Protein AF-0000000084684163 (afdb_homodimer)

Nearest PDB structures (foldseek):
  4j9u-assembly2_E  TM=9.652E-01  e=7.779E-51  Vibrio parahaemolyticus RIMD 2210633
  4g65-assembly1_A  TM=8.233E-01  e=1.149E-52  Vibrio vulnificus CMCP6
  6v4l-assembly1_D-2  TM=8.538E-01  e=5.746E-45  Vibrio parahaemolyticus RIMD 2210633
  6v4l-assembly1_C-2  TM=8.526E-01  e=8.126E-45  Vibrio parahaemolyticus RIMD 2210633
  6v4k-assembly1_E  TM=7.054E-01  e=3.202E-46  Vibrio parahaemolyticus

Radius of gyration: 35.39 Å; Cα contacts (8 Å, |Δi|>4): 2058; chains: 2; bounding box: 50×108×82 Å

Sequence (926 aa):
MRIIILGAGRVGSTVASNLSSENIDITLIDKDQKVIDAVCERLDVSAICGNVSHPDVLESAGTKYADIIIAATDSDETNMTACQVAHYLFKVPKKIARVRARTFIDVQEQLFNPNAIPIDVIINPENEIVQFIKNLILHPGSQQVLSFANGVLSLVETKCNRDCALVGKSLDDLTRLLRGVYARIALIYRDSEIIIPNYHTIIEEHDRVFFIAPSKDIQQVLSVLFNQDKAYKRLIIAGGGRIGLGLAKELENTLQVKIITKSSEKAYELSEQLDHSIVLSGDTTDEAFLLDENIDRTDVFCTLTSDDETNILCSMLAKSLGAKVVMSLVDRNAYMSMVDNGAIDNVIYPQHTTIGKILSHIRQGAIASVHSLLRGKAEAFEAIVSSRGQKNNLDGQAIRDVKLPNGSMIIGLVRENISIPARQDVIIKSGDHLIIFVADKSLIHQVEALFQPPKSFLRRFINMRIIILGAGRVGSTVASNLSSENIDITLIDKDQKVIDAVCERLDVSAICGNVSHPDVLESAGTKYADIIIAATDSDETNMTACQVAHYLFKVPKKIARVRARTFIDVQEQLFNPNAIPIDVIINPENEIVQFIKNLILHPGSQQVLSFANGVLSLVETKCNRDCALVGKSLDDLTRLLRGVYARIALIYRDSEIIIPNYHTIIEEHDRVFFIAPSKDIQQVLSVLFNQDKAYKRLIIAGGGRIGLGLAKELENTLQVKIITKSSEKAYELSEQLDHSIVLSGDTTDEAFLLDENIDRTDVFCTLTSDDETNILCSMLAKSLGAKVVMSLVDRNAYMSMVDNGAIDNVIYPQHTTIGKILSHIRQGAIASVHSLLRGKAEAFEAIVSSRGQKNNLDGQAIRDVKLPNGSMIIGLVRENISIPARQDVIIKSGDHLIIFVADKSLIHQVEALFQPPKSFLRRFIN

Foldseek 3Di:
DEEEEEDLPQQSLLLCVLCQVVPYAYEYEEQDVVSQVVSVVPGVHHYDHDQLLDLVRCVVRVLLPHQEYEAEHPDQVSQLSNQQSSCPVRNHPAYEYEDADVVCVVCVVPADPPVHRPHDHYAHLLVLLLVFVLVCQQAPQFQTWAAPPVQFKIKTKGWAAPQFPQAFHFVLVLVVQLVPFDKAFQWKQDPNDIGGHDRGDGHHHGIIIIMMGGNVCSNVSSCSGRVPPDRFAAEEEEALDSNRLSNCQVCLVPHAYEYEDQDPVSQVVSVVVHDRYHGYHDQLLDLVVCVVVPLQPGAEYEYDHPDQVSQLNSQLSSVVVHHNAYEGEHADPVCVVVSVPPSHRHYDYSSQSRNFAVVQVVADFQWDTKHAPPSNFKIKTKGFAACPAQPQRLAFDFLLPDDAPPQKHFNWKDDPSHTDGNDRGDRDHGGIITIMMHRGPVRRVVVSSRRHGPPVPVVPVVD/DEEEEEDLPQQSLLLCVLCQVVPYAYEYEEQDVVSQVVSVVPGVHHYDHDQLLDLVRCVVRVLLPHQEYEYEHPDQVSQLSNQQSSCPVRNHPAYEYEDADVVCVVCVVPADPPVHRPHDHYAHLLVLLLVFVLVCQQAPQFQTWAAPPVQFKIKTKGWAAPQFPQAFHFQLVLVVQLPPFDKAFQWKQDPNDIGGHDRGDGHHHGIIIIMMGGNVCNNVSSCSGRVPPDRFAAEEEEADDSNRLSNCQVCLVPHAYEYEDQDPVSQVVSVVVHDRYHYYHDQLLDLVVCVVVPLQPGAEYEYDHPDQVSQLNSQLSSVVVHHNAYEGEHADPVCVVVSPPPSHRHYDYSSQSRNFAVVQVVADFQWDTKHAPPSNFKIKTKGFAACPAQPQRLAFDFLLPDDAPPQKHFNWKDDPSHTDGNDRGDRDHGGIITIMMHRGPVRRVVVSSRRHGDPVVVVPVVD

Solvent-accessible surface area (backbone atoms only — not comparable to full-atom values): 48014 Å² total; per-residue (Å²): 107,31,37,36,31,27,20,57,48,73,65,28,41,46,50,47,60,69,40,53,77,68,78,41,48,47,36,36,24,25,67,46,58,70,52,48,52,55,45,51,74,76,42,94,52,47,70,45,75,33,56,61,49,37,54,60,48,38,53,75,70,45,40,63,71,24,50,33,38,37,22,38,46,98,38,48,36,46,17,54,42,22,34,40,46,39,39,75,77,35,58,35,79,37,30,34,27,34,50,72,60,59,53,54,60,76,44,31,84,74,43,42,32,84,82,49,40,42,45,75,39,80,40,38,56,54,58,41,44,26,54,47,52,50,46,35,55,75,30,65,74,44,75,40,65,42,71,36,81,91,52,44,32,25,42,35,30,29,68,30,43,88,72,22,64,50,45,77,31,36,48,60,53,46,64,68,68,43,76,82,56,72,68,43,73,55,36,33,42,50,96,92,36,82,39,75,64,52,65,76,40,63,40,46,73,70,25,33,40,29,34,32,27,42,38,91,46,44,59,60,54,41,26,64,36,49,67,52,79,68,79,65,50,32,36,39,32,38,20,68,43,72,44,28,47,49,38,44,68,73,35,26,88,77,30,50,31,36,38,33,22,70,46,60,69,55,26,52,56,50,48,73,73,44,89,60,49,48,62,38,62,43,57,77,80,35,65,70,54,41,54,76,67,42,35,53,72,23,37,34,39,36,21,42,51,98,42,46,65,59,11,52,51,30,32,41,50,41,38,75,58,39,24,68,36,26,35,26,43,41,77,61,69,83,47,54,76,66,50,71,71,63,62,46,72,39,78,42,46,58,68,56,55,35,42,16,68,56,48,22,72,67,51,62,46,44,41,75,38,36,39,59,31,82,91,60,47,22,35,38,32,32,33,42,39,49,69,75,54,22,69,50,63,51,44,71,32,32,53,68,71,55,87,63,60,95,58,42,46,69,63,34,33,32,48,93,83,35,77,43,82,59,44,53,78,42,66,37,45,60,63,25,34,37,30,34,40,31,59,39,66,86,49,46,63,64,56,34,55,48,43,23,60,39,74,76,60,64,63,59,75,75,105,106,31,37,37,33,27,19,56,48,72,66,28,42,44,50,48,61,68,41,52,78,69,78,41,48,47,34,37,25,25,67,47,58,70,52,50,52,56,45,52,72,76,41,94,53,49,71,45,75,33,57,60,49,37,54,61,50,37,52,74,68,44,39,64,70,24,50,34,37,37,22,39,46,98,38,47,37,46,17,53,42,22,35,38,46,38,39,74,76,34,57,36,78,37,29,34,28,34,50,72,59,59,55,54,60,76,42,31,83,76,44,42,32,84,81,50,42,43,46,76,40,80,41,39,55,54,56,41,46,28,53,49,52,50,45,33,56,75,30,64,75,44,75,40,66,43,70,37,82,93,50,44,33,25,43,33,31,28,69,29,43,88,74,22,64,50,46,76,32,37,48,60,52,47,62,67,68,43,76,82,55,71,67,43,74,54,36,34,41,50,96,92,35,83,38,76,64,52,65,76,40,61,42,47,74,70,24,32,38,29,32,31,26,44,39,90,46,44,58,58,54,40,26,64,35,48,68,52,80,68,79,65,51,33,37,39,32,38,21,69,44,71,43,29,46,49,37,45,68,74,35,25,87,76,30,50,31,35,38,32,22,70,45,60,68,55,25,53,58,50,48,74,75,43,88,60,47,47,63,38,63,44,56,78,79,35,64,68,55,40,54,74,67,42,36,53,72,22,38,34,37,34,22,42,50,96,43,46,66,58,13,52,51,29,31,40,50,41,39,75,58,41,23,70,35,27,35,26,42,40,76,60,68,82,47,54,74,66,50,70,72,64,63,47,74,37,78,42,45,59,67,54,54,38,41,15,68,57,48,22,71,68,51,62,48,43,40,74,38,35,40,56,32,83,91,59,45,22,37,38,33,32,33,43,40,50,69,76,54,22,68,50,62,51,44,70,32,33,53,67,72,56,86,63,60,93,59,42,47,71,63,34,32,34,50,92,85,36,79,42,82,60,44,54,78,42,65,37,45,59,65,25,35,38,31,36,38,31,59,42,67,85,49,46,63,65,58,33,55,49,43,22,60,37,74,77,60,64,62,60,73,75,104

Structure (mmCIF, N/CA/C/O backbone):
data_AF-0000000084684163-model_v1
#
loop_
_entity.id
_entity.type
_entity.pdbx_description
1 polymer 'Trk system potassium uptake protein TrkA'
#
loop_
_atom_site.group_PDB
_atom_site.id
_atom_site.type_symbol
_atom_site.label_atom_id
_atom_site.label_alt_id
_atom_site.label_comp_id
_atom_site.label_asym_id
_atom_site.label_entity_id
_atom_site.label_seq_id
_atom_site.pdbx_PDB_ins_code
_atom_site.Cartn_x
_atom_site.Cartn_y
_atom_site.Cartn_z
_atom_site.occupancy
_atom_site.B_iso_or_equiv
_atom_site.auth_seq_id
_atom_site.auth_comp_id
_atom_site.auth_asym_id
_atom_site.auth_atom_id
_atom_site.pdbx_PDB_model_num
ATOM 1 N N . MET A 1 1 ? 21.766 11.578 16.641 1 87.81 1 MET A N 1
ATOM 2 C CA . MET A 1 1 ? 20.438 11.062 16.312 1 87.81 1 MET A CA 1
ATOM 3 C C . MET A 1 1 ? 20.328 10.711 14.836 1 87.81 1 MET A C 1
ATOM 5 O O . MET A 1 1 ? 20.859 11.43 13.984 1 87.81 1 MET A O 1
ATOM 9 N N . ARG A 1 2 ? 19.844 9.57 14.492 1 93.44 2 ARG A N 1
ATOM 10 C CA . ARG A 1 2 ? 19.688 9.133 13.109 1 93.44 2 ARG A CA 1
ATOM 11 C C . ARG A 1 2 ? 18.203 8.992 12.742 1 93.44 2 ARG A C 1
ATOM 13 O O . ARG A 1 2 ? 17.453 8.305 13.438 1 93.44 2 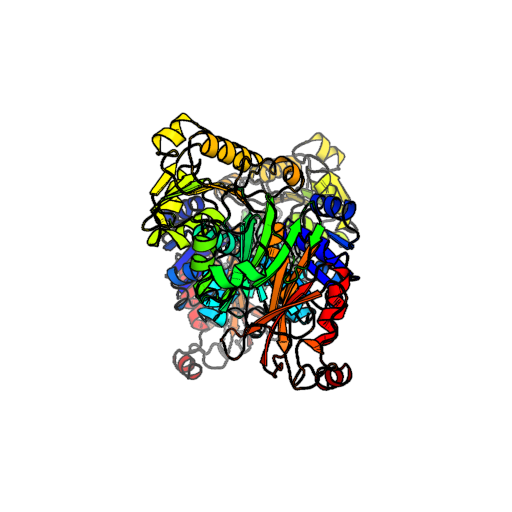ARG A O 1
ATOM 20 N N . ILE A 1 3 ? 17.844 9.695 11.664 1 95.69 3 ILE A N 1
ATOM 21 C CA . ILE A 1 3 ? 16.453 9.703 11.25 1 95.69 3 ILE A CA 1
ATOM 22 C C . ILE A 1 3 ? 16.328 9.234 9.805 1 95.69 3 ILE A C 1
ATOM 24 O O . ILE A 1 3 ? 17.094 9.68 8.938 1 95.69 3 ILE A O 1
ATOM 28 N N . ILE A 1 4 ? 15.438 8.312 9.562 1 97.81 4 ILE A N 1
ATOM 29 C CA . ILE A 1 4 ? 15.125 7.867 8.203 1 97.81 4 ILE A CA 1
ATOM 30 C C . ILE A 1 4 ? 13.766 8.422 7.785 1 97.81 4 ILE A C 1
ATOM 32 O O . ILE A 1 4 ? 12.773 8.25 8.492 1 97.81 4 ILE A O 1
ATOM 36 N N . ILE A 1 5 ? 13.742 9.109 6.684 1 97.31 5 ILE A N 1
ATOM 37 C CA . ILE A 1 5 ? 12.508 9.688 6.16 1 97.31 5 ILE A CA 1
ATOM 38 C C . ILE A 1 5 ? 12.086 8.945 4.895 1 97.31 5 ILE A C 1
ATOM 40 O O . ILE A 1 5 ? 12.836 8.906 3.914 1 97.31 5 ILE A O 1
ATOM 44 N N . LEU A 1 6 ? 10.93 8.352 4.961 1 98.31 6 LEU A N 1
ATOM 45 C CA . LEU A 1 6 ? 10.391 7.586 3.84 1 98.31 6 LEU A CA 1
ATOM 46 C C . LEU A 1 6 ? 9.438 8.445 3.01 1 98.31 6 LEU A C 1
ATOM 48 O O . LEU A 1 6 ? 8.328 8.75 3.449 1 98.31 6 LEU A O 1
ATOM 52 N N . GLY A 1 7 ? 9.797 8.711 1.762 1 96.56 7 GLY A N 1
ATOM 53 C CA . GLY A 1 7 ? 9.109 9.672 0.919 1 96.56 7 GLY A CA 1
ATOM 54 C C . GLY A 1 7 ? 9.773 11.031 0.897 1 96.56 7 GLY A C 1
ATOM 55 O O . GLY A 1 7 ? 9.82 11.727 1.918 1 96.56 7 GLY A O 1
ATOM 56 N N . ALA A 1 8 ? 10.211 11.414 -0.243 1 94.62 8 ALA A N 1
ATOM 57 C CA . ALA A 1 8 ? 10.898 12.695 -0.381 1 94.62 8 ALA A CA 1
ATOM 58 C C . ALA A 1 8 ? 10.023 13.711 -1.116 1 94.62 8 ALA A C 1
ATOM 60 O O . ALA A 1 8 ? 10.539 14.57 -1.839 1 94.62 8 ALA A O 1
ATOM 61 N N . GLY A 1 9 ? 8.773 13.516 -0.955 1 89.75 9 GLY A N 1
ATOM 62 C CA . GLY A 1 9 ? 7.848 14.5 -1.486 1 89.75 9 GLY A CA 1
ATOM 63 C C . GLY A 1 9 ? 7.809 15.781 -0.676 1 89.75 9 GLY A C 1
ATOM 64 O O . GLY A 1 9 ? 8.773 16.125 0.006 1 89.75 9 GLY A O 1
ATOM 65 N N . ARG A 1 10 ? 6.723 16.469 -0.628 1 83.5 10 ARG A N 1
ATOM 66 C CA . ARG A 1 10 ? 6.57 17.781 0.007 1 83.5 10 ARG A CA 1
ATOM 67 C C . ARG A 1 10 ? 6.797 17.688 1.513 1 83.5 10 ARG A C 1
ATOM 69 O O . ARG A 1 10 ? 7.582 18.453 2.076 1 83.5 10 ARG A O 1
ATOM 76 N N . VAL A 1 11 ? 6.121 16.734 2.102 1 87.44 11 VAL A N 1
ATOM 77 C CA . VAL A 1 11 ? 6.207 16.609 3.553 1 87.44 11 VAL A CA 1
ATOM 78 C C . VAL A 1 11 ? 7.598 16.125 3.947 1 87.44 11 VAL A C 1
ATOM 80 O O . VAL A 1 11 ? 8.258 16.719 4.797 1 87.44 11 VAL A O 1
ATOM 83 N N . GLY A 1 12 ? 8.07 15.062 3.322 1 91.44 12 GLY A N 1
ATOM 84 C CA . GLY A 1 12 ? 9.367 14.5 3.648 1 91.44 12 GLY A CA 1
ATOM 85 C C . GLY A 1 12 ? 10.508 15.477 3.43 1 91.44 12 GLY A C 1
ATOM 86 O O . GLY A 1 12 ? 11.406 15.586 4.266 1 91.44 12 GLY A O 1
ATOM 87 N N . SER A 1 13 ? 10.492 16.203 2.352 1 89.38 13 SER A N 1
ATOM 88 C CA . SER A 1 13 ? 11.547 17.156 2.045 1 89.38 13 SER A CA 1
ATOM 89 C C . SER A 1 13 ? 11.547 18.312 3.035 1 89.38 13 SER A C 1
ATOM 91 O O . SER A 1 13 ? 12.602 18.844 3.383 1 89.38 13 SER A O 1
ATOM 93 N N . THR A 1 14 ? 10.359 18.719 3.42 1 84.94 14 THR A N 1
ATOM 94 C CA . THR A 1 14 ? 10.25 19.797 4.395 1 84.94 14 THR A CA 1
ATOM 95 C C . THR A 1 14 ? 10.828 19.375 5.742 1 84.94 14 THR A C 1
ATOM 97 O O . THR A 1 14 ? 11.555 20.141 6.379 1 84.94 14 THR A O 1
ATOM 100 N N . VAL A 1 15 ? 10.508 18.234 6.137 1 88.31 15 VAL A N 1
ATOM 101 C CA . VAL A 1 15 ? 11.039 17.719 7.391 1 88.31 15 VAL A CA 1
ATOM 102 C C . VAL A 1 15 ? 12.562 17.641 7.305 1 88.31 15 VAL A C 1
ATOM 104 O O . VAL A 1 15 ? 13.266 18.078 8.227 1 88.31 15 VAL A O 1
ATOM 107 N N . ALA A 1 16 ? 13.023 17.109 6.195 1 90.38 16 ALA A N 1
ATOM 108 C CA . ALA A 1 16 ? 14.461 16.969 5.996 1 90.38 16 ALA A CA 1
ATOM 109 C C . ALA A 1 16 ? 15.156 18.328 6.02 1 90.38 16 ALA A C 1
ATOM 111 O O . ALA A 1 16 ? 16.219 18.469 6.633 1 90.38 16 ALA A O 1
ATOM 112 N N . SER A 1 17 ? 14.578 19.297 5.387 1 85.69 17 SER A N 1
ATOM 113 C CA . SER A 1 17 ? 15.156 20.625 5.309 1 85.69 17 SER A CA 1
ATOM 114 C C . SER A 1 17 ? 15.234 21.281 6.688 1 85.69 17 SER A C 1
ATOM 116 O O . SER A 1 17 ? 16.203 21.953 7.004 1 85.69 17 SER A O 1
ATOM 118 N N . ASN A 1 18 ? 14.219 21.078 7.445 1 80.19 18 ASN A N 1
ATOM 119 C CA . ASN A 1 18 ? 14.156 21.703 8.766 1 80.19 18 ASN A CA 1
ATOM 120 C C . ASN A 1 18 ? 15.125 21.031 9.742 1 80.19 18 ASN A C 1
ATOM 122 O O . ASN A 1 18 ? 15.641 21.688 10.656 1 80.19 18 ASN A O 1
ATOM 126 N N . LEU A 1 19 ? 15.414 19.766 9.516 1 83.25 19 LEU A N 1
ATOM 127 C CA . LEU A 1 19 ? 16.234 19.016 10.453 1 83.25 19 LEU A CA 1
ATOM 128 C C . LEU A 1 19 ? 17.703 19.016 10.023 1 83.25 19 LEU A C 1
ATOM 130 O O . LEU A 1 19 ? 18.594 18.734 10.828 1 83.25 19 LEU A O 1
ATOM 134 N N . SER A 1 20 ? 17.938 19.219 8.797 1 80.69 20 SER A N 1
ATOM 135 C CA . SER A 1 20 ? 19.281 19.125 8.25 1 80.69 20 SER A CA 1
ATOM 136 C C . SER A 1 20 ? 20.219 20.141 8.914 1 80.69 20 SER A C 1
ATOM 138 O O . SER A 1 20 ? 21.422 19.922 8.984 1 80.69 20 SER A O 1
ATOM 140 N N . SER A 1 21 ? 19.672 21.156 9.445 1 72.12 21 SER A N 1
ATOM 141 C CA . SER A 1 21 ? 20.484 22.219 10.039 1 72.12 21 SER A CA 1
ATOM 142 C C . SER A 1 21 ? 20.828 21.891 11.492 1 72.12 21 SER A C 1
ATOM 144 O O . SER A 1 21 ? 21.688 22.547 12.094 1 72.12 21 SER A O 1
ATOM 146 N N . GLU A 1 22 ? 20.312 20.875 12.117 1 73.06 22 GLU A N 1
ATOM 147 C CA . GLU A 1 22 ? 20.438 20.578 13.539 1 73.06 22 GLU A CA 1
ATOM 148 C C . GLU A 1 22 ? 21.422 19.422 13.773 1 73.06 22 GLU A C 1
ATOM 150 O O . GLU A 1 22 ? 21.422 18.812 14.844 1 73.06 22 GLU A O 1
ATOM 155 N N . ASN A 1 23 ? 22.422 19.094 12.992 1 77.19 23 ASN A N 1
ATOM 156 C CA . ASN A 1 23 ? 23.406 18.031 13.156 1 77.19 23 ASN A CA 1
ATOM 157 C C . ASN A 1 23 ? 22.719 16.672 13.289 1 77.19 23 ASN A C 1
ATOM 159 O O . ASN A 1 23 ? 23.062 15.883 14.18 1 77.19 23 ASN A O 1
ATOM 163 N N . ILE A 1 24 ? 21.719 16.484 12.742 1 84.5 24 ILE A N 1
ATOM 164 C CA . ILE A 1 24 ? 20.984 15.227 12.703 1 84.5 24 ILE A CA 1
ATOM 165 C C . ILE A 1 24 ? 21.328 14.477 11.414 1 84.5 24 ILE A C 1
ATOM 167 O O . ILE A 1 24 ? 21.422 15.078 10.344 1 84.5 24 ILE A O 1
ATOM 171 N N . ASP A 1 25 ? 21.656 13.195 11.562 1 91.81 25 ASP A N 1
ATOM 172 C CA . ASP A 1 25 ? 21.891 12.352 10.391 1 91.81 25 ASP A CA 1
ATOM 173 C C . ASP A 1 25 ? 20.578 11.938 9.734 1 91.81 25 ASP A C 1
ATOM 175 O O . ASP A 1 25 ? 19.797 11.188 10.32 1 91.81 25 ASP A O 1
ATOM 179 N N . ILE A 1 26 ? 20.438 12.43 8.5 1 94.75 26 ILE A N 1
ATOM 180 C CA . ILE A 1 26 ? 19.156 12.195 7.828 1 94.75 26 ILE A CA 1
ATOM 181 C C . ILE A 1 26 ? 19.391 11.375 6.559 1 94.75 26 ILE A C 1
ATOM 183 O O . ILE A 1 26 ? 20.297 11.664 5.781 1 94.75 26 ILE A O 1
ATOM 187 N N . THR A 1 27 ? 18.625 10.32 6.395 1 96.94 27 THR A N 1
ATOM 188 C CA . THR A 1 27 ? 18.578 9.562 5.148 1 96.94 27 THR A CA 1
ATOM 189 C C . THR A 1 27 ? 17.172 9.555 4.559 1 96.94 27 THR A C 1
ATOM 191 O O . THR A 1 27 ? 16.219 9.18 5.234 1 96.94 27 THR A O 1
ATOM 194 N N . LEU A 1 28 ? 17.062 9.984 3.283 1 97.12 28 LEU A N 1
ATOM 195 C CA . LEU A 1 28 ? 15.789 9.992 2.582 1 97.12 28 LEU A CA 1
ATOM 196 C C . LEU A 1 28 ? 15.688 8.812 1.627 1 97.12 28 LEU A C 1
ATOM 198 O O . LEU A 1 28 ? 16.656 8.445 0.969 1 97.12 28 LEU A O 1
ATOM 202 N N . ILE A 1 29 ? 14.508 8.219 1.59 1 98.12 29 ILE A N 1
ATOM 203 C CA . ILE A 1 29 ? 14.25 7.145 0.636 1 98.12 29 ILE A CA 1
ATOM 204 C C . ILE A 1 29 ? 13.023 7.496 -0.21 1 98.12 29 ILE A C 1
ATOM 206 O O . ILE A 1 29 ? 12 7.926 0.32 1 98.12 29 ILE A O 1
ATOM 210 N N . ASP A 1 30 ? 13.125 7.359 -1.491 1 97.75 30 ASP A N 1
ATOM 211 C CA . ASP A 1 30 ? 12.008 7.543 -2.416 1 97.75 30 ASP A CA 1
ATOM 212 C C . ASP A 1 30 ? 12.156 6.629 -3.633 1 97.75 30 ASP A C 1
ATOM 214 O O . ASP A 1 30 ? 13.266 6.277 -4.023 1 97.75 30 ASP A O 1
ATOM 218 N N . LYS A 1 31 ? 11.055 6.297 -4.184 1 95.06 31 LYS A N 1
ATOM 219 C CA . LYS A 1 31 ? 11.102 5.379 -5.316 1 95.06 31 LYS A CA 1
ATOM 220 C C . LYS A 1 31 ? 11.398 6.121 -6.617 1 95.06 31 LYS A C 1
ATOM 222 O O . LYS A 1 31 ? 11.797 5.512 -7.609 1 95.06 31 LYS A O 1
ATOM 227 N N . ASP A 1 32 ? 11.203 7.395 -6.648 1 94.38 32 ASP A N 1
ATOM 228 C CA . ASP A 1 32 ? 11.391 8.211 -7.844 1 94.38 32 ASP A CA 1
ATOM 229 C C . ASP A 1 32 ? 12.789 8.828 -7.875 1 94.38 32 ASP A C 1
ATOM 231 O O . ASP A 1 32 ? 13.094 9.727 -7.086 1 94.38 32 ASP A O 1
ATOM 235 N N . GLN A 1 33 ? 13.562 8.477 -8.852 1 91.31 33 GLN A N 1
ATOM 236 C CA . GLN A 1 33 ? 14.938 8.953 -8.977 1 91.31 33 GLN A CA 1
ATOM 237 C C . GLN A 1 33 ? 14.977 10.461 -9.172 1 91.31 33 GLN A C 1
ATOM 239 O O . GLN A 1 33 ? 15.891 11.133 -8.68 1 91.31 33 GLN A O 1
ATOM 244 N N . LYS A 1 34 ? 14.047 10.977 -9.898 1 92.5 34 LYS A N 1
ATOM 245 C CA . LYS A 1 34 ? 14.008 12.414 -10.148 1 92.5 34 LYS A CA 1
ATOM 246 C C . LYS A 1 34 ? 13.852 13.195 -8.844 1 92.5 34 LYS A C 1
ATOM 248 O O . LYS A 1 34 ? 14.461 14.25 -8.664 1 92.5 34 LYS A O 1
ATOM 253 N N . VAL A 1 35 ? 13.039 12.656 -8.016 1 93.06 35 VAL A N 1
ATOM 254 C CA . VAL A 1 35 ? 12.805 13.289 -6.723 1 93.06 35 VAL A CA 1
ATOM 255 C C . VAL A 1 35 ? 14.078 13.234 -5.875 1 93.06 35 VAL A C 1
ATOM 257 O O . VAL A 1 35 ? 14.438 14.211 -5.227 1 93.06 35 VAL A O 1
ATOM 260 N N . ILE A 1 36 ? 14.727 12.133 -5.895 1 93.5 36 ILE A N 1
ATOM 261 C CA . ILE A 1 36 ? 15.961 11.945 -5.145 1 93.5 36 ILE A CA 1
ATOM 262 C C . ILE A 1 36 ? 17.031 12.914 -5.645 1 93.5 36 ILE A C 1
ATOM 264 O O . ILE A 1 36 ? 17.719 13.555 -4.848 1 93.5 36 ILE A O 1
ATOM 268 N N . ASP A 1 37 ? 17.141 13.055 -6.922 1 93.62 37 ASP A N 1
ATOM 269 C CA . ASP A 1 37 ? 18.125 13.961 -7.512 1 93.62 37 ASP A CA 1
ATOM 270 C C . ASP A 1 37 ? 17.859 15.406 -7.09 1 93.62 37 ASP A C 1
ATOM 272 O O . ASP A 1 37 ? 18.797 16.141 -6.742 1 93.62 37 ASP A O 1
ATOM 276 N N . ALA A 1 38 ? 16.656 15.805 -7.133 1 91.81 38 ALA A N 1
ATOM 277 C CA . ALA A 1 38 ? 16.266 17.172 -6.773 1 91.81 38 ALA A CA 1
ATOM 278 C C . ALA A 1 38 ? 16.609 17.469 -5.316 1 91.81 38 ALA A C 1
ATOM 280 O O . ALA A 1 38 ? 17.078 18.562 -4.996 1 91.81 38 ALA A O 1
ATOM 281 N N . VAL A 1 39 ? 16.359 16.547 -4.484 1 90.56 39 VAL A N 1
ATOM 282 C CA . VAL A 1 39 ? 16.609 16.734 -3.059 1 90.56 39 VAL A CA 1
ATOM 283 C C . VAL A 1 39 ? 18.109 16.812 -2.795 1 90.56 39 VAL A C 1
ATOM 285 O O . VAL A 1 39 ? 18.562 17.641 -1.996 1 90.56 39 VAL A O 1
ATOM 288 N N . CYS A 1 40 ? 18.859 15.961 -3.377 1 90.12 40 CYS A N 1
ATOM 289 C CA . CYS A 1 40 ? 20.297 15.914 -3.172 1 90.12 40 CYS A CA 1
ATOM 290 C C . CYS A 1 40 ? 20.969 17.188 -3.658 1 90.12 40 CYS A C 1
ATOM 292 O O . CYS A 1 40 ? 22.031 17.578 -3.154 1 90.12 40 CYS A O 1
ATOM 294 N N . GLU A 1 41 ? 20.391 17.812 -4.59 1 91.5 41 GLU A N 1
ATOM 295 C CA . GLU A 1 41 ? 20.906 19.078 -5.094 1 91.5 41 GLU A CA 1
ATOM 296 C C . GLU A 1 41 ? 20.688 20.203 -4.094 1 91.5 41 GLU A C 1
ATOM 298 O O . GLU A 1 41 ? 21.484 21.141 -4.02 1 91.5 41 GLU A O 1
ATOM 303 N N . ARG A 1 42 ? 19.688 20.109 -3.311 1 87.44 42 ARG A N 1
ATOM 304 C CA . ARG A 1 42 ? 19.25 21.234 -2.467 1 87.44 42 ARG A CA 1
ATOM 305 C C . ARG A 1 42 ? 19.688 21.016 -1.021 1 87.44 42 ARG A C 1
ATOM 307 O O . ARG A 1 42 ? 19.922 21.984 -0.292 1 87.44 42 ARG A O 1
ATOM 314 N N . LEU A 1 43 ? 19.766 19.75 -0.66 1 88.5 43 LEU A N 1
ATOM 315 C CA . LEU A 1 43 ? 20 19.453 0.749 1 88.5 43 LEU A CA 1
ATOM 316 C C . LEU A 1 43 ? 21.234 18.562 0.92 1 88.5 43 LEU A C 1
ATOM 318 O O . LEU A 1 43 ? 21.562 17.766 0.044 1 88.5 43 LEU A O 1
ATOM 322 N N . ASP A 1 44 ? 21.891 18.734 2.023 1 87.62 44 ASP A N 1
ATOM 323 C CA . ASP A 1 44 ? 23 17.875 2.387 1 87.62 44 ASP A CA 1
ATOM 324 C C . ASP A 1 44 ? 22.531 16.672 3.197 1 87.62 44 ASP A C 1
ATOM 326 O O . ASP A 1 44 ? 22.734 16.625 4.414 1 87.62 44 ASP A O 1
ATOM 330 N N . VAL A 1 45 ? 21.938 15.75 2.562 1 91.31 45 VAL A N 1
ATOM 331 C CA . VAL A 1 45 ? 21.391 14.555 3.205 1 91.31 45 VAL A CA 1
ATOM 332 C C . VAL A 1 45 ? 21.703 13.328 2.354 1 91.31 45 VAL A C 1
ATOM 334 O O . VAL A 1 45 ? 22.016 13.445 1.168 1 91.31 45 VAL A O 1
ATOM 337 N N . SER A 1 46 ? 21.75 12.219 2.957 1 93.81 46 SER A N 1
ATOM 338 C CA . SER A 1 46 ? 21.828 10.961 2.219 1 93.81 46 SER A CA 1
ATOM 339 C C . SER A 1 46 ? 20.469 10.586 1.616 1 93.81 46 SER A C 1
ATOM 341 O O . SER A 1 46 ? 19.422 10.852 2.215 1 93.81 46 SER A O 1
ATOM 343 N N . ALA A 1 47 ? 20.547 10.109 0.399 1 95.44 47 ALA A N 1
ATOM 344 C CA . ALA A 1 47 ? 19.297 9.719 -0.25 1 95.44 47 ALA A CA 1
ATOM 345 C C . ALA A 1 47 ? 19.453 8.406 -1.003 1 95.44 47 ALA A C 1
ATOM 347 O O . ALA A 1 47 ? 20.5 8.141 -1.6 1 95.44 47 ALA A O 1
ATOM 348 N N . ILE A 1 48 ? 18.516 7.562 -0.939 1 96 48 ILE A N 1
ATOM 349 C CA . ILE A 1 48 ? 18.484 6.262 -1.601 1 96 48 ILE A CA 1
ATOM 350 C C . ILE A 1 48 ? 17.234 6.145 -2.457 1 96 48 ILE A C 1
ATOM 352 O O . ILE A 1 48 ? 16.141 6.527 -2.027 1 96 48 ILE A O 1
ATOM 356 N N . CYS A 1 49 ? 17.406 5.691 -3.686 1 95.75 49 CYS A N 1
ATOM 357 C CA . CYS A 1 49 ? 16.281 5.41 -4.551 1 95.75 49 CYS A CA 1
ATOM 358 C C . CYS A 1 49 ? 15.797 3.973 -4.375 1 95.75 49 CYS A C 1
ATOM 360 O O . CYS A 1 49 ? 16.562 3.031 -4.59 1 95.75 49 CYS A O 1
ATOM 362 N N . GLY A 1 50 ? 14.539 3.764 -3.93 1 95.06 50 GLY A N 1
ATOM 363 C CA . GLY A 1 50 ? 13.977 2.439 -3.73 1 95.06 50 GLY A CA 1
ATOM 364 C C . GLY A 1 50 ? 12.586 2.471 -3.115 1 95.06 50 GLY A C 1
ATOM 365 O O . GLY A 1 50 ? 12.078 3.541 -2.775 1 95.06 50 GLY A O 1
ATOM 366 N N . ASN A 1 51 ? 11.945 1.328 -3.092 1 95.38 51 ASN A N 1
ATOM 367 C CA . ASN A 1 51 ? 10.648 1.224 -2.43 1 95.38 51 ASN A CA 1
ATOM 368 C C . ASN A 1 51 ? 10.789 1.291 -0.911 1 95.38 51 ASN A C 1
ATOM 370 O O . ASN A 1 51 ? 11.469 0.458 -0.308 1 95.38 51 ASN A O 1
ATOM 374 N N . VAL A 1 52 ? 10.109 2.127 -0.299 1 97.06 52 VAL A N 1
ATOM 375 C CA . VAL A 1 52 ? 10.336 2.518 1.089 1 97.06 52 VAL A CA 1
ATOM 376 C C . VAL A 1 52 ? 9.891 1.39 2.02 1 97.06 52 VAL A C 1
ATOM 378 O O . VAL A 1 52 ? 10.305 1.338 3.182 1 97.06 52 VAL A O 1
ATOM 381 N N . SER A 1 53 ? 9.055 0.517 1.565 1 97.25 53 SER A N 1
ATOM 382 C CA . SER A 1 53 ? 8.547 -0.533 2.443 1 97.25 53 SER A CA 1
ATOM 383 C C . SER A 1 53 ? 9.391 -1.802 2.328 1 97.25 53 SER A C 1
ATOM 385 O O . SER A 1 53 ? 9.195 -2.75 3.092 1 97.25 53 SER A O 1
ATOM 387 N N . HIS A 1 54 ? 10.273 -1.896 1.354 1 97.19 54 HIS A N 1
ATOM 388 C CA . HIS A 1 54 ? 11.039 -3.111 1.089 1 97.19 54 HIS A CA 1
ATOM 389 C C . HIS A 1 54 ? 12.125 -3.314 2.135 1 97.19 54 HIS A C 1
ATOM 391 O O . HIS A 1 54 ? 12.93 -2.41 2.391 1 97.19 54 HIS A O 1
ATOM 397 N N . PRO A 1 55 ? 12.25 -4.5 2.672 1 96.75 55 PRO A N 1
ATOM 398 C CA . PRO A 1 55 ? 13.242 -4.793 3.709 1 96.75 55 PRO A CA 1
ATOM 399 C C . PRO A 1 55 ? 14.672 -4.516 3.25 1 96.75 55 PRO A C 1
ATOM 401 O O . PRO A 1 55 ? 15.477 -3.967 4.012 1 96.75 55 PRO A O 1
ATOM 404 N N . ASP A 1 56 ? 14.992 -4.855 2.066 1 95.38 56 ASP A N 1
ATOM 405 C CA . ASP A 1 56 ? 16.359 -4.691 1.584 1 95.38 56 ASP A CA 1
ATOM 406 C C . ASP A 1 56 ? 16.719 -3.213 1.458 1 95.38 56 ASP A C 1
ATOM 408 O O . ASP A 1 56 ? 17.844 -2.814 1.779 1 95.38 56 ASP A O 1
ATOM 412 N N . VAL A 1 57 ? 15.82 -2.398 1.001 1 97.06 57 VAL A N 1
ATOM 413 C CA . VAL A 1 57 ? 16.047 -0.961 0.867 1 97.06 57 VAL A CA 1
ATOM 414 C C . VAL A 1 57 ? 16.219 -0.334 2.248 1 97.06 57 VAL A C 1
ATOM 416 O O . VAL A 1 57 ? 17.141 0.467 2.459 1 97.06 57 VAL A O 1
ATOM 419 N N . LEU A 1 58 ? 15.344 -0.705 3.152 1 97.75 58 LEU A N 1
ATOM 420 C CA . LEU A 1 58 ? 15.43 -0.194 4.516 1 97.75 58 LEU A CA 1
ATOM 421 C C . LEU A 1 58 ? 16.75 -0.6 5.164 1 97.75 58 LEU A C 1
ATOM 423 O O . LEU A 1 58 ? 17.344 0.184 5.902 1 97.75 58 LEU A O 1
ATOM 427 N N . GLU A 1 59 ? 17.141 -1.812 4.863 1 96.94 59 GLU A N 1
ATOM 428 C CA . GLU A 1 59 ? 18.422 -2.279 5.391 1 96.94 59 GLU A CA 1
ATOM 429 C C . GLU A 1 59 ? 19.578 -1.454 4.84 1 96.94 59 GLU A C 1
ATOM 431 O O . GLU A 1 59 ? 20.469 -1.039 5.594 1 96.94 59 GLU A O 1
ATOM 436 N N . SER A 1 60 ? 19.594 -1.233 3.582 1 96.06 60 SER A N 1
ATOM 437 C CA . SER A 1 60 ? 20.656 -0.481 2.922 1 96.06 60 SER A CA 1
ATOM 438 C C . SER A 1 60 ? 20.703 0.955 3.432 1 96.06 60 SER A C 1
ATOM 440 O O . SER A 1 60 ? 21.766 1.59 3.395 1 96.06 60 SER A O 1
ATOM 442 N N . ALA A 1 61 ? 19.625 1.46 3.945 1 96.38 61 ALA A N 1
ATOM 443 C CA . ALA A 1 61 ? 19.531 2.83 4.441 1 96.38 61 ALA A CA 1
ATOM 444 C C . ALA A 1 61 ? 20.031 2.924 5.879 1 96.38 61 ALA A C 1
ATOM 446 O O . ALA A 1 61 ? 20.109 4.016 6.449 1 96.38 61 ALA A O 1
ATOM 447 N N . GLY A 1 62 ? 20.359 1.805 6.488 1 96.19 62 GLY A N 1
ATOM 448 C CA . GLY A 1 62 ? 20.859 1.804 7.855 1 96.19 62 GLY A CA 1
ATOM 449 C C . GLY A 1 62 ? 19.75 1.897 8.891 1 96.19 62 GLY A C 1
ATOM 450 O O . GLY A 1 62 ? 19.953 2.457 9.969 1 96.19 62 GLY A O 1
ATOM 451 N N . THR A 1 63 ? 18.625 1.335 8.594 1 96.62 63 THR A N 1
ATOM 452 C CA . THR A 1 63 ? 17.453 1.447 9.445 1 96.62 63 THR A CA 1
ATOM 453 C C . THR A 1 63 ? 17.688 0.788 10.797 1 96.62 63 THR A C 1
ATOM 455 O O . THR A 1 63 ? 17.109 1.196 11.805 1 96.62 63 THR A O 1
ATOM 458 N N . LYS A 1 64 ? 18.531 -0.168 10.859 1 96.06 64 LYS A N 1
ATOM 459 C CA . LYS A 1 64 ? 18.859 -0.87 12.094 1 96.06 64 LYS A CA 1
ATOM 460 C C . LYS A 1 64 ? 19.391 0.095 13.148 1 96.06 64 LYS A C 1
ATOM 462 O O . LYS A 1 64 ? 19.234 -0.136 14.352 1 96.06 64 LYS A O 1
ATOM 467 N N . TYR A 1 65 ? 20 1.165 12.711 1 96.06 65 TYR A N 1
ATOM 468 C CA . TYR A 1 65 ? 20.641 2.107 13.625 1 96.06 65 TYR A CA 1
ATOM 469 C C . TYR A 1 65 ? 19.828 3.385 13.75 1 96.06 65 TYR A C 1
ATOM 471 O O . TYR A 1 65 ? 20.266 4.352 14.383 1 96.06 65 TYR A O 1
ATOM 479 N N . ALA A 1 66 ? 18.688 3.408 13.18 1 96.44 66 ALA A N 1
ATOM 480 C CA . ALA A 1 66 ? 17.875 4.617 13.188 1 96.44 66 ALA A CA 1
ATOM 481 C C . ALA A 1 66 ? 17.156 4.785 14.523 1 96.44 66 ALA A C 1
ATOM 483 O O . ALA A 1 66 ? 16.688 3.807 15.117 1 96.44 66 ALA A O 1
ATOM 484 N N . ASP A 1 67 ? 17.062 6.012 14.992 1 95.25 67 ASP A N 1
ATOM 485 C CA . ASP A 1 67 ? 16.328 6.344 16.203 1 95.25 67 ASP A CA 1
ATOM 486 C C . ASP A 1 67 ? 14.852 6.59 15.891 1 95.25 67 ASP A C 1
ATOM 488 O O . ASP A 1 67 ? 13.977 6.301 16.719 1 95.25 67 ASP A O 1
ATOM 492 N N . ILE A 1 68 ? 14.648 7.172 14.766 1 96.12 68 ILE A N 1
ATOM 493 C CA . ILE A 1 68 ? 13.297 7.543 14.344 1 96.12 68 ILE A CA 1
ATOM 494 C C . ILE A 1 68 ? 13.117 7.223 12.859 1 96.12 68 ILE A C 1
ATOM 496 O O . ILE A 1 68 ? 14.039 7.41 12.062 1 96.12 68 ILE A O 1
ATOM 500 N N . ILE A 1 69 ? 11.984 6.703 12.516 1 97.69 69 ILE A N 1
ATOM 501 C CA . ILE A 1 69 ? 11.586 6.57 11.125 1 97.69 69 ILE A CA 1
ATOM 502 C C . ILE A 1 69 ? 10.297 7.355 10.875 1 97.69 69 ILE A C 1
ATOM 504 O O . ILE A 1 69 ? 9.391 7.348 11.711 1 97.69 69 ILE A O 1
ATOM 508 N N . ILE A 1 70 ? 10.305 8.164 9.844 1 96.94 70 ILE A N 1
ATOM 509 C CA . ILE A 1 70 ? 9.148 8.969 9.461 1 96.94 70 ILE A CA 1
ATOM 510 C C . ILE A 1 70 ? 8.641 8.516 8.094 1 96.94 70 ILE A C 1
ATOM 512 O O . ILE A 1 70 ? 9.266 8.781 7.066 1 96.94 70 ILE A O 1
ATOM 516 N N . ALA A 1 71 ? 7.516 7.84 8.078 1 98.12 71 ALA A N 1
ATOM 517 C CA . ALA A 1 71 ? 6.906 7.395 6.824 1 98.12 71 ALA A CA 1
ATOM 518 C C . ALA A 1 71 ? 5.91 8.422 6.301 1 98.12 71 ALA A C 1
ATOM 520 O O . ALA A 1 71 ? 4.797 8.539 6.82 1 98.12 71 ALA A O 1
ATOM 521 N N . ALA A 1 72 ? 6.32 9.086 5.203 1 95.88 72 ALA A N 1
ATOM 522 C CA . ALA A 1 72 ? 5.52 10.219 4.75 1 95.88 72 ALA A CA 1
ATOM 523 C C . ALA A 1 72 ? 5.246 10.133 3.25 1 95.88 72 ALA A C 1
ATOM 525 O O . ALA A 1 72 ? 5.316 11.141 2.543 1 95.88 72 ALA A O 1
ATOM 526 N N . THR A 1 73 ? 5.031 8.922 2.734 1 96.25 73 THR A N 1
ATOM 527 C CA . THR A 1 73 ? 4.621 8.781 1.342 1 96.25 73 THR A CA 1
ATOM 528 C C . THR A 1 73 ? 3.146 9.141 1.176 1 96.25 73 THR A C 1
ATOM 530 O O . THR A 1 73 ? 2.48 9.516 2.145 1 96.25 73 THR A O 1
ATOM 533 N N . ASP A 1 74 ? 2.668 9.086 -0.087 1 93.38 74 ASP A N 1
ATOM 534 C CA . ASP A 1 74 ? 1.281 9.445 -0.363 1 93.38 74 ASP A CA 1
ATOM 535 C C . ASP A 1 74 ? 0.361 8.234 -0.224 1 93.38 74 ASP A C 1
ATOM 537 O O . ASP A 1 74 ? -0.818 8.305 -0.578 1 93.38 74 ASP A O 1
ATOM 541 N N . SER A 1 75 ? 0.867 7.129 0.322 1 96.19 75 SER A N 1
ATOM 542 C CA . SER A 1 75 ? 0.087 5.91 0.515 1 96.19 75 SER A CA 1
ATOM 543 C C . SER A 1 75 ? 0.055 5.5 1.982 1 96.19 75 SER A C 1
ATOM 545 O O . SER A 1 75 ? 1.097 5.203 2.572 1 96.19 75 SER A O 1
ATOM 547 N N . ASP A 1 76 ? -1.153 5.445 2.547 1 96.75 76 ASP A N 1
ATOM 548 C CA . ASP A 1 76 ? -1.315 5.016 3.932 1 96.75 76 ASP A CA 1
ATOM 549 C C . ASP A 1 76 ? -0.777 3.6 4.133 1 96.75 76 ASP A C 1
ATOM 551 O O . ASP A 1 76 ? -0.06 3.332 5.098 1 96.75 76 ASP A O 1
ATOM 555 N N . GLU A 1 77 ? -1.099 2.756 3.162 1 97.31 77 GLU A N 1
ATOM 556 C CA . GLU A 1 77 ? -0.709 1.351 3.25 1 97.31 77 GLU A CA 1
ATOM 557 C C . GLU A 1 77 ? 0.809 1.197 3.229 1 97.31 77 GLU A C 1
ATOM 559 O O . GLU A 1 77 ? 1.37 0.422 4.004 1 97.31 77 GLU A O 1
ATOM 564 N N . THR A 1 78 ? 1.441 1.945 2.324 1 97.69 78 THR A N 1
ATOM 565 C CA . THR A 1 78 ? 2.896 1.901 2.232 1 97.69 78 THR A CA 1
ATOM 566 C C . THR A 1 78 ? 3.535 2.383 3.531 1 97.69 78 THR A C 1
ATOM 568 O O . THR A 1 78 ? 4.488 1.772 4.023 1 97.69 78 THR A O 1
ATOM 571 N N . ASN A 1 79 ? 3.008 3.455 4.047 1 97.81 79 ASN A N 1
ATOM 572 C CA . ASN A 1 79 ? 3.533 4 5.297 1 97.81 79 ASN A CA 1
ATOM 573 C C . ASN A 1 79 ? 3.383 3.01 6.449 1 97.81 79 ASN A C 1
ATOM 575 O O . ASN A 1 79 ? 4.312 2.818 7.23 1 97.81 79 ASN A O 1
ATOM 579 N N . MET A 1 80 ? 2.221 2.416 6.551 1 97.38 80 MET A N 1
ATOM 580 C CA . MET A 1 80 ? 1.968 1.455 7.621 1 97.38 80 MET A CA 1
ATOM 581 C C . MET A 1 80 ? 2.877 0.238 7.484 1 97.38 80 MET A C 1
ATOM 583 O O . MET A 1 80 ? 3.467 -0.215 8.469 1 97.38 80 MET A O 1
ATOM 587 N N . THR A 1 81 ? 2.99 -0.272 6.254 1 97 81 THR A N 1
ATOM 588 C CA . THR A 1 81 ? 3.82 -1.444 6.004 1 97 81 THR A CA 1
ATOM 589 C C . THR A 1 81 ? 5.285 -1.146 6.309 1 97 81 THR A C 1
ATOM 591 O O . THR A 1 81 ? 5.977 -1.965 6.914 1 97 81 THR A O 1
ATOM 594 N N . ALA A 1 82 ? 5.742 0.001 5.863 1 97.88 82 ALA A N 1
ATOM 595 C CA . ALA A 1 82 ? 7.125 0.384 6.117 1 97.88 82 ALA A CA 1
ATOM 596 C C . ALA A 1 82 ? 7.418 0.429 7.613 1 97.88 82 ALA A C 1
ATOM 598 O O . ALA A 1 82 ? 8.477 -0.014 8.062 1 97.88 82 ALA A O 1
ATOM 599 N N . CYS A 1 83 ? 6.516 0.989 8.398 1 97.38 83 CYS A N 1
ATOM 600 C CA . CYS A 1 83 ? 6.688 1.062 9.844 1 97.38 83 CYS A CA 1
ATOM 601 C C . CYS A 1 83 ? 6.727 -0.333 10.461 1 97.38 83 CYS A C 1
ATOM 603 O O . CYS A 1 83 ? 7.477 -0.58 11.406 1 97.38 83 CYS A O 1
ATOM 605 N N . GLN A 1 84 ? 5.934 -1.226 9.922 1 96.06 84 GLN A N 1
ATOM 606 C CA . GLN A 1 84 ? 5.922 -2.6 10.414 1 96.06 84 GLN A CA 1
ATOM 607 C C . GLN A 1 84 ? 7.258 -3.289 10.156 1 96.06 84 GLN A C 1
ATOM 609 O O . GLN A 1 84 ? 7.805 -3.947 11.039 1 96.06 84 GLN A O 1
ATOM 614 N N . VAL A 1 85 ? 7.688 -3.18 8.922 1 96.69 85 VAL A N 1
ATOM 615 C CA . VAL A 1 85 ? 8.977 -3.771 8.578 1 96.69 85 VAL A CA 1
ATOM 616 C C . VAL A 1 85 ? 10.07 -3.193 9.469 1 96.69 85 VAL A C 1
ATOM 618 O O . VAL A 1 85 ? 10.898 -3.934 10.008 1 96.69 85 VAL A O 1
ATOM 621 N N . ALA A 1 86 ? 10.078 -1.864 9.664 1 97.38 86 ALA A N 1
ATOM 622 C CA . ALA A 1 86 ? 11.055 -1.184 10.5 1 97.38 86 ALA A CA 1
ATOM 623 C C . ALA A 1 86 ? 11.008 -1.704 11.938 1 97.38 86 ALA A C 1
ATOM 625 O O . ALA A 1 86 ? 12.047 -1.85 12.586 1 97.38 86 ALA A O 1
ATOM 626 N N . HIS A 1 87 ? 9.836 -1.922 12.445 1 96.19 87 HIS A N 1
ATOM 627 C CA . HIS A 1 87 ? 9.633 -2.365 13.82 1 96.19 87 HIS A CA 1
ATOM 628 C C . HIS A 1 87 ? 10.102 -3.805 14.008 1 96.19 87 HIS A C 1
ATOM 630 O O . HIS A 1 87 ? 10.898 -4.094 14.906 1 96.19 87 HIS A O 1
ATOM 636 N N . TYR A 1 88 ? 9.625 -4.723 13.172 1 94.19 88 TYR A N 1
ATOM 637 C CA . TYR A 1 88 ? 9.797 -6.148 13.414 1 94.19 88 TYR A CA 1
ATOM 638 C C . TYR A 1 88 ? 11.172 -6.621 12.961 1 94.19 88 TYR A C 1
ATOM 640 O O . TYR A 1 88 ? 11.766 -7.516 13.57 1 94.19 88 TYR A O 1
ATOM 648 N N . LEU A 1 89 ? 11.664 -6.035 11.883 1 95.5 89 LEU A N 1
ATOM 649 C CA . LEU A 1 89 ? 12.938 -6.52 11.359 1 95.5 89 LEU A CA 1
ATOM 650 C C . LEU A 1 89 ? 14.102 -5.715 11.93 1 95.5 89 LEU A C 1
ATOM 652 O O . LEU A 1 89 ? 15.203 -6.242 12.094 1 95.5 89 LEU A O 1
ATOM 656 N N . PHE A 1 90 ? 13.891 -4.391 12.266 1 96.81 90 PHE A N 1
ATOM 657 C CA . PHE A 1 90 ? 15.023 -3.539 12.602 1 96.81 90 PHE A CA 1
ATOM 658 C C . PHE A 1 90 ? 14.859 -2.932 13.984 1 96.81 90 PHE A C 1
ATOM 660 O O . PHE A 1 90 ? 15.781 -2.303 14.516 1 96.81 90 PHE A O 1
ATOM 667 N N . LYS A 1 91 ? 13.727 -3.045 14.617 1 95.81 91 LYS A N 1
ATOM 668 C CA . LYS A 1 91 ? 13.445 -2.635 15.984 1 95.81 91 LYS A CA 1
ATOM 669 C C . LYS A 1 91 ? 13.672 -1.138 16.172 1 95.81 91 LYS A C 1
ATOM 671 O O . LYS A 1 91 ? 14.305 -0.715 17.141 1 95.81 91 LYS A O 1
ATOM 676 N N . VAL A 1 92 ? 13.266 -0.396 15.211 1 96.75 92 VAL A N 1
ATOM 677 C CA . VAL A 1 92 ? 13.359 1.057 15.312 1 96.75 92 VAL A CA 1
ATOM 678 C C . VAL A 1 92 ? 12.531 1.545 16.5 1 96.75 92 VAL A C 1
ATOM 680 O O . VAL A 1 92 ? 11.352 1.212 16.609 1 96.75 92 VAL A O 1
ATOM 683 N N . PRO A 1 93 ? 13.047 2.354 17.344 1 95 93 PRO A N 1
ATOM 684 C CA . PRO A 1 93 ? 12.391 2.738 18.594 1 95 93 PRO A CA 1
ATOM 685 C C . PRO A 1 93 ? 11.141 3.588 18.375 1 95 93 PRO A C 1
ATOM 687 O O . PRO A 1 93 ? 10.133 3.402 19.062 1 95 93 PRO A O 1
ATOM 690 N N . LYS A 1 94 ? 11.211 4.566 17.469 1 95.56 94 LYS A N 1
ATOM 691 C CA . LYS A 1 94 ? 10.094 5.492 17.266 1 95.56 94 LYS A CA 1
ATOM 692 C C . LYS A 1 94 ? 9.672 5.543 15.805 1 95.56 94 LYS A C 1
ATOM 694 O O . LYS A 1 94 ? 10.492 5.797 14.922 1 95.56 94 LYS A O 1
ATOM 699 N N . LYS A 1 95 ? 8.438 5.316 15.562 1 97 95 LYS A N 1
ATOM 700 C CA . LYS A 1 95 ? 7.867 5.305 14.219 1 97 95 LYS A CA 1
ATOM 701 C C . LYS A 1 95 ? 6.762 6.348 14.078 1 97 95 LYS A C 1
ATOM 703 O O . LYS A 1 95 ? 5.766 6.301 14.797 1 97 95 LYS A O 1
ATOM 708 N N . ILE A 1 96 ? 6.938 7.281 13.188 1 95.81 96 ILE A N 1
ATOM 709 C CA . ILE A 1 96 ? 5.957 8.305 12.836 1 95.81 96 ILE A CA 1
ATOM 710 C C . ILE A 1 96 ? 5.422 8.047 11.43 1 95.81 96 ILE A C 1
ATOM 712 O O . ILE A 1 96 ? 6.195 7.883 10.484 1 95.81 96 ILE A O 1
ATOM 716 N N . ALA A 1 97 ? 4.109 8.008 11.281 1 96.88 97 ALA A N 1
ATOM 717 C CA . ALA A 1 97 ? 3.57 7.68 9.961 1 96.88 97 ALA A CA 1
ATOM 718 C C . ALA A 1 97 ? 2.461 8.648 9.57 1 96.88 97 ALA A C 1
ATOM 720 O O . ALA A 1 97 ? 1.641 9.039 10.406 1 96.88 97 ALA A O 1
ATOM 721 N N . ARG A 1 98 ? 2.518 9.016 8.344 1 95 98 ARG A N 1
ATOM 722 C CA . ARG A 1 98 ? 1.407 9.742 7.738 1 95 98 ARG A CA 1
ATOM 723 C C . ARG A 1 98 ? 0.243 8.805 7.43 1 95 98 ARG A C 1
ATOM 725 O O . ARG A 1 98 ? 0.417 7.797 6.746 1 95 98 ARG A O 1
ATOM 732 N N . VAL A 1 99 ? -0.887 9.047 8.023 1 94.81 99 VAL A N 1
ATOM 733 C CA . VAL A 1 99 ? -2.123 8.328 7.754 1 94.81 99 VAL A CA 1
ATOM 734 C C . VAL A 1 99 ? -3.256 9.312 7.492 1 94.81 99 VAL A C 1
ATOM 736 O O . VAL A 1 99 ? -3.588 10.133 8.359 1 94.81 99 VAL A O 1
ATOM 739 N N . ARG A 1 100 ? -3.922 9.227 6.344 1 91.88 100 ARG A N 1
ATOM 740 C CA . ARG A 1 100 ? -4.832 10.289 5.922 1 91.88 100 ARG A CA 1
ATOM 741 C C . ARG A 1 100 ? -6.281 9.812 5.961 1 91.88 100 ARG A C 1
ATOM 743 O O . ARG A 1 100 ? -7.191 10.586 6.246 1 91.88 100 ARG A O 1
ATOM 750 N N . ALA A 1 101 ? -6.477 8.547 5.645 1 91.12 101 ALA A N 1
ATOM 751 C CA . ALA A 1 101 ? -7.848 8.055 5.547 1 91.12 101 ALA A CA 1
ATOM 752 C C . ALA A 1 101 ? -8.531 8.062 6.914 1 91.12 101 ALA A C 1
ATOM 754 O O . ALA A 1 101 ? -8.031 7.453 7.867 1 91.12 101 ALA A O 1
ATOM 755 N N . ARG A 1 102 ? -9.648 8.695 6.973 1 85.19 102 ARG A N 1
ATOM 756 C CA . ARG A 1 102 ? -10.398 8.844 8.219 1 85.19 102 ARG A CA 1
ATOM 757 C C . ARG A 1 102 ? -10.789 7.488 8.789 1 85.19 102 ARG A C 1
ATOM 759 O O . ARG A 1 102 ? -10.859 7.32 10.008 1 85.19 102 ARG A O 1
ATOM 766 N N . THR A 1 103 ? -11.008 6.609 7.934 1 90.94 103 THR A N 1
ATOM 767 C CA . THR A 1 103 ? -11.469 5.289 8.344 1 90.94 103 THR A CA 1
ATOM 768 C C . THR A 1 103 ? -10.422 4.594 9.211 1 90.94 103 THR A C 1
ATOM 770 O O . THR A 1 103 ? -10.766 3.816 10.109 1 90.94 103 THR A O 1
ATOM 773 N N . PHE A 1 104 ? -9.164 4.844 9 1 93.25 104 PHE A N 1
ATOM 774 C CA . PHE A 1 104 ? -8.109 4.312 9.852 1 93.25 104 PHE A CA 1
ATOM 775 C C . PHE A 1 104 ? -8.07 5.043 11.188 1 93.25 104 PHE A C 1
ATOM 777 O O . PHE A 1 104 ? -7.875 4.422 12.242 1 93.25 104 PHE A O 1
ATOM 784 N N . ILE A 1 105 ? -8.242 6.348 11.094 1 86.94 105 ILE A N 1
ATOM 785 C CA . ILE A 1 105 ? -8.148 7.207 12.266 1 86.94 105 ILE A CA 1
ATOM 786 C C . ILE A 1 105 ? -9.281 6.883 13.234 1 86.94 105 ILE A C 1
ATOM 788 O O . ILE A 1 105 ? -9.094 6.91 14.453 1 86.94 105 ILE A O 1
ATOM 792 N N . ASP A 1 106 ? -10.391 6.562 12.719 1 87.5 106 ASP A N 1
ATOM 793 C CA . ASP A 1 106 ? -11.57 6.266 13.523 1 87.5 106 ASP A CA 1
ATOM 794 C C . ASP A 1 106 ? -11.344 5.035 14.398 1 87.5 106 ASP A C 1
ATOM 796 O O . ASP A 1 106 ? -11.945 4.902 15.469 1 87.5 106 ASP A O 1
ATOM 800 N N . VAL A 1 107 ? -10.461 4.184 13.992 1 91.56 107 VAL A N 1
ATOM 801 C CA . VAL A 1 107 ? -10.211 2.955 14.742 1 91.56 107 VAL A CA 1
ATOM 802 C C . VAL A 1 107 ? -8.758 2.918 15.203 1 91.56 107 VAL A C 1
ATOM 804 O O . VAL A 1 107 ? -8.18 1.841 15.375 1 91.56 107 VAL A O 1
ATOM 807 N N . GLN A 1 108 ? -8.156 4.02 15.359 1 89.56 108 GLN A N 1
ATOM 808 C CA . GLN A 1 108 ? -6.719 4.125 15.586 1 89.56 108 GLN A CA 1
ATOM 809 C C . GLN A 1 108 ? -6.312 3.414 16.875 1 89.56 108 GLN A C 1
ATOM 811 O O . GLN A 1 108 ? -5.246 2.805 16.953 1 89.56 108 GLN A O 1
ATOM 816 N N . GLU A 1 109 ? -7.121 3.436 17.953 1 89.31 109 GLU A N 1
ATOM 817 C CA . GLU A 1 109 ? -6.785 2.828 19.234 1 89.31 109 GLU A CA 1
ATOM 818 C C . GLU A 1 109 ? -6.648 1.314 19.109 1 89.31 109 GLU A C 1
ATOM 820 O O . GLU A 1 109 ? -5.793 0.708 19.766 1 89.31 109 GLU A O 1
ATOM 825 N N . GLN A 1 110 ? -7.457 0.799 18.203 1 90.75 110 GLN A N 1
ATOM 826 C CA . GLN A 1 110 ? -7.457 -0.649 18.031 1 90.75 110 GLN A CA 1
ATOM 827 C C . GLN A 1 110 ? -6.371 -1.087 17.062 1 90.75 110 GLN A C 1
ATOM 829 O O . GLN A 1 110 ? -5.832 -2.188 17.172 1 90.75 110 GLN A O 1
ATOM 834 N N . LEU A 1 111 ? -6.043 -0.234 16.188 1 92.5 111 LEU A N 1
ATOM 835 C CA . LEU A 1 111 ? -5.238 -0.654 15.047 1 92.5 111 LEU A CA 1
ATOM 836 C C . LEU A 1 111 ? -3.775 -0.264 15.234 1 92.5 111 LEU A C 1
ATOM 838 O O . LEU A 1 111 ? -2.873 -0.988 14.812 1 92.5 111 LEU A O 1
ATOM 842 N N . PHE A 1 112 ? -3.561 0.879 15.852 1 92.94 112 PHE A N 1
ATOM 843 C CA . PHE A 1 112 ? -2.197 1.388 15.938 1 92.94 112 PHE A CA 1
ATOM 844 C C . PHE A 1 112 ? -1.643 1.228 17.344 1 92.94 112 PHE A C 1
ATOM 846 O O . PHE A 1 112 ? -1.743 2.141 18.172 1 92.94 112 PHE A O 1
ATOM 853 N N . ASN A 1 113 ? -1.065 0.169 17.594 1 90.12 113 ASN A N 1
ATOM 854 C CA . ASN A 1 113 ? -0.418 -0.163 18.859 1 90.12 113 ASN A CA 1
ATOM 855 C C . ASN A 1 113 ? 0.668 -1.219 18.672 1 90.12 113 ASN A C 1
ATOM 857 O O . ASN A 1 113 ? 0.779 -1.818 17.609 1 90.12 113 ASN A O 1
ATOM 861 N N . PRO A 1 114 ? 1.505 -1.456 19.609 1 84.75 114 PRO A N 1
ATOM 862 C CA . PRO A 1 114 ? 2.656 -2.348 19.469 1 84.75 114 PRO A CA 1
ATOM 863 C C . PRO A 1 114 ? 2.25 -3.785 19.141 1 84.75 114 PRO A C 1
ATOM 865 O O . PRO A 1 114 ? 3.047 -4.547 18.594 1 84.75 114 PRO A O 1
ATOM 868 N N . ASN A 1 115 ? 1 -4.184 19.406 1 86.69 115 ASN A N 1
ATOM 869 C CA . ASN A 1 115 ? 0.567 -5.562 19.203 1 86.69 115 ASN A CA 1
ATOM 870 C C . ASN A 1 115 ? -0.191 -5.715 17.891 1 86.69 115 ASN A C 1
ATOM 872 O O . ASN A 1 115 ? -0.644 -6.812 17.547 1 86.69 115 ASN A O 1
ATOM 876 N N . ALA A 1 116 ? -0.384 -4.648 17.188 1 92.19 116 ALA A N 1
ATOM 877 C CA . ALA A 1 116 ? -1.036 -4.664 15.875 1 92.19 116 ALA A CA 1
ATOM 878 C C . ALA A 1 116 ? -0.175 -3.975 14.82 1 92.19 116 ALA A C 1
ATOM 880 O O . ALA A 1 116 ? 0.853 -4.512 14.398 1 92.19 116 ALA A O 1
ATOM 881 N N . ILE A 1 117 ? -0.542 -2.775 14.484 1 94.19 117 ILE A N 1
ATOM 882 C CA . ILE A 1 117 ? 0.317 -2.004 13.594 1 94.19 117 ILE A CA 1
ATOM 883 C C . ILE A 1 117 ? 1.153 -1.02 14.406 1 94.19 117 ILE A C 1
ATOM 885 O O . ILE A 1 117 ? 0.628 -0.033 14.93 1 94.19 117 ILE A O 1
ATOM 889 N N . PRO A 1 118 ? 2.4 -1.27 14.477 1 94.88 118 PRO A N 1
ATOM 890 C CA . PRO A 1 118 ? 3.248 -0.528 15.414 1 94.88 118 PRO A CA 1
ATOM 891 C C . PRO A 1 118 ? 3.625 0.858 14.891 1 94.88 118 PRO A C 1
ATOM 893 O O . PRO A 1 118 ? 4.762 1.073 14.469 1 94.88 118 PRO A O 1
ATOM 896 N N . ILE A 1 119 ? 2.768 1.812 15.039 1 95.75 119 ILE A N 1
ATOM 897 C CA . ILE A 1 119 ? 2.986 3.227 14.75 1 95.75 119 ILE A CA 1
ATOM 898 C C . ILE A 1 119 ? 2.83 4.043 16.031 1 95.75 119 ILE A C 1
ATOM 900 O O . ILE A 1 119 ? 1.787 3.988 16.688 1 95.75 119 ILE A O 1
ATOM 904 N N . ASP A 1 120 ? 3.834 4.812 16.328 1 93.19 120 ASP A N 1
ATOM 905 C CA . ASP A 1 120 ? 3.848 5.539 17.594 1 93.19 120 ASP A CA 1
ATOM 906 C C . ASP A 1 120 ? 3.113 6.875 17.469 1 93.19 120 ASP A C 1
ATOM 908 O O . ASP A 1 120 ? 2.469 7.324 18.406 1 93.19 120 ASP A O 1
ATOM 912 N N . VAL A 1 121 ? 3.309 7.512 16.312 1 92.06 121 VAL A N 1
ATOM 913 C CA . VAL A 1 121 ? 2.711 8.82 16.094 1 92.06 121 VAL A CA 1
ATOM 914 C C . VAL A 1 121 ? 2.066 8.867 14.703 1 92.06 121 VAL A C 1
ATOM 916 O O . VAL A 1 121 ? 2.701 8.508 13.703 1 92.06 121 VAL A O 1
ATOM 919 N N . ILE A 1 122 ? 0.847 9.242 14.727 1 93.5 122 ILE A N 1
ATOM 920 C CA . ILE A 1 122 ? 0.14 9.406 13.461 1 93.5 122 ILE A CA 1
ATOM 921 C C . ILE A 1 122 ? 0.056 10.891 13.102 1 93.5 122 ILE A C 1
ATOM 923 O O . ILE A 1 122 ? -0.341 11.711 13.938 1 93.5 122 ILE A O 1
ATOM 927 N N . ILE A 1 123 ? 0.44 11.203 11.922 1 90.81 123 ILE A N 1
ATOM 928 C CA . ILE A 1 123 ? 0.333 12.586 11.469 1 90.81 123 ILE A CA 1
ATOM 929 C C . ILE A 1 123 ? -0.556 12.656 10.227 1 90.81 123 ILE A C 1
ATOM 931 O O . ILE A 1 123 ? -0.521 11.766 9.383 1 90.81 123 ILE A O 1
ATOM 935 N N . ASN A 1 124 ? -1.383 13.602 10.18 1 90.81 124 ASN A N 1
ATOM 936 C CA . ASN A 1 124 ? -2.213 13.93 9.023 1 90.81 124 ASN A CA 1
ATOM 937 C C . ASN A 1 124 ? -2.025 15.383 8.594 1 90.81 124 ASN A C 1
ATOM 939 O O . ASN A 1 124 ? -2.76 16.266 9.031 1 90.81 124 ASN A O 1
ATOM 943 N N . PRO A 1 125 ? -1.134 15.562 7.656 1 88.44 125 PRO A N 1
ATOM 944 C CA . PRO A 1 125 ? -0.796 16.938 7.262 1 88.44 125 PRO A CA 1
ATOM 945 C C . PRO A 1 125 ? -2.004 17.719 6.75 1 88.44 125 PRO A C 1
ATOM 947 O O . PRO A 1 125 ? -2.154 18.906 7.062 1 88.44 125 PRO A O 1
ATOM 950 N N . GLU A 1 126 ? -2.855 17.078 6.027 1 90.75 126 GLU A N 1
ATOM 951 C CA . GLU A 1 126 ? -4.035 17.75 5.496 1 90.75 126 GLU A CA 1
ATOM 952 C C . GLU A 1 126 ? -4.961 18.219 6.621 1 90.75 126 GLU A C 1
ATOM 954 O O . GLU A 1 126 ? -5.492 19.328 6.578 1 90.75 126 GLU A O 1
ATOM 959 N N . ASN A 1 127 ? -5.086 17.375 7.555 1 90.38 127 ASN A N 1
ATOM 960 C CA . ASN A 1 127 ? -5.93 17.75 8.688 1 90.38 127 ASN A CA 1
ATOM 961 C C . ASN A 1 127 ? -5.316 18.906 9.477 1 90.38 127 ASN A C 1
ATOM 963 O O . ASN A 1 127 ? -6.035 19.75 10.023 1 90.38 127 ASN A O 1
ATOM 967 N N . GLU A 1 128 ? -4.023 18.906 9.586 1 88.31 128 GLU A N 1
ATOM 968 C CA . GLU A 1 128 ? -3.352 20.016 10.25 1 88.31 128 GLU A CA 1
ATOM 969 C C . GLU A 1 128 ? -3.648 21.344 9.555 1 88.31 128 GLU A C 1
ATOM 971 O O . GLU A 1 128 ? -3.854 22.359 10.211 1 88.31 128 GLU A O 1
ATOM 976 N N . ILE A 1 129 ? -3.643 21.312 8.289 1 91.38 129 ILE A N 1
ATOM 977 C CA . ILE A 1 129 ? -3.932 22.5 7.5 1 91.38 129 ILE A CA 1
ATOM 978 C C . ILE A 1 129 ? -5.391 22.906 7.699 1 91.38 129 ILE A C 1
ATOM 980 O O . ILE A 1 129 ? -5.695 24.094 7.863 1 91.38 129 ILE A O 1
ATOM 984 N N . VAL A 1 130 ? -6.289 21.938 7.688 1 94.12 130 VAL A N 1
ATOM 985 C CA . VAL A 1 130 ? -7.711 22.188 7.898 1 94.12 130 VAL A CA 1
ATOM 986 C C . VAL A 1 130 ? -7.926 22.875 9.234 1 94.12 130 VAL A C 1
ATOM 988 O O . VAL A 1 130 ? -8.633 23.891 9.312 1 94.12 130 VAL A O 1
ATOM 991 N N . GLN A 1 131 ? -7.242 22.375 10.281 1 90.69 131 GLN A N 1
ATOM 992 C CA . GLN A 1 131 ? -7.391 22.953 11.609 1 90.69 131 GLN A CA 1
ATOM 993 C C . GLN A 1 131 ? -6.812 24.359 11.656 1 90.69 131 GLN A C 1
ATOM 995 O O . GLN A 1 131 ? -7.375 25.25 12.305 1 90.69 131 GLN A O 1
ATOM 1000 N N . PHE A 1 132 ? -5.785 24.531 10.961 1 91.38 132 PHE A N 1
ATOM 1001 C CA . PHE A 1 132 ? -5.168 25.844 10.875 1 91.38 132 PHE A CA 1
ATOM 1002 C C . PHE A 1 132 ? -6.129 26.859 10.266 1 91.38 132 PHE A C 1
ATOM 1004 O O . PHE A 1 132 ? -6.352 27.938 10.836 1 91.38 132 PHE A O 1
ATOM 1011 N N . ILE A 1 133 ? -6.719 26.516 9.148 1 95.38 133 ILE A N 1
ATOM 1012 C CA . ILE A 1 133 ? -7.629 27.406 8.438 1 95.38 133 ILE A CA 1
ATOM 1013 C C . ILE A 1 133 ? -8.898 27.609 9.273 1 95.38 133 ILE A C 1
ATOM 1015 O O . ILE A 1 133 ? -9.414 28.734 9.359 1 95.38 133 ILE A O 1
ATOM 1019 N N . LYS A 1 134 ? -9.391 26.578 9.828 1 95.5 134 LYS A N 1
ATOM 1020 C CA . LYS A 1 134 ? -10.562 26.656 10.688 1 95.5 134 LYS A CA 1
ATOM 1021 C C . LYS A 1 134 ? -10.367 27.672 11.805 1 95.5 134 LYS A C 1
ATOM 1023 O O . LYS A 1 134 ? -11.242 28.5 12.055 1 95.5 134 LYS A O 1
ATOM 1028 N N . ASN A 1 135 ? -9.211 27.641 12.438 1 92.25 135 ASN A N 1
ATOM 1029 C CA . ASN A 1 135 ? -8.914 28.562 13.531 1 92.25 135 ASN A CA 1
ATOM 1030 C C . ASN A 1 135 ? -8.875 30.016 13.047 1 92.25 135 ASN A C 1
ATOM 1032 O O . ASN A 1 135 ? -9.32 30.922 13.75 1 92.25 135 ASN A O 1
ATOM 1036 N N . LEU A 1 136 ? -8.367 30.172 11.867 1 92.75 136 LEU A N 1
ATOM 1037 C CA . LEU A 1 136 ? -8.352 31.516 11.289 1 92.75 136 LEU A CA 1
ATOM 1038 C C . LEU A 1 136 ? -9.766 32.031 11.055 1 92.75 136 LEU A C 1
ATOM 1040 O O . LEU A 1 136 ? -10.07 33.188 11.328 1 92.75 136 LEU A O 1
ATOM 1044 N N . ILE A 1 137 ? -10.602 31.141 10.57 1 94.69 137 ILE A N 1
ATOM 1045 C CA . ILE A 1 137 ? -11.969 31.516 10.227 1 94.69 137 ILE A CA 1
ATOM 1046 C C . ILE A 1 137 ? -12.766 31.797 11.492 1 94.69 137 ILE A C 1
ATOM 1048 O O . ILE A 1 137 ? -13.57 32.719 11.531 1 94.69 137 ILE A O 1
ATOM 1052 N N . LEU A 1 138 ? -12.484 31.094 12.5 1 91.75 138 LEU A N 1
ATOM 1053 C CA . LEU A 1 138 ? -13.234 31.25 13.742 1 91.75 138 LEU A CA 1
ATOM 1054 C C . LEU A 1 138 ? -12.727 32.469 14.531 1 91.75 138 LEU A C 1
ATOM 1056 O O . LEU A 1 138 ? -13.398 32.906 15.453 1 91.75 138 LEU A O 1
ATOM 1060 N N . HIS A 1 139 ? -11.57 32.969 14.18 1 90.81 139 HIS A N 1
ATOM 1061 C CA . HIS A 1 139 ? -10.984 34.094 14.875 1 90.81 139 HIS A CA 1
ATOM 1062 C C . HIS A 1 139 ? -10.617 35.219 13.898 1 90.81 139 HIS A C 1
ATOM 1064 O O . HIS A 1 139 ? -9.43 35.469 13.68 1 90.81 139 HIS A O 1
ATOM 1070 N N . PRO A 1 140 ? -11.633 35.906 13.43 1 89.88 140 PRO A N 1
ATOM 1071 C CA . PRO A 1 140 ? -11.383 36.969 12.461 1 89.88 140 PRO A CA 1
ATOM 1072 C C . PRO A 1 140 ? -10.352 37.969 12.961 1 89.88 140 PRO A C 1
ATOM 1074 O O . PRO A 1 140 ? -10.383 38.375 14.133 1 89.88 140 PRO A O 1
ATOM 1077 N N . GLY A 1 141 ? -9.398 38.312 12.078 1 85.44 141 GLY A N 1
ATOM 1078 C CA . GLY A 1 141 ? -8.367 39.281 12.438 1 85.44 141 GLY A CA 1
ATOM 1079 C C . GLY A 1 141 ? -7.031 38.625 12.75 1 85.44 141 GLY A C 1
ATOM 1080 O O . GLY A 1 141 ? -6 39.281 12.812 1 85.44 141 GLY A O 1
ATOM 1081 N N . SER A 1 142 ? -7.074 37.375 12.914 1 89.81 142 SER A N 1
ATOM 1082 C CA . SER A 1 142 ? -5.844 36.625 13.211 1 89.81 142 SER A CA 1
ATOM 1083 C C . SER A 1 142 ? -5.129 36.219 11.93 1 89.81 142 SER A C 1
ATOM 1085 O O . SER A 1 142 ? -5.766 36 10.898 1 89.81 142 SER A O 1
ATOM 1087 N N . GLN A 1 143 ? -3.824 36.188 12.031 1 88.75 143 GLN A N 1
ATOM 1088 C CA . GLN A 1 143 ? -3.004 35.625 10.953 1 88.75 143 GLN A CA 1
ATOM 1089 C C . GLN A 1 143 ? -2.586 34.188 11.258 1 88.75 143 GLN A C 1
ATOM 1091 O O . GLN A 1 143 ? -2.268 33.438 10.352 1 88.75 143 GLN A O 1
ATOM 1096 N N . GLN A 1 144 ? -2.566 33.906 12.477 1 90.81 144 GLN A N 1
ATOM 1097 C CA . GLN A 1 144 ? -2.227 32.562 12.969 1 90.81 144 GLN A CA 1
ATOM 1098 C C . GLN A 1 144 ? -2.754 32.344 14.383 1 90.81 144 GLN A C 1
ATOM 1100 O O . GLN A 1 144 ? -2.744 33.281 15.203 1 90.81 144 GLN A O 1
ATOM 1105 N N . VAL A 1 145 ? -3.303 31.219 14.594 1 91.88 145 VAL A N 1
ATOM 1106 C CA . VAL A 1 145 ? -3.744 30.844 15.93 1 91.88 145 VAL A CA 1
ATOM 1107 C C . VAL A 1 145 ? -3.135 29.484 16.312 1 91.88 145 VAL A C 1
ATOM 1109 O O . VAL A 1 145 ? -3.398 28.484 15.656 1 91.88 145 VAL A O 1
ATOM 1112 N N . LEU A 1 146 ? -2.312 29.484 17.266 1 92.06 146 LEU A N 1
ATOM 1113 C CA . LEU A 1 146 ? -1.636 28.266 17.719 1 92.06 146 LEU A CA 1
ATOM 1114 C C . LEU A 1 146 ? -2.086 27.891 19.125 1 92.06 146 LEU A C 1
ATOM 1116 O O . LEU A 1 146 ? -2.027 28.703 20.031 1 92.06 146 LEU A O 1
ATOM 1120 N N . SER A 1 147 ? -2.488 26.672 19.234 1 91.31 147 SER A N 1
ATOM 1121 C CA . SER A 1 147 ? -3.016 26.219 20.516 1 91.31 147 SER A CA 1
ATOM 1122 C C . SER A 1 147 ? -1.96 25.453 21.297 1 91.31 147 SER A C 1
ATOM 1124 O O . SER A 1 147 ? -1.17 24.688 20.719 1 91.31 147 SER A O 1
ATOM 1126 N N . PHE A 1 148 ? -1.95 25.672 22.562 1 92.81 148 PHE A N 1
ATOM 1127 C CA . PHE A 1 148 ? -1.047 24.984 23.484 1 92.81 148 PHE A CA 1
ATOM 1128 C C . PHE A 1 148 ? -1.817 24.391 24.656 1 92.81 148 PHE A C 1
ATOM 1130 O O . PHE A 1 148 ? -2.943 24.797 24.938 1 92.81 148 PHE A O 1
ATOM 1137 N N . ALA A 1 149 ? -1.176 23.406 25.312 1 93.38 149 ALA A N 1
ATOM 1138 C CA . ALA A 1 149 ? -1.699 22.781 26.531 1 93.38 149 ALA A CA 1
ATOM 1139 C C . ALA A 1 149 ? -3.137 22.312 26.328 1 93.38 149 ALA A C 1
ATOM 1141 O O . ALA A 1 149 ? -4.031 22.672 27.094 1 93.38 149 ALA A O 1
ATOM 1142 N N . ASN A 1 150 ? -3.316 21.594 25.25 1 88.75 150 ASN A N 1
ATOM 1143 C CA . ASN A 1 150 ? -4.602 21 24.938 1 88.75 150 ASN A CA 1
ATOM 1144 C C . ASN A 1 150 ? -5.68 22.047 24.703 1 88.75 150 ASN A C 1
ATOM 1146 O O . ASN A 1 150 ? -6.824 21.875 25.125 1 88.75 150 ASN A O 1
ATOM 1150 N N . GLY A 1 151 ? -5.281 23.188 24.312 1 91.06 151 GLY A N 1
ATOM 1151 C CA . GLY A 1 151 ? -6.23 24.219 23.906 1 91.06 151 GLY A CA 1
ATOM 1152 C C . GLY A 1 151 ? -6.523 25.234 25 1 91.06 151 GLY A C 1
ATOM 1153 O O . GLY A 1 151 ? -7.355 26.125 24.812 1 91.06 151 GLY A O 1
ATOM 1154 N N . VAL A 1 152 ? -5.836 25.172 26.047 1 94.69 152 VAL A N 1
ATOM 1155 C CA . VAL A 1 152 ? -6.086 26.094 27.156 1 94.69 152 VAL A CA 1
ATOM 1156 C C . VAL A 1 152 ? -5.547 27.469 26.812 1 94.69 152 VAL A C 1
ATOM 1158 O O . VAL A 1 152 ? -6.176 28.484 27.125 1 94.69 152 VAL A O 1
ATOM 1161 N N . LEU A 1 153 ? -4.383 27.5 26.219 1 95.25 153 LEU A N 1
ATOM 1162 C CA . LEU A 1 153 ? -3.729 28.734 25.828 1 95.25 153 LEU A CA 1
ATOM 1163 C C . LEU A 1 153 ? -3.531 28.812 24.328 1 95.25 153 LEU A C 1
ATOM 1165 O O . LEU A 1 153 ? -3.33 27.781 23.672 1 95.25 153 LEU A O 1
ATOM 1169 N N . SER A 1 154 ? -3.598 29.984 23.797 1 95.5 154 SER A N 1
ATOM 1170 C CA . SER A 1 154 ? -3.352 30.172 22.375 1 95.5 154 SER A CA 1
ATOM 1171 C C . SER A 1 154 ? -2.424 31.344 22.125 1 95.5 154 SER A C 1
ATOM 1173 O O . SER A 1 154 ? -2.494 32.375 22.828 1 95.5 154 SER A O 1
ATOM 1175 N N . LEU A 1 155 ? -1.514 31.172 21.281 1 95 155 LEU A N 1
ATOM 1176 C CA . LEU A 1 155 ? -0.686 32.25 20.719 1 95 155 LEU A CA 1
ATOM 1177 C C . LEU A 1 155 ? -1.256 32.75 19.406 1 95 155 LEU A C 1
ATOM 1179 O O . LEU A 1 155 ? -1.463 31.953 18.469 1 95 155 LEU A O 1
ATOM 1183 N N . VAL A 1 156 ? -1.522 34 19.344 1 94.38 156 VAL A N 1
ATOM 1184 C CA . VAL A 1 156 ? -2.209 34.562 18.172 1 94.38 156 VAL A CA 1
ATOM 1185 C C . VAL A 1 156 ? -1.34 35.625 17.531 1 94.38 156 VAL A C 1
ATOM 1187 O O . VAL A 1 156 ? -0.764 36.469 18.219 1 94.38 156 VAL A O 1
ATOM 1190 N N . GLU A 1 157 ? -1.167 35.5 16.266 1 92.88 157 GLU A N 1
ATOM 1191 C CA . GLU A 1 157 ? -0.52 36.531 15.469 1 92.88 157 GLU A CA 1
ATOM 1192 C C . GLU A 1 157 ? -1.55 37.438 14.812 1 92.88 157 GLU A C 1
ATOM 1194 O O . GLU A 1 157 ? -2.541 36.969 14.25 1 92.88 157 GLU A O 1
ATOM 1199 N N . THR A 1 158 ? -1.36 38.688 14.906 1 89.56 158 THR A N 1
ATOM 1200 C CA . THR A 1 158 ? -2.221 39.656 14.227 1 89.56 158 THR A CA 1
ATOM 1201 C C . THR A 1 158 ? -1.396 40.781 13.625 1 89.56 158 THR A C 1
ATOM 1203 O O . THR A 1 158 ? -0.339 41.125 14.156 1 89.56 158 THR A O 1
ATOM 1206 N N . LYS A 1 159 ? -1.871 41.25 12.523 1 87.56 159 LYS A N 1
ATOM 1207 C CA . LYS A 1 159 ? -1.241 42.406 11.898 1 87.56 159 LYS A CA 1
ATOM 1208 C C . LYS A 1 159 ? -1.919 43.688 12.336 1 87.56 159 LYS A C 1
ATOM 1210 O O . LYS A 1 159 ? -3.143 43.844 12.242 1 87.56 159 LYS A O 1
ATOM 1215 N N . CYS A 1 160 ? -1.092 44.625 12.836 1 87.06 160 CYS A N 1
ATOM 1216 C CA . CYS A 1 160 ? -1.639 45.906 13.312 1 87.06 160 CYS A CA 1
ATOM 1217 C C . CYS A 1 160 ? -1.748 46.906 12.172 1 87.06 160 CYS A C 1
ATOM 1219 O O . CYS A 1 160 ? -0.739 47.438 11.711 1 87.06 160 CYS A O 1
ATOM 1221 N N . ASN A 1 161 ? -2.963 47.062 11.758 1 81.56 161 ASN A N 1
ATOM 1222 C CA . ASN A 1 161 ? -3.209 48.125 10.789 1 81.56 161 ASN A CA 1
ATOM 1223 C C . ASN A 1 161 ? -3.557 49.438 11.477 1 81.56 161 ASN A C 1
ATOM 1225 O O . ASN A 1 161 ? -3.49 49.531 12.703 1 81.56 161 ASN A O 1
ATOM 1229 N N . ARG A 1 162 ? -3.867 50.406 10.641 1 77.88 162 ARG A N 1
ATOM 1230 C CA . ARG A 1 162 ? -4.125 51.75 11.156 1 77.88 162 ARG A CA 1
ATOM 1231 C C . ARG A 1 162 ? -5.316 51.75 12.109 1 77.88 162 ARG A C 1
ATOM 1233 O O . ARG A 1 162 ? -5.367 52.531 13.039 1 77.88 162 ARG A O 1
ATOM 1240 N N . ASP A 1 163 ? -6.141 50.781 11.961 1 76.44 163 ASP A N 1
ATOM 1241 C CA . ASP A 1 163 ? -7.371 50.75 12.75 1 76.44 163 ASP A CA 1
ATOM 1242 C C . ASP A 1 163 ? -7.176 49.969 14.039 1 76.44 163 ASP A C 1
ATOM 1244 O O . ASP A 1 163 ? -8.078 49.906 14.883 1 76.44 163 ASP A O 1
ATOM 1248 N N . CYS A 1 164 ? -6.055 49.5 14.211 1 81.94 164 CYS A N 1
ATOM 1249 C CA . CYS A 1 164 ? -5.77 48.719 15.422 1 81.94 164 CYS A CA 1
ATOM 1250 C C . CYS A 1 164 ? -5.645 49.656 16.625 1 81.94 164 CYS A C 1
ATOM 1252 O O . CYS A 1 164 ? -4.918 50.625 16.578 1 81.94 164 CYS A O 1
ATOM 1254 N N . ALA A 1 165 ? -6.324 49.281 17.688 1 81.5 165 ALA A N 1
ATOM 1255 C CA . ALA A 1 165 ? -6.391 50.125 18.891 1 81.5 165 ALA A CA 1
ATOM 1256 C C . ALA A 1 165 ? -5.027 50.219 19.562 1 81.5 165 ALA A C 1
ATOM 1258 O O . ALA A 1 165 ? -4.781 51.125 20.359 1 81.5 165 ALA A O 1
ATOM 1259 N N . LEU A 1 166 ? -4.125 49.344 19.188 1 80.06 166 LEU A N 1
ATOM 1260 C CA . LEU A 1 166 ? -2.836 49.281 19.875 1 80.06 166 LEU A CA 1
ATOM 1261 C C . LEU A 1 166 ? -1.834 50.219 19.219 1 80.06 166 LEU A C 1
ATOM 1263 O O . LEU A 1 166 ? -0.814 50.562 19.828 1 80.06 166 LEU A O 1
ATOM 1267 N N . VAL A 1 167 ? -2.16 50.594 18.047 1 87 167 VAL A N 1
ATOM 1268 C CA . VAL A 1 167 ? -1.172 51.375 17.328 1 87 167 VAL A CA 1
ATOM 1269 C C . VAL A 1 167 ? -0.932 52.688 18.062 1 87 167 VAL A C 1
ATOM 1271 O O . VAL A 1 167 ? -1.881 53.406 18.406 1 87 167 VAL A O 1
ATOM 1274 N N . GLY A 1 168 ? 0.293 53 18.359 1 86.06 168 GLY A N 1
ATOM 1275 C CA . GLY A 1 168 ? 0.673 54.219 19.031 1 86.06 168 GLY A CA 1
ATOM 1276 C C . GLY A 1 168 ? 0.611 54.094 20.547 1 86.06 168 GLY A C 1
ATOM 1277 O O . GLY A 1 168 ? 0.939 55.062 21.25 1 86.06 168 GLY A O 1
ATOM 1278 N N . LYS A 1 169 ? 0.225 53 21.031 1 84.69 169 LYS A N 1
ATOM 1279 C CA . LYS A 1 169 ? 0.088 52.812 22.484 1 84.69 169 LYS A CA 1
ATOM 1280 C C . LYS A 1 169 ? 1.194 51.906 23.031 1 84.69 169 LYS A C 1
ATOM 1282 O O . LYS A 1 169 ? 1.756 51.094 22.297 1 84.69 169 LYS A O 1
ATOM 1287 N N . SER A 1 170 ? 1.48 52.188 24.266 1 83.81 170 SER A N 1
ATOM 1288 C CA . SER A 1 170 ? 2.426 51.312 24.953 1 83.81 170 SER A CA 1
ATOM 1289 C C . SER A 1 170 ? 1.743 50.062 25.453 1 83.81 170 SER A C 1
ATOM 1291 O O . SER A 1 170 ? 0.513 49.969 25.5 1 83.81 170 SER A O 1
ATOM 1293 N N . LEU A 1 171 ? 2.568 49.031 25.844 1 80.81 171 LEU A N 1
ATOM 1294 C CA . LEU A 1 171 ? 2.025 47.781 26.328 1 80.81 171 LEU A CA 1
ATOM 1295 C C . LEU A 1 171 ? 1.283 47.969 27.641 1 80.81 171 LEU A C 1
ATOM 1297 O O . LEU A 1 171 ? 0.386 47.188 27.969 1 80.81 171 LEU A O 1
ATOM 1301 N N . ASP A 1 172 ? 1.714 48.906 28.391 1 75.56 172 ASP A N 1
ATOM 1302 C CA . ASP A 1 172 ? 1.019 49.219 29.641 1 75.56 172 ASP A CA 1
ATOM 1303 C C . ASP A 1 172 ? -0.427 49.625 29.359 1 75.56 172 ASP A C 1
ATOM 1305 O O . ASP A 1 172 ? -1.321 49.344 30.156 1 75.56 172 ASP A O 1
ATOM 1309 N N . ASP A 1 173 ? -0.597 50.25 28.281 1 76.5 173 ASP A N 1
ATOM 1310 C CA . ASP A 1 173 ? -1.925 50.719 27.891 1 76.5 173 ASP A CA 1
ATOM 1311 C C . ASP A 1 173 ? -2.822 49.531 27.531 1 76.5 173 ASP A C 1
ATOM 1313 O O . ASP A 1 173 ? -4.047 49.625 27.625 1 76.5 173 ASP A O 1
ATOM 1317 N N . LEU A 1 174 ? -2.172 48.469 27.156 1 75.94 174 LEU A N 1
ATOM 1318 C CA . LEU A 1 174 ? -2.91 47.281 26.719 1 75.94 174 LEU A CA 1
ATOM 1319 C C . LEU A 1 174 ? -3.711 46.688 27.875 1 75.94 174 LEU A C 1
ATOM 1321 O O . LEU A 1 174 ? -4.855 46.281 27.703 1 75.94 174 LEU A O 1
ATOM 1325 N N . THR A 1 175 ? -3.109 46.594 29.031 1 72.19 175 THR A N 1
ATOM 1326 C CA . THR A 1 175 ? -3.77 46.031 30.188 1 72.19 175 THR A CA 1
ATOM 1327 C C . THR A 1 175 ? -5.043 46.781 30.531 1 72.19 175 THR A C 1
ATOM 1329 O O . THR A 1 175 ? -6.051 46.188 30.922 1 72.19 175 THR A O 1
ATOM 1332 N N . ARG A 1 176 ? -4.973 48.031 30.328 1 76.31 176 ARG A N 1
ATOM 1333 C CA . ARG A 1 176 ? -6.121 48.906 30.625 1 76.31 176 ARG A CA 1
ATOM 1334 C C . ARG A 1 176 ? -7.23 48.688 29.594 1 76.31 176 ARG A C 1
ATOM 1336 O O . ARG A 1 176 ? -8.414 48.781 29.922 1 76.31 176 ARG A O 1
ATOM 1343 N N . LEU A 1 177 ? -6.797 48.469 28.453 1 78.94 177 LEU A N 1
ATOM 1344 C CA . LEU A 1 177 ? -7.746 48.312 27.344 1 78.94 177 LEU A CA 1
ATOM 1345 C C . LEU A 1 177 ? -8.477 47 27.422 1 78.94 177 LEU A C 1
ATOM 1347 O O . LEU A 1 177 ? -9.641 46.906 27.016 1 78.94 177 LEU A O 1
ATOM 1351 N N . LEU A 1 178 ? -7.922 45.906 27.891 1 79.69 178 LEU A N 1
ATOM 1352 C CA . LEU A 1 178 ? -8.461 44.562 27.844 1 79.69 178 LEU A CA 1
ATOM 1353 C C . LEU A 1 178 ? -9.406 44.312 29.016 1 79.69 178 LEU A C 1
ATOM 1355 O O . LEU A 1 178 ? -10 43.25 29.109 1 79.69 178 LEU A O 1
ATOM 1359 N N . ARG A 1 179 ? -9.914 45.25 29.641 1 70.75 179 ARG A N 1
ATOM 1360 C CA . ARG A 1 179 ? -11.008 45.281 30.609 1 70.75 179 ARG A CA 1
ATOM 1361 C C . ARG A 1 179 ? -11.117 43.938 31.344 1 70.75 179 ARG A C 1
ATOM 1363 O O . ARG A 1 179 ? -12.195 43.344 31.391 1 70.75 179 ARG A O 1
ATOM 1370 N N . GLY A 1 180 ? -10.047 43.344 31.812 1 75.56 180 GLY A N 1
ATOM 1371 C CA . GLY A 1 180 ? -10.219 42.156 32.656 1 75.56 180 GLY A CA 1
ATOM 1372 C C . GLY A 1 180 ? -9.781 40.875 31.984 1 75.56 180 GLY A C 1
ATOM 1373 O O . GLY A 1 180 ? -9.711 39.844 32.625 1 75.56 180 GLY A O 1
ATOM 1374 N N . VAL A 1 181 ? -9.57 40.969 30.734 1 83.75 181 VAL A N 1
ATOM 1375 C CA . VAL A 1 181 ? -9.094 39.75 30.078 1 83.75 181 VAL A CA 1
ATOM 1376 C C . VAL A 1 181 ? -7.562 39.75 30.062 1 83.75 181 VAL A C 1
ATOM 1378 O O . VAL A 1 181 ? -6.934 40.781 29.859 1 83.75 181 VAL A O 1
ATOM 1381 N N . TYR A 1 182 ? -7.117 38.625 30.422 1 86.19 182 TYR A N 1
ATOM 1382 C CA . TYR A 1 182 ? -5.664 38.5 30.438 1 86.19 182 TYR A CA 1
ATOM 1383 C C . TYR A 1 182 ? -5.137 38.25 29.031 1 86.19 182 TYR A C 1
ATOM 1385 O O . TYR A 1 182 ? -5.652 37.375 28.328 1 86.19 182 TYR A O 1
ATOM 1393 N N . ALA A 1 183 ? -4.211 39.062 28.578 1 90.19 183 ALA A N 1
ATOM 1394 C CA . ALA A 1 183 ? -3.434 38.844 27.359 1 90.19 183 ALA A CA 1
ATOM 1395 C C . ALA A 1 183 ? -2.047 39.469 27.469 1 90.19 183 ALA A C 1
ATOM 1397 O O . ALA A 1 183 ? -1.888 40.531 28.078 1 90.19 183 ALA A O 1
ATOM 1398 N N . ARG A 1 184 ? -1.129 38.781 27.031 1 88.25 184 ARG A N 1
ATOM 1399 C CA . ARG A 1 184 ? 0.24 39.281 27.047 1 88.25 184 ARG A CA 1
ATOM 1400 C C . ARG A 1 184 ? 0.823 39.344 25.625 1 88.25 184 ARG A C 1
ATOM 1402 O O . ARG A 1 184 ? 0.683 38.375 24.859 1 88.25 184 ARG A O 1
ATOM 1409 N N . ILE A 1 185 ? 1.415 40.438 25.297 1 89.38 185 ILE A N 1
ATOM 1410 C CA . ILE A 1 185 ? 2.135 40.531 24.031 1 89.38 185 ILE A CA 1
ATOM 1411 C C . ILE A 1 185 ? 3.463 39.781 24.156 1 89.38 185 ILE A C 1
ATOM 1413 O O . ILE A 1 185 ? 4.332 40.156 24.938 1 89.38 185 ILE A O 1
ATOM 1417 N N . ALA A 1 186 ? 3.58 38.75 23.438 1 89.06 186 ALA A N 1
ATOM 1418 C CA . ALA A 1 186 ? 4.758 37.875 23.516 1 89.06 186 ALA A CA 1
ATOM 1419 C C . ALA A 1 186 ? 5.902 38.438 22.672 1 89.06 186 ALA A C 1
ATOM 1421 O O . ALA A 1 186 ? 7.043 38.5 23.141 1 89.06 186 ALA A O 1
ATOM 1422 N N . LEU A 1 187 ? 5.629 38.75 21.484 1 90.38 187 LEU A N 1
ATOM 1423 C CA . LEU A 1 187 ? 6.664 39.281 20.594 1 90.38 187 LEU A CA 1
ATOM 1424 C C . LEU A 1 187 ? 6.059 40.188 19.516 1 90.38 187 LEU A C 1
ATOM 1426 O O . LEU A 1 187 ? 4.859 40.125 19.25 1 90.38 187 LEU A O 1
ATOM 1430 N N . ILE A 1 188 ? 6.895 41.031 19.016 1 91.75 188 ILE A N 1
ATOM 1431 C CA . ILE A 1 188 ? 6.555 41.938 17.906 1 91.75 188 ILE A CA 1
ATOM 1432 C C . ILE A 1 188 ? 7.539 41.719 16.766 1 91.75 188 ILE A C 1
ATOM 1434 O O . ILE A 1 188 ? 8.742 41.562 16.984 1 91.75 188 ILE A O 1
ATOM 1438 N N . TYR A 1 189 ? 7.004 41.469 15.633 1 92.62 189 TYR A N 1
ATOM 1439 C CA . TYR A 1 189 ? 7.824 41.344 14.438 1 92.62 189 TYR A CA 1
ATOM 1440 C C . TYR A 1 189 ? 7.711 42.594 13.578 1 92.62 189 TYR A C 1
ATOM 1442 O O . TYR A 1 189 ? 6.625 42.938 13.102 1 92.62 189 TYR A O 1
ATOM 1450 N N . ARG A 1 190 ? 8.805 43.375 13.492 1 92.19 190 ARG A N 1
ATOM 1451 C CA . ARG A 1 190 ? 8.852 44.656 12.812 1 92.19 190 ARG A CA 1
ATOM 1452 C C . ARG A 1 190 ? 10.055 44.719 11.875 1 92.19 190 ARG A C 1
ATOM 1454 O O . ARG A 1 190 ? 11.195 44.531 12.305 1 92.19 190 ARG A O 1
ATOM 1461 N N . ASP A 1 191 ? 9.836 45 10.578 1 89.25 191 ASP A N 1
ATOM 1462 C CA . ASP A 1 191 ? 10.906 45.188 9.609 1 89.25 191 ASP A CA 1
ATOM 1463 C C . ASP A 1 191 ? 11.852 44 9.602 1 89.25 191 ASP A C 1
ATOM 1465 O O . ASP A 1 191 ? 13.07 44.156 9.719 1 89.25 191 ASP A O 1
ATOM 1469 N N . SER A 1 192 ? 11.336 42.812 9.711 1 85.62 192 SER A N 1
ATOM 1470 C CA . SER A 1 192 ? 12.039 41.531 9.578 1 85.62 192 SER A CA 1
ATOM 1471 C C . SER A 1 192 ? 12.883 41.25 10.812 1 85.62 192 SER A C 1
ATOM 1473 O O . SER A 1 192 ? 13.867 40.5 10.734 1 85.62 192 SER A O 1
ATOM 1475 N N . GLU A 1 193 ? 12.508 41.875 11.828 1 89.81 193 GLU A N 1
ATOM 1476 C CA . GLU A 1 193 ? 13.219 41.625 13.078 1 89.81 193 GLU A CA 1
ATOM 1477 C C . GLU A 1 193 ? 12.25 41.25 14.203 1 89.81 193 GLU A C 1
ATOM 1479 O O . GLU A 1 193 ? 11.133 41.781 14.25 1 89.81 193 GLU A O 1
ATOM 1484 N N . ILE A 1 194 ? 12.766 40.469 15.07 1 91.19 194 ILE A N 1
ATOM 1485 C CA . ILE A 1 194 ? 11.992 40.062 16.234 1 91.19 194 ILE A CA 1
ATOM 1486 C C . ILE A 1 194 ? 12.273 41.031 17.406 1 91.19 194 ILE A C 1
ATOM 1488 O O . ILE A 1 194 ? 13.43 41.25 17.75 1 91.19 194 ILE A O 1
ATOM 1492 N N . ILE A 1 195 ? 11.234 41.594 17.953 1 90.38 195 ILE A N 1
ATOM 1493 C CA . ILE A 1 195 ? 11.336 42.5 19.094 1 90.38 195 ILE A CA 1
ATOM 1494 C C . ILE A 1 195 ? 10.648 41.875 20.312 1 90.38 195 ILE A C 1
ATOM 1496 O O . ILE A 1 195 ? 9.453 41.562 20.25 1 90.38 195 ILE A O 1
ATOM 1500 N N . ILE A 1 196 ? 11.414 41.688 21.344 1 86.81 196 ILE A N 1
ATOM 1501 C CA . ILE A 1 196 ? 10.82 41.281 22.609 1 86.81 196 ILE A CA 1
ATOM 1502 C C . ILE A 1 196 ? 10.328 42.5 23.359 1 86.81 196 ILE A C 1
ATOM 1504 O O . ILE A 1 196 ? 11.125 43.344 23.812 1 86.81 196 ILE A O 1
ATOM 1508 N N . PRO A 1 197 ? 9.109 42.562 23.516 1 86.44 197 PRO A N 1
ATOM 1509 C CA . PRO A 1 197 ? 8.57 43.844 24.031 1 86.44 197 PRO A CA 1
ATOM 1510 C C . PRO A 1 197 ? 8.742 43.969 25.547 1 86.44 197 PRO A C 1
ATOM 1512 O O . PRO A 1 197 ? 8.852 42.969 26.25 1 86.44 197 PRO A O 1
ATOM 1515 N N . ASN A 1 198 ? 8.875 45.219 25.953 1 83.25 198 ASN A N 1
ATOM 1516 C CA . ASN A 1 198 ? 8.781 45.594 27.359 1 83.25 198 ASN A CA 1
ATOM 1517 C C . ASN A 1 198 ? 7.641 46.562 27.609 1 83.25 198 ASN A C 1
ATOM 1519 O O . ASN A 1 198 ? 6.852 46.844 26.703 1 83.25 198 ASN A O 1
ATOM 1523 N N . TYR A 1 199 ? 7.477 47.031 28.797 1 79.69 199 TYR A N 1
ATOM 1524 C CA . TYR A 1 199 ? 6.344 47.875 29.188 1 79.69 199 TYR A CA 1
ATOM 1525 C C . TYR A 1 199 ? 6.316 49.156 28.391 1 79.69 199 TYR A C 1
ATOM 1527 O O . TYR A 1 199 ? 5.25 49.719 28.141 1 79.69 199 TYR A O 1
ATOM 1535 N N . HIS A 1 200 ? 7.426 49.562 27.859 1 84 200 HIS A N 1
ATOM 1536 C CA . HIS A 1 200 ? 7.523 50.844 27.203 1 84 200 HIS A CA 1
ATOM 1537 C C . HIS A 1 200 ? 7.492 50.719 25.688 1 84 200 HIS A C 1
ATOM 1539 O O . HIS A 1 200 ? 7.473 51.719 24.969 1 84 200 HIS A O 1
ATOM 1545 N N . THR A 1 201 ? 7.488 49.469 25.266 1 88.88 201 THR A N 1
ATOM 1546 C CA . THR A 1 201 ? 7.484 49.25 23.828 1 88.88 201 THR A CA 1
ATOM 1547 C C . THR A 1 201 ? 6.199 49.781 23.203 1 88.88 201 THR A C 1
ATOM 1549 O O . THR A 1 201 ? 5.105 49.562 23.703 1 88.88 201 THR A O 1
ATOM 1552 N N . ILE A 1 202 ? 6.309 50.594 22.172 1 90.56 202 ILE A N 1
ATOM 1553 C CA . ILE A 1 202 ? 5.168 51.188 21.469 1 90.56 202 ILE A CA 1
ATOM 1554 C C . ILE A 1 202 ? 4.871 50.375 20.203 1 90.56 202 ILE A C 1
ATOM 1556 O O . ILE A 1 202 ? 5.781 50.062 19.422 1 90.56 202 ILE A O 1
ATOM 1560 N N . ILE A 1 203 ? 3.648 49.969 20.031 1 91.25 203 ILE A N 1
ATOM 1561 C CA . ILE A 1 203 ? 3.229 49.25 18.844 1 91.25 203 ILE A CA 1
ATOM 1562 C C . ILE A 1 203 ? 3.092 50.219 17.672 1 91.25 203 ILE A C 1
ATOM 1564 O O . ILE A 1 203 ? 2.559 51.312 17.828 1 91.25 203 ILE A O 1
ATOM 1568 N N . GLU A 1 204 ? 3.6 49.844 16.562 1 92.25 204 GLU A N 1
ATOM 1569 C CA . GLU A 1 204 ? 3.582 50.688 15.359 1 92.25 204 GLU A CA 1
ATOM 1570 C C . GLU A 1 204 ? 2.68 50.094 14.281 1 92.25 204 GLU A C 1
ATOM 1572 O O . GLU A 1 204 ? 2.305 48.906 14.359 1 92.25 204 GLU A O 1
ATOM 1577 N N . GLU A 1 205 ? 2.35 51 13.352 1 89.94 205 GLU A N 1
ATOM 1578 C CA . GLU A 1 205 ? 1.591 50.531 12.203 1 89.94 205 GLU A CA 1
ATOM 1579 C C . GLU A 1 205 ? 2.387 49.5 11.406 1 89.94 205 GLU A C 1
ATOM 1581 O O . GLU A 1 205 ? 3.592 49.656 11.203 1 89.94 205 GLU A O 1
ATOM 1586 N N . HIS A 1 206 ? 1.793 48.344 11.062 1 88.44 206 HIS A N 1
ATOM 1587 C CA . HIS A 1 206 ? 2.334 47.281 10.234 1 88.44 206 HIS A CA 1
ATOM 1588 C C . HIS A 1 206 ? 3.107 46.25 11.078 1 88.44 206 HIS A C 1
ATOM 1590 O O . HIS A 1 206 ? 3.689 45.312 10.547 1 88.44 206 HIS A O 1
ATOM 1596 N N . ASP A 1 207 ? 3.059 46.562 12.414 1 91.12 207 ASP A N 1
ATOM 1597 C CA . ASP A 1 207 ? 3.631 45.531 13.289 1 91.12 207 ASP A CA 1
ATOM 1598 C C . ASP A 1 207 ? 2.834 44.25 13.211 1 91.12 207 ASP A C 1
ATOM 1600 O O . ASP A 1 207 ? 1.605 44.25 13.109 1 91.12 207 ASP A O 1
ATOM 1604 N N . ARG A 1 208 ? 3.529 43.156 13.172 1 91.56 208 ARG A N 1
ATOM 1605 C CA . ARG A 1 208 ? 2.896 41.875 13.492 1 91.56 208 ARG A CA 1
ATOM 1606 C C . ARG A 1 208 ? 3.041 41.562 14.969 1 91.56 208 ARG A C 1
ATOM 1608 O O . ARG A 1 208 ? 4.156 41.438 15.484 1 91.56 208 ARG A O 1
ATOM 1615 N N . VAL A 1 209 ? 1.952 41.5 15.586 1 90.88 209 VAL A N 1
ATOM 1616 C CA . VAL A 1 209 ? 1.962 41.344 17.031 1 90.88 209 VAL A CA 1
ATOM 1617 C C . VAL A 1 209 ? 1.518 39.906 17.391 1 90.88 209 VAL A C 1
ATOM 1619 O O . VAL A 1 209 ? 0.508 39.438 16.891 1 90.88 209 VAL A O 1
ATOM 1622 N N . PHE A 1 210 ? 2.322 39.25 18.203 1 93.31 210 PHE A N 1
ATOM 1623 C CA . PHE A 1 210 ? 1.971 37.938 18.75 1 93.31 210 PHE A CA 1
ATOM 1624 C C . PHE A 1 210 ? 1.535 38.062 20.203 1 93.31 210 PHE A C 1
ATOM 1626 O O . PHE A 1 210 ? 2.303 38.531 21.047 1 93.31 210 PHE A O 1
ATOM 1633 N N . PHE A 1 211 ? 0.368 37.719 20.484 1 92 211 PHE A N 1
ATOM 1634 C CA . PHE A 1 211 ? -0.062 37.781 21.891 1 92 211 PHE A CA 1
ATOM 1635 C C . PHE A 1 211 ? -0.533 36.406 22.344 1 92 211 PHE A C 1
ATOM 1637 O O . PHE A 1 211 ? -0.971 35.594 21.531 1 92 211 PHE A O 1
ATOM 1644 N N . ILE A 1 212 ? -0.395 36.094 23.578 1 94 212 ILE A N 1
ATOM 1645 C CA . ILE A 1 212 ? -0.836 34.844 24.188 1 94 212 ILE A CA 1
ATOM 1646 C C . ILE A 1 212 ? -1.979 35.125 25.172 1 94 212 ILE A C 1
ATOM 1648 O O . ILE A 1 212 ? -1.975 36.156 25.859 1 94 212 ILE A O 1
ATOM 1652 N N . ALA A 1 213 ? -3 34.344 25.172 1 94.06 213 ALA A N 1
ATOM 1653 C CA . ALA A 1 213 ? -4.168 34.469 26.031 1 94.06 213 ALA A CA 1
ATOM 1654 C C . ALA A 1 213 ? -4.902 33.125 26.172 1 94.06 213 ALA A C 1
ATOM 1656 O O . ALA A 1 213 ? -4.68 32.219 25.391 1 94.06 213 ALA A O 1
ATOM 1657 N N . PRO A 1 214 ? -5.602 33 27.312 1 94.75 214 PRO A N 1
ATOM 1658 C CA . PRO A 1 214 ? -6.496 31.828 27.312 1 94.75 214 PRO A CA 1
ATOM 1659 C C . PRO A 1 214 ? -7.34 31.734 26.047 1 94.75 214 PRO A C 1
ATOM 1661 O O . PRO A 1 214 ? -7.867 32.75 25.562 1 94.75 214 PRO A O 1
ATOM 1664 N N . SER A 1 215 ? -7.418 30.547 25.5 1 94 215 SER A N 1
ATOM 1665 C CA . SER A 1 215 ? -8.047 30.312 24.203 1 94 215 SER A CA 1
ATOM 1666 C C . SER A 1 215 ? -9.477 30.844 24.188 1 94 215 SER A C 1
ATOM 1668 O O . SER A 1 215 ? -9.938 31.391 23.188 1 94 215 SER A O 1
ATOM 1670 N N . LYS A 1 216 ? -10.203 30.75 25.266 1 91.44 216 LYS A N 1
ATOM 1671 C CA . LYS A 1 216 ? -11.594 31.172 25.359 1 91.44 216 LYS A CA 1
ATOM 1672 C C . LYS A 1 216 ? -11.727 32.688 25.219 1 91.44 216 LYS A C 1
ATOM 1674 O O . LYS A 1 216 ? -12.797 33.188 24.875 1 91.44 216 LYS A O 1
ATOM 1679 N N . ASP A 1 217 ? -10.625 33.406 25.453 1 91.31 217 ASP A N 1
ATOM 1680 C CA . ASP A 1 217 ? -10.672 34.875 25.484 1 91.31 217 ASP A CA 1
ATOM 1681 C C . ASP A 1 217 ? -10.117 35.5 24.203 1 91.31 217 ASP A C 1
ATOM 1683 O O . ASP A 1 217 ? -10.148 36.719 24.031 1 91.31 217 ASP A O 1
ATOM 1687 N N . ILE A 1 218 ? -9.641 34.656 23.281 1 91.31 218 ILE A N 1
ATOM 1688 C CA . ILE A 1 218 ? -8.922 35.125 22.109 1 91.31 218 ILE A CA 1
ATOM 1689 C C . ILE A 1 218 ? -9.828 36.031 21.297 1 91.31 218 ILE A C 1
ATOM 1691 O O . ILE A 1 218 ? -9.398 37.125 20.844 1 91.31 218 ILE A O 1
ATOM 1695 N N . GLN A 1 219 ? -11.031 35.656 21.141 1 87.5 219 GLN A N 1
ATOM 1696 C CA . GLN A 1 219 ? -11.938 36.438 20.328 1 87.5 219 GLN A CA 1
ATOM 1697 C C . GLN A 1 219 ? -12.211 37.812 20.969 1 87.5 219 GLN A C 1
ATOM 1699 O O . GLN A 1 219 ? -12.32 38.812 20.266 1 87.5 219 GLN A O 1
ATOM 1704 N N . GLN A 1 220 ? -12.367 37.812 22.203 1 86.88 220 GLN A N 1
ATOM 1705 C CA . GLN A 1 220 ? -12.586 39.062 22.906 1 86.88 220 GLN A CA 1
ATOM 1706 C C . GLN A 1 220 ? -11.383 39.969 22.766 1 86.88 220 GLN A C 1
ATOM 1708 O O . GLN A 1 220 ? -11.539 41.188 22.578 1 86.88 220 GLN A O 1
ATOM 1713 N N . VAL A 1 221 ? -10.195 39.438 22.891 1 88.19 221 VAL A N 1
ATOM 1714 C CA . VAL A 1 221 ? -8.977 40.219 22.75 1 88.19 221 VAL A CA 1
ATOM 1715 C C . VAL A 1 221 ? -8.906 40.844 21.344 1 88.19 221 VAL A C 1
ATOM 1717 O O . VAL A 1 221 ? -8.633 42.031 21.188 1 88.19 221 VAL A O 1
ATOM 1720 N N . LEU A 1 222 ? -9.234 40.031 20.375 1 87.5 222 LEU A N 1
ATOM 1721 C CA . LEU A 1 222 ? -9.18 40.469 18.984 1 87.5 222 LEU A CA 1
ATOM 1722 C C . LEU A 1 222 ? -10.227 41.562 18.719 1 87.5 222 LEU A C 1
ATOM 1724 O O . LEU A 1 222 ? -9.977 42.5 17.969 1 87.5 222 LEU A O 1
ATOM 1728 N N . SER A 1 223 ? -11.383 41.406 19.266 1 84.25 223 SER A N 1
ATOM 1729 C CA . SER A 1 223 ? -12.453 42.375 19.094 1 84.25 223 SER A CA 1
ATOM 1730 C C . SER A 1 223 ? -12.062 43.75 19.656 1 84.25 223 SER A C 1
ATOM 1732 O O . SER A 1 223 ? -12.422 44.781 19.094 1 84.25 223 SER A O 1
ATOM 1734 N N . VAL A 1 224 ? -11.414 43.656 20.75 1 80.5 224 VAL A N 1
ATOM 1735 C CA . VAL A 1 224 ? -10.984 44.875 21.391 1 80.5 224 VAL A CA 1
ATOM 1736 C C . VAL A 1 224 ? -9.883 45.531 20.562 1 80.5 224 VAL A C 1
ATOM 1738 O O . VAL A 1 224 ? -9.859 46.75 20.406 1 80.5 224 VAL A O 1
ATOM 1741 N N . LEU A 1 225 ? -9.086 44.75 20.047 1 78.81 225 LEU A N 1
ATOM 1742 C CA . LEU A 1 225 ? -7.926 45.281 19.328 1 78.81 225 LEU A CA 1
ATOM 1743 C C . LEU A 1 225 ? -8.32 45.781 17.938 1 78.81 225 LEU A C 1
ATOM 1745 O O . LEU A 1 225 ? -7.762 46.75 17.438 1 78.81 225 LEU A O 1
ATOM 1749 N N . PHE A 1 226 ? -9.195 45.094 17.266 1 75.75 226 PHE A N 1
ATOM 1750 C CA . PHE A 1 226 ? -9.445 45.406 15.859 1 75.75 226 PHE A CA 1
ATOM 1751 C C . PHE A 1 226 ? -10.906 45.812 15.656 1 75.75 226 PHE A C 1
ATOM 1753 O O . PHE A 1 226 ? -11.312 46.156 14.539 1 75.75 226 PHE A O 1
ATOM 1760 N N . ASN A 1 227 ? -11.508 46.125 16.688 1 65.38 227 ASN A N 1
ATOM 1761 C CA . ASN A 1 227 ? -12.914 46.5 16.594 1 65.38 227 ASN A CA 1
ATOM 1762 C C . ASN A 1 227 ? -13.656 45.625 15.594 1 65.38 227 ASN A C 1
ATOM 1764 O O . ASN A 1 227 ? -14.391 46.125 14.742 1 65.38 227 ASN A O 1
ATOM 1768 N N . GLN A 1 228 ? -13.172 44.438 15.367 1 61.47 228 GLN A N 1
ATOM 1769 C CA . GLN A 1 228 ? -13.742 43.562 14.352 1 61.47 228 GLN A CA 1
ATOM 1770 C C . GLN A 1 228 ? -14.727 42.594 14.977 1 61.47 228 GLN A C 1
ATOM 1772 O O . GLN A 1 228 ? -14.32 41.625 15.633 1 61.47 228 GLN A O 1
ATOM 1777 N N . ASP A 1 229 ? -16.016 43.062 15.344 1 59 229 ASP A N 1
ATOM 1778 C CA . ASP A 1 229 ? -17 42.281 16.094 1 59 229 ASP A CA 1
ATOM 1779 C C . ASP A 1 229 ? -17.594 41.188 15.234 1 59 229 ASP A C 1
ATOM 1781 O O . ASP A 1 229 ? -18.438 40.406 15.695 1 59 229 ASP A O 1
ATOM 1785 N N . LYS A 1 230 ? -17.188 40.938 13.953 1 74.94 230 LYS A N 1
ATOM 1786 C CA . LYS A 1 230 ? -18.266 40.156 13.375 1 74.94 230 LYS A CA 1
ATOM 1787 C C . LYS A 1 230 ? -17.734 38.781 12.898 1 74.94 230 LYS A C 1
ATOM 1789 O O . LYS A 1 230 ? -16.75 38.719 12.164 1 74.94 230 LYS A O 1
ATOM 1794 N N . ALA A 1 231 ? -18.297 37.781 13.539 1 85.94 231 ALA A N 1
ATOM 1795 C CA . ALA A 1 231 ? -18.109 36.406 13.109 1 85.94 231 ALA A CA 1
ATOM 1796 C C . ALA A 1 231 ? -18.453 36.219 11.625 1 85.94 231 ALA A C 1
ATOM 1798 O O . ALA A 1 231 ? -19.375 36.875 11.125 1 85.94 231 ALA A O 1
ATOM 1799 N N . TYR A 1 232 ? -17.609 35.469 10.977 1 93 232 TYR A N 1
ATOM 1800 C CA . TYR A 1 232 ? -17.906 35.188 9.578 1 93 232 TYR A CA 1
ATOM 1801 C C . TYR A 1 232 ? -19.141 34.281 9.461 1 93 232 TYR A C 1
ATOM 1803 O O . TYR A 1 232 ? -19.391 33.469 10.336 1 93 232 TYR A O 1
ATOM 1811 N N . LYS A 1 233 ? -19.875 34.469 8.414 1 95.75 233 LYS A N 1
ATOM 1812 C CA . LYS A 1 233 ? -21.094 33.688 8.227 1 95.75 233 LYS A CA 1
ATOM 1813 C C . LYS A 1 233 ? -21.047 32.875 6.93 1 95.75 233 LYS A C 1
ATOM 1815 O O . LYS A 1 233 ? -21.609 31.781 6.848 1 95.75 233 LYS A O 1
ATOM 1820 N N . ARG A 1 234 ? -20.438 33.438 5.918 1 97.69 234 ARG A N 1
ATOM 1821 C CA . ARG A 1 234 ? -20.453 32.812 4.59 1 97.69 234 ARG A CA 1
ATOM 1822 C C . ARG A 1 234 ? -19.047 32.469 4.145 1 97.69 234 ARG A C 1
ATOM 1824 O O . ARG A 1 234 ? -18.156 33.312 4.113 1 97.69 234 ARG A O 1
ATOM 1831 N N . LEU A 1 235 ? -18.891 31.219 3.801 1 98.25 235 LEU A N 1
ATOM 1832 C CA . LEU A 1 235 ? -17.594 30.688 3.371 1 98.25 235 LEU A CA 1
ATOM 1833 C C . LEU A 1 235 ? -17.703 30.031 2 1 98.25 235 LEU A C 1
ATOM 1835 O O . LEU A 1 235 ? -18.594 29.188 1.774 1 98.25 235 LEU A O 1
ATOM 1839 N N . ILE A 1 236 ? -16.859 30.469 1.062 1 98.56 236 ILE A N 1
ATOM 1840 C CA . ILE A 1 236 ? -16.719 29.766 -0.214 1 98.56 236 ILE A CA 1
ATOM 1841 C C . ILE A 1 236 ? -15.344 29.109 -0.3 1 98.56 236 ILE A C 1
ATOM 1843 O O . ILE A 1 236 ? -14.328 29.766 -0.046 1 98.56 236 ILE A O 1
ATOM 1847 N N . ILE A 1 237 ? -15.312 27.859 -0.616 1 98.44 237 ILE A N 1
ATOM 1848 C CA . ILE A 1 237 ? -14.078 27.109 -0.754 1 98.44 237 ILE A CA 1
ATOM 1849 C C . ILE A 1 237 ? -13.859 26.734 -2.221 1 98.44 237 ILE A C 1
ATOM 1851 O O . ILE A 1 237 ? -14.68 26.047 -2.826 1 98.44 237 ILE A O 1
ATOM 1855 N N . ALA A 1 238 ? -12.758 27.266 -2.75 1 97.81 238 ALA A N 1
ATOM 1856 C CA . ALA A 1 238 ? -12.336 26.828 -4.078 1 97.81 238 ALA A CA 1
ATOM 1857 C C . ALA A 1 238 ? -11.422 25.609 -3.986 1 97.81 238 ALA A C 1
ATOM 1859 O O . ALA A 1 238 ? -10.305 25.703 -3.473 1 97.81 238 ALA A O 1
ATOM 1860 N N . GLY A 1 239 ? -11.883 24.469 -4.512 1 95.56 239 GLY A N 1
ATOM 1861 C CA . GLY A 1 239 ? -11.125 23.234 -4.441 1 95.56 239 GLY A CA 1
ATOM 1862 C C . GLY A 1 239 ? -11.789 22.172 -3.584 1 95.56 239 GLY A C 1
ATOM 1863 O O . GLY A 1 239 ? -12 22.375 -2.387 1 95.56 239 GLY A O 1
ATOM 1864 N N . GLY A 1 240 ? -12.055 21.109 -4.16 1 93.19 240 GLY A N 1
ATOM 1865 C CA . GLY A 1 240 ? -12.75 20.031 -3.459 1 93.19 240 GLY A CA 1
ATOM 1866 C C . GLY A 1 240 ? -11.844 18.859 -3.113 1 93.19 240 GLY A C 1
ATOM 1867 O O . GLY A 1 240 ? -12.281 17.719 -3.1 1 93.19 240 GLY A O 1
ATOM 1868 N N . GLY A 1 241 ? -10.602 19.188 -2.922 1 91.75 241 GLY A N 1
ATOM 1869 C CA . GLY A 1 241 ? -9.688 18.141 -2.5 1 91.75 241 GLY A CA 1
ATOM 1870 C C . GLY A 1 241 ? -9.836 17.766 -1.037 1 91.75 241 GLY A C 1
ATOM 1871 O O . GLY A 1 241 ? -10.859 18.062 -0.419 1 91.75 241 GLY A O 1
ATOM 1872 N N . ARG A 1 242 ? -8.891 17.125 -0.497 1 89.69 242 ARG A N 1
ATOM 1873 C CA . ARG A 1 242 ? -8.938 16.625 0.876 1 89.69 242 ARG A CA 1
ATOM 1874 C C . ARG A 1 242 ? -9.047 17.781 1.866 1 89.69 242 ARG A C 1
ATOM 1876 O O . ARG A 1 242 ? -9.734 17.672 2.885 1 89.69 242 ARG A O 1
ATOM 1883 N N . ILE A 1 243 ? -8.289 18.828 1.647 1 93.56 243 ILE A N 1
ATOM 1884 C CA . ILE A 1 243 ? -8.289 19.984 2.549 1 93.56 243 ILE A CA 1
ATOM 1885 C C . ILE A 1 243 ? -9.625 20.719 2.438 1 93.56 243 ILE A C 1
ATOM 1887 O O . ILE A 1 243 ? -10.234 21.078 3.451 1 93.56 243 ILE A O 1
ATOM 1891 N N . GLY A 1 244 ? -10.062 20.906 1.215 1 96.38 244 GLY A N 1
ATOM 1892 C CA . GLY A 1 244 ? -11.344 21.578 1.014 1 96.38 244 GLY A CA 1
ATOM 1893 C C . GLY A 1 244 ? -12.508 20.828 1.634 1 96.38 244 GLY A C 1
ATOM 1894 O O . GLY A 1 244 ? -13.336 21.422 2.33 1 96.38 244 GLY A O 1
ATOM 1895 N N . LEU A 1 245 ? -12.562 19.578 1.346 1 95.81 245 LEU A N 1
ATOM 1896 C CA . LEU A 1 245 ? -13.617 18.75 1.916 1 95.81 245 LEU A CA 1
ATOM 1897 C C . LEU A 1 245 ? -13.547 18.75 3.439 1 95.81 245 LEU A C 1
ATOM 1899 O O . LEU A 1 245 ? -14.57 18.844 4.113 1 95.81 245 LEU A O 1
ATOM 1903 N N . GLY A 1 246 ? -12.352 18.578 3.943 1 95.19 246 GLY A N 1
ATOM 1904 C CA . GLY A 1 246 ? -12.172 18.578 5.387 1 95.19 246 GLY A CA 1
ATOM 1905 C C . GLY A 1 246 ? -12.633 19.875 6.039 1 95.19 246 GLY A C 1
ATOM 1906 O O . GLY A 1 246 ? -13.289 19.844 7.082 1 95.19 246 GLY A O 1
ATOM 1907 N N . LEU A 1 247 ? -12.297 20.953 5.43 1 97.19 247 LEU A N 1
ATOM 1908 C CA . LEU A 1 247 ? -12.688 22.25 5.957 1 97.19 247 LEU A CA 1
ATOM 1909 C C . LEU A 1 247 ? -14.203 22.422 5.934 1 97.19 247 LEU A C 1
ATOM 1911 O O . LEU A 1 247 ? -14.797 22.906 6.898 1 97.19 247 LEU A O 1
ATOM 1915 N N . ALA A 1 248 ? -14.781 22.016 4.816 1 97.88 248 ALA A N 1
ATOM 1916 C CA . ALA A 1 248 ? -16.234 22.094 4.691 1 97.88 248 ALA A CA 1
ATOM 1917 C C . ALA A 1 248 ? -16.922 21.266 5.781 1 97.88 248 ALA A C 1
ATOM 1919 O O . ALA A 1 248 ? -17.875 21.734 6.41 1 97.88 248 ALA A O 1
ATOM 1920 N N . LYS A 1 249 ? -16.438 20.109 6.016 1 95.75 249 LYS A N 1
ATOM 1921 C CA . LYS A 1 249 ? -17.016 19.234 7.023 1 95.75 249 LYS A CA 1
ATOM 1922 C C . LYS A 1 249 ? -16.938 19.859 8.414 1 95.75 249 LYS A C 1
ATOM 1924 O O . LYS A 1 249 ? -17.859 19.719 9.219 1 95.75 249 LYS A O 1
ATOM 1929 N N . GLU A 1 250 ? -15.844 20.5 8.695 1 95.38 250 GLU A N 1
ATOM 1930 C CA . GLU A 1 250 ? -15.609 21.094 10.008 1 95.38 250 GLU A CA 1
ATOM 1931 C C . GLU A 1 250 ? -16.516 22.281 10.242 1 95.38 250 GLU A C 1
ATOM 1933 O O . GLU A 1 250 ? -16.859 22.609 11.383 1 95.38 250 GLU A O 1
ATOM 1938 N N . LEU A 1 251 ? -16.922 22.953 9.164 1 97.5 251 LEU A N 1
ATOM 1939 C CA . LEU A 1 251 ? -17.5 24.281 9.375 1 97.5 251 LEU A CA 1
ATOM 1940 C C . LEU A 1 251 ? -18.938 24.312 8.875 1 97.5 251 LEU A C 1
ATOM 1942 O O . LEU A 1 251 ? -19.656 25.297 9.094 1 97.5 251 LEU A O 1
ATOM 1946 N N . GLU A 1 252 ? -19.406 23.25 8.219 1 97.56 252 GLU A N 1
ATOM 1947 C CA . GLU A 1 252 ? -20.703 23.297 7.547 1 97.56 252 GLU A CA 1
ATOM 1948 C C . GLU A 1 252 ? -21.844 23.438 8.547 1 97.56 252 GLU A C 1
ATOM 1950 O O . GLU A 1 252 ? -22.969 23.812 8.18 1 97.56 252 GLU A O 1
ATOM 1955 N N . ASN A 1 253 ? -21.609 23.172 9.828 1 96.5 253 ASN A N 1
ATOM 1956 C CA . ASN A 1 253 ? -22.641 23.344 10.852 1 96.5 253 ASN A CA 1
ATOM 1957 C C . ASN A 1 253 ? -22.562 24.703 11.516 1 96.5 253 ASN A C 1
ATOM 1959 O O . ASN A 1 253 ? -23.469 25.094 12.258 1 96.5 253 ASN A O 1
ATOM 1963 N N . THR A 1 254 ? -21.547 25.453 11.242 1 95.25 254 THR A N 1
ATOM 1964 C CA . THR A 1 254 ? -21.312 26.734 11.891 1 95.25 254 THR A CA 1
ATOM 1965 C C . THR A 1 254 ? -21.5 27.891 10.898 1 95.25 254 THR A C 1
ATOM 1967 O O . THR A 1 254 ? -21.938 28.969 11.266 1 95.25 254 THR A O 1
ATOM 1970 N N . LEU A 1 255 ? -21.156 27.594 9.633 1 97.31 255 LEU A N 1
ATOM 1971 C CA . LEU A 1 255 ? -21.203 28.594 8.578 1 97.31 255 LEU A CA 1
ATOM 1972 C C . LEU A 1 255 ? -22 28.078 7.379 1 97.31 255 LEU A C 1
ATOM 1974 O O . LEU A 1 255 ? -22.25 26.875 7.273 1 97.31 255 LEU A O 1
ATOM 1978 N N . GLN A 1 256 ? -22.438 29.031 6.586 1 98 256 GLN A N 1
ATOM 1979 C CA . GLN A 1 256 ? -22.922 28.656 5.258 1 98 256 GLN A CA 1
ATOM 1980 C C . GLN A 1 256 ? -21.75 28.375 4.309 1 98 256 GLN A C 1
ATOM 1982 O O . GLN A 1 256 ? -21.078 29.312 3.859 1 98 256 GLN A O 1
ATOM 1987 N N . VAL A 1 257 ? -21.609 27.141 3.945 1 98.38 257 VAL A N 1
ATOM 1988 C CA . VAL A 1 257 ? -20.422 26.734 3.207 1 98.38 257 VAL A CA 1
ATOM 1989 C C . VAL A 1 257 ? -20.797 26.375 1.771 1 98.38 257 VAL A C 1
ATOM 1991 O O . VAL A 1 257 ? -21.766 25.641 1.539 1 98.38 257 VAL A O 1
ATOM 1994 N N . LYS A 1 258 ? -20.094 26.969 0.81 1 98.25 258 LYS A N 1
ATOM 1995 C CA . LYS A 1 258 ? -20.125 26.578 -0.594 1 98.25 258 LYS A CA 1
ATOM 1996 C C . LYS A 1 258 ? -18.766 26.031 -1.037 1 98.25 258 LYS A C 1
ATOM 1998 O O . LYS A 1 258 ? -17.734 26.625 -0.744 1 98.25 258 LYS A O 1
ATOM 2003 N N . ILE A 1 259 ? -18.781 24.906 -1.676 1 98.06 259 ILE A N 1
ATOM 2004 C CA . ILE A 1 259 ? -17.547 24.359 -2.225 1 98.06 259 ILE A CA 1
ATOM 2005 C C . ILE A 1 259 ? -17.641 24.297 -3.746 1 98.06 259 ILE A C 1
ATOM 2007 O O . ILE A 1 259 ? -18.672 23.891 -4.289 1 98.06 259 ILE A O 1
ATOM 2011 N N . ILE A 1 260 ? -16.594 24.766 -4.434 1 97.69 260 ILE A N 1
ATOM 2012 C CA . ILE A 1 260 ? -16.562 24.812 -5.891 1 97.69 260 ILE A CA 1
ATOM 2013 C C . ILE A 1 260 ? -15.445 23.906 -6.414 1 97.69 260 ILE A C 1
ATOM 2015 O O . ILE A 1 260 ? -14.305 23.984 -5.934 1 97.69 260 ILE A O 1
ATOM 2019 N N . THR A 1 261 ? -15.75 23 -7.336 1 96.25 261 THR A N 1
ATOM 2020 C CA . THR A 1 261 ? -14.758 22.188 -8.031 1 96.25 261 THR A CA 1
ATOM 2021 C C . THR A 1 261 ? -15.031 22.172 -9.531 1 96.25 261 THR A C 1
ATOM 2023 O O . THR A 1 261 ? -16.172 22.328 -9.961 1 96.25 261 THR A O 1
ATOM 2026 N N . LYS A 1 262 ? -14 21.969 -10.281 1 93 262 LYS A N 1
ATOM 2027 C CA . LYS A 1 262 ? -14.133 22.016 -11.734 1 93 262 LYS A CA 1
ATOM 2028 C C . LYS A 1 262 ? -14.797 20.75 -12.266 1 93 262 LYS A C 1
ATOM 2030 O O . LYS A 1 262 ? -15.531 20.797 -13.25 1 93 262 LYS A O 1
ATOM 2035 N N . SER A 1 263 ? -14.57 19.625 -11.68 1 91.88 263 SER A N 1
ATOM 2036 C CA . SER A 1 263 ? -15.055 18.328 -12.133 1 91.88 263 SER A CA 1
ATOM 2037 C C . SER A 1 263 ? -16.453 18.047 -11.609 1 91.88 263 SER A C 1
ATOM 2039 O O . SER A 1 263 ? -16.703 18.094 -10.398 1 91.88 263 SER A O 1
ATOM 2041 N N . SER A 1 264 ? -17.359 17.688 -12.531 1 93 264 SER A N 1
ATOM 2042 C CA . SER A 1 264 ? -18.719 17.344 -12.133 1 93 264 SER A CA 1
ATOM 2043 C C . SER A 1 264 ? -18.766 16.047 -11.336 1 93 264 SER A C 1
ATOM 2045 O O . SER A 1 264 ? -19.562 15.898 -10.414 1 93 264 SER A O 1
ATOM 2047 N N . GLU A 1 265 ? -17.953 15.211 -11.727 1 89.69 265 GLU A N 1
ATOM 2048 C CA . GLU A 1 265 ? -17.859 13.938 -11.016 1 89.69 265 GLU A CA 1
ATOM 2049 C C . GLU A 1 265 ? -17.422 14.156 -9.57 1 89.69 265 GLU A C 1
ATOM 2051 O O . GLU A 1 265 ? -18 13.57 -8.648 1 89.69 265 GLU A O 1
ATOM 2056 N N . LYS A 1 266 ? -16.484 14.945 -9.461 1 91.19 266 LYS A N 1
ATOM 2057 C CA . LYS A 1 266 ? -15.984 15.258 -8.117 1 91.19 266 LYS A CA 1
ATOM 2058 C C . LYS A 1 266 ? -17.047 15.992 -7.301 1 91.19 266 LYS A C 1
ATOM 2060 O O . LYS A 1 266 ? -17.172 15.766 -6.098 1 91.19 266 LYS A O 1
ATOM 2065 N N . ALA A 1 267 ? -17.719 16.891 -7.953 1 95.12 267 ALA A N 1
ATOM 2066 C CA . ALA A 1 267 ? -18.781 17.625 -7.277 1 95.12 267 ALA A CA 1
ATOM 2067 C C . ALA A 1 267 ? -19.844 16.688 -6.719 1 95.12 267 ALA A C 1
ATOM 2069 O O . ALA A 1 267 ? -20.328 16.875 -5.594 1 95.12 267 ALA A O 1
ATOM 2070 N N . TYR A 1 268 ? -20.109 15.734 -7.492 1 92.56 268 TYR A N 1
ATOM 2071 C CA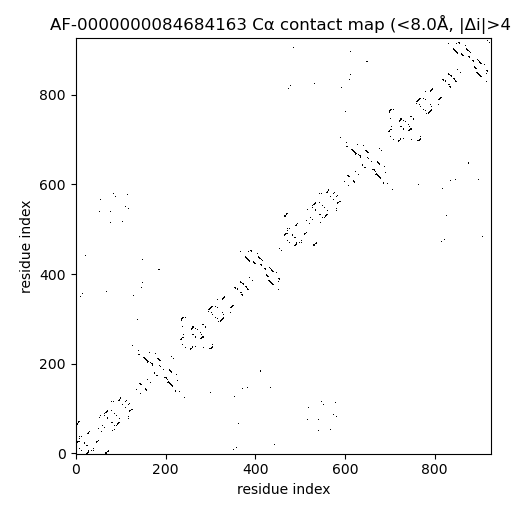 . TYR A 1 268 ? -21.094 14.742 -7.055 1 92.56 268 TYR A CA 1
ATOM 2072 C C . TYR A 1 268 ? -20.578 13.961 -5.852 1 92.56 268 TYR A C 1
ATOM 2074 O O . TYR A 1 268 ? -21.297 13.781 -4.867 1 92.56 268 TYR A O 1
ATOM 2082 N N . GLU A 1 269 ? -19.406 13.555 -5.902 1 89.44 269 GLU A N 1
ATOM 2083 C CA . GLU A 1 269 ? -18.781 12.82 -4.805 1 89.44 269 GLU A CA 1
ATOM 2084 C C . GLU A 1 269 ? -18.797 13.641 -3.518 1 89.44 269 GLU A C 1
ATOM 2086 O O . GLU A 1 269 ? -19.078 13.109 -2.441 1 89.44 269 GLU A O 1
ATOM 2091 N N . LEU A 1 270 ? -18.469 14.914 -3.627 1 94.25 270 LEU A N 1
ATOM 2092 C CA . LEU A 1 270 ? -18.422 15.812 -2.479 1 94.25 270 LEU A CA 1
ATOM 2093 C C . LEU A 1 270 ? -19.812 15.984 -1.872 1 94.25 270 LEU A C 1
ATOM 2095 O O . LEU A 1 270 ? -19.969 15.992 -0.648 1 94.25 270 LEU A O 1
ATOM 2099 N N . SER A 1 271 ? -20.812 16.062 -2.709 1 95 271 SER A N 1
ATOM 2100 C CA . SER A 1 271 ? -22.188 16.297 -2.252 1 95 271 SER A CA 1
ATOM 2101 C C . SER A 1 271 ? -22.703 15.125 -1.421 1 95 271 SER A C 1
ATOM 2103 O O . SER A 1 271 ? -23.516 15.305 -0.513 1 95 271 SER A O 1
ATOM 2105 N N . GLU A 1 272 ? -22.141 13.961 -1.673 1 91.62 272 GLU A N 1
ATOM 2106 C CA . GLU A 1 272 ? -22.531 12.766 -0.932 1 91.62 272 GLU A CA 1
ATOM 2107 C C . GLU A 1 272 ? -21.906 12.75 0.46 1 91.62 272 GLU A C 1
ATOM 2109 O O . GLU A 1 272 ? -22.391 12.062 1.358 1 91.62 272 GLU A O 1
ATOM 2114 N N . GLN A 1 273 ? -20.953 13.523 0.605 1 91.69 273 GLN A N 1
ATOM 2115 C CA . GLN A 1 273 ? -20.188 13.461 1.852 1 91.69 273 GLN A CA 1
ATOM 2116 C C . GLN A 1 273 ? -20.516 14.656 2.75 1 91.69 273 GLN A C 1
ATOM 2118 O O . GLN A 1 273 ? -20.078 14.703 3.902 1 91.69 273 GLN A O 1
ATOM 2123 N N . LEU A 1 274 ? -21.219 15.594 2.246 1 95.56 274 LEU A N 1
ATOM 2124 C CA . LEU A 1 274 ? -21.531 16.812 2.988 1 95.56 274 LEU A CA 1
ATOM 2125 C C . LEU A 1 274 ? -23.031 16.922 3.242 1 95.56 274 LEU A C 1
ATOM 2127 O O . LEU A 1 274 ? -23.844 16.531 2.389 1 95.56 274 LEU A O 1
ATOM 2131 N N . ASP A 1 275 ? -23.406 17.422 4.328 1 95 275 ASP A N 1
ATOM 2132 C CA . ASP A 1 275 ? -24.812 17.438 4.734 1 95 275 ASP A CA 1
ATOM 2133 C C . ASP A 1 275 ? -25.422 18.828 4.562 1 95 275 ASP A C 1
ATOM 2135 O O . ASP A 1 275 ? -26.578 18.953 4.176 1 95 275 ASP A O 1
ATOM 2139 N N . HIS A 1 276 ? -24.656 19.859 4.848 1 96.44 276 HIS A N 1
ATOM 2140 C CA . HIS A 1 276 ? -25.234 21.188 4.918 1 96.44 276 HIS A CA 1
ATOM 2141 C C . HIS A 1 276 ? -24.469 22.172 4.027 1 96.44 276 HIS A C 1
ATOM 2143 O O . HIS A 1 276 ? -24.594 23.391 4.195 1 96.44 276 HIS A O 1
ATOM 2149 N N . SER A 1 277 ? -23.688 21.641 3.174 1 97.5 277 SER A N 1
ATOM 2150 C CA . SER A 1 277 ? -22.922 22.5 2.275 1 97.5 277 SER A CA 1
ATOM 2151 C C . SER A 1 277 ? -23.469 22.438 0.854 1 97.5 277 SER A C 1
ATOM 2153 O O . SER A 1 277 ? -24.062 21.438 0.455 1 97.5 277 SER A O 1
ATOM 2155 N N . ILE A 1 278 ? -23.328 23.5 0.176 1 97.62 278 ILE A N 1
ATOM 2156 C CA . ILE A 1 278 ? -23.672 23.531 -1.242 1 97.62 278 ILE A CA 1
ATOM 2157 C C . ILE A 1 278 ? -22.438 23.219 -2.078 1 97.62 278 ILE A C 1
ATOM 2159 O O . ILE A 1 278 ? -21.391 23.844 -1.896 1 97.62 278 ILE A O 1
ATOM 2163 N N . VAL A 1 279 ? -22.562 22.25 -2.943 1 98.06 279 VAL A N 1
ATOM 2164 C CA . VAL A 1 279 ? -21.453 21.875 -3.807 1 98.06 279 VAL A CA 1
ATOM 2165 C C . VAL A 1 279 ? -21.75 22.297 -5.246 1 98.06 279 VAL A C 1
ATOM 2167 O O . VAL A 1 279 ? -22.797 21.969 -5.789 1 98.06 279 VAL A O 1
ATOM 2170 N N . LEU A 1 280 ? -20.828 23.031 -5.867 1 97.19 280 LEU A N 1
ATOM 2171 C CA . LEU A 1 280 ? -21.016 23.562 -7.211 1 97.19 280 LEU A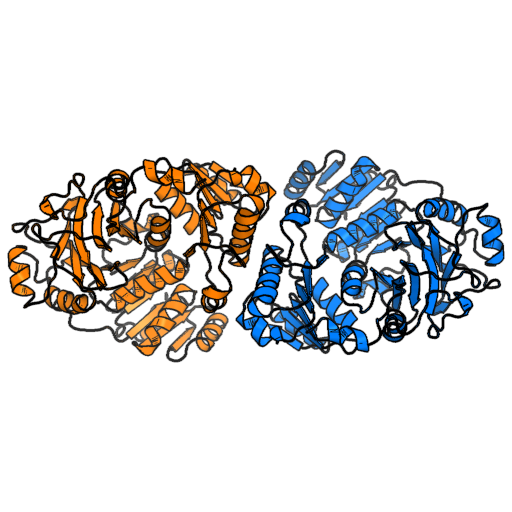 CA 1
ATOM 2172 C C . LEU A 1 280 ? -19.906 23.109 -8.148 1 97.19 280 LEU A C 1
ATOM 2174 O O . LEU A 1 280 ? -18.75 23.016 -7.742 1 97.19 280 LEU A O 1
ATOM 2178 N N . SER A 1 281 ? -20.297 22.75 -9.375 1 96.62 281 SER A N 1
ATOM 2179 C CA . SER A 1 281 ? -19.312 22.547 -10.445 1 96.62 281 SER A CA 1
ATOM 2180 C C . SER A 1 281 ? -19.094 23.828 -11.242 1 96.62 281 SER A C 1
ATOM 2182 O O . SER A 1 281 ? -20.047 24.391 -11.789 1 96.62 281 SER A O 1
ATOM 2184 N N . GLY A 1 282 ? -17.875 24.328 -11.227 1 94.38 282 GLY A N 1
ATOM 2185 C CA . GLY A 1 282 ? -17.594 25.578 -11.922 1 94.38 282 GLY A CA 1
ATOM 2186 C C . GLY A 1 282 ? -16.125 25.938 -11.914 1 94.38 282 GLY A C 1
ATOM 2187 O O . GLY A 1 282 ? -15.305 25.234 -11.312 1 94.38 282 GLY A O 1
ATOM 2188 N N . ASP A 1 283 ? -15.805 26.984 -12.578 1 92.75 283 ASP A N 1
ATOM 2189 C CA . ASP A 1 283 ? -14.445 27.516 -12.672 1 92.75 283 ASP A CA 1
ATOM 2190 C C . ASP A 1 283 ? -14.289 28.766 -11.812 1 92.75 283 ASP A C 1
ATOM 2192 O O . ASP A 1 283 ? -14.883 29.797 -12.094 1 92.75 283 ASP A O 1
ATOM 2196 N N . THR A 1 284 ? -13.453 28.641 -10.891 1 91.75 284 THR A N 1
ATOM 2197 C CA . THR A 1 284 ? -13.305 29.734 -9.922 1 91.75 284 THR A CA 1
ATOM 2198 C C . THR A 1 284 ? -12.484 30.875 -10.508 1 91.75 284 THR A C 1
ATOM 2200 O O . THR A 1 284 ? -12.359 31.938 -9.898 1 91.75 284 THR A O 1
ATOM 2203 N N . THR A 1 285 ? -11.93 30.703 -11.641 1 92.19 285 THR A N 1
ATOM 2204 C CA . THR A 1 285 ? -11.227 31.781 -12.312 1 92.19 285 THR A CA 1
ATOM 2205 C C . THR A 1 285 ? -12.18 32.594 -13.203 1 92.19 285 THR A C 1
ATOM 2207 O O . THR A 1 285 ? -11.797 33.594 -13.773 1 92.19 285 THR A O 1
ATOM 2210 N N . ASP A 1 286 ? -13.383 32.156 -13.258 1 93.75 286 ASP A N 1
ATOM 2211 C CA . ASP A 1 286 ? -14.414 32.812 -14.039 1 93.75 286 ASP A CA 1
ATOM 2212 C C . ASP A 1 286 ? -15.117 33.906 -13.219 1 93.75 286 ASP A C 1
ATOM 2214 O O . ASP A 1 286 ? -15.93 33.594 -12.344 1 93.75 286 ASP A O 1
ATOM 2218 N N . GLU A 1 287 ? -14.906 35.094 -13.672 1 95.38 287 GLU A N 1
ATOM 2219 C CA . GLU A 1 287 ? -15.453 36.25 -12.953 1 95.38 287 GLU A CA 1
ATOM 2220 C C . GLU A 1 287 ? -16.984 36.188 -12.914 1 95.38 287 GLU A C 1
ATOM 2222 O O . GLU A 1 287 ? -17.578 36.438 -11.867 1 95.38 287 GLU A O 1
ATOM 2227 N N . ALA A 1 288 ? -17.547 35.906 -14.055 1 95.94 288 ALA A N 1
ATOM 2228 C CA . ALA A 1 288 ? -19.016 35.844 -14.148 1 95.94 288 ALA A CA 1
ATOM 2229 C C . ALA A 1 288 ? -19.578 34.781 -13.219 1 95.94 288 ALA A C 1
ATOM 2231 O O . ALA A 1 288 ? -20.609 35 -12.57 1 95.94 288 ALA A O 1
ATOM 2232 N N . PHE A 1 289 ? -18.953 33.75 -13.148 1 95.81 289 PHE A N 1
ATOM 2233 C CA . PHE A 1 289 ? -19.391 32.656 -12.289 1 95.81 289 PHE A CA 1
ATOM 2234 C C . PHE A 1 289 ? -19.359 33.062 -10.82 1 95.81 289 PHE A C 1
ATOM 2236 O O . PHE A 1 289 ? -20.312 32.812 -10.078 1 95.81 289 PHE A O 1
ATOM 2243 N N . LEU A 1 290 ? -18.25 33.625 -10.375 1 96.69 290 LEU A N 1
ATOM 2244 C CA . LEU A 1 290 ? -18.078 34.062 -8.984 1 96.69 290 LEU A CA 1
ATOM 2245 C C . LEU A 1 290 ? -19.125 35.094 -8.594 1 96.69 290 LEU A C 1
ATOM 2247 O O . LEU A 1 290 ? -19.641 35.062 -7.477 1 96.69 290 LEU A O 1
ATOM 2251 N N . LEU A 1 291 ? -19.406 35.938 -9.516 1 96.81 291 LEU A N 1
ATOM 2252 C CA . LEU A 1 291 ? -20.422 36.969 -9.25 1 96.81 291 LEU A CA 1
ATOM 2253 C C . LEU A 1 291 ? -21.812 36.344 -9.125 1 96.81 291 LEU A C 1
ATOM 2255 O O . LEU A 1 291 ? -22.594 36.719 -8.25 1 96.81 291 LEU A O 1
ATOM 2259 N N . ASP A 1 292 ? -22.047 35.438 -9.992 1 96.5 292 ASP A N 1
ATOM 2260 C CA . ASP A 1 292 ? -23.312 34.688 -9.945 1 96.5 292 ASP A CA 1
ATOM 2261 C C . ASP A 1 292 ? -23.469 33.969 -8.609 1 96.5 292 ASP A C 1
ATOM 2263 O O . ASP A 1 292 ? -24.594 33.781 -8.125 1 96.5 292 ASP A O 1
ATOM 2267 N N . GLU A 1 293 ? -22.406 33.688 -8.023 1 95.94 293 GLU A N 1
ATOM 2268 C CA . GLU A 1 293 ? -22.438 32.938 -6.77 1 95.94 293 GLU A CA 1
ATOM 2269 C C . GLU A 1 293 ? -22.266 33.875 -5.574 1 95.94 293 GLU A C 1
ATOM 2271 O O . GLU A 1 293 ? -21.984 33.438 -4.461 1 95.94 293 GLU A O 1
ATOM 2276 N N . ASN A 1 294 ? -22.359 35.156 -5.785 1 96.38 294 ASN A N 1
ATOM 2277 C CA . ASN A 1 294 ? -22.406 36.188 -4.758 1 96.38 294 ASN A CA 1
ATOM 2278 C C . ASN A 1 294 ? -21.094 36.281 -4.004 1 96.38 294 ASN A C 1
ATOM 2280 O O . ASN A 1 294 ? -21.062 36.281 -2.771 1 96.38 294 ASN A O 1
ATOM 2284 N N . ILE A 1 295 ? -20.031 36.344 -4.738 1 97.25 295 ILE A N 1
ATOM 2285 C CA . ILE A 1 295 ? -18.703 36.5 -4.168 1 97.25 295 ILE A CA 1
ATOM 2286 C C . ILE A 1 295 ? -18.609 37.812 -3.393 1 97.25 295 ILE A C 1
ATOM 2288 O O . ILE A 1 295 ? -17.875 37.906 -2.41 1 97.25 295 ILE A O 1
ATOM 2292 N N . ASP A 1 296 ? -19.406 38.812 -3.752 1 96 296 ASP A N 1
ATOM 2293 C CA . ASP A 1 296 ? -19.391 40.125 -3.127 1 96 296 ASP A CA 1
ATOM 2294 C C . ASP A 1 296 ? -20.016 40.094 -1.735 1 96 296 ASP A C 1
ATOM 2296 O O . ASP A 1 296 ? -19.812 41 -0.937 1 96 296 ASP A O 1
ATOM 2300 N N . ARG A 1 297 ? -20.672 39.031 -1.48 1 96.06 297 ARG A N 1
ATOM 2301 C CA . ARG A 1 297 ? -21.312 38.906 -0.177 1 96.06 297 ARG A CA 1
ATOM 2302 C C . ARG A 1 297 ? -20.609 37.812 0.654 1 96.06 297 ARG A C 1
ATOM 2304 O O . ARG A 1 297 ? -21.094 37.438 1.722 1 96.06 297 ARG A O 1
ATOM 2311 N N . THR A 1 298 ? -19.516 37.375 0.183 1 96.81 298 THR A N 1
ATOM 2312 C CA . THR A 1 298 ? -18.797 36.312 0.849 1 96.81 298 THR A CA 1
ATOM 2313 C C . THR A 1 298 ? -17.844 36.875 1.906 1 96.81 298 THR A C 1
ATOM 2315 O O . THR A 1 298 ? -17.094 37.812 1.643 1 96.81 298 THR A O 1
ATOM 2318 N N . ASP A 1 299 ? -17.938 36.281 3.094 1 96.25 299 ASP A N 1
ATOM 2319 C CA . ASP A 1 299 ? -17.062 36.75 4.168 1 96.25 299 ASP A CA 1
ATOM 2320 C C . ASP A 1 299 ? -15.648 36.188 3.992 1 96.25 299 ASP A C 1
ATOM 2322 O O . ASP A 1 299 ? -14.672 36.938 4.125 1 96.25 299 ASP A O 1
ATOM 2326 N N . VAL A 1 300 ? -15.57 34.906 3.75 1 97.38 300 VAL A N 1
ATOM 2327 C CA . VAL A 1 300 ? -14.258 34.281 3.588 1 97.38 300 VAL A CA 1
ATOM 2328 C C . VAL A 1 300 ? -14.234 33.469 2.303 1 97.38 300 VAL A C 1
ATOM 2330 O O . VAL A 1 300 ? -15.148 32.656 2.049 1 97.38 300 VAL A O 1
ATOM 2333 N N . PHE A 1 301 ? -13.258 33.719 1.517 1 98.19 301 PHE A N 1
ATOM 2334 C CA . PHE A 1 301 ? -13 32.938 0.313 1 98.19 301 PHE A CA 1
ATOM 2335 C C . PHE A 1 301 ? -11.664 32.219 0.421 1 98.19 301 PHE A C 1
ATOM 2337 O O . PHE A 1 301 ? -10.609 32.844 0.516 1 98.19 301 PHE A O 1
ATOM 2344 N N . CYS A 1 302 ? -11.742 30.844 0.381 1 98.12 302 CYS A N 1
ATOM 2345 C CA . CYS A 1 302 ? -10.539 30.031 0.513 1 98.12 302 CYS A CA 1
ATOM 2346 C C . CYS A 1 302 ? -10.219 29.312 -0.795 1 98.12 302 CYS A C 1
ATOM 2348 O O . CYS A 1 302 ? -11.086 28.688 -1.394 1 98.12 302 CYS A O 1
ATOM 2350 N N . THR A 1 303 ? -8.992 29.484 -1.207 1 97.62 303 THR A N 1
ATOM 2351 C CA . THR A 1 303 ? -8.539 28.75 -2.379 1 97.62 303 THR A CA 1
ATOM 2352 C C . THR A 1 303 ? -7.605 27.609 -1.974 1 97.62 303 THR A C 1
ATOM 2354 O O . THR A 1 303 ? -6.473 27.844 -1.558 1 97.62 303 THR A O 1
ATOM 2357 N N . LEU A 1 304 ? -8.094 26.375 -2.236 1 96.75 304 LEU A N 1
ATOM 2358 C CA . LEU A 1 304 ? -7.426 25.219 -1.667 1 96.75 304 LEU A CA 1
ATOM 2359 C C . LEU A 1 304 ? -7.195 24.156 -2.73 1 96.75 304 LEU A C 1
ATOM 2361 O O . LEU A 1 304 ? -7.273 22.953 -2.441 1 96.75 304 LEU A O 1
ATOM 2365 N N . THR A 1 305 ? -6.965 24.547 -3.957 1 93.88 305 THR A N 1
ATOM 2366 C CA . THR A 1 305 ? -6.676 23.594 -5.027 1 93.88 305 THR A CA 1
ATOM 2367 C C . THR A 1 305 ? -5.219 23.141 -4.969 1 93.88 305 THR A C 1
ATOM 2369 O O . THR A 1 305 ? -4.465 23.562 -4.098 1 93.88 305 THR A O 1
ATOM 2372 N N . SER A 1 306 ? -4.82 22.219 -5.895 1 88.88 306 SER A N 1
ATOM 2373 C CA . SER A 1 306 ? -3.463 21.688 -5.93 1 88.88 306 SER A CA 1
ATOM 2374 C C . SER A 1 306 ? -2.545 22.578 -6.766 1 88.88 306 SER A C 1
ATOM 2376 O O . SER A 1 306 ? -1.354 22.297 -6.902 1 88.88 306 SER A O 1
ATOM 2378 N N . ASP A 1 307 ? -3.062 23.656 -7.266 1 89.31 307 ASP A N 1
ATOM 2379 C CA . ASP A 1 307 ? -2.291 24.531 -8.141 1 89.31 307 ASP A CA 1
ATOM 2380 C C . ASP A 1 307 ? -2.107 25.906 -7.516 1 89.31 307 ASP A C 1
ATOM 2382 O O . ASP A 1 307 ? -3.072 26.656 -7.367 1 89.31 307 ASP A O 1
ATOM 2386 N N . ASP A 1 308 ? -0.883 26.297 -7.27 1 89.38 308 ASP A N 1
ATOM 2387 C CA . ASP A 1 308 ? -0.56 27.547 -6.594 1 89.38 308 ASP A CA 1
ATOM 2388 C C . ASP A 1 308 ? -1.034 28.75 -7.41 1 89.38 308 ASP A C 1
ATOM 2390 O O . ASP A 1 308 ? -1.582 29.703 -6.855 1 89.38 308 ASP A O 1
ATOM 2394 N N . GLU A 1 309 ? -0.811 28.656 -8.711 1 88.19 309 GLU A N 1
ATOM 2395 C CA . GLU A 1 309 ? -1.179 29.781 -9.57 1 88.19 309 GLU A CA 1
ATOM 2396 C C . GLU A 1 309 ? -2.686 30.016 -9.547 1 88.19 309 GLU A C 1
ATOM 2398 O O . GLU A 1 309 ? -3.133 31.156 -9.43 1 88.19 309 GLU A O 1
ATOM 2403 N N . THR A 1 310 ? -3.346 28.984 -9.664 1 91.38 310 THR A N 1
ATOM 2404 C CA . THR A 1 310 ? -4.801 29.078 -9.602 1 91.38 310 THR A CA 1
ATOM 2405 C C . THR A 1 310 ? -5.242 29.656 -8.258 1 91.38 310 THR A C 1
ATOM 2407 O O . THR A 1 310 ? -6.117 30.516 -8.203 1 91.38 310 THR A O 1
ATOM 2410 N N . ASN A 1 311 ? -4.684 29.188 -7.199 1 93.56 311 ASN A N 1
ATOM 2411 C CA . ASN A 1 311 ? -5.047 29.672 -5.867 1 93.56 311 ASN A CA 1
ATOM 2412 C C . ASN A 1 311 ? -4.793 31.156 -5.711 1 93.56 311 ASN A C 1
ATOM 2414 O O . ASN A 1 311 ? -5.641 31.891 -5.191 1 93.56 311 ASN A O 1
ATOM 2418 N N . ILE A 1 312 ? -3.631 31.609 -6.148 1 90.56 312 ILE A N 1
ATOM 2419 C CA . ILE A 1 312 ? -3.238 33 -6.016 1 90.56 312 ILE A CA 1
ATOM 2420 C C . ILE A 1 312 ? -4.141 33.875 -6.879 1 90.56 312 ILE A C 1
ATOM 2422 O O . ILE A 1 312 ? -4.727 34.844 -6.391 1 90.56 312 ILE A O 1
ATOM 2426 N N . LEU A 1 313 ? -4.312 33.5 -8.086 1 90.44 313 LEU A N 1
ATOM 2427 C CA . LEU A 1 313 ? -5.09 34.281 -9.031 1 90.44 313 LEU A CA 1
ATOM 2428 C C . LEU A 1 313 ? -6.555 34.344 -8.617 1 90.44 313 LEU A C 1
ATOM 2430 O O . LEU A 1 313 ? -7.168 35.406 -8.656 1 90.44 313 LEU A O 1
ATOM 2434 N N . CYS A 1 314 ? -7.09 33.281 -8.273 1 94.38 314 CYS A N 1
ATOM 2435 C CA . CYS A 1 314 ? -8.484 33.219 -7.855 1 94.38 314 CYS A CA 1
ATOM 2436 C C . CYS A 1 314 ? -8.719 34.062 -6.605 1 94.38 314 CYS A C 1
ATOM 2438 O O . CYS A 1 314 ? -9.758 34.688 -6.465 1 94.38 314 CYS A O 1
ATOM 2440 N N . SER A 1 315 ? -7.82 34 -5.703 1 94.69 315 SER A N 1
ATOM 2441 C CA . SER A 1 315 ? -7.926 34.781 -4.484 1 94.69 315 SER A CA 1
ATOM 2442 C C . SER A 1 315 ? -7.918 36.281 -4.793 1 94.69 315 SER A C 1
ATOM 2444 O O . SER A 1 315 ? -8.719 37.031 -4.25 1 94.69 315 SER A O 1
ATOM 2446 N N . MET A 1 316 ? -6.996 36.688 -5.645 1 92.75 316 MET A N 1
ATOM 2447 C CA . MET A 1 316 ? -6.902 38.094 -6.027 1 92.75 316 MET A CA 1
ATOM 2448 C C . MET A 1 316 ? -8.18 38.531 -6.73 1 92.75 316 MET A C 1
ATOM 2450 O O . MET A 1 316 ? -8.68 39.625 -6.461 1 92.75 316 MET A O 1
ATOM 2454 N N . LEU A 1 317 ? -8.625 37.656 -7.59 1 94.94 317 LEU A N 1
ATOM 2455 C CA . LEU A 1 317 ? -9.867 37.969 -8.297 1 94.94 317 LEU A CA 1
ATOM 2456 C C . LEU A 1 317 ? -11.031 38.094 -7.324 1 94.94 317 LEU A C 1
ATOM 2458 O O . LEU A 1 317 ? -11.797 39.062 -7.395 1 94.94 317 LEU A O 1
ATOM 2462 N N . ALA A 1 318 ? -11.195 37.156 -6.469 1 96.38 318 ALA A N 1
ATOM 2463 C CA . ALA A 1 318 ? -12.281 37.188 -5.488 1 96.38 318 ALA A CA 1
ATOM 2464 C C . ALA A 1 318 ? -12.211 38.438 -4.625 1 96.38 318 ALA A C 1
ATOM 2466 O O . ALA A 1 318 ? -13.242 39.031 -4.312 1 96.38 318 ALA A O 1
ATOM 2467 N N . LYS A 1 319 ? -10.984 38.812 -4.215 1 94.19 319 LYS A N 1
ATOM 2468 C CA . LYS A 1 319 ? -10.789 40.031 -3.432 1 94.19 319 LYS A CA 1
ATOM 2469 C C . LYS A 1 319 ? -11.258 41.25 -4.207 1 94.19 319 LYS A C 1
ATOM 2471 O O . LYS A 1 319 ? -11.953 42.094 -3.66 1 94.19 319 LYS A O 1
ATOM 2476 N N . SER A 1 320 ? -10.906 41.344 -5.418 1 94.69 320 SER A N 1
ATOM 2477 C CA . SER A 1 320 ? -11.266 42.469 -6.266 1 94.69 320 SER A CA 1
ATOM 2478 C C . SER A 1 320 ? -12.773 42.531 -6.496 1 94.69 320 SER A C 1
ATOM 2480 O O . SER A 1 320 ? -13.328 43.594 -6.742 1 94.69 320 SER A O 1
ATOM 2482 N N . LEU A 1 321 ? -13.406 41.406 -6.398 1 96.06 321 LEU A N 1
ATOM 2483 C CA . LEU A 1 321 ? -14.836 41.312 -6.668 1 96.06 321 LEU A CA 1
ATOM 2484 C C . LEU A 1 321 ? -15.641 41.562 -5.395 1 96.06 321 LEU A C 1
ATOM 2486 O O . LEU A 1 321 ? -16.875 41.625 -5.438 1 96.06 321 LEU A O 1
ATOM 2490 N N . GLY A 1 322 ? -14.898 41.625 -4.25 1 95.19 322 GLY A N 1
ATOM 2491 C CA . GLY A 1 322 ? -15.617 42.094 -3.076 1 95.19 322 GLY A CA 1
ATOM 2492 C C . GLY A 1 322 ? -15.57 41.125 -1.915 1 95.19 322 GLY A C 1
ATOM 2493 O O . GLY A 1 322 ? -16.141 41.406 -0.855 1 95.19 322 GLY A O 1
ATOM 2494 N N . ALA A 1 323 ? -14.969 40 -2.033 1 96 323 ALA A N 1
ATOM 2495 C CA . ALA A 1 323 ? -14.828 39.125 -0.884 1 96 323 ALA A CA 1
ATOM 2496 C C . ALA A 1 323 ? -14.141 39.812 0.279 1 96 323 ALA A C 1
ATOM 2498 O O . ALA A 1 323 ? -13.164 40.562 0.08 1 96 323 ALA A O 1
ATOM 2499 N N . LYS A 1 324 ? -14.633 39.656 1.424 1 93.38 324 LYS A N 1
ATOM 2500 C CA . LYS A 1 324 ? -14.117 40.375 2.574 1 93.38 324 LYS A CA 1
ATOM 2501 C C . LYS A 1 324 ? -12.703 39.938 2.926 1 93.38 324 LYS A C 1
ATOM 2503 O O . LYS A 1 324 ? -11.805 40.75 3.092 1 93.38 324 LYS A O 1
ATOM 2508 N N . VAL A 1 325 ? -12.562 38.625 3.109 1 93.88 325 VAL A N 1
ATOM 2509 C CA . VAL A 1 325 ? -11.266 38.031 3.434 1 93.88 325 VAL A CA 1
ATOM 2510 C C . VAL A 1 325 ? -10.953 36.906 2.473 1 93.88 325 VAL A C 1
ATOM 2512 O O . VAL A 1 325 ? -11.82 36.062 2.178 1 93.88 325 VAL A O 1
ATOM 2515 N N . VAL A 1 326 ? -9.703 36.906 1.988 1 95.69 326 VAL A N 1
ATOM 2516 C CA . VAL A 1 326 ? -9.297 35.812 1.108 1 95.69 326 VAL A CA 1
ATOM 2517 C C . VAL A 1 326 ? -8.094 35.062 1.708 1 95.69 326 VAL A C 1
ATOM 2519 O O . VAL A 1 326 ? -7.176 35.719 2.227 1 95.69 326 VAL A O 1
ATOM 2522 N N . MET A 1 327 ? -8.18 33.75 1.733 1 95.06 327 MET A N 1
ATOM 2523 C CA . MET A 1 327 ? -7.113 32.875 2.207 1 95.06 327 MET A CA 1
ATOM 2524 C C . MET A 1 327 ? -6.648 31.953 1.099 1 95.06 327 MET A C 1
ATOM 2526 O O . MET A 1 327 ? -7.469 31.328 0.42 1 95.06 327 MET A O 1
ATOM 2530 N N . SER A 1 328 ? -5.359 31.859 0.927 1 94.25 328 SER A N 1
ATOM 2531 C CA . SER A 1 328 ? -4.848 31.094 -0.206 1 94.25 328 SER A CA 1
ATOM 2532 C C . SER A 1 328 ? -3.791 30.094 0.236 1 94.25 328 SER A C 1
ATOM 2534 O O . SER A 1 328 ? -2.873 30.438 0.984 1 94.25 328 SER A O 1
ATOM 2536 N N . LEU A 1 329 ? -3.967 28.859 -0.237 1 92.81 329 LEU A N 1
ATOM 2537 C CA . LEU A 1 329 ? -2.947 27.828 -0.05 1 92.81 329 LEU A CA 1
ATOM 2538 C C . LEU A 1 329 ? -1.82 27.984 -1.064 1 92.81 329 LEU A C 1
ATOM 2540 O O . LEU A 1 329 ? -2.066 28.031 -2.271 1 92.81 329 LEU A O 1
ATOM 2544 N N . VAL A 1 330 ? -0.623 28.156 -0.575 1 88.31 330 VAL A N 1
ATOM 2545 C CA . VAL A 1 330 ? 0.523 28.328 -1.464 1 88.31 330 VAL A CA 1
ATOM 2546 C C . VAL A 1 330 ? 1.65 27.391 -1.034 1 88.31 330 VAL A C 1
ATOM 2548 O O . VAL A 1 330 ? 2.209 27.531 0.056 1 88.31 330 VAL A O 1
ATOM 2551 N N . ASP A 1 331 ? 2.006 26.453 -1.863 1 79.69 331 ASP A N 1
ATOM 2552 C CA . ASP A 1 331 ? 2.988 25.422 -1.555 1 79.69 331 ASP A CA 1
ATOM 2553 C C . ASP A 1 331 ? 4.398 25.875 -1.908 1 79.69 331 ASP A C 1
ATOM 2555 O O . ASP A 1 331 ? 5.348 25.609 -1.168 1 79.69 331 ASP A O 1
ATOM 2559 N N . ARG A 1 332 ? 4.613 26.547 -3.117 1 72.75 332 ARG A N 1
ATOM 2560 C CA . ARG A 1 332 ? 5.938 26.875 -3.631 1 72.75 332 ARG A CA 1
ATOM 2561 C C . ARG A 1 332 ? 6.48 28.141 -2.977 1 72.75 332 ARG A C 1
ATOM 2563 O O . ARG A 1 332 ? 5.812 29.172 -2.969 1 72.75 332 ARG A O 1
ATOM 2570 N N . ASN A 1 333 ? 7.621 28 -2.453 1 66.88 333 ASN A N 1
ATOM 2571 C CA . ASN A 1 333 ? 8.297 29.094 -1.764 1 66.88 333 ASN A CA 1
ATOM 2572 C C . ASN A 1 333 ? 8.508 30.297 -2.684 1 66.88 333 ASN A C 1
ATOM 2574 O O . ASN A 1 333 ? 8.5 31.438 -2.229 1 66.88 333 ASN A O 1
ATOM 2578 N N . ALA A 1 334 ? 8.625 29.922 -3.904 1 64.19 334 ALA A N 1
ATOM 2579 C CA . ALA A 1 334 ? 8.945 30.969 -4.875 1 64.19 334 ALA A CA 1
ATOM 2580 C C . ALA A 1 334 ? 7.859 32.031 -4.906 1 64.19 334 ALA A C 1
ATOM 2582 O O . ALA A 1 334 ? 8.125 33.188 -5.258 1 64.19 334 ALA A O 1
ATOM 2583 N N . TYR A 1 335 ? 6.754 31.734 -4.508 1 70.06 335 TYR A N 1
ATOM 2584 C CA . TYR A 1 335 ? 5.637 32.656 -4.602 1 70.06 335 TYR A CA 1
ATOM 2585 C C . TYR A 1 335 ? 5.477 33.469 -3.307 1 70.06 335 TYR A C 1
ATOM 2587 O O . TYR A 1 335 ? 4.676 34.375 -3.236 1 70.06 335 TYR A O 1
ATOM 2595 N N . MET A 1 336 ? 6.207 33.062 -2.379 1 65.69 336 MET A N 1
ATOM 2596 C CA . MET A 1 336 ? 6.055 33.656 -1.06 1 65.69 336 MET A CA 1
ATOM 2597 C C . MET A 1 336 ? 6.281 35.156 -1.128 1 65.69 336 MET A C 1
ATOM 2599 O O . MET A 1 336 ? 5.531 35.938 -0.529 1 65.69 336 MET A O 1
ATOM 2603 N N . SER A 1 337 ? 7.254 35.5 -1.828 1 63.78 337 SER A N 1
ATOM 2604 C CA . SER A 1 337 ? 7.605 36.906 -1.921 1 63.78 337 SER A CA 1
ATOM 2605 C C . SER A 1 337 ? 6.598 37.688 -2.771 1 63.78 337 SER A C 1
ATOM 2607 O O . SER A 1 337 ? 6.406 38.875 -2.586 1 63.78 337 SER A O 1
ATOM 2609 N N . MET A 1 338 ? 6.008 37.031 -3.588 1 63.19 338 MET A N 1
ATOM 2610 C CA . MET A 1 338 ? 5.117 37.656 -4.555 1 63.19 338 MET A CA 1
ATOM 2611 C C . MET A 1 338 ? 3.764 37.969 -3.926 1 63.19 338 MET A C 1
ATOM 2613 O O . MET A 1 338 ? 3.133 38.969 -4.262 1 63.19 338 MET A O 1
ATOM 2617 N N . VAL A 1 339 ? 3.414 37.156 -3.094 1 68.5 339 VAL A N 1
ATOM 2618 C CA . VAL A 1 339 ? 2.045 37.219 -2.596 1 68.5 339 VAL A CA 1
ATOM 2619 C C . VAL A 1 339 ? 1.989 38.156 -1.395 1 68.5 339 VAL A C 1
ATOM 2621 O O . VAL A 1 339 ? 0.911 38.625 -1.004 1 68.5 339 VAL A O 1
ATOM 2624 N N . ASP A 1 340 ? 3.061 38.562 -0.882 1 62.91 340 ASP A N 1
ATOM 2625 C CA . ASP A 1 340 ? 3.09 39.375 0.318 1 62.91 340 ASP A CA 1
ATOM 2626 C C . ASP A 1 340 ? 2.689 40.812 0.001 1 62.91 340 ASP A C 1
ATOM 2628 O O . ASP A 1 340 ? 2.812 41.719 0.85 1 62.91 340 ASP A O 1
ATOM 2632 N N . ASN A 1 341 ? 2.115 41.031 -1.156 1 59.56 341 ASN A N 1
ATOM 2633 C CA . ASN A 1 341 ? 1.811 42.406 -1.546 1 59.56 341 ASN A CA 1
ATOM 2634 C C . ASN A 1 341 ? 0.431 42.812 -1.054 1 59.56 341 ASN A C 1
ATOM 2636 O O . ASN A 1 341 ? -0.053 43.906 -1.411 1 59.56 341 ASN A O 1
ATOM 2640 N N . GLY A 1 342 ? -0.093 42.156 -0.234 1 70.44 342 GLY A N 1
ATOM 2641 C CA . GLY A 1 342 ? -1.309 42.594 0.424 1 70.44 342 GLY A CA 1
ATOM 2642 C C . GLY A 1 342 ? -2.572 42.188 -0.304 1 70.44 342 GLY A C 1
ATOM 2643 O O . GLY A 1 342 ? -3.68 42.406 0.188 1 70.44 342 GLY A O 1
ATOM 2644 N N . ALA A 1 343 ? -2.438 41.625 -1.429 1 78.19 343 ALA A N 1
ATOM 2645 C CA . ALA A 1 343 ? -3.629 41.25 -2.191 1 78.19 343 ALA A CA 1
ATOM 2646 C C . ALA A 1 343 ? -4.332 40.062 -1.569 1 78.19 343 ALA A C 1
ATOM 2648 O O . ALA A 1 343 ? -5.531 39.844 -1.769 1 78.19 343 ALA A O 1
ATOM 2649 N N . ILE A 1 344 ? -3.664 39.312 -0.89 1 89.56 344 ILE A N 1
ATOM 2650 C CA . ILE A 1 344 ? -4.199 38.125 -0.202 1 89.56 344 ILE A CA 1
ATOM 2651 C C . ILE A 1 344 ? -4.109 38.344 1.309 1 89.56 344 ILE A C 1
ATOM 2653 O O . ILE A 1 344 ? -3.043 38.656 1.834 1 89.56 344 ILE A O 1
ATOM 2657 N N . ASP A 1 345 ? -5.188 38.188 1.921 1 88.44 345 ASP A N 1
ATOM 2658 C CA . ASP A 1 345 ? -5.25 38.5 3.346 1 88.44 345 ASP A CA 1
ATOM 2659 C C . ASP A 1 345 ? -4.441 37.5 4.164 1 88.44 345 ASP A C 1
ATOM 2661 O O . ASP A 1 345 ? -3.725 37.875 5.094 1 88.44 345 ASP A O 1
ATOM 2665 N N . ASN A 1 346 ? -4.602 36.219 3.902 1 89.12 346 ASN A N 1
ATOM 2666 C CA . ASN A 1 346 ? -3.865 35.156 4.586 1 89.12 346 ASN A CA 1
ATOM 2667 C C . ASN A 1 346 ? -3.258 34.188 3.594 1 89.12 346 ASN A C 1
ATOM 2669 O O . ASN A 1 346 ? -3.979 33.531 2.822 1 89.12 346 ASN A O 1
ATOM 2673 N N . VAL A 1 347 ? -1.978 34.094 3.645 1 88.69 347 VAL A N 1
ATOM 2674 C CA . VAL A 1 347 ? -1.299 33.062 2.852 1 88.69 347 VAL A CA 1
ATOM 2675 C C . VAL A 1 347 ? -0.954 31.859 3.734 1 88.69 347 VAL A C 1
ATOM 2677 O O . VAL A 1 347 ? -0.292 32 4.762 1 88.69 347 VAL A O 1
ATOM 2680 N N . ILE A 1 348 ? -1.437 30.719 3.355 1 89 348 ILE A N 1
ATOM 2681 C CA . ILE A 1 348 ? -1.233 29.516 4.141 1 89 348 ILE A CA 1
ATOM 2682 C C . ILE A 1 348 ? -0.149 28.656 3.496 1 89 348 ILE A C 1
ATOM 2684 O O . ILE A 1 348 ? -0.279 28.234 2.342 1 89 348 ILE A O 1
ATOM 2688 N N . TYR A 1 349 ? 0.837 28.406 4.219 1 83.38 349 TYR A N 1
ATOM 2689 C CA . TYR A 1 349 ? 1.931 27.562 3.746 1 83.38 349 TYR A CA 1
ATOM 2690 C C . TYR A 1 349 ? 1.87 26.188 4.387 1 83.38 349 TYR A C 1
ATOM 2692 O O . TYR A 1 349 ? 2.174 26.031 5.574 1 83.38 349 TYR A O 1
ATOM 2700 N N . PRO A 1 350 ? 1.575 25.141 3.553 1 82.62 350 PRO A N 1
ATOM 2701 C CA . PRO A 1 350 ? 1.423 23.797 4.113 1 82.62 350 PRO A CA 1
ATOM 2702 C C . PRO A 1 350 ? 2.684 23.312 4.824 1 82.62 350 PRO A C 1
ATOM 2704 O O . PRO A 1 350 ? 2.594 22.656 5.867 1 82.62 350 PRO A O 1
ATOM 2707 N N . GLN A 1 351 ? 3.84 23.625 4.371 1 77.81 351 GLN A N 1
ATOM 2708 C CA . GLN A 1 351 ? 5.109 23.141 4.898 1 77.81 351 GLN A CA 1
ATOM 2709 C C . GLN A 1 351 ? 5.309 23.578 6.348 1 77.81 351 GLN A C 1
ATOM 2711 O O . GLN A 1 351 ? 5.82 22.812 7.168 1 77.81 351 GLN A O 1
ATOM 2716 N N . HIS A 1 352 ? 4.805 24.672 6.672 1 75.12 352 HIS A N 1
ATOM 2717 C CA . HIS A 1 352 ? 5.027 25.219 8 1 75.12 352 HIS A CA 1
ATOM 2718 C C . HIS A 1 352 ? 3.971 24.734 8.984 1 75.12 352 HIS A C 1
ATOM 2720 O O . HIS A 1 352 ? 4.254 24.562 10.172 1 75.12 352 HIS A O 1
ATOM 2726 N N . THR A 1 353 ? 2.844 24.453 8.438 1 75.75 353 THR A N 1
ATOM 2727 C CA . THR A 1 353 ? 1.73 24.047 9.289 1 75.75 353 THR A CA 1
ATOM 2728 C C . THR A 1 353 ? 1.875 22.594 9.719 1 75.75 353 THR A C 1
ATOM 2730 O O . THR A 1 353 ? 1.472 22.219 10.82 1 75.75 353 THR A O 1
ATOM 2733 N N . THR A 1 354 ? 2.479 21.812 8.883 1 75.69 354 THR A N 1
ATOM 2734 C CA . THR A 1 354 ? 2.49 20.375 9.109 1 75.69 354 THR A CA 1
ATOM 2735 C C . THR A 1 354 ? 3.729 19.953 9.898 1 75.69 354 THR A C 1
ATOM 2737 O O . THR A 1 354 ? 3.709 18.953 10.602 1 75.69 354 THR A O 1
ATOM 2740 N N . ILE A 1 355 ? 4.738 20.703 9.867 1 80.5 355 ILE A N 1
ATOM 2741 C CA . ILE A 1 355 ? 6.047 20.297 10.367 1 80.5 355 ILE A CA 1
ATOM 2742 C C . ILE A 1 355 ? 6.039 20.281 11.898 1 80.5 355 ILE A C 1
ATOM 2744 O O . ILE A 1 355 ? 6.742 19.5 12.523 1 80.5 355 ILE A O 1
ATOM 2748 N N . GLY A 1 356 ? 5.25 21.188 12.5 1 78.38 356 GLY A N 1
ATOM 2749 C CA . GLY A 1 356 ? 5.254 21.344 13.945 1 78.38 356 GLY A CA 1
ATOM 2750 C C . GLY A 1 356 ? 4.965 20.047 14.695 1 78.38 356 GLY A C 1
ATOM 2751 O O . GLY A 1 356 ? 5.652 19.734 15.664 1 78.38 356 GLY A O 1
ATOM 2752 N N . LYS A 1 357 ? 3.969 19.359 14.156 1 79.81 357 LYS A N 1
ATOM 2753 C CA . LYS A 1 357 ? 3.578 18.125 14.828 1 79.81 357 LYS A CA 1
ATOM 2754 C C . LYS A 1 357 ? 4.691 17.078 14.742 1 79.81 357 LYS A C 1
ATOM 2756 O O . LYS A 1 357 ? 4.918 16.328 15.695 1 79.81 357 LYS A O 1
ATOM 2761 N N . ILE A 1 358 ? 5.371 17.047 13.695 1 85.38 358 ILE A N 1
ATOM 2762 C CA . ILE A 1 358 ? 6.453 16.094 13.516 1 85.38 358 ILE A CA 1
ATOM 2763 C C . ILE A 1 358 ? 7.629 16.469 14.414 1 85.38 358 ILE A C 1
ATOM 2765 O O . ILE A 1 358 ? 8.195 15.609 15.102 1 85.38 358 ILE A O 1
ATOM 2769 N N . LEU A 1 359 ? 7.945 17.703 14.477 1 82.94 359 LEU A N 1
ATOM 2770 C CA . LEU A 1 359 ? 9.078 18.203 15.258 1 82.94 359 LEU A CA 1
ATOM 2771 C C . LEU A 1 359 ? 8.883 17.922 16.734 1 82.94 359 LEU A C 1
ATOM 2773 O O . LEU A 1 359 ? 9.844 17.609 17.453 1 82.94 359 LEU A O 1
ATOM 2777 N N . SER A 1 360 ? 7.699 18.062 17.172 1 83.75 360 SER A N 1
ATOM 2778 C CA . SER A 1 360 ? 7.414 17.844 18.594 1 83.75 360 SER A CA 1
ATOM 2779 C C . SER A 1 360 ? 7.781 16.438 19.031 1 83.75 360 SER A C 1
ATOM 2781 O O . SER A 1 360 ? 8.133 16.203 20.188 1 83.75 360 SER A O 1
ATOM 2783 N N . HIS A 1 361 ? 7.766 15.555 18.062 1 84.56 361 HIS A N 1
ATOM 2784 C CA . HIS A 1 361 ? 8.031 14.164 18.406 1 84.56 361 HIS A CA 1
ATOM 2785 C C . HIS A 1 361 ? 9.5 13.812 18.188 1 84.56 361 HIS A C 1
ATOM 2787 O O . HIS A 1 361 ? 9.953 12.742 18.609 1 84.56 361 HIS A O 1
ATOM 2793 N N . ILE A 1 362 ? 10.133 14.664 17.562 1 84.06 362 ILE A N 1
ATOM 2794 C CA . ILE A 1 362 ? 11.562 14.453 17.359 1 84.06 362 ILE A CA 1
ATOM 2795 C C . ILE A 1 362 ? 12.352 15.086 18.5 1 84.06 362 ILE A C 1
ATOM 2797 O O . ILE A 1 362 ? 13.422 14.594 18.859 1 84.06 362 ILE A O 1
ATOM 2801 N N . ARG A 1 363 ? 11.82 16.125 19.062 1 79.94 363 ARG A N 1
ATOM 2802 C CA . ARG A 1 363 ? 12.508 16.859 20.109 1 79.94 363 ARG A CA 1
ATOM 2803 C C . ARG A 1 363 ? 12.711 15.992 21.359 1 79.94 363 ARG A C 1
ATOM 2805 O O . ARG A 1 363 ? 11.938 15.062 21.594 1 79.94 363 ARG A O 1
ATOM 2812 N N . GLN A 1 364 ? 13.758 16.328 21.906 1 73.44 364 GLN A N 1
ATOM 2813 C CA . GLN A 1 364 ? 14.125 15.57 23.094 1 73.44 364 GLN A CA 1
ATOM 2814 C C . GLN A 1 364 ? 13.602 16.25 24.359 1 73.44 364 GLN A C 1
ATOM 2816 O O . GLN A 1 364 ? 13.422 17.469 24.391 1 73.44 364 GLN A O 1
ATOM 2821 N N . GLY A 1 365 ? 13.352 15.484 25.266 1 70.31 365 GLY A N 1
ATOM 2822 C CA . GLY A 1 365 ? 12.828 16.016 26.516 1 70.31 365 GLY A CA 1
ATOM 2823 C C . GLY A 1 365 ? 11.312 15.992 26.594 1 70.31 365 GLY A C 1
ATOM 2824 O O . GLY A 1 365 ? 10.656 15.367 25.75 1 70.31 365 GLY A O 1
ATOM 2825 N N . ALA A 1 366 ? 10.812 16.625 27.641 1 79.94 366 ALA A N 1
ATOM 2826 C CA . ALA A 1 366 ? 9.367 16.625 27.859 1 79.94 366 ALA A CA 1
ATOM 2827 C C . ALA A 1 366 ? 8.695 17.734 27.047 1 79.94 366 ALA A C 1
ATOM 2829 O O . ALA A 1 366 ? 8.047 18.609 27.625 1 79.94 366 ALA A O 1
ATOM 2830 N N . ILE A 1 367 ? 8.969 17.734 25.797 1 81.38 367 ILE A N 1
ATOM 2831 C CA . ILE A 1 367 ? 8.352 18.688 24.891 1 81.38 367 ILE A CA 1
ATOM 2832 C C . ILE A 1 367 ? 7.035 18.125 24.359 1 81.38 367 ILE A C 1
ATOM 2834 O O . ILE A 1 367 ? 7.016 17.078 23.703 1 81.38 367 ILE A O 1
ATOM 2838 N N . ALA A 1 368 ? 5.977 18.812 24.625 1 83.06 368 ALA A N 1
ATOM 2839 C CA . ALA A 1 368 ? 4.645 18.312 24.281 1 83.06 368 ALA A CA 1
ATOM 2840 C C . ALA A 1 368 ? 4.211 18.797 22.906 1 83.06 368 ALA A C 1
ATOM 2842 O O . ALA A 1 368 ? 3.486 18.109 22.188 1 83.06 368 ALA A O 1
ATOM 2843 N N . SER A 1 369 ? 4.586 19.953 22.516 1 87.25 369 SER A N 1
ATOM 2844 C CA . SER A 1 369 ? 4.191 20.5 21.219 1 87.25 369 SER A CA 1
ATOM 2845 C C . SER A 1 369 ? 5.219 21.516 20.719 1 87.25 369 SER A C 1
ATOM 2847 O O . SER A 1 369 ? 5.945 22.125 21.5 1 87.25 369 SER A O 1
ATOM 2849 N N . VAL A 1 370 ? 5.262 21.625 19.453 1 87.62 370 VAL A N 1
ATOM 2850 C CA . VAL A 1 370 ? 6.148 22.578 18.797 1 87.62 370 VAL A CA 1
ATOM 2851 C C . VAL A 1 370 ? 5.41 23.25 17.641 1 87.62 370 VAL A C 1
ATOM 2853 O O . VAL A 1 370 ? 4.668 22.609 16.906 1 87.62 370 VAL A O 1
ATOM 2856 N N . HIS A 1 371 ? 5.52 24.531 17.578 1 88.12 371 HIS A N 1
ATOM 2857 C CA . HIS A 1 371 ? 4.977 25.281 16.453 1 88.12 371 HIS A CA 1
ATOM 2858 C C . HIS A 1 371 ? 6.043 26.156 15.82 1 88.12 371 HIS A C 1
ATOM 2860 O O . HIS A 1 371 ? 6.773 26.859 16.516 1 88.12 371 HIS A O 1
ATOM 2866 N N . SER A 1 372 ? 6.105 26.031 14.547 1 82.94 372 SER A N 1
ATOM 2867 C CA . SER A 1 372 ? 7.004 26.922 13.805 1 82.94 372 SER A CA 1
ATOM 2868 C C . SER A 1 372 ? 6.391 28.297 13.617 1 82.94 372 SER A C 1
ATOM 2870 O O . SER A 1 372 ? 5.195 28.422 13.344 1 82.94 372 SER A O 1
ATOM 2872 N N . LEU A 1 373 ? 7.242 29.359 13.891 1 84.38 373 LEU A N 1
ATOM 2873 C CA . LEU A 1 373 ? 6.816 30.734 13.734 1 84.38 373 LEU A CA 1
ATOM 2874 C C . LEU A 1 373 ? 7.688 31.469 12.711 1 84.38 373 LEU A C 1
ATOM 2876 O O . LEU A 1 373 ? 8.852 31.094 12.516 1 84.38 373 LEU A O 1
ATOM 2880 N N . LEU A 1 374 ? 7.062 32.469 12.078 1 82.5 374 LEU A N 1
ATOM 2881 C CA . LEU A 1 374 ? 7.789 33.375 11.195 1 82.5 374 LEU A CA 1
ATOM 2882 C C . LEU A 1 374 ? 8.57 32.594 10.141 1 82.5 374 LEU A C 1
ATOM 2884 O O . LEU A 1 374 ? 9.781 32.812 9.984 1 82.5 374 LEU A O 1
ATOM 2888 N N . ARG A 1 375 ? 7.863 31.656 9.555 1 73.94 375 ARG A N 1
ATOM 2889 C CA . ARG A 1 375 ? 8.375 30.875 8.438 1 73.94 375 ARG A CA 1
ATOM 2890 C C . ARG A 1 375 ? 9.578 30.047 8.859 1 73.94 375 ARG A C 1
ATOM 2892 O O . ARG A 1 375 ? 10.578 29.969 8.133 1 73.94 375 ARG A O 1
ATOM 2899 N N . GLY A 1 376 ? 9.562 29.672 10.062 1 72.94 376 GLY A N 1
ATOM 2900 C CA . GLY A 1 376 ? 10.578 28.75 10.523 1 72.94 376 GLY A CA 1
ATOM 2901 C C . GLY A 1 376 ? 11.742 29.438 11.219 1 72.94 376 GLY A C 1
ATOM 2902 O O . GLY A 1 376 ? 12.625 28.766 11.773 1 72.94 376 GLY A O 1
ATOM 2903 N N . LYS A 1 377 ? 11.781 30.703 11.25 1 76.25 377 LYS A N 1
ATOM 2904 C CA . LYS A 1 377 ? 12.867 31.438 11.883 1 76.25 377 LYS A CA 1
ATOM 2905 C C . LYS A 1 377 ? 12.82 31.297 13.406 1 76.25 377 LYS A C 1
ATOM 2907 O O . LYS A 1 377 ? 13.852 31.328 14.07 1 76.25 377 LYS A O 1
ATOM 2912 N N . ALA A 1 378 ? 11.648 31.156 13.906 1 84.19 378 ALA A N 1
ATOM 2913 C CA . ALA A 1 378 ? 11.422 31.047 15.344 1 84.19 378 ALA A CA 1
ATOM 2914 C C . ALA A 1 378 ? 10.5 29.875 15.672 1 84.19 378 ALA A C 1
ATOM 2916 O O . ALA A 1 378 ? 9.93 29.266 14.766 1 84.19 378 ALA A O 1
ATOM 2917 N N . GLU A 1 379 ? 10.477 29.531 16.922 1 88.06 379 GLU A N 1
ATOM 2918 C CA . GLU A 1 379 ? 9.602 28.438 17.359 1 88.06 379 GLU A CA 1
ATOM 2919 C C . GLU A 1 379 ? 8.992 28.734 18.734 1 88.06 379 GLU A C 1
ATOM 2921 O O . GLU A 1 379 ? 9.547 29.516 19.516 1 88.06 379 GLU A O 1
ATOM 2926 N N . ALA A 1 380 ? 7.816 28.25 18.891 1 90.81 380 ALA A N 1
ATOM 2927 C CA . ALA A 1 380 ? 7.184 28.203 20.203 1 90.81 380 ALA A CA 1
ATOM 2928 C C . ALA A 1 380 ? 6.922 26.75 20.625 1 90.81 380 ALA A C 1
ATOM 2930 O O . ALA A 1 380 ? 6.375 25.969 19.859 1 90.81 380 ALA A O 1
ATOM 2931 N N . PHE A 1 381 ? 7.344 26.375 21.719 1 90.19 381 PHE A N 1
ATOM 2932 C CA . PHE A 1 381 ? 7.082 24.984 22.078 1 90.19 381 PHE A CA 1
ATOM 2933 C C . PHE A 1 381 ? 6.531 24.906 23.5 1 90.19 381 PHE A C 1
ATOM 2935 O O . PHE A 1 381 ? 6.672 25.844 24.281 1 90.19 381 PHE A O 1
ATOM 2942 N N . GLU A 1 382 ? 5.84 23.922 23.766 1 92.69 382 GLU A N 1
ATOM 2943 C CA . GLU A 1 382 ? 5.258 23.562 25.047 1 92.69 382 GLU A CA 1
ATOM 2944 C C . GLU A 1 382 ? 6.098 22.484 25.75 1 92.69 382 GLU A C 1
ATOM 2946 O O . GLU A 1 382 ? 6.312 21.406 25.203 1 92.69 382 GLU A O 1
ATOM 2951 N N . ALA A 1 383 ? 6.621 22.844 26.891 1 91.44 383 ALA A N 1
ATOM 2952 C CA . ALA A 1 383 ? 7.418 21.891 27.672 1 91.44 383 ALA A CA 1
ATOM 2953 C C . ALA A 1 383 ? 6.754 21.594 29 1 91.44 383 ALA A C 1
ATOM 2955 O O . ALA A 1 383 ? 6.188 22.484 29.641 1 91.44 383 ALA A O 1
ATOM 2956 N N . ILE A 1 384 ? 6.855 20.391 29.391 1 91.12 384 ILE A N 1
ATOM 2957 C CA . ILE A 1 384 ? 6.273 19.984 30.656 1 91.12 384 ILE A CA 1
ATOM 2958 C C . ILE A 1 384 ? 7.375 19.859 31.719 1 91.12 384 ILE A C 1
ATOM 2960 O O . ILE A 1 384 ? 8.383 19.172 31.484 1 91.12 384 ILE A O 1
ATOM 2964 N N . VAL A 1 385 ? 7.109 20.469 32.844 1 90.06 385 VAL A N 1
ATOM 2965 C CA . VAL A 1 385 ? 8.078 20.453 33.938 1 90.06 385 VAL A CA 1
ATOM 2966 C C . VAL A 1 385 ? 7.945 19.156 34.719 1 90.06 385 VAL A C 1
ATOM 2968 O O . VAL A 1 385 ? 6.836 18.734 35.062 1 90.06 385 VAL A O 1
ATOM 2971 N N . SER A 1 386 ? 9.055 18.562 34.844 1 83.19 386 SER A N 1
ATOM 2972 C CA . SER A 1 386 ? 9.055 17.344 35.625 1 83.19 386 SER A CA 1
ATOM 2973 C C . SER A 1 386 ? 9.977 17.469 36.844 1 83.19 386 SER A C 1
ATOM 2975 O O . SER A 1 386 ? 10.992 18.172 36.781 1 83.19 386 SER A O 1
ATOM 2977 N N . SER A 1 387 ? 9.461 17 38.094 1 67.88 387 SER A N 1
ATOM 2978 C CA . SER A 1 387 ? 10.266 17.016 39.312 1 67.88 387 SER A CA 1
ATOM 2979 C C . SER A 1 387 ? 11.422 16.016 39.219 1 67.88 387 SER A C 1
ATOM 2981 O O . SER A 1 387 ? 12.484 16.234 39.812 1 67.88 387 SER A O 1
ATOM 2983 N N . ARG A 1 388 ? 11 15.008 38.719 1 56.44 388 ARG A N 1
ATOM 2984 C CA . ARG A 1 388 ? 11.977 13.93 38.781 1 56.44 388 ARG A CA 1
ATOM 2985 C C . ARG A 1 388 ? 13.047 14.086 37.688 1 56.44 388 ARG A C 1
ATOM 2987 O O . ARG A 1 388 ? 12.727 14.172 36.5 1 56.44 388 ARG A O 1
ATOM 2994 N N . GLY A 1 389 ? 14.344 14.344 38.156 1 51.94 389 GLY A N 1
ATOM 2995 C CA . GLY A 1 389 ? 15.531 14 37.375 1 51.94 389 GLY A CA 1
ATOM 2996 C C . GLY A 1 389 ? 15.984 15.109 36.438 1 51.94 389 GLY A C 1
ATOM 2997 O O . GLY A 1 389 ? 16.828 14.891 35.562 1 51.94 389 GLY A O 1
ATOM 2998 N N . GLN A 1 390 ? 15.305 16.125 36.25 1 55.5 390 GLN A N 1
ATOM 2999 C CA . GLN A 1 390 ? 15.766 17.109 35.281 1 55.5 390 GLN A CA 1
ATOM 3000 C C . GLN A 1 390 ? 16.938 17.922 35.844 1 55.5 390 GLN A C 1
ATOM 3002 O O . GLN A 1 390 ? 17 18.188 37.031 1 55.5 390 GLN A O 1
ATOM 3007 N N . LYS A 1 391 ? 18.016 17.781 35.25 1 53.75 391 LYS A N 1
ATOM 3008 C CA . LYS A 1 391 ? 19.219 18.484 35.656 1 53.75 391 LYS A CA 1
ATOM 3009 C C . LYS A 1 391 ? 18.891 19.844 36.25 1 53.75 391 LYS A C 1
ATOM 3011 O O . LYS A 1 391 ? 19.484 20.266 37.25 1 53.75 391 LYS A O 1
ATOM 3016 N N . ASN A 1 392 ? 18.094 20.594 35.438 1 58.19 392 ASN A N 1
ATOM 3017 C CA . ASN A 1 392 ? 17.781 21.938 35.906 1 58.19 392 ASN A CA 1
ATOM 3018 C C . ASN A 1 392 ? 16.438 21.984 36.625 1 58.19 392 ASN A C 1
ATOM 3020 O O . ASN A 1 392 ? 15.398 21.688 36 1 58.19 392 ASN A O 1
ATOM 3024 N N . ASN A 1 393 ? 16.422 21.625 37.875 1 68.81 393 ASN A N 1
ATOM 3025 C CA . ASN A 1 393 ? 15.266 21.562 38.75 1 68.81 393 ASN A CA 1
ATOM 3026 C C . ASN A 1 393 ? 14.391 22.797 38.625 1 68.81 393 ASN A C 1
ATOM 3028 O O . ASN A 1 393 ? 14.633 23.797 39.312 1 68.81 393 ASN A O 1
ATOM 3032 N N . LEU A 1 394 ? 13.656 22.953 37.531 1 84.75 394 LEU A N 1
ATOM 3033 C CA . LEU A 1 394 ? 12.758 24.094 37.344 1 84.75 394 LEU A CA 1
ATOM 3034 C C . LEU A 1 394 ? 11.656 24.094 38.406 1 84.75 394 LEU A C 1
ATOM 3036 O O . LEU A 1 394 ? 11.039 25.141 38.656 1 84.75 394 LEU A O 1
ATOM 3040 N N . ASP A 1 395 ? 11.516 22.938 38.969 1 89.06 395 ASP A N 1
ATOM 3041 C CA . ASP A 1 395 ? 10.484 22.844 40 1 89.06 395 ASP A CA 1
ATOM 3042 C C . ASP A 1 395 ? 10.836 23.703 41.219 1 89.06 395 ASP A C 1
ATOM 3044 O O . ASP A 1 395 ? 11.898 23.531 41.812 1 89.06 395 ASP A O 1
ATOM 3048 N N . GLY A 1 396 ? 10.031 24.531 41.562 1 90.19 396 GLY A N 1
ATOM 3049 C CA . GLY A 1 396 ? 10.242 25.391 42.719 1 90.19 396 GLY A CA 1
ATOM 3050 C C . GLY A 1 396 ? 10.953 26.688 42.375 1 90.19 396 GLY A C 1
ATOM 3051 O O . GLY A 1 396 ? 11.109 27.547 43.25 1 90.19 396 GLY A O 1
ATOM 3052 N N . GLN A 1 397 ? 11.273 26.906 41.219 1 91.81 397 GLN A N 1
ATOM 3053 C CA . GLN A 1 397 ? 11.969 28.125 40.812 1 91.81 397 GLN A CA 1
ATOM 3054 C C . GLN A 1 397 ? 10.984 29.172 40.281 1 91.81 397 GLN A C 1
ATOM 3056 O O . GLN A 1 397 ? 9.969 28.828 39.688 1 91.81 397 GLN A O 1
ATOM 3061 N N . ALA A 1 398 ? 11.32 30.375 40.594 1 94.44 398 ALA A N 1
ATOM 3062 C CA . ALA A 1 398 ? 10.539 31.453 40 1 94.44 398 ALA A CA 1
ATOM 3063 C C . ALA A 1 398 ? 10.914 31.625 38.531 1 94.44 398 ALA A C 1
ATOM 3065 O O . ALA A 1 398 ? 12.055 31.391 38.125 1 94.44 398 ALA A O 1
ATOM 3066 N N . ILE A 1 399 ? 10.031 32.125 37.656 1 93.69 399 ILE A N 1
ATOM 3067 C CA . ILE A 1 399 ? 10.242 32.312 36.219 1 93.69 399 ILE A CA 1
ATOM 3068 C C . ILE A 1 399 ? 11.453 33.219 36 1 93.69 399 ILE A C 1
ATOM 3070 O O . ILE A 1 399 ? 12.266 32.969 35.094 1 93.69 399 ILE A O 1
ATOM 3074 N N . ARG A 1 400 ? 11.617 34.219 36.875 1 91.31 400 ARG A N 1
ATOM 3075 C CA . ARG A 1 400 ? 12.719 35.188 36.75 1 91.31 400 ARG A CA 1
ATOM 3076 C C . ARG A 1 400 ? 14.062 34.5 36.938 1 91.31 400 ARG A C 1
ATOM 3078 O O . ARG A 1 400 ? 15.086 34.969 36.438 1 91.31 400 ARG A O 1
ATOM 3085 N N . ASP A 1 401 ? 14.086 33.344 37.625 1 91.12 401 ASP A N 1
ATOM 3086 C CA . ASP A 1 401 ? 15.328 32.688 37.969 1 91.12 401 ASP A CA 1
ATOM 3087 C C . ASP A 1 401 ? 15.703 31.625 36.938 1 91.12 401 ASP A C 1
ATOM 3089 O O . ASP A 1 401 ? 16.797 31.047 37 1 91.12 401 ASP A O 1
ATOM 3093 N N . VAL A 1 402 ? 14.836 31.391 36.031 1 90.31 402 VAL A N 1
ATOM 3094 C CA . VAL A 1 402 ? 15.133 30.406 34.969 1 90.31 402 VAL A CA 1
ATOM 3095 C C . VAL A 1 402 ? 16.156 30.984 34 1 90.31 402 VAL A C 1
ATOM 3097 O O . VAL A 1 402 ? 15.969 32.062 33.469 1 90.31 402 VAL A O 1
ATOM 3100 N N . LYS A 1 403 ? 17.188 30.312 33.781 1 88.31 403 LYS A N 1
ATOM 3101 C CA . LYS A 1 403 ? 18.25 30.766 32.875 1 88.31 403 LYS A CA 1
ATOM 3102 C C . LYS A 1 403 ? 17.969 30.328 31.453 1 88.31 403 LYS A C 1
ATOM 3104 O O . LYS A 1 403 ? 18.516 29.312 31 1 88.31 403 LYS A O 1
ATOM 3109 N N . LEU A 1 404 ? 17.312 31.109 30.766 1 89.12 404 LEU A N 1
ATOM 3110 C CA . LEU A 1 404 ? 17.047 30.859 29.359 1 89.12 404 LEU A CA 1
ATOM 3111 C C . LEU A 1 404 ? 18.109 31.531 28.484 1 89.12 404 LEU A C 1
ATOM 3113 O O . LEU A 1 404 ? 18.656 32.562 28.859 1 89.12 404 LEU A O 1
ATOM 3117 N N . PRO A 1 405 ? 18.438 30.875 27.438 1 89.31 405 PRO A N 1
ATOM 3118 C CA . PRO A 1 405 ? 19.344 31.547 26.516 1 89.31 405 PRO A CA 1
ATOM 3119 C C . PRO A 1 405 ? 18.781 32.875 25.984 1 89.31 405 PRO A C 1
ATOM 3121 O O . PRO A 1 405 ? 17.562 33.031 25.906 1 89.31 405 PRO A O 1
ATOM 3124 N N . ASN A 1 406 ? 19.734 33.781 25.562 1 86.94 406 ASN A N 1
ATOM 3125 C CA . ASN A 1 406 ? 19.297 35.062 24.984 1 86.94 406 ASN A CA 1
ATOM 3126 C C . ASN A 1 406 ? 18.484 34.844 23.703 1 86.94 406 ASN A C 1
ATOM 3128 O O . ASN A 1 406 ? 18.938 34.125 22.797 1 86.94 406 ASN A O 1
ATOM 3132 N N . GLY A 1 407 ? 17.312 35.375 23.734 1 86.88 407 GLY A N 1
ATOM 3133 C CA . GLY A 1 407 ? 16.453 35.188 22.578 1 86.88 407 GLY A CA 1
ATOM 3134 C C . GLY A 1 407 ? 15.305 34.219 22.859 1 86.88 407 GLY A C 1
ATOM 3135 O O . GLY A 1 407 ? 14.523 33.906 21.953 1 86.88 407 GLY A O 1
ATOM 3136 N N . SER A 1 408 ? 15.281 33.75 24.031 1 91.12 408 SER A N 1
ATOM 3137 C CA . SER A 1 408 ? 14.172 32.906 24.453 1 91.12 408 SER A CA 1
ATOM 3138 C C . SER A 1 408 ? 13.445 33.469 25.656 1 91.12 408 SER A C 1
ATOM 3140 O O . SER A 1 408 ? 14.016 34.25 26.422 1 91.12 408 SER A O 1
ATOM 3142 N N . MET A 1 409 ? 12.141 33.125 25.797 1 90.69 409 MET A N 1
ATOM 3143 C CA . MET A 1 409 ? 11.336 33.656 26.891 1 90.69 409 MET A CA 1
ATOM 3144 C C . MET A 1 409 ? 10.156 32.75 27.203 1 90.69 409 MET A C 1
ATOM 3146 O O . MET A 1 409 ? 9.586 32.125 26.297 1 90.69 409 MET A O 1
ATOM 3150 N N . ILE A 1 410 ? 9.828 32.688 28.453 1 93.62 410 ILE A N 1
ATOM 3151 C CA . ILE A 1 410 ? 8.594 32.031 28.844 1 93.62 410 ILE A CA 1
ATOM 3152 C C . ILE A 1 410 ? 7.406 32.969 28.641 1 93.62 410 ILE A C 1
ATOM 3154 O O . ILE A 1 410 ? 7.34 34.031 29.25 1 93.62 410 ILE A O 1
ATOM 3158 N N . ILE A 1 411 ? 6.496 32.562 27.812 1 92.81 411 ILE A N 1
ATOM 3159 C CA . ILE A 1 411 ? 5.438 33.5 27.438 1 92.81 411 ILE A CA 1
ATOM 3160 C C . ILE A 1 411 ? 4.109 33.031 28.031 1 92.81 411 ILE A C 1
ATOM 3162 O O . ILE A 1 411 ? 3.125 33.781 28.031 1 92.81 411 ILE A O 1
ATOM 3166 N N . GLY A 1 412 ? 4.078 31.812 28.516 1 94.81 412 GLY A N 1
ATOM 3167 C CA . GLY A 1 412 ? 2.844 31.297 29.094 1 94.81 412 GLY A CA 1
ATOM 3168 C C . GLY A 1 412 ? 3.072 30.141 30.047 1 94.81 412 GLY A C 1
ATOM 3169 O O . GLY A 1 412 ? 4.129 29.516 30.031 1 94.81 412 GLY A O 1
ATOM 3170 N N . LEU A 1 413 ? 2.1 29.906 30.875 1 96.25 413 LEU A N 1
ATOM 3171 C CA . LEU A 1 413 ? 2.125 28.828 31.875 1 96.25 413 LEU A CA 1
ATOM 3172 C C . LEU A 1 413 ? 0.722 28.281 32.125 1 96.25 413 LEU A C 1
ATOM 3174 O O . LEU A 1 413 ? -0.231 29.047 32.25 1 96.25 413 LEU A O 1
ATOM 3178 N N . VAL A 1 414 ? 0.615 27 32 1 97 414 VAL A N 1
ATOM 3179 C CA . VAL A 1 414 ? -0.644 26.328 32.312 1 97 414 VAL A CA 1
ATOM 3180 C C . VAL A 1 414 ? -0.427 25.297 33.406 1 97 414 VAL A C 1
ATOM 3182 O O . VAL A 1 414 ? 0.504 24.484 33.344 1 97 414 VAL A O 1
ATOM 3185 N N . ARG A 1 415 ? -1.186 25.438 34.5 1 96.5 415 ARG A N 1
ATOM 3186 C CA . ARG A 1 415 ? -1.147 24.5 35.594 1 96.5 415 ARG A CA 1
ATOM 3187 C C . ARG A 1 415 ? -2.5 23.828 35.812 1 96.5 415 ARG A C 1
ATOM 3189 O O . ARG A 1 415 ? -3.506 24.5 36.031 1 96.5 415 ARG A O 1
ATOM 3196 N N . GLU A 1 416 ? -2.578 22.453 35.75 1 95 416 GLU A N 1
ATOM 3197 C CA . GLU A 1 416 ? -3.811 21.703 35.938 1 95 416 GLU A CA 1
ATOM 3198 C C . GLU A 1 416 ? -4.934 22.234 35.062 1 95 416 GLU A C 1
ATOM 3200 O O . GLU A 1 416 ? -6.031 22.516 35.531 1 95 416 GLU A O 1
ATOM 3205 N N . ASN A 1 417 ? -4.641 22.594 33.906 1 93.5 417 ASN A N 1
ATOM 3206 C CA . ASN A 1 417 ? -5.566 23 32.844 1 93.5 417 ASN A CA 1
ATOM 3207 C C . ASN A 1 417 ? -6.113 24.406 33.062 1 93.5 417 ASN A C 1
ATOM 3209 O O . ASN A 1 417 ? -7.199 24.734 32.594 1 93.5 417 ASN A O 1
ATOM 3213 N N . ILE A 1 418 ? -5.348 25.125 33.844 1 94.44 418 ILE A N 1
ATOM 3214 C CA . ILE A 1 418 ? -5.695 26.531 34.094 1 94.44 418 ILE A CA 1
ATOM 3215 C C . ILE A 1 418 ? -4.535 27.422 33.656 1 94.44 418 ILE A C 1
ATOM 3217 O O . ILE A 1 418 ? -3.383 27.172 34 1 94.44 418 ILE A O 1
ATOM 3221 N N . SER A 1 419 ? -4.895 28.406 32.906 1 94.75 419 SER A N 1
ATOM 3222 C CA . SER A 1 419 ? -3.879 29.359 32.469 1 94.75 419 SER A CA 1
ATOM 3223 C C . SER A 1 419 ? -3.459 30.281 33.625 1 94.75 419 SER A C 1
ATOM 3225 O O . SER A 1 419 ? -4.305 30.875 34.281 1 94.75 419 SER A O 1
ATOM 3227 N N . ILE A 1 420 ? -2.184 30.359 33.906 1 93.81 420 ILE A N 1
ATOM 3228 C CA . ILE A 1 420 ? -1.605 31.25 34.906 1 93.81 420 ILE A CA 1
ATOM 3229 C C . ILE A 1 420 ? -0.729 32.281 34.219 1 93.81 420 ILE A C 1
ATOM 3231 O O . ILE A 1 420 ? 0.142 31.953 33.438 1 93.81 420 ILE A O 1
ATOM 3235 N N . PRO A 1 421 ? -1.03 33.562 34.531 1 89.62 421 PRO A N 1
ATOM 3236 C CA . PRO A 1 421 ? -0.134 34.562 33.938 1 89.62 421 PRO A CA 1
ATOM 3237 C C . PRO A 1 421 ? 1.331 34.344 34.281 1 89.62 421 PRO A C 1
ATOM 3239 O O . PRO A 1 421 ? 1.67 34.156 35.469 1 89.62 421 PRO A O 1
ATOM 3242 N N . ALA A 1 422 ? 2.178 34.344 33.281 1 90.56 422 ALA A N 1
ATOM 3243 C CA . ALA A 1 422 ? 3.588 34.031 33.469 1 90.56 422 ALA A CA 1
ATOM 3244 C C . ALA A 1 422 ? 4.371 35.25 33.969 1 90.56 422 ALA A C 1
ATOM 3246 O O . ALA A 1 422 ? 5.309 35.688 33.281 1 90.56 422 ALA A O 1
ATOM 3247 N N . ARG A 1 423 ? 4.066 35.656 35.125 1 89.81 423 ARG A N 1
ATOM 3248 C CA . ARG A 1 423 ? 4.793 36.781 35.75 1 89.81 423 ARG A CA 1
ATOM 3249 C C . ARG A 1 423 ? 6.125 36.281 36.312 1 89.81 423 ARG A C 1
ATOM 3251 O O . ARG A 1 423 ? 6.293 35.125 36.625 1 89.81 423 ARG A O 1
ATOM 3258 N N . GLN A 1 424 ? 6.977 37.188 36.438 1 90.19 424 GLN A N 1
ATOM 3259 C CA . GLN A 1 424 ? 8.344 36.875 36.844 1 90.19 424 GLN A CA 1
ATOM 3260 C C . GLN A 1 424 ? 8.391 36.25 38.219 1 90.19 424 GLN A C 1
ATOM 3262 O O . GLN A 1 424 ? 9.273 35.438 38.5 1 90.19 424 GLN A O 1
ATOM 3267 N N . ASP A 1 425 ? 7.387 36.531 39 1 93.12 425 ASP A N 1
ATOM 3268 C CA . ASP A 1 425 ? 7.414 36.062 40.406 1 93.12 425 ASP A CA 1
ATOM 3269 C C . ASP A 1 425 ? 6.691 34.719 40.531 1 93.12 425 ASP A C 1
ATOM 3271 O O . ASP A 1 425 ? 6.734 34.094 41.625 1 93.12 425 ASP A O 1
ATOM 3275 N N . VAL A 1 426 ? 6.129 34.219 39.531 1 94.88 426 VAL A N 1
ATOM 3276 C CA . VAL A 1 426 ? 5.395 32.969 39.594 1 94.88 426 VAL A CA 1
ATOM 3277 C C . VAL A 1 426 ? 6.367 31.812 39.781 1 94.88 426 VAL A C 1
ATOM 3279 O O . VAL A 1 426 ? 7.402 31.75 39.125 1 94.88 426 VAL A O 1
ATOM 3282 N N . ILE A 1 427 ? 6.035 30.922 40.75 1 95.5 427 ILE A N 1
ATOM 3283 C CA . ILE A 1 427 ? 6.859 29.75 41.062 1 95.5 427 ILE A CA 1
ATOM 3284 C C . ILE A 1 427 ? 6.414 28.578 40.188 1 95.5 427 ILE A C 1
ATOM 3286 O O . ILE A 1 427 ? 5.242 28.188 40.219 1 95.5 427 ILE A O 1
ATOM 3290 N N . ILE A 1 428 ? 7.375 28.031 39.438 1 95.12 428 ILE A N 1
ATOM 3291 C CA . ILE A 1 428 ? 7.117 26.891 38.562 1 95.12 428 ILE A CA 1
ATOM 3292 C C . ILE A 1 428 ? 6.957 25.625 39.406 1 95.12 428 ILE A C 1
ATOM 3294 O O . ILE A 1 428 ? 7.66 25.453 40.406 1 95.12 428 ILE A O 1
ATOM 3298 N N . LYS A 1 429 ? 6.059 24.812 39.062 1 94.31 429 LYS A N 1
ATOM 3299 C CA . LYS A 1 429 ? 5.812 23.547 39.75 1 94.31 429 LYS A CA 1
ATOM 3300 C C . LYS A 1 429 ? 5.867 22.375 38.781 1 94.31 429 LYS A C 1
ATOM 3302 O O . LYS A 1 429 ? 5.621 22.531 37.594 1 94.31 429 LYS A O 1
ATOM 3307 N N . SER A 1 430 ? 6.152 21.234 39.406 1 91.75 430 SER A N 1
ATOM 3308 C CA . SER A 1 430 ? 6.102 20 38.594 1 91.75 430 SER A CA 1
ATOM 3309 C C . SER A 1 430 ? 4.727 19.812 37.969 1 91.75 430 SER A C 1
ATOM 3311 O O . SER A 1 430 ? 3.703 20.031 38.625 1 91.75 430 SER A O 1
ATOM 3313 N N . GLY A 1 431 ? 4.758 19.453 36.594 1 92.19 431 GLY A N 1
ATOM 3314 C CA . GLY A 1 431 ? 3.508 19.25 35.875 1 92.19 431 GLY A CA 1
ATOM 3315 C C . GLY A 1 431 ? 3.072 20.469 35.094 1 92.19 431 GLY A C 1
ATOM 3316 O O . GLY A 1 431 ? 2.199 20.375 34.219 1 92.19 431 GLY A O 1
ATOM 3317 N N . ASP A 1 432 ? 3.699 21.641 35.406 1 94.31 432 ASP A N 1
ATOM 3318 C CA . ASP A 1 432 ? 3.377 22.859 34.656 1 94.31 432 ASP A CA 1
ATOM 3319 C C . ASP A 1 432 ? 3.719 22.703 33.188 1 94.31 432 ASP A C 1
ATOM 3321 O O . ASP A 1 432 ? 4.727 22.094 32.844 1 94.31 432 ASP A O 1
ATOM 3325 N N . HIS A 1 433 ? 2.863 23.234 32.344 1 95.88 433 HIS A N 1
ATOM 3326 C CA . HIS A 1 433 ? 3.18 23.422 30.938 1 95.88 433 HIS A CA 1
ATOM 3327 C C . HIS A 1 433 ? 3.725 24.828 30.672 1 95.88 433 HIS A C 1
ATOM 3329 O O . HIS A 1 433 ? 3.012 25.812 30.844 1 95.88 433 HIS A O 1
ATOM 3335 N N . LEU A 1 434 ? 4.938 24.891 30.359 1 95.25 434 LEU A N 1
ATOM 3336 C CA . LEU A 1 434 ? 5.551 26.172 30.031 1 95.25 434 LEU A CA 1
ATOM 3337 C C . LEU A 1 434 ? 5.566 26.391 28.531 1 95.25 434 LEU A C 1
ATOM 3339 O O . LEU A 1 434 ? 5.973 25.516 27.766 1 95.25 434 LEU A O 1
ATOM 3343 N N . ILE A 1 435 ? 5.039 27.5 28.078 1 95.81 435 ILE A N 1
ATOM 3344 C CA . ILE A 1 435 ? 5.145 27.891 26.688 1 95.81 435 ILE A CA 1
ATOM 3345 C C . ILE A 1 435 ? 6.359 28.797 26.5 1 95.81 435 ILE A C 1
ATOM 3347 O O . ILE A 1 435 ? 6.441 29.875 27.094 1 95.81 435 ILE A O 1
ATOM 3351 N N . ILE A 1 436 ? 7.273 28.328 25.672 1 93.69 436 ILE A N 1
ATOM 3352 C CA . ILE A 1 436 ? 8.547 29.031 25.516 1 93.69 436 ILE A CA 1
ATOM 3353 C C . ILE A 1 436 ? 8.727 29.453 24.062 1 93.69 436 ILE A C 1
ATOM 3355 O O . ILE A 1 436 ? 8.539 28.656 23.141 1 93.69 436 ILE A O 1
ATOM 3359 N N . PHE A 1 437 ? 9.008 30.656 23.922 1 92.25 437 PHE A N 1
ATOM 3360 C CA . PHE A 1 437 ? 9.359 31.188 22.625 1 92.25 437 PHE A CA 1
ATOM 3361 C C . PHE A 1 437 ? 10.875 31.172 22.406 1 92.25 437 PHE A C 1
ATOM 3363 O O . PHE A 1 437 ? 11.633 31.484 23.328 1 92.25 437 PHE A O 1
ATOM 3370 N N . VAL A 1 438 ? 11.289 30.75 21.25 1 90.25 438 VAL A N 1
ATOM 3371 C CA . VAL A 1 438 ? 12.695 30.75 20.859 1 90.25 438 VAL A CA 1
ATOM 3372 C C . VAL A 1 438 ? 12.883 31.5 19.547 1 90.25 438 VAL A C 1
ATOM 3374 O O . VAL A 1 438 ? 12.352 31.094 18.516 1 90.25 438 VAL A O 1
ATOM 3377 N N . ALA A 1 439 ? 13.68 32.531 19.562 1 87.31 439 ALA A N 1
ATOM 3378 C CA . ALA A 1 439 ? 13.805 33.469 18.438 1 87.31 439 ALA A CA 1
ATOM 3379 C C . ALA A 1 439 ? 14.672 32.875 17.328 1 87.31 439 ALA A C 1
ATOM 3381 O O . ALA A 1 439 ? 14.602 33.312 16.172 1 87.31 439 ALA A O 1
ATOM 3382 N N . ASP A 1 440 ? 15.523 31.953 17.766 1 83.81 440 ASP A N 1
ATOM 3383 C CA . ASP A 1 440 ? 16.469 31.359 16.828 1 83.81 440 ASP A CA 1
ATOM 3384 C C . ASP A 1 440 ? 16.578 29.859 17.047 1 83.81 440 ASP A C 1
ATOM 3386 O O . ASP A 1 440 ? 16.703 29.391 18.172 1 83.81 440 ASP A O 1
ATOM 3390 N N . LYS A 1 441 ? 16.562 29.188 15.945 1 78.31 441 LYS A N 1
ATOM 3391 C CA . LYS A 1 441 ? 16.562 27.719 15.992 1 78.31 441 LYS A CA 1
ATOM 3392 C C . LYS A 1 441 ? 17.828 27.203 16.672 1 78.31 441 LYS A C 1
ATOM 3394 O O . LYS A 1 441 ? 17.828 26.109 17.25 1 78.31 441 LYS A O 1
ATOM 3399 N N . SER A 1 442 ? 18.891 27.938 16.562 1 79.94 442 SER A N 1
ATOM 3400 C CA . SER A 1 442 ? 20.156 27.516 17.141 1 79.94 442 SER A CA 1
ATOM 3401 C C . SER A 1 442 ? 20.062 27.406 18.656 1 79.94 442 SER A C 1
ATOM 3403 O O . SER A 1 442 ? 20.906 26.75 19.281 1 79.94 442 SER A O 1
ATOM 3405 N N . LEU A 1 443 ? 19.062 28.031 19.219 1 85.19 443 LEU A N 1
ATOM 3406 C CA . LEU A 1 443 ? 18.922 28.062 20.672 1 85.19 443 LEU A CA 1
ATOM 3407 C C . LEU A 1 443 ? 18.094 26.875 21.156 1 85.19 443 LEU A C 1
ATOM 3409 O O . LEU A 1 443 ? 18 26.641 22.359 1 85.19 443 LEU A O 1
ATOM 3413 N N . ILE A 1 444 ? 17.547 26.125 20.281 1 83.25 444 ILE A N 1
ATOM 3414 C CA . ILE A 1 444 ? 16.547 25.109 20.609 1 83.25 444 ILE A CA 1
ATOM 3415 C C . ILE A 1 444 ? 17.172 24.047 21.516 1 83.25 444 ILE A C 1
ATOM 3417 O O . ILE A 1 444 ? 16.578 23.656 22.531 1 83.25 444 ILE A O 1
ATOM 3421 N N . HIS A 1 445 ? 18.359 23.625 21.141 1 81.5 445 HIS A N 1
ATOM 3422 C CA . HIS A 1 445 ? 19.016 22.578 21.922 1 81.5 445 HIS A CA 1
ATOM 3423 C C . HIS A 1 445 ? 19.25 23.031 23.359 1 81.5 445 HIS A C 1
ATOM 3425 O O . HIS A 1 445 ? 19.125 22.219 24.281 1 81.5 445 HIS A O 1
ATOM 3431 N N . GLN A 1 446 ? 19.578 24.266 23.531 1 84.56 446 GLN A N 1
ATOM 3432 C CA . GLN A 1 446 ? 19.812 24.812 24.875 1 84.56 446 GLN A CA 1
ATOM 3433 C C . GLN A 1 446 ? 18.531 24.828 25.688 1 84.56 446 GLN A C 1
ATOM 3435 O O . GLN A 1 446 ? 18.562 24.547 26.891 1 84.56 446 GLN A O 1
ATOM 3440 N N . VAL A 1 447 ? 17.5 25.156 25.062 1 85.88 447 VAL A N 1
ATOM 3441 C CA . VAL A 1 447 ? 16.203 25.203 25.75 1 85.88 447 VAL A CA 1
ATOM 3442 C C . VAL A 1 447 ? 15.742 23.781 26.078 1 85.88 447 VAL A C 1
ATOM 3444 O O . VAL A 1 447 ? 15.258 23.531 27.188 1 85.88 447 VAL A O 1
ATOM 3447 N N . GLU A 1 448 ? 15.93 22.875 25.156 1 84.19 448 GLU A N 1
ATOM 3448 C CA . GLU A 1 448 ? 15.555 21.484 25.359 1 84.19 448 GLU A CA 1
ATOM 3449 C C . GLU A 1 448 ? 16.312 20.891 26.547 1 84.19 448 GLU A C 1
ATOM 3451 O O . GLU A 1 448 ? 15.742 20.094 27.312 1 84.19 448 GLU A O 1
ATOM 3456 N N . ALA A 1 449 ? 17.531 21.203 26.609 1 82 449 ALA A N 1
ATOM 3457 C CA . ALA A 1 449 ? 18.391 20.672 27.656 1 82 449 ALA A CA 1
ATOM 3458 C C . ALA A 1 449 ? 17.844 21 29.047 1 82 449 ALA A C 1
ATOM 3460 O O . ALA A 1 449 ? 18.062 20.234 29.984 1 82 449 ALA A O 1
ATOM 3461 N N . LEU A 1 450 ? 17.109 22.062 29.125 1 83.5 450 LEU A N 1
ATOM 3462 C CA . LEU A 1 450 ? 16.531 22.469 30.406 1 83.5 450 LEU A CA 1
ATOM 3463 C C . LEU A 1 450 ? 15.445 21.484 30.859 1 83.5 450 LEU A C 1
ATOM 3465 O O . LEU A 1 450 ? 15.117 21.422 32.031 1 83.5 450 LEU A O 1
ATOM 3469 N N . PHE A 1 451 ? 14.945 20.703 29.953 1 83.38 451 PHE A N 1
ATOM 3470 C CA . PHE A 1 451 ? 13.805 19.844 30.266 1 83.38 451 PHE A CA 1
ATOM 3471 C C . PHE A 1 451 ? 14.188 18.375 30.125 1 83.38 451 PHE A C 1
ATOM 3473 O O . PHE A 1 451 ? 13.312 17.516 30.078 1 83.38 451 PHE A O 1
ATOM 3480 N N . GLN A 1 452 ? 15.398 18.031 29.828 1 77.81 452 GLN A N 1
ATOM 3481 C CA . GLN A 1 452 ? 15.891 16.656 29.734 1 77.81 452 GLN A CA 1
ATOM 3482 C C . GLN A 1 452 ? 16.297 16.125 31.109 1 77.81 452 GLN A C 1
ATOM 3484 O O . GLN A 1 452 ? 16.734 16.891 31.969 1 77.81 452 GLN A O 1
ATOM 3489 N N . PRO A 1 453 ? 15.945 14.758 31.234 1 64.56 453 PRO A N 1
ATOM 3490 C CA . PRO A 1 453 ? 16.438 14.172 32.5 1 64.56 453 PRO A CA 1
ATOM 3491 C C . PRO A 1 453 ? 17.953 14.109 32.562 1 64.56 453 PRO A C 1
ATOM 3493 O O . PRO A 1 453 ? 18.625 14.133 31.531 1 64.56 453 PRO A O 1
ATOM 3496 N N . PRO A 1 454 ? 18.547 14.18 33.688 1 53.66 454 PRO A N 1
ATOM 3497 C CA . PRO A 1 454 ? 20 14.023 33.781 1 53.66 454 PRO A CA 1
ATOM 3498 C C . PRO A 1 454 ? 20.484 12.688 33.219 1 53.66 454 PRO A C 1
ATOM 3500 O O . PRO A 1 454 ? 19.734 11.703 33.219 1 53.66 454 PRO A O 1
ATOM 3503 N N . LYS A 1 455 ? 21.438 12.758 32.375 1 51.62 455 LYS A N 1
ATOM 3504 C CA . LYS A 1 455 ? 22.031 11.609 31.672 1 51.62 455 LYS A CA 1
ATOM 3505 C C . LYS A 1 455 ? 22.078 10.391 32.594 1 51.62 455 LYS A C 1
ATOM 3507 O O . LYS A 1 455 ? 22.172 9.258 32.125 1 51.62 455 LYS A O 1
ATOM 3512 N N . SER A 1 456 ? 22.344 10.414 33.688 1 43.97 456 SER A N 1
ATOM 3513 C CA . SER A 1 456 ? 22.516 9.25 34.562 1 43.97 456 SER A CA 1
ATOM 3514 C C . SER A 1 456 ? 21.25 8.391 34.594 1 43.97 456 SER A C 1
ATOM 3516 O O . SER A 1 456 ? 21.312 7.195 34.875 1 43.97 456 SER A O 1
ATOM 3518 N N . PHE A 1 457 ? 20.25 8.836 34.406 1 38.34 457 PHE A N 1
ATOM 3519 C CA . PHE A 1 457 ? 19.031 8.062 34.562 1 38.34 457 PHE A CA 1
ATOM 3520 C C . PHE A 1 457 ? 18.734 7.238 33.312 1 38.34 457 PHE A C 1
ATOM 3522 O O . PHE A 1 457 ? 17.875 6.371 33.312 1 38.34 457 PHE A O 1
ATOM 3529 N N . LEU A 1 458 ? 19.109 7.648 32.219 1 33.75 458 LEU A N 1
ATOM 3530 C CA . LEU A 1 458 ? 18.797 6.871 31.031 1 33.75 458 LEU A CA 1
ATOM 3531 C C . LEU A 1 458 ? 19.5 5.527 31.047 1 33.75 458 LEU A C 1
ATOM 3533 O O . LEU A 1 458 ? 19.156 4.617 30.281 1 33.75 458 LEU A O 1
ATOM 3537 N N . ARG A 1 459 ? 20.531 5.344 31.766 1 31.39 459 ARG A N 1
ATOM 3538 C CA . ARG A 1 459 ? 21.156 4.02 31.797 1 31.39 459 ARG A CA 1
ATOM 3539 C C . ARG A 1 459 ? 20.219 2.992 32.438 1 31.39 459 ARG A C 1
ATOM 3541 O O . ARG A 1 459 ? 20.516 1.794 32.406 1 31.39 459 ARG A O 1
ATOM 3548 N N . ARG A 1 460 ? 19.375 3.32 33.219 1 30.98 460 ARG A N 1
ATOM 3549 C CA . ARG A 1 460 ? 18.703 2.279 33.969 1 30.98 460 ARG A CA 1
ATOM 3550 C C . ARG A 1 460 ? 17.656 1.559 33.156 1 30.98 460 ARG A C 1
ATOM 3552 O O . ARG A 1 460 ? 17.219 0.461 33.5 1 30.98 460 ARG A O 1
ATOM 3559 N N . PHE A 1 461 ? 17 2.201 32.219 1 28.02 461 PHE A N 1
ATOM 3560 C CA . PHE A 1 461 ? 15.938 1.395 31.641 1 28.02 461 PHE A CA 1
ATOM 3561 C C . PHE A 1 461 ? 16.469 0.541 30.484 1 28.02 461 PHE A C 1
ATOM 3563 O O . PHE A 1 461 ? 15.703 -0.179 29.844 1 28.02 461 PHE A O 1
ATOM 3570 N N . ILE A 1 462 ? 17.625 0.779 30.109 1 27.22 462 ILE A N 1
ATOM 3571 C CA . ILE A 1 462 ? 18.078 -0.132 29.062 1 27.22 462 ILE A CA 1
ATOM 3572 C C . ILE A 1 462 ? 18.547 -1.443 29.688 1 27.22 462 ILE A C 1
ATOM 3574 O O . ILE A 1 462 ? 18.828 -2.414 28.984 1 27.22 462 ILE A O 1
ATOM 3578 N N . ASN A 1 463 ? 18.766 -1.585 30.938 1 23.72 463 ASN A N 1
ATOM 3579 C CA . ASN A 1 463 ? 19.062 -2.938 31.406 1 23.72 463 ASN A CA 1
ATOM 3580 C C . ASN A 1 463 ? 17.781 -3.748 31.609 1 23.72 463 ASN A C 1
ATOM 3582 O O . ASN A 1 463 ? 16.828 -3.264 32.219 1 23.72 463 ASN A O 1
ATOM 3586 N N . MET B 1 1 ? -19.797 -21.359 3.957 1 87.88 1 MET B N 1
ATOM 3587 C CA . MET B 1 1 ? -18.5 -20.703 3.977 1 87.88 1 MET B CA 1
ATOM 3588 C C . MET B 1 1 ? -18.562 -19.328 3.336 1 87.88 1 MET B C 1
ATOM 3590 O O . MET B 1 1 ? -19.25 -19.141 2.33 1 87.88 1 MET B O 1
ATOM 3594 N N . ARG B 1 2 ? -18.047 -18.312 3.965 1 93.5 2 ARG B N 1
ATOM 3595 C CA . ARG B 1 2 ? -18.047 -16.953 3.453 1 93.5 2 ARG B CA 1
ATOM 3596 C C . ARG B 1 2 ? -16.625 -16.484 3.143 1 93.5 2 ARG B C 1
ATOM 3598 O O . ARG B 1 2 ? -15.742 -16.562 3.998 1 93.5 2 ARG B O 1
ATOM 3605 N N . ILE B 1 3 ? -16.453 -16.062 1.881 1 95.62 3 ILE B N 1
ATOM 3606 C CA . ILE B 1 3 ? -15.125 -15.656 1.438 1 95.62 3 ILE B CA 1
ATOM 3607 C C . ILE B 1 3 ? -15.172 -14.219 0.919 1 95.62 3 ILE B C 1
ATOM 3609 O O . ILE B 1 3 ? -16.062 -13.867 0.139 1 95.62 3 ILE B O 1
ATOM 3613 N N . ILE B 1 4 ? -14.258 -13.398 1.382 1 97.81 4 ILE B N 1
ATOM 3614 C CA . ILE B 1 4 ? -14.102 -12.039 0.869 1 97.81 4 ILE B CA 1
ATOM 3615 C C . ILE B 1 4 ? -12.852 -11.969 -0.003 1 97.81 4 ILE B C 1
ATOM 3617 O O . ILE B 1 4 ? -11.758 -12.352 0.428 1 97.81 4 ILE B O 1
ATOM 3621 N N . ILE B 1 5 ? -13.016 -11.531 -1.218 1 97.25 5 ILE B N 1
ATOM 3622 C CA . ILE B 1 5 ? -11.898 -11.398 -2.145 1 97.25 5 ILE B CA 1
ATOM 3623 C C . ILE B 1 5 ? -11.609 -9.914 -2.387 1 97.25 5 ILE B C 1
ATOM 3625 O O . ILE B 1 5 ? -12.477 -9.172 -2.852 1 97.25 5 ILE B O 1
ATOM 3629 N N . LEU B 1 6 ? -10.414 -9.523 -2.031 1 98.31 6 LEU B N 1
ATOM 3630 C CA . LEU B 1 6 ? -9.977 -8.141 -2.188 1 98.31 6 LEU B CA 1
ATOM 3631 C C . LEU B 1 6 ? -9.203 -7.953 -3.488 1 98.31 6 LEU B C 1
ATOM 3633 O O . LEU B 1 6 ? -8.07 -8.422 -3.611 1 98.31 6 LEU B O 1
ATOM 3637 N N . GLY B 1 7 ? -9.742 -7.164 -4.41 1 96.62 7 GLY B N 1
ATOM 3638 C CA . GLY B 1 7 ? -9.227 -7.051 -5.766 1 96.62 7 GLY B CA 1
ATOM 3639 C C . GLY B 1 7 ? -9.977 -7.918 -6.762 1 96.62 7 GLY B C 1
ATOM 3640 O O . GLY B 1 7 ? -9.914 -9.148 -6.688 1 96.62 7 GLY B O 1
ATOM 3641 N N . ALA B 1 8 ? -10.602 -7.289 -7.688 1 94.62 8 ALA B N 1
ATOM 3642 C CA . ALA B 1 8 ? -11.375 -8.016 -8.688 1 94.62 8 ALA B CA 1
ATOM 3643 C C . ALA B 1 8 ? -10.68 -8.016 -10.039 1 94.62 8 ALA B C 1
ATOM 3645 O O . ALA B 1 8 ? -11.328 -8.008 -11.086 1 94.62 8 ALA B O 1
ATOM 3646 N N . GLY B 1 9 ? -9.406 -7.945 -9.961 1 89.75 9 GLY B N 1
ATOM 3647 C CA . GLY B 1 9 ? -8.617 -8.078 -11.18 1 89.75 9 GLY B CA 1
ATOM 3648 C C . GLY B 1 9 ? -8.562 -9.5 -11.703 1 89.75 9 GLY B C 1
ATOM 3649 O O . GLY B 1 9 ? -9.453 -10.297 -11.43 1 89.75 9 GLY B O 1
ATOM 3650 N N . ARG B 1 10 ? -7.52 -9.883 -12.352 1 83.62 10 ARG B N 1
ATOM 3651 C CA . ARG B 1 10 ? -7.375 -11.18 -13.008 1 83.62 10 ARG B CA 1
ATOM 3652 C C . ARG B 1 10 ? -7.391 -12.312 -11.992 1 83.62 10 ARG B C 1
ATOM 3654 O O . ARG B 1 10 ? -8.141 -13.281 -12.148 1 83.62 10 ARG B O 1
ATOM 3661 N N . VAL B 1 11 ? -6.59 -12.148 -10.984 1 87.5 11 VAL B N 1
ATOM 3662 C CA . VAL B 1 11 ? -6.473 -13.211 -9.992 1 87.5 11 VAL B CA 1
ATOM 3663 C C . VAL B 1 11 ? -7.766 -13.312 -9.188 1 87.5 11 VAL B C 1
ATOM 3665 O O . VAL B 1 11 ? -8.344 -14.398 -9.062 1 87.5 11 VAL B O 1
ATOM 3668 N N . GLY B 1 12 ? -8.234 -12.195 -8.664 1 91.5 12 GLY B N 1
ATOM 3669 C CA . GLY B 1 12 ? -9.445 -12.188 -7.855 1 91.5 12 GLY B CA 1
ATOM 3670 C C . GLY B 1 12 ? -10.664 -12.695 -8.602 1 91.5 12 GLY B C 1
ATOM 3671 O O . GLY B 1 12 ? -11.453 -13.477 -8.07 1 91.5 12 GLY B O 1
ATOM 3672 N N . SER B 1 13 ? -10.836 -12.297 -9.828 1 89.44 13 SER B N 1
ATOM 3673 C CA . SER B 1 13 ? -11.984 -12.711 -10.625 1 89.44 13 SER B CA 1
ATOM 3674 C C . SER B 1 13 ? -11.93 -14.203 -10.938 1 89.44 13 SER B C 1
ATOM 3676 O O . SER B 1 13 ? -12.969 -14.867 -10.992 1 89.44 13 SER B O 1
ATOM 3678 N N . THR B 1 14 ? -10.727 -14.688 -11.18 1 85.06 14 THR B N 1
ATOM 3679 C CA . THR B 1 14 ? -10.555 -16.109 -11.453 1 85.06 14 THR B CA 1
ATOM 3680 C C . THR B 1 14 ? -10.922 -16.938 -10.227 1 85.06 14 THR B C 1
ATOM 3682 O O . THR B 1 14 ? -11.609 -17.969 -10.344 1 85.06 14 THR B O 1
ATOM 3685 N N . VAL B 1 15 ? -10.477 -16.531 -9.141 1 88.25 15 VAL B N 1
ATOM 3686 C CA . VAL B 1 15 ? -10.805 -17.234 -7.898 1 88.25 15 VAL B CA 1
ATOM 3687 C C . VAL B 1 15 ? -12.32 -17.219 -7.684 1 88.25 15 VAL B C 1
ATOM 3689 O O . VAL B 1 15 ? -12.914 -18.25 -7.375 1 88.25 15 VAL B O 1
ATOM 3692 N N . ALA B 1 16 ? -12.883 -16.031 -7.871 1 90.38 16 ALA B N 1
ATOM 3693 C CA . ALA B 1 16 ? -14.328 -15.891 -7.688 1 90.38 16 ALA B CA 1
ATOM 3694 C C . ALA B 1 16 ? -15.094 -16.797 -8.648 1 90.38 16 ALA B C 1
ATOM 3696 O O . ALA B 1 16 ? -16.078 -17.438 -8.25 1 90.38 16 ALA B O 1
ATOM 3697 N N . SER B 1 17 ? -14.672 -16.844 -9.875 1 85.69 17 SER B N 1
ATOM 3698 C CA . SER B 1 17 ? -15.344 -17.656 -10.891 1 85.69 17 SER B CA 1
ATOM 3699 C C . SER B 1 17 ? -15.281 -19.141 -10.555 1 85.69 17 SER B C 1
ATOM 3701 O O . SER B 1 17 ? -16.25 -19.875 -10.766 1 85.69 17 SER B O 1
ATOM 3703 N N . ASN B 1 18 ? -14.164 -19.547 -10.078 1 80.25 18 ASN B N 1
ATOM 3704 C CA . ASN B 1 18 ? -13.969 -20.953 -9.766 1 80.25 18 ASN B CA 1
ATOM 3705 C C . ASN B 1 18 ? -14.75 -21.375 -8.523 1 80.25 18 ASN B C 1
ATOM 3707 O O . ASN B 1 18 ? -15.188 -22.516 -8.414 1 80.25 18 ASN B O 1
ATOM 3711 N N . LEU B 1 19 ? -14.984 -20.438 -7.629 1 83.19 19 LEU B N 1
ATOM 3712 C CA . LEU B 1 19 ? -15.625 -20.766 -6.359 1 83.19 19 LEU B CA 1
ATOM 3713 C C . LEU B 1 19 ? -17.125 -20.516 -6.43 1 83.19 19 LEU B C 1
ATOM 3715 O O . LEU B 1 19 ? -17.891 -21.031 -5.609 1 83.19 19 LEU B O 1
ATOM 3719 N N . SER B 1 20 ? -17.547 -19.688 -7.293 1 80.56 20 SER B N 1
ATOM 3720 C CA . SER B 1 20 ? -18.938 -19.297 -7.375 1 80.56 20 SER B CA 1
ATOM 3721 C C . SER B 1 20 ? -19.844 -20.5 -7.648 1 80.56 20 SER B C 1
ATOM 3723 O O . SER B 1 20 ? -21.016 -20.5 -7.273 1 80.56 20 SER B O 1
ATOM 3725 N N . SER B 1 21 ? -19.297 -21.5 -8.195 1 71.94 21 SER B N 1
ATOM 3726 C CA . SER B 1 21 ? -20.094 -22.672 -8.562 1 71.94 21 SER B CA 1
ATOM 3727 C C . SER B 1 21 ? -20.219 -23.641 -7.387 1 71.94 21 SER B C 1
ATOM 3729 O O . SER B 1 21 ? -21.047 -24.562 -7.422 1 71.94 21 SER B O 1
ATOM 3731 N N . GLU B 1 22 ? -19.562 -23.469 -6.281 1 72.69 22 GLU B N 1
ATOM 3732 C CA . GLU B 1 22 ? -19.5 -24.422 -5.168 1 72.69 22 GLU B CA 1
ATOM 3733 C C . GLU B 1 22 ? -20.359 -23.953 -3.994 1 72.69 22 GLU B C 1
ATOM 3735 O O . GLU B 1 22 ? -20.172 -24.406 -2.865 1 72.69 22 GLU B O 1
ATOM 3740 N N . ASN B 1 23 ? -21.438 -23.203 -4.07 1 77.12 23 ASN B N 1
ATOM 3741 C CA . ASN B 1 23 ? -22.312 -22.734 -2.998 1 77.12 23 ASN B CA 1
ATOM 3742 C C . ASN B 1 23 ? -21.516 -21.953 -1.945 1 77.12 23 ASN B C 1
ATOM 3744 O O . ASN B 1 23 ? -21.688 -22.188 -0.746 1 77.12 23 ASN B O 1
ATOM 3748 N N . ILE B 1 24 ? -20.594 -21.344 -2.279 1 84.44 24 ILE B N 1
ATOM 3749 C CA . ILE B 1 24 ? -19.797 -20.484 -1.415 1 84.44 24 ILE B CA 1
ATOM 3750 C C . ILE B 1 24 ? -20.25 -19.047 -1.563 1 84.44 24 ILE B C 1
ATOM 3752 O O . ILE B 1 24 ? -20.531 -18.578 -2.674 1 84.44 24 ILE B O 1
ATOM 3756 N N . ASP B 1 25 ? -20.453 -18.375 -0.422 1 91.94 25 ASP B N 1
ATOM 3757 C CA . ASP B 1 25 ? -20.797 -16.953 -0.443 1 91.94 25 ASP B CA 1
ATOM 3758 C C . ASP B 1 25 ? -19.562 -16.094 -0.688 1 91.94 25 ASP B C 1
ATOM 3760 O O . ASP B 1 25 ? -18.656 -16.047 0.148 1 91.94 25 ASP B O 1
ATOM 3764 N N . ILE B 1 26 ? -19.609 -15.43 -1.845 1 94.81 26 ILE B N 1
ATOM 3765 C CA . ILE B 1 26 ? -18.422 -14.68 -2.232 1 94.81 26 ILE B CA 1
ATOM 3766 C C . ILE B 1 26 ? -18.766 -13.188 -2.326 1 94.81 26 ILE B C 1
ATOM 3768 O O . ILE B 1 26 ? -19.781 -12.82 -2.906 1 94.81 26 ILE B O 1
ATOM 3772 N N . THR B 1 27 ? -17.953 -12.352 -1.701 1 96.94 27 THR B N 1
ATOM 3773 C CA . THR B 1 27 ? -18.031 -10.906 -1.861 1 96.94 27 THR B CA 1
ATOM 3774 C C . THR B 1 27 ? -16.719 -10.352 -2.4 1 96.94 27 THR B C 1
ATOM 3776 O O . THR B 1 27 ? -15.656 -10.586 -1.825 1 96.94 27 THR B O 1
ATOM 3779 N N . LEU B 1 28 ? -16.812 -9.617 -3.52 1 97.12 28 LEU B N 1
ATOM 3780 C CA . LEU B 1 28 ? -15.641 -8.992 -4.121 1 97.12 28 LEU B CA 1
ATOM 3781 C C . LEU B 1 28 ? -15.586 -7.504 -3.781 1 97.12 28 LEU B C 1
ATOM 3783 O O . LEU B 1 28 ? -16.609 -6.828 -3.764 1 97.12 28 LEU B O 1
ATOM 3787 N N . ILE B 1 29 ? -14.383 -7.023 -3.488 1 98.12 29 ILE B N 1
ATOM 3788 C CA . ILE B 1 29 ? -14.18 -5.598 -3.262 1 98.12 29 ILE B CA 1
ATOM 3789 C C . ILE B 1 29 ? -13.109 -5.07 -4.211 1 98.12 29 ILE B C 1
ATOM 3791 O O . ILE B 1 29 ? -12.055 -5.688 -4.367 1 98.12 29 ILE B O 1
ATOM 3795 N N . ASP B 1 30 ? -13.375 -3.99 -4.875 1 97.75 30 ASP B N 1
ATOM 3796 C CA . ASP B 1 30 ? -12.406 -3.303 -5.727 1 97.75 30 ASP B CA 1
ATOM 3797 C C . ASP B 1 30 ? -12.656 -1.796 -5.73 1 97.75 30 ASP B C 1
ATOM 3799 O O . ASP B 1 30 ? -13.781 -1.347 -5.543 1 97.75 30 ASP B O 1
ATOM 3803 N N . LYS B 1 31 ? -11.617 -1.082 -5.941 1 95 31 LYS B N 1
ATOM 3804 C CA . LYS B 1 31 ? -11.758 0.371 -5.902 1 95 31 LYS B CA 1
ATOM 3805 C C . LYS B 1 31 ? -12.273 0.907 -7.234 1 95 31 LYS B C 1
ATOM 3807 O O . LYS B 1 31 ? -12.758 2.039 -7.309 1 95 31 LYS B O 1
ATOM 3812 N N . ASP B 1 32 ? -12.164 0.166 -8.281 1 94.38 32 ASP B N 1
ATOM 3813 C CA . ASP B 1 32 ? -12.555 0.583 -9.625 1 94.38 32 ASP B CA 1
ATOM 3814 C C . ASP B 1 32 ? -13.984 0.13 -9.938 1 94.38 32 ASP B C 1
ATOM 3816 O O . ASP B 1 32 ? -14.234 -1.063 -10.125 1 94.38 32 ASP B O 1
ATOM 3820 N N . GLN B 1 33 ? -14.859 1.065 -10.141 1 91.31 33 GLN B N 1
ATOM 3821 C CA . GLN B 1 33 ? -16.266 0.777 -10.406 1 91.31 33 GLN B CA 1
ATOM 3822 C C . GLN B 1 33 ? -16.422 -0.003 -11.711 1 91.31 33 GLN B C 1
ATOM 3824 O O . GLN B 1 33 ? -17.297 -0.862 -11.82 1 91.31 33 GLN B O 1
ATOM 3829 N N . LYS B 1 34 ? -15.633 0.311 -12.68 1 92.5 34 LYS B N 1
ATOM 3830 C CA . LYS B 1 34 ? -15.719 -0.376 -13.961 1 92.5 34 LYS B CA 1
ATOM 3831 C C . LYS B 1 34 ? -15.438 -1.869 -13.805 1 92.5 34 LYS B C 1
ATOM 3833 O O . LYS B 1 34 ? -16.094 -2.697 -14.445 1 92.5 34 LYS B O 1
ATOM 3838 N N . VAL B 1 35 ? -14.5 -2.141 -12.984 1 93 35 VAL B N 1
ATOM 3839 C CA . VAL B 1 35 ? -14.133 -3.529 -12.727 1 93 35 VAL B CA 1
ATOM 3840 C C . VAL B 1 35 ? -15.273 -4.242 -12.008 1 93 35 VAL B C 1
ATOM 3842 O O . VAL B 1 35 ? -15.609 -5.379 -12.336 1 93 35 VAL B O 1
ATOM 3845 N N . ILE B 1 36 ? -15.844 -3.596 -11.07 1 93.44 36 ILE B N 1
ATOM 3846 C CA . ILE B 1 36 ? -16.953 -4.145 -10.305 1 93.44 36 ILE B CA 1
ATOM 3847 C C . ILE B 1 36 ? -18.141 -4.426 -11.227 1 93.44 36 ILE B C 1
ATOM 3849 O O . ILE B 1 36 ? -18.75 -5.492 -11.156 1 93.44 36 ILE B O 1
ATOM 3853 N N . ASP B 1 37 ? -18.438 -3.514 -12.094 1 93.5 37 ASP B N 1
ATOM 3854 C CA . ASP B 1 37 ? -19.547 -3.672 -13.031 1 93.5 37 ASP B CA 1
ATOM 3855 C C . ASP B 1 37 ? -19.328 -4.875 -13.945 1 93.5 37 ASP B C 1
ATOM 3857 O O . ASP B 1 37 ? -20.234 -5.66 -14.188 1 93.5 37 ASP B O 1
ATOM 3861 N N . ALA B 1 38 ? -18.156 -5.016 -14.445 1 91.75 38 ALA B N 1
ATOM 3862 C CA . ALA B 1 38 ? -17.812 -6.109 -15.352 1 91.75 38 ALA B CA 1
ATOM 3863 C C . ALA B 1 38 ? -17.969 -7.461 -14.656 1 91.75 38 ALA B C 1
ATOM 3865 O O . ALA B 1 38 ? -18.469 -8.422 -15.266 1 91.75 38 ALA B O 1
ATOM 3866 N N . VAL B 1 39 ? -17.562 -7.527 -13.461 1 90.38 39 VAL B N 1
ATOM 3867 C CA . VAL B 1 39 ? -17.625 -8.781 -12.719 1 90.38 39 VAL B CA 1
ATOM 3868 C C . VAL B 1 39 ? -19.094 -9.133 -12.422 1 90.38 39 VAL B C 1
ATOM 3870 O O . VAL B 1 39 ? -19.484 -10.297 -12.523 1 90.38 39 VAL B O 1
ATOM 3873 N N . CYS B 1 40 ? -19.844 -8.195 -12.008 1 90 40 CYS B N 1
ATOM 3874 C CA . CYS B 1 40 ? -21.25 -8.422 -11.648 1 90 40 CYS B CA 1
ATOM 3875 C C . CYS B 1 40 ? -22.047 -8.867 -12.867 1 90 40 CYS B C 1
ATOM 3877 O O . CYS B 1 40 ? -23.062 -9.57 -12.719 1 90 40 CYS B O 1
ATOM 3879 N N . GLU B 1 41 ? -21.625 -8.492 -13.984 1 91.44 41 GLU B N 1
ATOM 3880 C CA . GLU B 1 41 ? -22.297 -8.906 -15.211 1 91.44 41 GLU B CA 1
ATOM 3881 C C . GLU B 1 41 ? -22.016 -10.375 -15.523 1 91.44 41 GLU B C 1
ATOM 3883 O O . GLU B 1 41 ? -22.859 -11.062 -16.109 1 91.44 41 GLU B O 1
ATOM 3888 N N . ARG B 1 42 ? -20.922 -10.867 -15.102 1 87.31 42 ARG B N 1
ATOM 3889 C CA . ARG B 1 42 ? -20.453 -12.188 -15.516 1 87.31 42 ARG B CA 1
ATOM 3890 C C . ARG B 1 42 ? -20.688 -13.227 -14.422 1 87.31 42 ARG B C 1
ATOM 3892 O O . ARG B 1 42 ? -20.891 -14.406 -14.711 1 87.31 42 ARG B O 1
ATOM 3899 N N . LEU B 1 43 ? -20.625 -12.719 -13.211 1 88.44 43 LEU B N 1
ATOM 3900 C CA . LEU B 1 43 ? -20.641 -13.656 -12.086 1 88.44 43 LEU B CA 1
ATOM 3901 C C . LEU B 1 43 ? -21.781 -13.328 -11.125 1 88.44 43 LEU B C 1
ATOM 3903 O O . LEU B 1 43 ? -22.172 -12.164 -10.984 1 88.44 43 LEU B O 1
ATOM 3907 N N . ASP B 1 44 ? -22.297 -14.344 -10.508 1 87.69 44 ASP B N 1
ATOM 3908 C CA . ASP B 1 44 ? -23.297 -14.164 -9.461 1 87.69 44 ASP B CA 1
ATOM 3909 C C . ASP B 1 44 ? -22.641 -14.031 -8.094 1 87.69 44 ASP B C 1
ATOM 3911 O O . ASP B 1 44 ? -22.672 -14.961 -7.285 1 87.69 44 ASP B O 1
ATOM 3915 N N . VAL B 1 45 ? -22.094 -12.93 -7.828 1 91.44 45 VAL B N 1
ATOM 3916 C CA . VAL B 1 45 ? -21.391 -12.664 -6.578 1 91.44 45 VAL B CA 1
ATOM 3917 C C . VAL B 1 45 ? -21.719 -11.258 -6.09 1 91.44 45 VAL B C 1
ATOM 3919 O O . VAL B 1 45 ? -22.203 -10.422 -6.859 1 91.44 45 VAL B O 1
ATOM 3922 N N . SER B 1 46 ? -21.625 -11.031 -4.848 1 93.81 46 SER B N 1
ATOM 3923 C CA . SER B 1 46 ? -21.719 -9.688 -4.301 1 93.81 46 SER B CA 1
ATOM 3924 C C . SER B 1 46 ? -20.438 -8.891 -4.551 1 93.81 46 SER B C 1
ATOM 3926 O O . SER B 1 46 ? -19.344 -9.453 -4.531 1 93.81 46 SER B O 1
ATOM 3928 N N . ALA B 1 47 ? -20.656 -7.656 -4.91 1 95.38 47 ALA B N 1
ATOM 3929 C CA . ALA B 1 47 ? -19.469 -6.828 -5.168 1 95.38 47 ALA B CA 1
ATOM 3930 C C . ALA B 1 47 ? -19.641 -5.434 -4.566 1 95.38 47 ALA B C 1
ATOM 3932 O O . ALA B 1 47 ? -20.734 -4.871 -4.586 1 95.38 47 ALA B O 1
ATOM 3933 N N . ILE B 1 48 ? -18.641 -4.902 -3.982 1 96 48 ILE B N 1
ATOM 3934 C CA . ILE B 1 48 ? -18.625 -3.58 -3.365 1 96 48 ILE B CA 1
ATOM 3935 C C . ILE B 1 48 ? -17.484 -2.752 -3.953 1 96 48 ILE B C 1
ATOM 3937 O O . ILE B 1 48 ? -16.375 -3.256 -4.137 1 96 48 ILE B O 1
ATOM 3941 N N . CYS B 1 49 ? -17.797 -1.518 -4.32 1 95.69 49 CYS B N 1
ATOM 3942 C CA . CYS B 1 49 ? -16.766 -0.591 -4.773 1 95.69 49 CYS B CA 1
ATOM 3943 C C . CYS B 1 49 ? -16.172 0.188 -3.604 1 95.69 49 CYS B C 1
ATOM 3945 O O . CYS B 1 49 ? -16.906 0.881 -2.889 1 95.69 49 CYS B O 1
ATOM 3947 N N . GLY B 1 50 ? -14.859 0.051 -3.338 1 95.06 50 GLY B N 1
ATOM 3948 C CA . GLY B 1 50 ? -14.188 0.744 -2.25 1 95.06 50 GLY B CA 1
ATOM 3949 C C . GLY B 1 50 ? -12.734 0.332 -2.088 1 95.06 50 GLY B C 1
ATOM 3950 O O .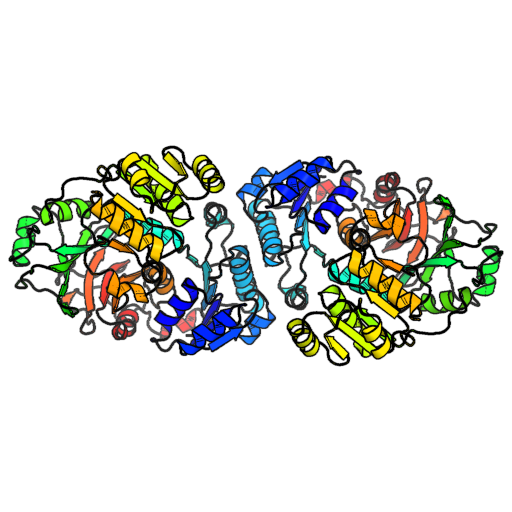 GLY B 1 50 ? -12.258 -0.562 -2.787 1 95.06 50 GLY B O 1
ATOM 3951 N N . ASN B 1 51 ? -12.023 1.058 -1.266 1 95.38 51 ASN B N 1
ATOM 3952 C CA . ASN B 1 51 ? -10.648 0.684 -0.956 1 95.38 51 ASN B CA 1
ATOM 3953 C C . ASN B 1 51 ? -10.586 -0.559 -0.072 1 95.38 51 ASN B C 1
ATOM 3955 O O . ASN B 1 51 ? -11.125 -0.562 1.038 1 95.38 51 ASN B O 1
ATOM 3959 N N . VAL B 1 52 ? -9.883 -1.506 -0.443 1 97.06 52 VAL B N 1
ATOM 3960 C CA . VAL B 1 52 ? -9.945 -2.85 0.124 1 97.06 52 VAL B CA 1
ATOM 3961 C C . VAL B 1 52 ? -9.312 -2.852 1.513 1 97.06 52 VAL B C 1
ATOM 3963 O O . VAL B 1 52 ? -9.562 -3.756 2.314 1 97.06 52 VAL B O 1
ATOM 3966 N N . SER B 1 53 ? -8.484 -1.908 1.804 1 97.25 53 SER B N 1
ATOM 3967 C CA . SER B 1 53 ? -7.801 -1.916 3.092 1 97.25 53 SER B CA 1
ATOM 3968 C C . SER B 1 53 ? -8.562 -1.1 4.129 1 97.25 53 SER B C 1
ATOM 3970 O O . SER B 1 53 ? -8.211 -1.1 5.309 1 97.25 53 SER B O 1
ATOM 3972 N N . HIS B 1 54 ? -9.57 -0.336 3.74 1 97.25 54 HIS B N 1
ATOM 3973 C CA . HIS B 1 54 ? -10.281 0.571 4.633 1 97.25 54 HIS B CA 1
ATOM 3974 C C . HIS B 1 54 ? -11.211 -0.194 5.57 1 97.25 54 HIS B C 1
ATOM 3976 O O . HIS B 1 54 ? -12.023 -1.003 5.121 1 97.25 54 HIS B O 1
ATOM 3982 N N . PRO B 1 55 ? -11.188 0.109 6.848 1 96.75 55 PRO B N 1
ATOM 3983 C CA . PRO B 1 55 ? -12.016 -0.587 7.836 1 96.75 55 PRO B CA 1
ATOM 3984 C C . PRO B 1 55 ? -13.508 -0.49 7.531 1 96.75 55 PRO B C 1
ATOM 3986 O O . PRO B 1 55 ? -14.234 -1.478 7.664 1 96.75 55 PRO B O 1
ATOM 3989 N N . ASP B 1 56 ? -13.953 0.63 7.121 1 95.38 56 ASP B N 1
ATOM 3990 C CA . ASP B 1 56 ? -15.383 0.816 6.879 1 95.38 56 ASP B CA 1
ATOM 3991 C C . ASP B 1 56 ? -15.852 -0.021 5.691 1 95.38 56 ASP B C 1
ATOM 3993 O O . ASP B 1 56 ? -16.938 -0.598 5.723 1 95.38 56 ASP B O 1
ATOM 3997 N N . VAL B 1 57 ? -15.078 -0.108 4.648 1 97.06 57 VAL B N 1
ATOM 3998 C CA . VAL B 1 57 ? -15.406 -0.902 3.469 1 97.06 57 VAL B CA 1
ATOM 3999 C C . VAL B 1 57 ? -15.438 -2.383 3.836 1 97.06 57 VAL B C 1
ATOM 4001 O O . VAL B 1 57 ? -16.359 -3.102 3.455 1 97.06 57 VAL B O 1
ATOM 4004 N N . LEU B 1 58 ? -14.43 -2.809 4.562 1 97.75 58 LEU B N 1
ATOM 4005 C CA . LEU B 1 58 ? -14.367 -4.199 5 1 97.75 58 LEU B CA 1
ATOM 4006 C C . LEU B 1 58 ? -15.562 -4.543 5.883 1 97.75 58 LEU B C 1
ATOM 4008 O O . LEU B 1 58 ? -16.109 -5.645 5.789 1 97.75 58 LEU B O 1
ATOM 4012 N N . GLU B 1 59 ? -15.906 -3.58 6.715 1 96.94 59 GLU B N 1
ATOM 4013 C CA . GLU B 1 59 ? -17.078 -3.789 7.57 1 96.94 59 GLU B CA 1
ATOM 4014 C C . GLU B 1 59 ? -18.344 -3.941 6.742 1 96.94 59 GLU B C 1
ATOM 4016 O O . GLU B 1 59 ? -19.141 -4.844 6.988 1 96.94 59 GLU B O 1
ATOM 4021 N N . SER B 1 60 ? -18.531 -3.094 5.797 1 96 60 SER B N 1
ATOM 4022 C CA . SER B 1 60 ? -19.719 -3.105 4.949 1 96 60 SER B CA 1
ATOM 4023 C C . SER B 1 60 ? -19.797 -4.395 4.137 1 96 60 SER B C 1
ATOM 4025 O O . SER B 1 60 ? -20.891 -4.82 3.752 1 96 60 SER B O 1
ATOM 4027 N N . ALA B 1 61 ? -18.688 -5.043 3.908 1 96.31 61 ALA B N 1
ATOM 4028 C CA . ALA B 1 61 ? -18.625 -6.27 3.121 1 96.31 61 ALA B CA 1
ATOM 4029 C C . ALA B 1 61 ? -18.953 -7.488 3.984 1 96.31 61 ALA B C 1
ATOM 4031 O O . ALA B 1 61 ? -19.016 -8.609 3.479 1 96.31 61 ALA B O 1
ATOM 4032 N N . GLY B 1 62 ? -19.109 -7.297 5.273 1 96.12 62 GLY B N 1
ATOM 4033 C CA . GLY B 1 62 ? -19.422 -8.398 6.168 1 96.12 62 GLY B CA 1
ATOM 4034 C C . GLY B 1 62 ? -18.203 -9.195 6.578 1 96.12 62 GLY B C 1
ATOM 4035 O O . GLY B 1 62 ? -18.297 -10.406 6.82 1 96.12 62 GLY B O 1
ATOM 4036 N N . THR B 1 63 ? -17.094 -8.547 6.688 1 96.56 63 THR B N 1
ATOM 4037 C CA . THR B 1 63 ? -15.828 -9.203 6.953 1 96.56 63 THR B CA 1
ATOM 4038 C C . THR B 1 63 ? -15.836 -9.875 8.32 1 96.56 63 THR B C 1
ATOM 4040 O O . THR B 1 63 ? -15.156 -10.883 8.539 1 96.56 63 THR B O 1
ATOM 4043 N N . LYS B 1 64 ? -16.609 -9.383 9.219 1 96 64 LYS B N 1
ATOM 4044 C CA . LYS B 1 64 ? -16.719 -9.945 10.562 1 96 64 LYS B CA 1
ATOM 4045 C C . LYS B 1 64 ? -17.172 -11.398 10.516 1 96 64 LYS B C 1
ATOM 4047 O O . LYS B 1 64 ? -16.828 -12.188 11.406 1 96 64 LYS B O 1
ATOM 4052 N N . TYR B 1 65 ? -17.891 -11.758 9.5 1 96.06 65 TYR B N 1
ATOM 4053 C CA . TYR B 1 65 ? -18.469 -13.094 9.391 1 96.06 65 TYR B CA 1
ATOM 4054 C C . TYR B 1 65 ? -17.734 -13.93 8.359 1 96.06 65 TYR B C 1
ATOM 4056 O O . TYR B 1 65 ? -18.141 -15.047 8.047 1 96.06 65 TYR B O 1
ATOM 4064 N N . ALA B 1 66 ? -16.688 -13.43 7.848 1 96.44 66 ALA B N 1
ATOM 4065 C CA . ALA B 1 66 ? -15.945 -14.125 6.797 1 96.44 66 ALA B CA 1
ATOM 4066 C C . ALA B 1 66 ? -15.078 -15.234 7.379 1 96.44 66 ALA B C 1
ATOM 4068 O O . ALA B 1 66 ? -14.477 -15.062 8.445 1 96.44 66 ALA B O 1
ATOM 4069 N N . ASP B 1 67 ? -15 -16.359 6.691 1 95.19 67 ASP B N 1
ATOM 4070 C CA . ASP B 1 67 ? -14.125 -17.469 7.066 1 95.19 67 ASP B CA 1
ATOM 4071 C C . ASP B 1 67 ? -12.727 -17.281 6.488 1 95.19 67 ASP B C 1
ATOM 4073 O O . ASP B 1 67 ? -11.734 -17.688 7.094 1 95.19 67 ASP B O 1
ATOM 4077 N N . ILE B 1 68 ? -12.711 -16.734 5.309 1 96.12 68 ILE B N 1
ATOM 4078 C CA . ILE B 1 68 ? -11.461 -16.547 4.586 1 96.12 68 ILE B CA 1
ATOM 4079 C C . ILE B 1 68 ? -11.453 -15.18 3.914 1 96.12 68 ILE B C 1
ATOM 4081 O O . ILE B 1 68 ? -12.477 -14.727 3.402 1 96.12 68 ILE B O 1
ATOM 4085 N N . ILE B 1 69 ? -10.352 -14.516 3.975 1 97.69 69 ILE B N 1
ATOM 4086 C CA . ILE B 1 69 ? -10.133 -13.312 3.184 1 97.69 69 ILE B CA 1
ATOM 4087 C C . ILE B 1 69 ? -8.945 -13.523 2.248 1 97.69 69 ILE B C 1
ATOM 4089 O O . ILE B 1 69 ? -7.938 -14.117 2.637 1 97.69 69 ILE B O 1
ATOM 4093 N N . ILE B 1 70 ? -9.141 -13.211 0.987 1 96.94 70 ILE B N 1
ATOM 4094 C CA . ILE B 1 70 ? -8.094 -13.336 -0.026 1 96.94 70 ILE B CA 1
ATOM 4095 C C . ILE B 1 70 ? -7.738 -11.953 -0.567 1 96.94 70 ILE B C 1
ATOM 4097 O O . ILE B 1 70 ? -8.516 -11.352 -1.319 1 96.94 70 ILE B O 1
ATOM 4101 N N . ALA B 1 71 ? -6.598 -11.445 -0.198 1 98.12 71 ALA B N 1
ATOM 4102 C CA . ALA B 1 71 ? -6.133 -10.148 -0.687 1 98.12 71 ALA B CA 1
ATOM 4103 C C . ALA B 1 71 ? -5.281 -10.305 -1.943 1 98.12 71 ALA B C 1
ATOM 4105 O O . ALA B 1 71 ? -4.117 -10.703 -1.865 1 98.12 71 ALA B O 1
ATOM 4106 N N . ALA B 1 72 ? -5.867 -9.875 -3.076 1 95.88 72 ALA B N 1
ATOM 4107 C CA . ALA B 1 72 ? -5.207 -10.172 -4.348 1 95.88 72 ALA B CA 1
ATOM 4108 C C . ALA B 1 72 ? -5.129 -8.922 -5.223 1 95.88 72 ALA B C 1
ATOM 4110 O O . ALA B 1 72 ? -5.359 -8.992 -6.434 1 95.88 72 ALA B O 1
ATOM 4111 N N . THR B 1 73 ? -4.906 -7.754 -4.609 1 96.25 73 THR B N 1
ATOM 4112 C CA . THR B 1 73 ? -4.676 -6.551 -5.398 1 96.25 73 THR B CA 1
ATOM 4113 C C . THR B 1 73 ? -3.262 -6.543 -5.969 1 96.25 73 THR B C 1
ATOM 4115 O O . THR B 1 73 ? -2.5 -7.492 -5.773 1 96.25 73 THR B O 1
ATOM 4118 N N . ASP B 1 74 ? -2.947 -5.48 -6.75 1 93.38 74 ASP B N 1
ATOM 4119 C CA . ASP B 1 74 ? -1.634 -5.398 -7.383 1 93.38 74 ASP B CA 1
ATOM 4120 C C . ASP B 1 74 ? -0.628 -4.699 -6.469 1 93.38 74 ASP B C 1
ATOM 4122 O O . ASP B 1 74 ? 0.489 -4.391 -6.887 1 93.38 74 ASP B O 1
ATOM 4126 N N . SER B 1 75 ? -0.981 -4.48 -5.207 1 96.19 75 SER B N 1
ATOM 4127 C CA . SER B 1 75 ? -0.107 -3.826 -4.234 1 96.19 75 SER B CA 1
ATOM 4128 C C . SER B 1 75 ? 0.145 -4.723 -3.029 1 96.19 75 SER B C 1
ATOM 4130 O O . SER B 1 75 ? -0.787 -5.066 -2.299 1 96.19 75 SER B O 1
ATOM 4132 N N . ASP B 1 76 ? 1.42 -5.055 -2.811 1 96.81 76 ASP B N 1
ATOM 4133 C CA . ASP B 1 76 ? 1.791 -5.867 -1.655 1 96.81 76 ASP B CA 1
ATOM 4134 C C . ASP B 1 76 ? 1.376 -5.188 -0.352 1 96.81 76 ASP B C 1
ATOM 4136 O O . ASP B 1 76 ? 0.812 -5.832 0.536 1 96.81 76 ASP B O 1
ATOM 4140 N N . GLU B 1 77 ? 1.62 -3.887 -0.312 1 97.31 77 GLU B N 1
ATOM 4141 C CA . GLU B 1 77 ? 1.337 -3.117 0.896 1 97.31 77 GLU B CA 1
ATOM 4142 C C . GLU B 1 77 ? -0.158 -3.104 1.203 1 97.31 77 GLU B C 1
ATOM 4144 O O . GLU B 1 77 ? -0.562 -3.27 2.355 1 97.31 77 GLU B O 1
ATOM 4149 N N . THR B 1 78 ? -0.952 -2.893 0.149 1 97.69 78 THR B N 1
ATOM 4150 C CA . THR B 1 78 ? -2.4 -2.885 0.318 1 97.69 78 THR B CA 1
ATOM 4151 C C . THR B 1 78 ? -2.895 -4.242 0.811 1 97.69 78 THR B C 1
ATOM 4153 O O . THR B 1 78 ? -3.732 -4.316 1.712 1 97.69 78 THR B O 1
ATOM 4156 N N . ASN B 1 79 ? -2.371 -5.277 0.215 1 97.81 79 ASN B N 1
ATOM 4157 C CA . ASN B 1 79 ? -2.762 -6.625 0.613 1 97.81 79 ASN B CA 1
ATOM 4158 C C . ASN B 1 79 ? -2.4 -6.91 2.068 1 97.81 79 ASN B C 1
ATOM 4160 O O . ASN B 1 79 ? -3.207 -7.461 2.816 1 97.81 79 ASN B O 1
ATOM 4164 N N . MET B 1 80 ? -1.199 -6.551 2.443 1 97.38 80 MET B N 1
ATOM 4165 C CA . MET B 1 80 ? -0.747 -6.785 3.812 1 97.38 80 MET B CA 1
ATOM 4166 C C . MET B 1 80 ? -1.583 -5.984 4.805 1 97.38 80 MET B C 1
ATOM 4168 O O . MET B 1 80 ? -2.006 -6.512 5.836 1 97.38 80 MET B O 1
ATOM 4172 N N . THR B 1 81 ? -1.827 -4.711 4.473 1 97.06 81 THR B N 1
ATOM 4173 C CA . THR B 1 81 ? -2.605 -3.842 5.348 1 97.06 81 THR B CA 1
ATOM 4174 C C . THR B 1 81 ? -4.035 -4.359 5.492 1 97.06 81 THR B C 1
ATOM 4176 O O . THR B 1 81 ? -4.582 -4.379 6.598 1 97.06 81 THR B O 1
ATOM 4179 N N . ALA B 1 82 ? -4.625 -4.75 4.387 1 97.94 82 ALA B N 1
ATOM 4180 C CA . ALA B 1 82 ? -5.984 -5.277 4.426 1 97.94 82 ALA B CA 1
ATOM 4181 C C . ALA B 1 82 ? -6.078 -6.5 5.336 1 97.94 82 ALA B C 1
ATOM 4183 O O . ALA B 1 82 ? -7.039 -6.645 6.098 1 97.94 82 ALA B O 1
ATOM 4184 N N . CYS B 1 83 ? -5.113 -7.41 5.242 1 97.38 83 CYS B N 1
ATOM 4185 C CA . CYS B 1 83 ? -5.094 -8.602 6.082 1 97.38 83 CYS B CA 1
ATOM 4186 C C . CYS B 1 83 ? -4.961 -8.227 7.555 1 97.38 83 CYS B C 1
ATOM 4188 O O . CYS B 1 83 ? -5.566 -8.867 8.422 1 97.38 83 CYS B O 1
ATOM 4190 N N . GLN B 1 84 ? -4.195 -7.195 7.832 1 96.12 84 GLN B N 1
ATOM 4191 C CA . GLN B 1 84 ? -4.031 -6.738 9.203 1 96.12 84 GLN B CA 1
ATOM 4192 C C . GLN B 1 84 ? -5.344 -6.195 9.766 1 96.12 84 GLN B C 1
ATOM 4194 O O . GLN B 1 84 ? -5.727 -6.52 10.891 1 96.12 84 GLN B O 1
ATOM 4199 N N . VAL B 1 85 ? -5.941 -5.316 8.992 1 96.69 85 VAL B N 1
ATOM 4200 C CA . VAL B 1 85 ? -7.223 -4.762 9.422 1 96.69 85 VAL B CA 1
ATOM 4201 C C . VAL B 1 85 ? -8.219 -5.895 9.656 1 96.69 85 VAL B C 1
ATOM 4203 O O . VAL B 1 85 ? -8.922 -5.91 10.664 1 96.69 85 VAL B O 1
ATOM 4206 N N . ALA B 1 86 ? -8.289 -6.867 8.719 1 97.38 86 ALA B N 1
ATOM 4207 C CA . ALA B 1 86 ? -9.195 -8.008 8.828 1 97.38 86 ALA B CA 1
ATOM 4208 C C . ALA B 1 86 ? -8.922 -8.805 10.094 1 97.38 86 ALA B C 1
ATOM 4210 O O . ALA B 1 86 ? -9.859 -9.297 10.742 1 97.38 86 ALA B O 1
ATOM 4211 N N . HIS B 1 87 ? -7.672 -9 10.422 1 96.25 87 HIS B N 1
ATOM 4212 C CA . HIS B 1 87 ? -7.262 -9.797 11.57 1 96.25 87 HIS B CA 1
ATOM 4213 C C . HIS B 1 87 ? -7.602 -9.086 12.875 1 96.25 87 HIS B C 1
ATOM 4215 O O . HIS B 1 87 ? -8.25 -9.664 13.75 1 96.25 87 HIS B O 1
ATOM 4221 N N . TYR B 1 88 ? -7.188 -7.828 13.031 1 94.25 88 TYR B N 1
ATOM 4222 C CA . TYR B 1 88 ? -7.23 -7.145 14.328 1 94.25 88 TYR B CA 1
ATOM 4223 C C . TYR B 1 88 ? -8.625 -6.59 14.602 1 94.25 88 TYR B C 1
ATOM 4225 O O . TYR B 1 88 ? -9.062 -6.555 15.75 1 94.25 88 TYR B O 1
ATOM 4233 N N . LEU B 1 89 ? -9.289 -6.141 13.555 1 95.5 89 LEU B N 1
ATOM 4234 C CA . LEU B 1 89 ? -10.586 -5.512 13.781 1 95.5 89 LEU B CA 1
ATOM 4235 C C . LEU B 1 89 ? -11.719 -6.531 13.648 1 95.5 89 LEU B C 1
ATOM 4237 O O . LEU B 1 89 ? -12.75 -6.406 14.305 1 95.5 89 LEU B O 1
ATOM 4241 N N . PHE B 1 90 ? -11.547 -7.594 12.789 1 96.81 90 PHE B N 1
ATOM 4242 C CA . PHE B 1 90 ? -12.688 -8.453 12.469 1 96.81 90 PHE B CA 1
ATOM 4243 C C . PHE B 1 90 ? -12.375 -9.906 12.812 1 96.81 90 PHE B C 1
ATOM 4245 O O . PHE B 1 90 ? -13.258 -10.758 12.758 1 96.81 90 PHE B O 1
ATOM 4252 N N . LYS B 1 91 ? -11.172 -10.258 13.125 1 95.81 91 LYS B N 1
ATOM 4253 C CA . LYS B 1 91 ? -10.734 -11.57 13.594 1 95.81 91 LYS B CA 1
ATOM 4254 C C . LYS B 1 91 ? -11.031 -12.648 12.562 1 95.81 91 LYS B C 1
ATOM 4256 O O . LYS B 1 91 ? -11.555 -13.711 12.898 1 95.81 91 LYS B O 1
ATOM 4261 N N . VAL B 1 92 ? -10.797 -12.328 11.336 1 96.69 92 VAL B N 1
ATOM 4262 C CA . VAL B 1 92 ? -10.977 -13.312 10.273 1 96.69 92 VAL B CA 1
ATOM 4263 C C . VAL B 1 92 ? -10.031 -14.492 10.5 1 96.69 92 VAL B C 1
ATOM 4265 O O . VAL B 1 92 ? -8.828 -14.305 10.672 1 96.69 92 VAL B O 1
ATOM 4268 N N . PRO B 1 93 ? -10.484 -15.688 10.453 1 94.94 93 PRO B N 1
ATOM 4269 C CA . PRO B 1 93 ? -9.695 -16.859 10.82 1 94.94 93 PRO B CA 1
ATOM 4270 C C . PRO B 1 93 ? -8.547 -17.125 9.852 1 94.94 93 PRO B C 1
ATOM 4272 O O . PRO B 1 93 ? -7.445 -17.484 10.281 1 94.94 93 PRO B O 1
ATOM 4275 N N . LYS B 1 94 ? -8.789 -17.031 8.531 1 95.56 94 LYS B N 1
ATOM 4276 C CA . LYS B 1 94 ? -7.773 -17.375 7.539 1 95.56 94 LYS B CA 1
ATOM 4277 C C . LYS B 1 94 ? -7.547 -16.219 6.559 1 95.56 94 LYS B C 1
ATOM 4279 O O . LYS B 1 94 ? -8.492 -15.742 5.93 1 95.56 94 LYS B O 1
ATOM 4284 N N . LYS B 1 95 ? -6.352 -15.82 6.438 1 97 95 LYS B N 1
ATOM 4285 C CA . LYS B 1 95 ? -5.969 -14.719 5.559 1 97 95 LYS B CA 1
ATOM 4286 C C . LYS B 1 95 ? -4.961 -15.18 4.512 1 97 95 LYS B C 1
ATOM 4288 O O . LYS B 1 95 ? -3.875 -15.656 4.852 1 97 95 LYS B O 1
ATOM 4293 N N . ILE B 1 96 ? -5.309 -15.055 3.258 1 95.81 96 ILE B N 1
ATOM 4294 C CA . ILE B 1 96 ? -4.449 -15.352 2.115 1 95.81 96 ILE B CA 1
ATOM 4295 C C . ILE B 1 96 ? -4.086 -14.062 1.392 1 95.81 96 ILE B C 1
ATOM 4297 O O . ILE B 1 96 ? -4.965 -13.266 1.053 1 95.81 96 ILE B O 1
ATOM 4301 N N . ALA B 1 97 ? -2.814 -13.836 1.164 1 96.88 97 ALA B N 1
ATOM 4302 C CA . ALA B 1 97 ? -2.436 -12.57 0.547 1 96.88 97 ALA B CA 1
ATOM 4303 C C . ALA B 1 97 ? -1.45 -12.789 -0.598 1 96.88 97 ALA B C 1
ATOM 4305 O O . ALA B 1 97 ? -0.553 -13.625 -0.5 1 96.88 97 ALA B O 1
ATOM 4306 N N . ARG B 1 98 ? -1.688 -12.055 -1.62 1 95 98 ARG B N 1
ATOM 4307 C CA . ARG B 1 98 ? -0.718 -11.953 -2.705 1 95 98 ARG B CA 1
ATOM 4308 C C . ARG B 1 98 ? 0.451 -11.062 -2.312 1 95 98 ARG B C 1
ATOM 4310 O O . ARG B 1 98 ? 0.253 -9.906 -1.914 1 95 98 ARG B O 1
ATOM 4317 N N . VAL B 1 99 ? 1.634 -11.609 -2.287 1 94.88 99 VAL B N 1
ATOM 4318 C CA . VAL B 1 99 ? 2.867 -10.867 -2.047 1 94.88 99 VAL B CA 1
ATOM 4319 C C . VAL B 1 99 ? 3.891 -11.203 -3.127 1 94.88 99 VAL B C 1
ATOM 4321 O O . VAL B 1 99 ? 4.281 -12.359 -3.283 1 94.88 99 VAL B O 1
ATOM 4324 N N . ARG B 1 100 ? 4.41 -10.203 -3.844 1 91.94 100 ARG B N 1
ATOM 4325 C CA . ARG B 1 100 ? 5.191 -10.461 -5.047 1 91.94 100 ARG B CA 1
ATOM 4326 C C . ARG B 1 100 ? 6.656 -10.102 -4.84 1 91.94 100 ARG B C 1
ATOM 4328 O O . ARG B 1 100 ? 7.547 -10.742 -5.398 1 91.94 100 ARG B O 1
ATOM 4335 N N . ALA B 1 101 ? 6.891 -9.062 -4.074 1 91.25 101 ALA B N 1
ATOM 4336 C CA . ALA B 1 101 ? 8.266 -8.594 -3.928 1 91.25 101 ALA B CA 1
ATOM 4337 C C . ALA B 1 101 ? 9.117 -9.625 -3.191 1 91.25 101 ALA B C 1
ATOM 4339 O O . ALA B 1 101 ? 8.797 -10.023 -2.072 1 91.25 101 ALA B O 1
ATOM 4340 N N . ARG B 1 102 ? 10.195 -9.984 -3.799 1 85.38 102 ARG B N 1
ATOM 4341 C CA . ARG B 1 102 ? 11.086 -11.008 -3.262 1 85.38 102 ARG B CA 1
ATOM 4342 C C . ARG B 1 102 ? 11.633 -10.594 -1.9 1 85.38 102 ARG B C 1
ATOM 4344 O O . ARG B 1 102 ? 11.875 -11.445 -1.038 1 85.38 102 ARG B O 1
ATOM 4351 N N . THR B 1 103 ? 11.805 -9.367 -1.76 1 90.94 103 THR B N 1
ATOM 4352 C CA . THR B 1 103 ? 12.398 -8.852 -0.535 1 90.94 103 THR B CA 1
ATOM 4353 C C . THR B 1 103 ? 11.523 -9.172 0.672 1 90.94 103 THR B C 1
ATOM 4355 O O . THR B 1 103 ? 12.031 -9.375 1.777 1 90.94 103 THR B O 1
ATOM 4358 N N . PHE B 1 104 ? 10.227 -9.234 0.526 1 93.31 104 PHE B N 1
ATOM 4359 C CA . PHE B 1 104 ? 9.328 -9.648 1.598 1 93.31 104 PHE B CA 1
ATOM 4360 C C . PHE B 1 104 ? 9.414 -11.148 1.835 1 93.31 104 PHE B C 1
ATOM 4362 O O . PHE B 1 104 ? 9.406 -11.602 2.98 1 93.31 104 PHE B O 1
ATOM 4369 N N . ILE B 1 105 ? 9.492 -11.867 0.719 1 87.06 105 ILE B N 1
ATOM 4370 C CA . ILE B 1 105 ? 9.5 -13.32 0.77 1 87.06 105 ILE B CA 1
ATOM 4371 C C . ILE B 1 105 ? 10.773 -13.812 1.458 1 87.06 105 ILE B C 1
ATOM 4373 O O . ILE B 1 105 ? 10.742 -14.797 2.197 1 87.06 105 ILE B O 1
ATOM 4377 N N . ASP B 1 106 ? 11.812 -13.141 1.248 1 87.69 106 ASP B N 1
ATOM 4378 C CA . ASP B 1 106 ? 13.109 -13.516 1.814 1 87.69 106 ASP B CA 1
ATOM 4379 C C . ASP B 1 106 ? 13.07 -13.461 3.34 1 87.69 106 ASP B C 1
ATOM 4381 O O . ASP B 1 106 ? 13.82 -14.18 4.008 1 87.69 106 ASP B O 1
ATOM 4385 N N . VAL B 1 107 ? 12.219 -12.672 3.893 1 91.69 107 VAL B N 1
ATOM 4386 C CA . VAL B 1 107 ? 12.148 -12.523 5.344 1 91.69 107 VAL B CA 1
ATOM 4387 C C . VAL B 1 107 ? 10.773 -12.953 5.844 1 91.69 107 VAL B C 1
ATOM 4389 O O . VAL B 1 107 ? 10.297 -12.469 6.871 1 91.69 107 VAL B O 1
ATOM 4392 N N . GLN B 1 108 ? 10.117 -13.789 5.148 1 89.62 108 GLN B N 1
ATOM 4393 C CA . GLN B 1 108 ? 8.719 -14.125 5.395 1 89.62 108 GLN B CA 1
ATOM 4394 C C . GLN B 1 108 ? 8.531 -14.727 6.785 1 89.62 108 GLN B C 1
ATOM 4396 O O . GLN B 1 108 ? 7.527 -14.477 7.449 1 89.62 108 GLN B O 1
ATOM 4401 N N . GLU B 1 109 ? 9.469 -15.531 7.305 1 89.38 109 GLU B N 1
ATOM 4402 C CA . GLU B 1 109 ? 9.352 -16.188 8.602 1 89.38 109 GLU B CA 1
ATOM 4403 C C . GLU B 1 109 ? 9.297 -15.172 9.734 1 89.38 109 GLU B C 1
ATOM 4405 O O . GLU B 1 109 ? 8.578 -15.367 10.719 1 89.38 109 GLU B O 1
ATOM 4410 N N . GLN B 1 110 ? 10.016 -14.094 9.484 1 90.81 110 GLN B N 1
ATOM 4411 C CA . GLN B 1 110 ? 10.086 -13.07 10.516 1 90.81 110 GLN B CA 1
ATOM 4412 C C . GLN B 1 110 ? 8.914 -12.102 10.414 1 90.81 110 GLN B C 1
ATOM 4414 O O . GLN B 1 110 ? 8.461 -11.547 11.414 1 90.81 110 GLN B O 1
ATOM 4419 N N . LEU B 1 111 ? 8.406 -11.953 9.266 1 92.56 111 LEU B N 1
ATOM 4420 C CA . LEU B 1 111 ? 7.484 -10.852 9.008 1 92.56 111 LEU B CA 1
ATOM 4421 C C . LEU B 1 111 ? 6.039 -11.336 9.008 1 92.56 111 LEU B C 1
ATOM 4423 O O . LEU B 1 111 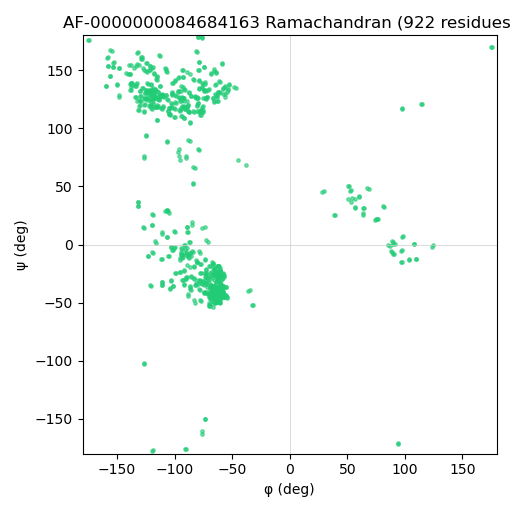? 5.141 -10.617 9.445 1 92.56 111 LEU B O 1
ATOM 4427 N N . PHE B 1 112 ? 5.836 -12.539 8.516 1 93 112 PHE B N 1
ATOM 4428 C CA . PHE B 1 112 ? 4.465 -13 8.344 1 93 112 PHE B CA 1
ATOM 4429 C C . PHE B 1 112 ? 4.105 -14.039 9.398 1 93 112 PHE B C 1
ATOM 4431 O O . PHE B 1 112 ? 4.258 -15.242 9.172 1 93 112 PHE B O 1
ATOM 4438 N N . ASN B 1 113 ? 3.65 -13.625 10.461 1 90.12 113 ASN B N 1
ATOM 4439 C CA . ASN B 1 113 ? 3.193 -14.453 11.57 1 90.12 113 ASN B CA 1
ATOM 4440 C C . ASN B 1 113 ? 2.162 -13.719 12.43 1 90.12 113 ASN B C 1
ATOM 4442 O O . ASN B 1 113 ? 1.957 -12.516 12.266 1 90.12 113 ASN B O 1
ATOM 4446 N N . PRO B 1 114 ? 1.466 -14.359 13.289 1 84.88 114 PRO B N 1
ATOM 4447 C CA . PRO B 1 114 ? 0.365 -13.758 14.047 1 84.88 114 PRO B CA 1
ATOM 4448 C C . PRO B 1 114 ? 0.819 -12.602 14.93 1 84.88 114 PRO B C 1
ATOM 4450 O O . PRO B 1 114 ? 0.01 -11.742 15.289 1 84.88 114 PRO B O 1
ATOM 4453 N N . ASN B 1 115 ? 2.115 -12.477 15.234 1 86.69 115 ASN B N 1
ATOM 4454 C CA . ASN B 1 115 ? 2.605 -11.438 16.141 1 86.69 115 ASN B CA 1
ATOM 4455 C C . ASN B 1 115 ? 3.193 -10.266 15.359 1 86.69 115 ASN B C 1
ATOM 4457 O O . ASN B 1 115 ? 3.658 -9.289 15.953 1 86.69 115 ASN B O 1
ATOM 4461 N N . ALA B 1 116 ? 3.238 -10.367 14.062 1 92.12 116 ALA B N 1
ATOM 4462 C CA . ALA B 1 116 ? 3.715 -9.289 13.203 1 92.12 116 ALA B CA 1
ATOM 4463 C C . ALA B 1 116 ? 2.682 -8.945 12.133 1 92.12 116 ALA B C 1
ATOM 4465 O O . ALA B 1 116 ? 1.65 -8.336 12.43 1 92.12 116 ALA B O 1
ATOM 4466 N N . ILE B 1 117 ? 2.916 -9.414 10.953 1 94.19 117 ILE B N 1
ATOM 4467 C CA . ILE B 1 117 ? 1.897 -9.25 9.922 1 94.19 117 ILE B CA 1
ATOM 4468 C C . ILE B 1 117 ? 1.113 -10.547 9.75 1 94.19 117 ILE B C 1
ATOM 4470 O O . ILE B 1 117 ? 1.636 -11.531 9.219 1 94.19 117 ILE B O 1
ATOM 4474 N N . PRO B 1 118 ? -0.095 -10.523 10.156 1 94.88 118 PRO B N 1
ATOM 4475 C CA . PRO B 1 118 ? -0.858 -11.766 10.25 1 94.88 118 PRO B CA 1
ATOM 4476 C C . PRO B 1 118 ? -1.388 -12.242 8.898 1 94.88 118 PRO B C 1
ATOM 4478 O O . PRO B 1 118 ? -2.58 -12.102 8.617 1 94.88 118 PRO B O 1
ATOM 4481 N N . ILE B 1 119 ? -0.592 -12.891 8.125 1 95.75 119 ILE B N 1
ATOM 4482 C CA . ILE B 1 119 ? -0.937 -13.547 6.867 1 95.75 119 ILE B CA 1
ATOM 4483 C C . ILE B 1 119 ? -0.669 -15.047 6.98 1 95.75 119 ILE B C 1
ATOM 4485 O O . ILE B 1 119 ? 0.452 -15.461 7.281 1 95.75 119 ILE B O 1
ATOM 4489 N N . ASP B 1 120 ? -1.666 -15.805 6.695 1 93.25 120 ASP B N 1
ATOM 4490 C CA . ASP B 1 120 ? -1.563 -17.25 6.887 1 93.25 120 ASP B CA 1
ATOM 4491 C C . ASP B 1 120 ? -0.942 -17.922 5.668 1 93.25 120 ASP B C 1
ATOM 4493 O O . ASP B 1 120 ? -0.212 -18.906 5.801 1 93.25 120 ASP B O 1
ATOM 4497 N N . VAL B 1 121 ? -1.322 -17.438 4.488 1 92.06 121 VAL B N 1
ATOM 4498 C CA . VAL B 1 121 ? -0.846 -18.031 3.244 1 92.06 121 VAL B CA 1
ATOM 4499 C C . VAL B 1 121 ? -0.394 -16.922 2.287 1 92.06 121 VAL B C 1
ATOM 4501 O O . VAL B 1 121 ? -1.127 -15.961 2.049 1 92.06 121 VAL B O 1
ATOM 4504 N N . ILE B 1 122 ? 0.789 -17.094 1.843 1 93.56 122 ILE B N 1
ATOM 4505 C CA . ILE B 1 122 ? 1.311 -16.156 0.853 1 93.56 122 ILE B CA 1
ATOM 4506 C C . ILE B 1 122 ? 1.25 -16.781 -0.536 1 93.56 122 ILE B C 1
ATOM 4508 O O . ILE B 1 122 ? 1.701 -17.922 -0.731 1 93.56 122 ILE B O 1
ATOM 4512 N N . ILE B 1 123 ? 0.693 -16.078 -1.443 1 90.81 123 ILE B N 1
ATOM 4513 C CA . ILE B 1 123 ? 0.649 -16.562 -2.816 1 90.81 123 ILE B CA 1
ATOM 4514 C C . ILE B 1 123 ? 1.362 -15.578 -3.74 1 90.81 123 ILE B C 1
ATOM 4516 O O . ILE B 1 123 ? 1.277 -14.367 -3.545 1 90.81 123 ILE B O 1
ATOM 4520 N N . ASN B 1 124 ? 2.104 -16.078 -4.625 1 90.81 124 ASN B N 1
ATOM 4521 C CA . ASN B 1 124 ? 2.754 -15.32 -5.691 1 90.81 124 ASN B CA 1
ATOM 4522 C C . ASN B 1 124 ? 2.416 -15.883 -7.066 1 90.81 124 ASN B C 1
ATOM 4524 O O . ASN B 1 124 ? 3.145 -16.719 -7.594 1 90.81 124 ASN B O 1
ATOM 4528 N N . PRO B 1 125 ? 1.399 -15.32 -7.66 1 88.5 125 PRO B N 1
ATOM 4529 C CA . PRO B 1 125 ? 0.924 -15.883 -8.93 1 88.5 125 PRO B CA 1
ATOM 4530 C C . PRO B 1 125 ? 2.002 -15.883 -10.008 1 88.5 125 PRO B C 1
ATOM 4532 O O . PRO B 1 125 ? 2.115 -16.844 -10.766 1 88.5 125 PRO B O 1
ATOM 4535 N N . GLU B 1 126 ? 2.785 -14.867 -10.062 1 90.88 126 GLU B N 1
ATOM 4536 C CA . GLU B 1 126 ? 3.84 -14.789 -11.07 1 90.88 126 GLU B CA 1
ATOM 4537 C C . GLU B 1 126 ? 4.871 -15.898 -10.867 1 90.88 126 GLU B C 1
ATOM 4539 O O . GLU B 1 126 ? 5.316 -16.516 -11.836 1 90.88 126 GLU B O 1
ATOM 4544 N N . ASN B 1 127 ? 5.176 -16.109 -9.656 1 90.44 127 ASN B N 1
ATOM 4545 C CA . ASN B 1 127 ? 6.129 -17.172 -9.383 1 90.44 127 ASN B CA 1
ATOM 4546 C C . ASN B 1 127 ? 5.551 -18.547 -9.727 1 90.44 127 ASN B C 1
ATOM 4548 O O . ASN B 1 127 ? 6.285 -19.438 -10.141 1 90.44 127 ASN B O 1
ATOM 4552 N N . GLU B 1 128 ? 4.293 -18.703 -9.484 1 88.38 128 GLU B N 1
ATOM 4553 C CA . GLU B 1 128 ? 3.643 -19.953 -9.859 1 88.38 128 GLU B CA 1
ATOM 4554 C C . GLU B 1 128 ? 3.758 -20.203 -11.359 1 88.38 128 GLU B C 1
ATOM 4556 O O . GLU B 1 128 ? 3.98 -21.344 -11.789 1 88.38 128 GLU B O 1
ATOM 4561 N N . ILE B 1 129 ? 3.584 -19.203 -12.109 1 91.38 129 ILE B N 1
ATOM 4562 C CA . ILE B 1 129 ? 3.688 -19.297 -13.555 1 91.38 129 ILE B CA 1
ATOM 4563 C C . ILE B 1 129 ? 5.129 -19.609 -13.953 1 91.38 129 ILE B C 1
ATOM 4565 O O . ILE B 1 129 ? 5.375 -20.453 -14.82 1 91.38 129 ILE B O 1
ATOM 4569 N N . VAL B 1 130 ? 6.078 -18.938 -13.312 1 94.25 130 VAL B N 1
ATOM 4570 C CA . VAL B 1 130 ? 7.496 -19.172 -13.57 1 94.25 130 VAL B CA 1
ATOM 4571 C C . VAL B 1 130 ? 7.84 -20.641 -13.336 1 94.25 130 VAL B C 1
ATOM 4573 O O . VAL B 1 130 ? 8.484 -21.266 -14.172 1 94.25 130 VAL B O 1
ATOM 4576 N N . GLN B 1 131 ? 7.336 -21.188 -12.211 1 90.69 131 GLN B N 1
ATOM 4577 C CA . GLN B 1 131 ? 7.621 -22.578 -11.883 1 90.69 131 GLN B CA 1
ATOM 4578 C C . GLN B 1 131 ? 6.965 -23.516 -12.891 1 90.69 131 GLN B C 1
ATOM 4580 O O . GLN B 1 131 ? 7.547 -24.547 -13.266 1 90.69 131 GLN B O 1
ATOM 4585 N N . PHE B 1 132 ? 5.848 -23.156 -13.305 1 91.38 132 PHE B N 1
ATOM 4586 C CA . PHE B 1 132 ? 5.141 -23.938 -14.305 1 91.38 132 PHE B CA 1
ATOM 4587 C C . PHE B 1 132 ? 5.945 -24.016 -15.594 1 91.38 132 PHE B C 1
ATOM 4589 O O . PHE B 1 132 ? 6.176 -25.109 -16.125 1 91.38 132 PHE B O 1
ATOM 4596 N N . ILE B 1 133 ? 6.398 -22.891 -16.078 1 95.38 133 ILE B N 1
ATOM 4597 C CA . ILE B 1 133 ? 7.145 -22.828 -17.328 1 95.38 133 ILE B CA 1
ATOM 4598 C C . ILE B 1 133 ? 8.492 -23.516 -17.156 1 95.38 133 ILE B C 1
ATOM 4600 O O . ILE B 1 133 ? 8.945 -24.25 -18.047 1 95.38 133 ILE B O 1
ATOM 4604 N N . LYS B 1 134 ? 9.117 -23.297 -16.078 1 95.5 134 LYS B N 1
ATOM 4605 C CA . LYS B 1 134 ? 10.391 -23.938 -15.773 1 95.5 134 LYS B CA 1
ATOM 4606 C C . LYS B 1 134 ? 10.273 -25.453 -15.875 1 95.5 134 LYS B C 1
ATOM 4608 O O . LYS B 1 134 ? 11.117 -26.109 -16.484 1 95.5 134 LYS B O 1
ATOM 4613 N N . ASN B 1 135 ? 9.234 -26 -15.312 1 92.19 135 ASN B N 1
ATOM 4614 C CA . ASN B 1 135 ? 9.023 -27.453 -15.336 1 92.19 135 ASN B CA 1
ATOM 4615 C C . ASN B 1 135 ? 8.82 -27.969 -16.75 1 92.19 135 ASN B C 1
ATOM 4617 O O . ASN B 1 135 ? 9.289 -29.047 -17.094 1 92.19 135 ASN B O 1
ATOM 4621 N N . LEU B 1 136 ? 8.148 -27.172 -17.516 1 92.69 136 LEU B N 1
ATOM 4622 C CA . LEU B 1 136 ? 7.965 -27.547 -18.922 1 92.69 136 LEU B CA 1
ATOM 4623 C C . LEU B 1 136 ? 9.305 -27.578 -19.641 1 92.69 136 LEU B C 1
ATOM 4625 O O . LEU B 1 136 ? 9.555 -28.5 -20.438 1 92.69 136 LEU B O 1
ATOM 4629 N N . ILE B 1 137 ? 10.109 -26.594 -19.359 1 94.69 137 ILE B N 1
ATOM 4630 C CA . ILE B 1 137 ? 11.391 -26.469 -20.047 1 94.69 137 ILE B CA 1
ATOM 4631 C C . ILE B 1 137 ? 12.328 -27.594 -19.625 1 94.69 137 ILE B C 1
ATOM 4633 O O . ILE B 1 137 ? 13.062 -28.141 -20.438 1 94.69 137 ILE B O 1
ATOM 4637 N N . LEU B 1 138 ? 12.227 -27.969 -18.422 1 91.69 138 LEU B N 1
ATOM 4638 C CA . LEU B 1 138 ? 13.125 -28.984 -17.891 1 91.69 138 LEU B CA 1
ATOM 4639 C C . LEU B 1 138 ? 12.656 -30.391 -18.281 1 91.69 138 LEU B C 1
ATOM 4641 O O . LEU B 1 138 ? 13.406 -31.344 -18.188 1 91.69 138 LEU B O 1
ATOM 4645 N N . HIS B 1 139 ? 11.422 -30.484 -18.734 1 90.75 139 HIS B N 1
ATOM 4646 C CA . HIS B 1 139 ? 10.867 -31.781 -19.141 1 90.75 139 HIS B CA 1
ATOM 4647 C C . HIS B 1 139 ? 10.297 -31.719 -20.547 1 90.75 139 HIS B C 1
ATOM 4649 O O . HIS B 1 139 ? 9.078 -31.797 -20.734 1 90.75 139 HIS B O 1
ATOM 4655 N N . PRO B 1 140 ? 11.203 -31.719 -21.5 1 89.88 140 PRO B N 1
ATOM 4656 C CA . PRO B 1 140 ? 10.75 -31.641 -22.891 1 89.88 140 PRO B CA 1
ATOM 4657 C C . PRO B 1 140 ? 9.727 -32.719 -23.25 1 89.88 140 PRO B C 1
ATOM 4659 O O . PRO B 1 140 ? 9.891 -33.875 -22.844 1 89.88 140 PRO B O 1
ATOM 4662 N N . GLY B 1 141 ? 8.656 -32.281 -23.906 1 85.44 141 GLY B N 1
ATOM 4663 C CA . GLY B 1 141 ? 7.613 -33.219 -24.297 1 85.44 141 GLY B CA 1
ATOM 4664 C C . GLY B 1 141 ? 6.383 -33.156 -23.422 1 85.44 141 GLY B C 1
ATOM 4665 O O . GLY B 1 141 ? 5.328 -33.688 -23.781 1 85.44 141 GLY B O 1
ATOM 4666 N N . SER B 1 142 ? 6.523 -32.5 -22.359 1 89.75 142 SER B N 1
ATOM 4667 C CA . SER B 1 142 ? 5.395 -32.375 -21.438 1 89.75 142 SER B CA 1
ATOM 4668 C C . SER B 1 142 ? 4.547 -31.156 -21.797 1 89.75 142 SER B C 1
ATOM 4670 O O . SER B 1 142 ? 5.051 -30.172 -22.344 1 89.75 142 SER B O 1
ATOM 4672 N N . GLN B 1 143 ? 3.271 -31.297 -21.531 1 88.69 143 GLN B N 1
ATOM 4673 C CA . GLN B 1 143 ? 2.355 -30.156 -21.641 1 88.69 143 GLN B CA 1
ATOM 4674 C C . GLN B 1 143 ? 2.074 -29.547 -20.281 1 88.69 143 GLN B C 1
ATOM 4676 O O . GLN B 1 143 ? 1.687 -28.375 -20.188 1 88.69 143 GLN B O 1
ATOM 4681 N N . GLN B 1 144 ? 2.234 -30.328 -19.312 1 90.75 144 GLN B N 1
ATOM 4682 C CA . GLN B 1 144 ? 2.051 -29.906 -17.938 1 90.75 144 GLN B CA 1
ATOM 4683 C C . GLN B 1 144 ? 2.773 -30.859 -16.969 1 90.75 144 GLN B C 1
ATOM 4685 O O . GLN B 1 144 ? 2.814 -32.062 -17.203 1 90.75 144 GLN B O 1
ATOM 4690 N N . VAL B 1 145 ? 3.416 -30.281 -16.031 1 91.75 145 VAL B N 1
ATOM 4691 C CA . VAL B 1 145 ? 4.055 -31.062 -14.977 1 91.75 145 VAL B CA 1
ATOM 4692 C C . VAL B 1 145 ? 3.592 -30.562 -13.609 1 91.75 145 VAL B C 1
ATOM 4694 O O . VAL B 1 145 ? 3.836 -29.406 -13.25 1 91.75 145 VAL B O 1
ATOM 4697 N N . LEU B 1 146 ? 2.916 -31.359 -12.906 1 92 146 LEU B N 1
ATOM 4698 C CA . LEU B 1 146 ? 2.391 -31.016 -11.594 1 92 146 LEU B CA 1
ATOM 4699 C C . LEU B 1 146 ? 3.051 -31.844 -10.5 1 92 146 LEU B C 1
ATOM 4701 O O . LEU B 1 146 ? 3.064 -33.094 -10.578 1 92 146 LEU B O 1
ATOM 4705 N N . SER B 1 147 ? 3.535 -31.156 -9.531 1 91.19 147 SER B N 1
ATOM 4706 C CA . SER B 1 147 ? 4.254 -31.844 -8.469 1 91.19 147 SER B CA 1
ATOM 4707 C C . SER B 1 147 ? 3.367 -32.062 -7.246 1 91.19 147 SER B C 1
ATOM 4709 O O . SER B 1 147 ? 2.559 -31.188 -6.906 1 91.19 147 SER B O 1
ATOM 4711 N N . PHE B 1 148 ? 3.516 -33.188 -6.66 1 92.75 148 PHE B N 1
ATOM 4712 C CA . PHE B 1 148 ? 2.789 -33.531 -5.445 1 92.75 148 PHE B CA 1
ATOM 4713 C C . PHE B 1 148 ? 3.744 -34.031 -4.367 1 92.75 148 PHE B C 1
ATOM 4715 O O . PHE B 1 148 ? 4.871 -34.438 -4.668 1 92.75 148 PHE B O 1
ATOM 4722 N N . ALA B 1 149 ? 3.254 -34 -3.111 1 93.38 149 ALA B N 1
ATOM 4723 C CA . ALA B 1 149 ? 3.973 -34.531 -1.955 1 93.38 149 ALA B CA 1
ATOM 4724 C C . ALA B 1 149 ? 5.398 -34 -1.901 1 93.38 149 ALA B C 1
ATOM 4726 O O . ALA B 1 149 ? 6.359 -34.75 -1.842 1 93.38 149 ALA B O 1
ATOM 4727 N N . ASN B 1 150 ? 5.48 -32.719 -2.016 1 88.69 150 ASN B N 1
ATOM 4728 C CA . ASN B 1 150 ? 6.75 -32 -1.905 1 88.69 150 ASN B CA 1
ATOM 4729 C C . ASN B 1 150 ? 7.715 -32.406 -3.018 1 88.69 150 ASN B C 1
ATOM 4731 O O . ASN B 1 150 ? 8.914 -32.531 -2.781 1 88.69 150 ASN B O 1
ATOM 4735 N N . GLY B 1 151 ? 7.191 -32.812 -4.098 1 90.88 151 GLY B N 1
ATOM 4736 C CA . GLY B 1 151 ? 8.008 -33.062 -5.273 1 90.88 151 GLY B CA 1
ATOM 4737 C C . GLY B 1 151 ? 8.375 -34.531 -5.453 1 90.88 151 GLY B C 1
ATOM 4738 O O . GLY B 1 151 ? 9.117 -34.875 -6.371 1 90.88 151 GLY B O 1
ATOM 4739 N N . VAL B 1 152 ? 7.848 -35.344 -4.668 1 94.62 152 VAL B N 1
ATOM 4740 C CA . VAL B 1 152 ? 8.18 -36.781 -4.746 1 94.62 152 VAL B CA 1
ATOM 4741 C C . VAL B 1 152 ? 7.512 -37.406 -5.969 1 94.62 152 VAL B C 1
ATOM 4743 O O . VAL B 1 152 ? 8.109 -38.219 -6.66 1 94.62 152 VAL B O 1
ATOM 4746 N N . LEU B 1 153 ? 6.277 -37.031 -6.191 1 95.25 153 LEU B N 1
ATOM 4747 C CA . LEU B 1 153 ? 5.496 -37.531 -7.316 1 95.25 153 LEU B CA 1
ATOM 4748 C C . LEU B 1 153 ? 5.098 -36.406 -8.258 1 95.25 153 LEU B C 1
ATOM 4750 O O . LEU B 1 153 ? 4.875 -35.281 -7.816 1 95.25 153 LEU B O 1
ATOM 4754 N N . SER B 1 154 ? 5.012 -36.719 -9.508 1 95.5 154 SER B N 1
ATOM 4755 C CA . SER B 1 154 ? 4.566 -35.719 -10.477 1 95.5 154 SER B CA 1
ATOM 4756 C C . SER B 1 154 ? 3.535 -36.312 -11.438 1 95.5 154 SER B C 1
ATOM 4758 O O . SER B 1 154 ? 3.627 -37.5 -11.812 1 95.5 154 SER B O 1
ATOM 4760 N N . LEU B 1 155 ? 2.547 -35.594 -11.688 1 95 155 LEU B N 1
ATOM 4761 C CA . LEU B 1 155 ? 1.585 -35.875 -12.75 1 95 155 LEU B CA 1
ATOM 4762 C C . LEU B 1 155 ? 1.94 -35.125 -14.023 1 95 155 LEU B C 1
ATOM 4764 O O . LEU B 1 155 ? 2.074 -33.875 -13.992 1 95 155 LEU B O 1
ATOM 4768 N N . VAL B 1 156 ? 2.109 -35.844 -15.094 1 94.31 156 VAL B N 1
ATOM 4769 C CA . VAL B 1 156 ? 2.598 -35.219 -16.328 1 94.31 156 VAL B CA 1
ATOM 4770 C C . VAL B 1 156 ? 1.581 -35.438 -17.453 1 94.31 156 VAL B C 1
ATOM 4772 O O . VAL B 1 156 ? 1.045 -36.531 -17.609 1 94.31 156 VAL B O 1
ATOM 4775 N N . GLU B 1 157 ? 1.249 -34.375 -18.078 1 92.81 157 GLU B N 1
ATOM 4776 C CA . GLU B 1 157 ? 0.435 -34.406 -19.281 1 92.81 157 GLU B CA 1
ATOM 4777 C C . GLU B 1 157 ? 1.307 -34.406 -20.531 1 92.81 157 GLU B C 1
ATOM 4779 O O . GLU B 1 157 ? 2.24 -33.594 -20.641 1 92.81 157 GLU B O 1
ATOM 4784 N N . THR B 1 158 ? 1.048 -35.25 -21.422 1 89.5 158 THR B N 1
ATOM 4785 C CA . THR B 1 158 ? 1.744 -35.25 -22.703 1 89.5 158 THR B CA 1
ATOM 4786 C C . THR B 1 158 ? 0.775 -35.531 -23.844 1 89.5 158 THR B C 1
ATOM 4788 O O . THR B 1 158 ? -0.227 -36.219 -23.656 1 89.5 158 THR B O 1
ATOM 4791 N N . LYS B 1 159 ? 1.067 -34.938 -24.938 1 87.62 159 LYS B N 1
ATOM 4792 C CA . LYS B 1 159 ? 0.284 -35.188 -26.141 1 87.62 159 LYS B CA 1
ATOM 4793 C C . LYS B 1 159 ? 0.923 -36.281 -26.984 1 87.62 159 LYS B C 1
ATOM 4795 O O . LYS B 1 159 ? 2.111 -36.219 -27.312 1 87.62 159 LYS B O 1
ATOM 4800 N N . CYS B 1 160 ? 0.1 -37.312 -27.297 1 87.12 160 CYS B N 1
ATOM 4801 C CA . CYS B 1 160 ? 0.618 -38.406 -28.078 1 87.12 160 CYS B CA 1
ATOM 4802 C C . CYS B 1 160 ? 0.516 -38.156 -29.578 1 87.12 160 CYS B C 1
ATOM 4804 O O . CYS B 1 160 ? -0.58 -38.156 -30.141 1 87.12 160 CYS B O 1
ATOM 4806 N N . ASN B 1 161 ? 1.648 -37.875 -30.109 1 81.81 161 ASN B N 1
ATOM 4807 C CA . ASN B 1 161 ? 1.697 -37.75 -31.562 1 81.81 161 ASN B CA 1
ATOM 4808 C C . ASN B 1 161 ? 2.041 -39.094 -32.219 1 81.81 161 ASN B C 1
ATOM 4810 O O . ASN B 1 161 ? 2.133 -40.094 -31.547 1 81.81 161 ASN B O 1
ATOM 4814 N N . ARG B 1 162 ? 2.18 -39 -33.531 1 78.12 162 ARG B N 1
ATOM 4815 C CA . ARG B 1 162 ? 2.41 -40.219 -34.281 1 78.12 162 ARG B CA 1
ATOM 4816 C C . ARG B 1 162 ? 3.713 -40.906 -33.875 1 78.12 162 ARG B C 1
ATOM 4818 O O . ARG B 1 162 ? 3.834 -42.125 -33.938 1 78.12 162 ARG B O 1
ATOM 4825 N N . ASP B 1 163 ? 4.578 -40.125 -33.344 1 76.75 163 ASP B N 1
ATOM 4826 C CA . ASP B 1 163 ? 5.895 -40.656 -33 1 76.75 163 ASP B CA 1
ATOM 4827 C C . ASP B 1 163 ? 5.922 -41.188 -31.562 1 76.75 163 ASP B C 1
ATOM 4829 O O . ASP B 1 163 ? 6.93 -41.75 -31.109 1 76.75 163 ASP B O 1
ATOM 4833 N N . CYS B 1 164 ? 4.867 -41.094 -30.922 1 82.5 164 CYS B N 1
ATOM 4834 C CA . CYS B 1 164 ? 4.793 -41.594 -29.562 1 82.5 164 CYS B CA 1
ATOM 4835 C C . CYS B 1 164 ? 4.766 -43.125 -29.531 1 82.5 164 CYS B C 1
ATOM 4837 O O . CYS B 1 164 ? 3.977 -43.75 -30.234 1 82.5 164 CYS B O 1
ATOM 4839 N N . ALA B 1 165 ? 5.602 -43.688 -28.688 1 82 165 ALA B N 1
ATOM 4840 C CA . ALA B 1 165 ? 5.766 -45.125 -28.625 1 82 165 ALA B CA 1
ATOM 4841 C C . ALA B 1 165 ? 4.496 -45.812 -28.125 1 82 165 ALA B C 1
ATOM 4843 O O . ALA B 1 165 ? 4.293 -47 -28.328 1 82 165 ALA B O 1
ATOM 4844 N N . LEU B 1 166 ? 3.623 -45.031 -27.531 1 80.44 166 LEU B N 1
ATOM 4845 C CA . LEU B 1 166 ? 2.439 -45.594 -26.906 1 80.44 166 LEU B CA 1
ATOM 4846 C C . LEU B 1 166 ? 1.301 -45.75 -27.906 1 80.44 166 LEU B C 1
ATOM 4848 O O . LEU B 1 166 ? 0.341 -46.469 -27.672 1 80.44 166 LEU B O 1
ATOM 4852 N N . VAL B 1 167 ? 1.439 -45.031 -28.938 1 87.25 167 VAL B N 1
ATOM 4853 C CA . VAL B 1 167 ? 0.315 -45 -29.859 1 87.25 167 VAL B CA 1
ATOM 4854 C C . VAL B 1 167 ? 0.081 -46.406 -30.422 1 87.25 167 VAL B C 1
ATOM 4856 O O . VAL B 1 167 ? 1.018 -47.062 -30.891 1 87.25 167 VAL B O 1
ATOM 4859 N N . GLY B 1 168 ? -1.106 -46.875 -30.328 1 86.19 168 GLY B N 1
ATOM 4860 C CA . GLY B 1 168 ? -1.479 -48.188 -30.828 1 86.19 168 GLY B CA 1
ATOM 4861 C C . GLY B 1 168 ? -1.212 -49.312 -29.844 1 86.19 168 GLY B C 1
ATOM 4862 O O . GLY B 1 168 ? -1.504 -50.469 -30.109 1 86.19 168 GLY B O 1
ATOM 4863 N N . LYS B 1 169 ? -0.697 -49 -28.734 1 84.88 169 LYS B N 1
ATOM 4864 C CA . LYS B 1 169 ? -0.36 -50 -27.734 1 84.88 169 LYS B CA 1
ATOM 4865 C C . LYS B 1 169 ? -1.317 -49.938 -26.547 1 84.88 169 LYS B C 1
ATOM 4867 O O . LYS B 1 169 ? -1.915 -48.906 -26.281 1 84.88 169 LYS B O 1
ATOM 4872 N N . SER B 1 170 ? -1.458 -51.094 -25.953 1 83.94 170 SER B N 1
ATOM 4873 C CA . SER B 1 170 ? -2.24 -51.156 -24.734 1 83.94 170 SER B CA 1
ATOM 4874 C C . SER B 1 170 ? -1.408 -50.719 -23.531 1 83.94 170 SER B C 1
ATOM 4876 O O . SER B 1 170 ? -0.182 -50.625 -23.609 1 83.94 170 SER B O 1
ATOM 4878 N N . LEU B 1 171 ? -2.107 -50.469 -22.391 1 81 171 LEU B N 1
ATOM 4879 C CA . LEU B 1 171 ? -1.418 -50.031 -21.188 1 81 171 LEU B CA 1
ATOM 4880 C C . LEU B 1 171 ? -0.522 -51.125 -20.625 1 81 171 LEU B C 1
ATOM 4882 O O . LEU B 1 171 ? 0.457 -50.844 -19.938 1 81 171 LEU B O 1
ATOM 4886 N N . ASP B 1 172 ? -0.904 -52.312 -20.859 1 75.69 172 ASP B N 1
ATOM 4887 C CA . ASP B 1 172 ? -0.073 -53.438 -20.438 1 75.69 172 ASP B CA 1
ATOM 4888 C C . ASP B 1 172 ? 1.295 -53.375 -21.125 1 75.69 172 ASP B C 1
ATOM 4890 O O . ASP B 1 172 ? 2.305 -53.75 -20.516 1 75.69 172 ASP B O 1
ATOM 4894 N N . ASP B 1 173 ? 1.285 -52.906 -22.297 1 77 173 ASP B N 1
ATOM 4895 C CA . ASP B 1 173 ? 2.518 -52.781 -23.062 1 77 173 ASP B CA 1
ATOM 4896 C C . ASP B 1 173 ? 3.434 -51.719 -22.484 1 77 173 ASP B C 1
ATOM 4898 O O . ASP B 1 173 ? 4.652 -51.781 -22.656 1 77 173 ASP B O 1
ATOM 4902 N N . LEU B 1 174 ? 2.811 -50.812 -21.766 1 76.31 174 LEU B N 1
ATOM 4903 C CA . LEU B 1 174 ? 3.561 -49.688 -21.203 1 76.31 174 LEU B CA 1
ATOM 4904 C C . LEU B 1 174 ? 4.555 -50.188 -20.156 1 76.31 174 LEU B C 1
ATOM 4906 O O . LEU B 1 174 ? 5.695 -49.719 -20.094 1 76.31 174 LEU B O 1
ATOM 4910 N N . THR B 1 175 ? 4.113 -51.062 -19.297 1 72.62 175 THR B N 1
ATOM 4911 C CA . THR B 1 175 ? 4.965 -51.594 -18.234 1 72.62 175 THR B CA 1
ATOM 4912 C C . THR B 1 175 ? 6.215 -52.25 -18.812 1 72.62 175 THR B C 1
ATOM 4914 O O . THR B 1 175 ? 7.309 -52.125 -18.25 1 72.62 175 THR B O 1
ATOM 4917 N N . ARG B 1 176 ? 6.031 -52.875 -19.906 1 76.75 176 ARG B N 1
ATOM 4918 C CA . ARG B 1 176 ? 7.145 -53.562 -20.562 1 76.75 176 ARG B CA 1
ATOM 4919 C C . ARG B 1 176 ? 8.117 -52.562 -21.188 1 76.75 176 ARG B C 1
ATOM 4921 O O . ARG B 1 176 ? 9.328 -52.812 -21.203 1 76.75 176 ARG B O 1
ATOM 4928 N N . LEU B 1 177 ? 7.555 -51.531 -21.625 1 79.5 177 LEU B N 1
ATOM 4929 C CA . LEU B 1 177 ? 8.352 -50.531 -22.312 1 79.5 177 LEU B CA 1
ATOM 4930 C C . LEU B 1 177 ? 9.18 -49.719 -21.328 1 79.5 177 LEU B C 1
ATOM 4932 O O . LEU B 1 177 ? 10.281 -49.281 -21.656 1 79.5 177 LEU B O 1
ATOM 4936 N N . LEU B 1 178 ? 8.758 -49.469 -20.109 1 80.12 178 LEU B N 1
ATOM 4937 C CA . LEU B 1 178 ? 9.375 -48.562 -19.156 1 80.12 178 LEU B CA 1
ATOM 4938 C C . LEU B 1 178 ? 10.492 -49.25 -18.375 1 80.12 178 LEU B C 1
ATOM 4940 O O . LEU B 1 178 ? 11.18 -48.625 -17.578 1 80.12 178 LEU B O 1
ATOM 4944 N N . ARG B 1 179 ? 10.977 -50.312 -18.781 1 71 179 ARG B N 1
ATOM 4945 C CA . ARG B 1 179 ? 12.188 -51.031 -18.359 1 71 179 ARG B CA 1
ATOM 4946 C C . ARG B 1 179 ? 12.484 -50.781 -16.891 1 71 179 ARG B C 1
ATOM 4948 O O . ARG B 1 179 ? 13.594 -50.375 -16.531 1 71 179 ARG B O 1
ATOM 4955 N N . GLY B 1 180 ? 11.539 -50.844 -15.984 1 75.94 180 GLY B N 1
ATOM 4956 C CA . GLY B 1 180 ? 11.898 -50.781 -14.578 1 75.94 180 GLY B CA 1
ATOM 4957 C C . GLY B 1 180 ? 11.461 -49.469 -13.914 1 75.94 180 GLY B C 1
ATOM 4958 O O . GLY B 1 180 ? 11.547 -49.344 -12.688 1 75.94 180 GLY B O 1
ATOM 4959 N N . VAL B 1 181 ? 11.094 -48.562 -14.727 1 83.94 181 VAL B N 1
ATOM 4960 C CA . VAL B 1 181 ? 10.617 -47.312 -14.117 1 83.94 181 VAL B CA 1
ATOM 4961 C C . VAL B 1 181 ? 9.102 -47.406 -13.922 1 83.94 181 VAL B C 1
ATOM 4963 O O . VAL B 1 181 ? 8.383 -47.906 -14.773 1 83.94 181 VAL B O 1
ATOM 4966 N N . TYR B 1 182 ? 8.781 -47.031 -12.766 1 86.31 182 TYR B N 1
ATOM 4967 C CA . TYR B 1 182 ? 7.352 -47.062 -12.469 1 86.31 182 TYR B CA 1
ATOM 4968 C C . TYR B 1 182 ? 6.664 -45.812 -13.039 1 86.31 182 TYR B C 1
ATOM 4970 O O . TYR B 1 182 ? 7.133 -44.688 -12.852 1 86.31 182 TYR B O 1
ATOM 4978 N N . ALA B 1 183 ? 5.637 -46.031 -13.836 1 90.38 183 ALA B N 1
ATOM 4979 C CA . ALA B 1 183 ? 4.723 -44.969 -14.297 1 90.38 183 ALA B CA 1
ATOM 4980 C C . ALA B 1 183 ? 3.324 -45.531 -14.539 1 90.38 183 ALA B C 1
ATOM 4982 O O . ALA B 1 183 ? 3.176 -46.688 -14.984 1 90.38 183 ALA B O 1
ATOM 4983 N N . ARG B 1 184 ? 2.406 -44.844 -14.141 1 88.44 184 ARG B N 1
ATOM 4984 C CA . ARG B 1 184 ? 1.021 -45.25 -14.352 1 88.44 184 ARG B CA 1
ATOM 4985 C C . ARG B 1 184 ? 0.254 -44.188 -15.156 1 88.44 184 ARG B C 1
ATOM 4987 O O . ARG B 1 184 ? 0.352 -43 -14.883 1 88.44 184 ARG B O 1
ATOM 4994 N N . ILE B 1 185 ? -0.447 -44.656 -16.141 1 89.5 185 ILE B N 1
ATOM 4995 C CA . ILE B 1 185 ? -1.329 -43.75 -16.875 1 89.5 185 ILE B CA 1
ATOM 4996 C C . ILE B 1 185 ? -2.58 -43.469 -16.047 1 89.5 185 ILE B C 1
ATOM 4998 O O . ILE B 1 185 ? -3.365 -44.375 -15.766 1 89.5 185 ILE B O 1
ATOM 5002 N N . ALA B 1 186 ? -2.721 -42.281 -15.641 1 89.06 186 ALA B N 1
ATOM 5003 C CA . ALA B 1 186 ? -3.816 -41.906 -14.758 1 89.06 186 ALA B CA 1
ATOM 5004 C C . ALA B 1 186 ? -5.094 -41.625 -15.555 1 89.06 186 ALA B C 1
ATOM 5006 O O . ALA B 1 186 ? -6.168 -42.125 -15.188 1 89.06 186 ALA B O 1
ATOM 5007 N N . LEU B 1 187 ? -5 -40.875 -16.578 1 90.38 187 LEU B N 1
ATOM 5008 C CA . LEU B 1 187 ? -6.176 -40.562 -17.375 1 90.38 187 LEU B CA 1
ATOM 5009 C C . LEU B 1 187 ? -5.777 -40.25 -18.812 1 90.38 187 LEU B C 1
ATOM 5011 O O . LEU B 1 187 ? -4.621 -39.906 -19.078 1 90.38 187 LEU B O 1
ATOM 5015 N N . ILE B 1 188 ? -6.723 -40.438 -19.672 1 91.75 188 ILE B N 1
ATOM 5016 C CA . ILE B 1 188 ? -6.598 -40.094 -21.094 1 91.75 188 ILE B CA 1
ATOM 5017 C C . ILE B 1 188 ? -7.703 -39.125 -21.484 1 91.75 188 ILE B C 1
ATOM 5019 O O . ILE B 1 188 ? -8.859 -39.281 -21.078 1 91.75 188 ILE B O 1
ATOM 5023 N N . TYR B 1 189 ? -7.305 -38.062 -22.047 1 92.69 189 TYR B N 1
ATOM 5024 C CA . TYR B 1 189 ? -8.266 -37.094 -22.578 1 92.69 189 TYR B CA 1
ATOM 5025 C C . TYR B 1 189 ? -8.344 -37.188 -24.094 1 92.69 189 TYR B C 1
ATOM 5027 O O . TYR B 1 189 ? -7.359 -36.938 -24.797 1 92.69 189 TYR B O 1
ATOM 5035 N N . ARG B 1 190 ? -9.5 -37.656 -24.594 1 92.19 190 ARG B N 1
ATOM 5036 C CA . ARG B 1 190 ? -9.727 -37.906 -26.016 1 92.19 190 ARG B CA 1
ATOM 5037 C C . ARG B 1 190 ? -11.039 -37.312 -26.469 1 92.19 190 ARG B C 1
ATOM 5039 O O . ARG B 1 190 ? -12.102 -37.594 -25.906 1 92.19 190 ARG B O 1
ATOM 5046 N N . ASP B 1 191 ? -11.016 -36.406 -27.516 1 89.06 191 ASP B N 1
ATOM 5047 C CA . ASP B 1 191 ? -12.219 -35.844 -28.109 1 89.06 191 ASP B CA 1
ATOM 5048 C C . ASP B 1 191 ? -13.07 -35.156 -27.047 1 89.06 191 ASP B C 1
ATOM 5050 O O . ASP B 1 191 ? -14.266 -35.406 -26.938 1 89.06 191 ASP B O 1
ATOM 5054 N N . SER B 1 192 ? -12.469 -34.469 -26.125 1 85.38 192 SER B N 1
ATOM 5055 C CA . SER B 1 192 ? -13.094 -33.625 -25.109 1 85.38 192 SER B CA 1
ATOM 5056 C C . SER B 1 192 ? -13.75 -34.469 -24.016 1 85.38 192 SER B C 1
ATOM 5058 O O . SER B 1 192 ? -14.688 -34.031 -23.359 1 85.38 192 SER B O 1
ATOM 5060 N N . GLU B 1 193 ? -13.273 -35.656 -23.953 1 89.69 193 GLU B N 1
ATOM 5061 C CA . GLU B 1 193 ? -13.797 -36.5 -22.891 1 89.69 193 GLU B CA 1
ATOM 5062 C C . GLU B 1 193 ? -12.672 -37.094 -22.062 1 89.69 193 GLU B C 1
ATOM 5064 O O . GLU B 1 193 ? -11.586 -37.375 -22.578 1 89.69 193 GLU B O 1
ATOM 5069 N N . ILE B 1 194 ? -13.016 -37.344 -20.844 1 91.12 194 ILE B N 1
ATOM 5070 C CA . ILE B 1 194 ? -12.07 -37.969 -19.922 1 91.12 194 ILE B CA 1
ATOM 5071 C C . ILE B 1 194 ? -12.258 -39.469 -19.938 1 91.12 194 ILE B C 1
ATOM 5073 O O . ILE B 1 194 ? -13.375 -39.969 -19.75 1 91.12 194 ILE B O 1
ATOM 5077 N N . ILE B 1 195 ? -11.188 -40.188 -20.188 1 90.38 195 ILE B N 1
ATOM 5078 C CA . ILE B 1 195 ? -11.203 -41.656 -20.188 1 90.38 195 ILE B CA 1
ATOM 5079 C C . ILE B 1 195 ? -10.32 -42.188 -19.047 1 90.38 195 ILE B C 1
ATOM 5081 O O . ILE B 1 195 ? -9.125 -41.875 -19 1 90.38 195 ILE B O 1
ATOM 5085 N N . ILE B 1 196 ? -10.938 -42.906 -18.172 1 86.88 196 ILE B N 1
ATOM 5086 C CA . ILE B 1 196 ? -10.156 -43.625 -17.156 1 86.88 196 ILE B CA 1
ATOM 5087 C C . ILE B 1 196 ? -9.648 -44.938 -17.734 1 86.88 196 ILE B C 1
ATOM 5089 O O . ILE B 1 196 ? -10.438 -45.875 -18 1 86.88 196 ILE B O 1
ATOM 5093 N N . PRO B 1 197 ? -8.43 -45.031 -17.859 1 86.5 197 PRO B N 1
ATOM 5094 C CA . PRO B 1 197 ? -7.91 -46.188 -18.609 1 86.5 197 PRO B CA 1
ATOM 5095 C C . PRO B 1 197 ? -7.895 -47.469 -17.766 1 86.5 197 PRO B C 1
ATOM 5097 O O . PRO B 1 197 ? -7.84 -47.406 -16.547 1 86.5 197 PRO B O 1
ATOM 5100 N N . ASN B 1 198 ? -8.055 -48.562 -18.469 1 83.19 198 ASN B N 1
ATOM 5101 C CA . ASN B 1 198 ? -7.805 -49.906 -17.922 1 83.19 198 ASN B CA 1
ATOM 5102 C C . ASN B 1 198 ? -6.707 -50.625 -18.703 1 83.19 198 ASN B C 1
ATOM 5104 O O . ASN B 1 198 ? -6.062 -50.031 -19.578 1 83.19 198 ASN B O 1
ATOM 5108 N N . TYR B 1 199 ? -6.414 -51.844 -18.359 1 79.69 199 TYR B N 1
ATOM 5109 C CA . TYR B 1 199 ? -5.301 -52.594 -18.938 1 79.69 199 TYR B CA 1
ATOM 5110 C C . TYR B 1 199 ? -5.473 -52.75 -20.438 1 79.69 199 TYR B C 1
ATOM 5112 O O . TYR B 1 199 ? -4.488 -52.844 -21.172 1 79.69 199 TYR B O 1
ATOM 5120 N N . HIS B 1 200 ? -6.684 -52.656 -20.906 1 83.94 200 HIS B N 1
ATOM 5121 C CA . HIS B 1 200 ? -6.953 -52.938 -22.312 1 83.94 200 HIS B CA 1
ATOM 5122 C C . HIS B 1 200 ? -7.113 -51.656 -23.125 1 83.94 200 HIS B C 1
ATOM 5124 O O . HIS B 1 200 ? -7.266 -51.719 -24.344 1 83.94 200 HIS B O 1
ATOM 5130 N N . THR B 1 201 ? -7.082 -50.562 -22.422 1 88.88 201 THR B N 1
ATOM 5131 C CA . THR B 1 201 ? -7.254 -49.312 -23.125 1 88.88 201 THR B CA 1
ATOM 5132 C C . THR B 1 201 ? -6.102 -49.062 -24.094 1 88.88 201 THR B C 1
ATOM 5134 O O . THR B 1 201 ? -4.934 -49.25 -23.734 1 88.88 201 THR B O 1
ATOM 5137 N N . ILE B 1 202 ? -6.398 -48.75 -25.344 1 90.5 202 ILE B N 1
ATOM 5138 C CA . ILE B 1 202 ? -5.402 -48.5 -26.375 1 90.5 202 ILE B CA 1
ATOM 5139 C C . ILE B 1 202 ? -5.223 -47 -26.547 1 90.5 202 ILE B C 1
ATOM 5141 O O . ILE B 1 202 ? -6.203 -46.25 -26.656 1 90.5 202 ILE B O 1
ATOM 5145 N N . ILE B 1 203 ? -4.008 -46.562 -26.5 1 91.38 203 ILE B N 1
ATOM 5146 C CA . ILE B 1 203 ? -3.699 -45.156 -26.703 1 91.38 203 ILE B CA 1
ATOM 5147 C C . ILE B 1 203 ? -3.781 -44.812 -28.203 1 91.38 203 ILE B C 1
ATOM 5149 O O . ILE B 1 203 ? -3.309 -45.562 -29.031 1 91.38 203 ILE B O 1
ATOM 5153 N N . GLU B 1 204 ? -4.395 -43.719 -28.516 1 92.38 204 GLU B N 1
ATOM 5154 C CA . GLU B 1 204 ? -4.59 -43.312 -29.891 1 92.38 204 GLU B CA 1
ATOM 5155 C C . GLU B 1 204 ? -3.799 -42.031 -30.203 1 92.38 204 GLU B C 1
ATOM 5157 O O . GLU B 1 204 ? -3.338 -41.344 -29.281 1 92.38 204 GLU B O 1
ATOM 5162 N N . GLU B 1 205 ? -3.662 -41.844 -31.516 1 90.06 205 GLU B N 1
ATOM 5163 C CA . GLU B 1 205 ? -3.031 -40.594 -31.938 1 90.06 205 GLU B CA 1
ATOM 5164 C C . GLU B 1 205 ? -3.855 -39.375 -31.516 1 90.06 205 GLU B C 1
ATOM 5166 O O . GLU B 1 205 ? -5.086 -39.406 -31.594 1 90.06 205 GLU B O 1
ATOM 5171 N N . HIS B 1 206 ? -3.229 -38.375 -30.906 1 88.5 206 HIS B N 1
ATOM 5172 C CA . HIS B 1 206 ? -3.803 -37.094 -30.5 1 88.5 206 HIS B CA 1
ATOM 5173 C C . HIS B 1 206 ? -4.391 -37.188 -29.094 1 88.5 206 HIS B C 1
ATOM 5175 O O . HIS B 1 206 ? -4.98 -36.219 -28.609 1 88.5 206 HIS B O 1
ATOM 5181 N N . ASP B 1 207 ? -4.184 -38.406 -28.516 1 91.12 207 ASP B N 1
ATOM 5182 C CA . ASP B 1 207 ? -4.566 -38.5 -27.109 1 91.12 207 ASP B CA 1
ATOM 5183 C C . ASP B 1 207 ? -3.697 -37.594 -26.25 1 91.12 207 ASP B C 1
ATOM 5185 O O . ASP B 1 207 ? -2.496 -37.469 -26.484 1 91.12 207 ASP B O 1
ATOM 5189 N N . ARG B 1 208 ? -4.316 -36.938 -25.344 1 91.56 208 ARG B N 1
ATOM 5190 C CA . ARG B 1 208 ? -3.564 -36.375 -24.234 1 91.56 208 ARG B CA 1
ATOM 5191 C C . ARG B 1 208 ? -3.49 -37.344 -23.062 1 91.56 208 ARG B C 1
ATOM 5193 O O . ARG B 1 208 ? -4.52 -37.719 -22.5 1 91.56 208 ARG B O 1
ATOM 5200 N N . VAL B 1 209 ? -2.324 -37.719 -22.781 1 90.88 209 VAL B N 1
ATOM 5201 C CA . VAL B 1 209 ? -2.133 -38.75 -21.766 1 90.88 209 VAL B CA 1
ATOM 5202 C C . VAL B 1 209 ? -1.552 -38.125 -20.5 1 90.88 209 VAL B C 1
ATOM 5204 O O . VAL B 1 209 ? -0.588 -37.375 -20.562 1 90.88 209 VAL B O 1
ATOM 5207 N N . PHE B 1 210 ? -2.195 -38.406 -19.375 1 93.31 210 PHE B N 1
ATOM 5208 C CA . PHE B 1 210 ? -1.685 -38.031 -18.062 1 93.31 210 PHE B CA 1
ATOM 5209 C C . PHE B 1 210 ? -1.071 -39.219 -17.344 1 93.31 210 PHE B C 1
ATOM 5211 O O . PHE B 1 210 ? -1.752 -40.219 -17.094 1 93.31 210 PHE B O 1
ATOM 5218 N N . PHE B 1 211 ? 0.14 -39.156 -17.078 1 92.06 211 PHE B N 1
ATOM 5219 C CA . PHE B 1 211 ? 0.745 -40.25 -16.312 1 92.06 211 PHE B CA 1
ATOM 5220 C C . PHE B 1 211 ? 1.363 -39.719 -15.023 1 92.06 211 PHE B C 1
ATOM 5222 O O . PHE B 1 211 ? 1.745 -38.562 -14.93 1 92.06 211 PHE B O 1
ATOM 5229 N N . ILE B 1 212 ? 1.41 -40.5 -14.016 1 94.06 212 ILE B N 1
ATOM 5230 C CA . ILE B 1 212 ? 2.014 -40.188 -12.719 1 94.06 212 ILE B CA 1
ATOM 5231 C C . ILE B 1 212 ? 3.252 -41.062 -12.508 1 94.06 212 ILE B C 1
ATOM 5233 O O . ILE B 1 212 ? 3.27 -42.25 -12.891 1 94.06 212 ILE B O 1
ATOM 5237 N N . ALA B 1 213 ? 4.32 -40.531 -12.031 1 94.06 213 ALA B N 1
ATOM 5238 C CA . ALA B 1 213 ? 5.582 -41.219 -11.766 1 94.06 213 ALA B CA 1
ATOM 5239 C C . ALA B 1 213 ? 6.414 -40.438 -10.734 1 94.06 213 ALA B C 1
ATOM 5241 O O . ALA B 1 213 ? 6.141 -39.281 -10.445 1 94.06 213 ALA B O 1
ATOM 5242 N N . PRO B 1 214 ? 7.262 -41.188 -10.016 1 94.75 214 PRO B N 1
ATOM 5243 C CA . PRO B 1 214 ? 8.219 -40.438 -9.227 1 94.75 214 PRO B CA 1
ATOM 5244 C C . PRO B 1 214 ? 8.891 -39.312 -10.023 1 94.75 214 PRO B C 1
ATOM 5246 O O . PRO B 1 214 ? 9.289 -39.531 -11.172 1 94.75 214 PRO B O 1
ATOM 5249 N N . SER B 1 215 ? 8.977 -38.156 -9.43 1 93.94 215 SER B N 1
ATOM 5250 C CA . SER B 1 215 ? 9.445 -36.969 -10.125 1 93.94 215 SER B CA 1
ATOM 5251 C C . SER B 1 215 ? 10.82 -37.188 -10.742 1 93.94 215 SER B C 1
ATOM 5253 O O . SER B 1 215 ? 11.102 -36.688 -11.836 1 93.94 215 SER B O 1
ATOM 5255 N N . LYS B 1 216 ? 11.688 -37.906 -10.109 1 91.38 216 LYS B N 1
ATOM 5256 C CA . LYS B 1 216 ? 13.047 -38.156 -10.57 1 91.38 216 LYS B CA 1
ATOM 5257 C C . LYS B 1 216 ? 13.062 -38.969 -11.859 1 91.38 216 LYS B C 1
ATOM 5259 O O . LYS B 1 216 ? 14.039 -38.938 -12.609 1 91.38 216 LYS B O 1
ATOM 5264 N N . ASP B 1 217 ? 11.953 -39.688 -12.156 1 91.38 217 ASP B N 1
ATOM 5265 C CA . ASP B 1 217 ? 11.914 -40.594 -13.281 1 91.38 217 ASP B CA 1
ATOM 5266 C C . ASP B 1 217 ? 11.148 -40 -14.461 1 91.38 217 ASP B C 1
ATOM 5268 O O . ASP B 1 217 ? 11.07 -40.625 -15.523 1 91.38 217 ASP B O 1
ATOM 5272 N N . ILE B 1 218 ? 10.617 -38.812 -14.289 1 91.31 218 ILE B N 1
ATOM 5273 C CA . ILE B 1 218 ? 9.719 -38.219 -15.281 1 91.31 218 ILE B CA 1
ATOM 5274 C C . ILE B 1 218 ? 10.438 -38.094 -16.625 1 91.31 218 ILE B C 1
ATOM 5276 O O . ILE B 1 218 ? 9.883 -38.438 -17.672 1 91.31 218 ILE B O 1
ATOM 5280 N N . GLN B 1 219 ? 11.633 -37.656 -16.562 1 87.44 219 GLN B N 1
ATOM 5281 C CA . GLN B 1 219 ? 12.367 -37.438 -17.812 1 87.44 219 GLN B CA 1
ATOM 5282 C C . GLN B 1 219 ? 12.633 -38.781 -18.531 1 87.44 219 GLN B C 1
ATOM 5284 O O . GLN B 1 219 ? 12.586 -38.844 -19.75 1 87.44 219 GLN B O 1
ATOM 5289 N N . GLN B 1 220 ? 12.953 -39.719 -17.781 1 86.94 220 GLN B N 1
ATOM 5290 C CA . GLN B 1 220 ? 13.18 -41.031 -18.375 1 86.94 220 GLN B CA 1
ATOM 5291 C C . GLN B 1 220 ? 11.906 -41.594 -19.031 1 86.94 220 GLN B C 1
ATOM 5293 O O . GLN B 1 220 ? 11.961 -42.156 -20.109 1 86.94 220 GLN B O 1
ATOM 5298 N N . VAL B 1 221 ? 10.781 -41.438 -18.375 1 88.19 221 VAL B N 1
ATOM 5299 C CA . VAL B 1 221 ? 9.5 -41.875 -18.922 1 88.19 221 VAL B CA 1
ATOM 5300 C C . VAL B 1 221 ? 9.211 -41.156 -20.234 1 88.19 221 VAL B C 1
ATOM 5302 O O . VAL B 1 221 ? 8.852 -41.781 -21.234 1 88.19 221 VAL B O 1
ATOM 5305 N N . LEU B 1 222 ? 9.461 -39.875 -20.234 1 87.56 222 LEU B N 1
ATOM 5306 C CA . LEU B 1 222 ? 9.195 -39.062 -21.422 1 87.56 222 LEU B CA 1
ATOM 5307 C C . LEU B 1 222 ? 10.125 -39.438 -22.562 1 87.56 222 LEU B C 1
ATOM 5309 O O . LEU B 1 222 ? 9.719 -39.469 -23.719 1 87.56 222 LEU B O 1
ATOM 5313 N N . SER B 1 223 ? 11.352 -39.719 -22.266 1 84.56 223 SER B N 1
ATOM 5314 C CA . SER B 1 223 ? 12.328 -40.094 -23.281 1 84.56 223 SER B CA 1
ATOM 5315 C C . SER B 1 223 ? 11.922 -41.406 -23.953 1 84.56 223 SER B C 1
ATOM 5317 O O . SER B 1 223 ? 12.133 -41.594 -25.156 1 84.56 223 SER B O 1
ATOM 5319 N N . VAL B 1 224 ? 11.438 -42.25 -23.125 1 81.06 224 VAL B N 1
ATOM 5320 C CA . VAL B 1 224 ? 11.016 -43.531 -23.641 1 81.06 224 VAL B CA 1
ATOM 5321 C C . VAL B 1 224 ? 9.773 -43.375 -24.516 1 81.06 224 VAL B C 1
ATOM 5323 O O . VAL B 1 224 ? 9.656 -44 -25.562 1 81.06 224 VAL B O 1
ATOM 5326 N N . LEU B 1 225 ? 8.961 -42.531 -24.125 1 79.25 225 LEU B N 1
ATOM 5327 C CA . LEU B 1 225 ? 7.688 -42.375 -24.812 1 79.25 225 LEU B CA 1
ATOM 5328 C C . LEU B 1 225 ? 7.863 -41.562 -26.094 1 79.25 225 LEU B C 1
ATOM 5330 O O . LEU B 1 225 ? 7.18 -41.812 -27.094 1 79.25 225 LEU B O 1
ATOM 5334 N N . PHE B 1 226 ? 8.672 -40.562 -26.094 1 76.12 226 PHE B N 1
ATOM 5335 C CA . PHE B 1 226 ? 8.719 -39.625 -27.219 1 76.12 226 PHE B CA 1
ATOM 5336 C C . PHE B 1 226 ? 10.102 -39.625 -27.844 1 76.12 226 PHE B C 1
ATOM 5338 O O . PHE B 1 226 ? 10.336 -38.938 -28.844 1 76.12 226 PHE B O 1
ATOM 5345 N N . ASN B 1 227 ? 10.82 -40.594 -27.547 1 65.75 227 ASN B N 1
ATOM 5346 C CA . ASN B 1 227 ? 12.18 -40.625 -28.078 1 65.75 227 ASN B CA 1
ATOM 5347 C C . ASN B 1 227 ? 12.828 -39.25 -28.094 1 65.75 227 ASN B C 1
ATOM 5349 O O . ASN B 1 227 ? 13.398 -38.844 -29.109 1 65.75 227 ASN B O 1
ATOM 5353 N N . GLN B 1 228 ? 12.383 -38.375 -27.234 1 61.66 228 GLN B N 1
ATOM 5354 C CA . GLN B 1 228 ? 12.859 -37 -27.219 1 61.66 228 GLN B CA 1
ATOM 5355 C C . GLN B 1 228 ? 13.992 -36.812 -26.219 1 61.66 228 GLN B C 1
ATOM 5357 O O . GLN B 1 228 ? 13.742 -36.719 -25.016 1 61.66 228 GLN B O 1
ATOM 5362 N N . ASP B 1 229 ? 15.273 -37.344 -26.531 1 59.09 229 ASP B N 1
ATOM 5363 C CA . ASP B 1 229 ? 16.391 -37.406 -25.609 1 59.09 229 ASP B CA 1
ATOM 5364 C C . ASP B 1 229 ? 16.953 -36 -25.344 1 59.09 229 ASP B C 1
ATOM 5366 O O . ASP B 1 229 ? 17.891 -35.844 -24.547 1 59.09 229 ASP B O 1
ATOM 5370 N N . LYS B 1 230 ? 16.406 -34.875 -25.891 1 74.69 230 LYS B N 1
ATOM 5371 C CA . LYS B 1 230 ? 17.438 -33.844 -25.766 1 74.69 230 LYS B CA 1
ATOM 5372 C C . LYS B 1 230 ? 16.953 -32.656 -24.922 1 74.69 230 LYS B C 1
ATOM 5374 O O . LYS B 1 230 ? 15.891 -32.125 -25.188 1 74.69 230 LYS B O 1
ATOM 5379 N N . ALA B 1 231 ? 17.672 -32.531 -23.812 1 86 231 ALA B N 1
ATOM 5380 C CA . ALA B 1 231 ? 17.516 -31.344 -22.969 1 86 231 ALA B CA 1
ATOM 5381 C C . ALA B 1 231 ? 17.672 -30.062 -23.781 1 86 231 ALA B C 1
ATOM 5383 O O . ALA B 1 231 ? 18.469 -30 -24.719 1 86 231 ALA B O 1
ATOM 5384 N N . TYR B 1 232 ? 16.812 -29.141 -23.469 1 92.94 232 TYR B N 1
ATOM 5385 C CA . TYR B 1 232 ? 16.938 -27.844 -24.109 1 92.94 232 TYR B CA 1
ATOM 5386 C C . TYR B 1 232 ? 18.188 -27.125 -23.641 1 92.94 232 TYR B C 1
ATOM 5388 O O . TYR B 1 232 ? 18.625 -27.266 -22.5 1 92.94 232 TYR B O 1
ATOM 5396 N N . LYS B 1 233 ? 18.781 -26.359 -24.516 1 95.69 233 LYS B N 1
ATOM 5397 C CA . LYS B 1 233 ? 20 -25.641 -24.172 1 95.69 233 LYS B CA 1
ATOM 5398 C C . LYS B 1 233 ? 19.844 -24.141 -24.328 1 95.69 233 LYS B C 1
ATOM 5400 O O . LYS B 1 233 ? 20.453 -23.359 -23.594 1 95.69 233 LYS B O 1
ATOM 5405 N N . ARG B 1 234 ? 19.078 -23.734 -25.312 1 97.62 234 ARG B N 1
ATOM 5406 C CA . ARG B 1 234 ? 18.953 -22.312 -25.625 1 97.62 234 ARG B CA 1
ATOM 5407 C C . ARG B 1 234 ? 17.516 -21.828 -25.422 1 97.62 234 ARG B C 1
ATOM 5409 O O . ARG B 1 234 ? 16.578 -22.391 -26 1 97.62 234 ARG B O 1
ATOM 5416 N N . LEU B 1 235 ? 17.406 -20.797 -24.641 1 98.25 235 LEU B N 1
ATOM 5417 C CA . LEU B 1 235 ? 16.109 -20.219 -24.297 1 98.25 235 LEU B CA 1
ATOM 5418 C C . LEU B 1 235 ? 16.078 -18.734 -24.625 1 98.25 235 LEU B C 1
ATOM 5420 O O . LEU B 1 235 ? 16.969 -17.984 -24.234 1 98.25 235 LEU B O 1
ATOM 5424 N N . ILE B 1 236 ? 15.094 -18.328 -25.422 1 98.56 236 ILE B N 1
ATOM 5425 C CA . ILE B 1 236 ? 14.828 -16.906 -25.641 1 98.56 236 ILE B CA 1
ATOM 5426 C C . ILE B 1 236 ? 13.5 -16.516 -24.984 1 98.56 236 ILE B C 1
ATOM 5428 O O . ILE B 1 236 ? 12.484 -17.188 -25.203 1 98.56 236 ILE B O 1
ATOM 5432 N N . ILE B 1 237 ? 13.508 -15.508 -24.203 1 98.44 237 ILE B N 1
ATOM 5433 C CA . ILE B 1 237 ? 12.32 -15.008 -23.516 1 98.44 237 ILE B CA 1
ATOM 5434 C C . ILE B 1 237 ? 11.93 -13.648 -24.094 1 98.44 237 ILE B C 1
ATOM 5436 O O . ILE B 1 237 ? 12.711 -12.695 -24.031 1 98.44 237 ILE B O 1
ATOM 5440 N N . ALA B 1 238 ? 10.742 -13.625 -24.688 1 97.81 238 ALA B N 1
ATOM 5441 C CA . ALA B 1 238 ? 10.18 -12.336 -25.094 1 97.81 238 ALA B CA 1
ATOM 5442 C C . ALA B 1 238 ? 9.359 -11.711 -23.953 1 97.81 238 ALA B C 1
ATOM 5444 O O . ALA B 1 238 ? 8.312 -12.234 -23.578 1 97.81 238 ALA B O 1
ATOM 5445 N N . GLY B 1 239 ? 9.82 -10.586 -23.438 1 95.56 239 GLY B N 1
ATOM 5446 C CA . GLY B 1 239 ? 9.164 -9.922 -22.312 1 95.56 239 GLY B CA 1
ATOM 5447 C C . GLY B 1 239 ? 10.008 -9.898 -21.062 1 95.56 239 GLY B C 1
ATOM 5448 O O . GLY B 1 239 ? 10.359 -10.953 -20.516 1 95.56 239 GLY B O 1
ATOM 5449 N N . GLY B 1 240 ? 10.273 -8.766 -20.609 1 93.12 240 GLY B N 1
ATOM 5450 C CA . GLY B 1 240 ? 11.117 -8.617 -19.438 1 93.12 240 GLY B CA 1
ATOM 5451 C C . GLY B 1 240 ? 10.344 -8.227 -18.188 1 93.12 240 GLY B C 1
ATOM 5452 O O . GLY B 1 240 ? 10.852 -7.492 -17.344 1 93.12 240 GLY B O 1
ATOM 5453 N N . GLY B 1 241 ? 9.117 -8.656 -18.141 1 91.81 241 GLY B N 1
ATOM 5454 C CA . GLY B 1 241 ? 8.344 -8.398 -16.953 1 91.81 241 GLY B CA 1
ATOM 5455 C C . GLY B 1 241 ? 8.711 -9.305 -15.789 1 91.81 241 GLY B C 1
ATOM 5456 O O . GLY B 1 241 ? 9.781 -9.906 -15.781 1 91.81 241 GLY B O 1
ATOM 5457 N N . ARG B 1 242 ? 7.863 -9.43 -14.844 1 90.38 242 ARG B N 1
ATOM 5458 C CA . ARG B 1 242 ? 8.133 -10.195 -13.633 1 90.38 242 ARG B CA 1
ATOM 5459 C C . ARG B 1 242 ? 8.289 -11.68 -13.953 1 90.38 242 ARG B C 1
ATOM 5461 O O . ARG B 1 242 ? 9.148 -12.359 -13.383 1 90.38 242 ARG B O 1
ATOM 5468 N N . ILE B 1 243 ? 7.449 -12.164 -14.797 1 93.62 243 ILE B N 1
ATOM 5469 C CA . ILE B 1 243 ? 7.5 -13.578 -15.148 1 93.62 243 ILE B CA 1
ATOM 5470 C C . ILE B 1 243 ? 8.758 -13.859 -15.977 1 93.62 243 ILE B C 1
ATOM 5472 O O . ILE B 1 243 ? 9.469 -14.836 -15.719 1 93.62 243 ILE B O 1
ATOM 5476 N N . GLY B 1 244 ? 9.016 -12.992 -16.938 1 96.44 244 GLY B N 1
ATOM 5477 C CA . GLY B 1 244 ? 10.211 -13.164 -17.75 1 96.44 244 GLY B CA 1
ATOM 5478 C C . GLY B 1 244 ? 11.492 -13.117 -16.938 1 96.44 244 GLY B C 1
ATOM 5479 O O . GLY B 1 244 ? 12.367 -13.977 -17.094 1 96.44 244 GLY B O 1
ATOM 5480 N N . LEU B 1 245 ? 11.586 -12.117 -16.141 1 95.81 245 LEU B N 1
ATOM 5481 C CA . LEU B 1 245 ? 12.766 -11.984 -15.281 1 95.81 245 LEU B CA 1
ATOM 5482 C C . LEU B 1 245 ? 12.898 -13.18 -14.352 1 95.81 245 LEU B C 1
ATOM 5484 O O . LEU B 1 245 ? 13.992 -13.711 -14.164 1 95.81 245 LEU B O 1
ATOM 5488 N N . GLY B 1 246 ? 11.797 -13.547 -13.742 1 95.31 246 GLY B N 1
ATOM 5489 C CA . GLY B 1 246 ? 11.805 -14.695 -12.859 1 95.31 246 GLY B CA 1
ATOM 5490 C C . GLY B 1 246 ? 12.266 -15.977 -13.539 1 95.31 246 GLY B C 1
ATOM 5491 O O . GLY B 1 246 ? 13.055 -16.734 -12.977 1 95.31 246 GLY B O 1
ATOM 5492 N N . LEU B 1 247 ? 11.781 -16.172 -14.703 1 97.25 247 LEU B N 1
ATOM 5493 C CA . LEU B 1 247 ? 12.148 -17.375 -15.461 1 97.25 247 LEU B CA 1
ATOM 5494 C C . LEU B 1 247 ? 13.633 -17.359 -15.805 1 97.25 247 LEU B C 1
ATOM 5496 O O . LEU B 1 247 ? 14.32 -18.375 -15.68 1 97.25 247 LEU B O 1
ATOM 5500 N N . ALA B 1 248 ? 14.086 -16.188 -16.25 1 97.94 248 ALA B N 1
ATOM 5501 C CA . ALA B 1 248 ? 15.5 -16.047 -16.578 1 97.94 248 ALA B CA 1
ATOM 5502 C C . ALA B 1 248 ? 16.375 -16.359 -15.367 1 97.94 248 ALA B C 1
ATOM 5504 O O . ALA B 1 248 ? 17.375 -17.078 -15.477 1 97.94 248 ALA B O 1
ATOM 5505 N N . LYS B 1 249 ? 16 -15.859 -14.25 1 95.75 249 LYS B N 1
ATOM 5506 C CA . LYS B 1 249 ? 16.766 -16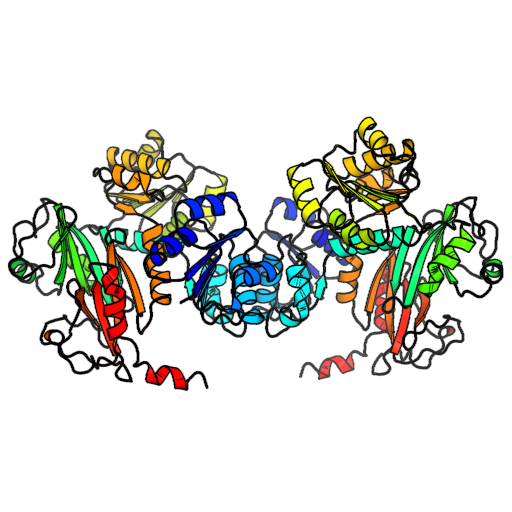.062 -13.023 1 95.75 249 LYS B CA 1
ATOM 5507 C C . LYS B 1 249 ? 16.828 -17.547 -12.664 1 95.75 249 LYS B C 1
ATOM 5509 O O . LYS B 1 249 ? 17.859 -18.031 -12.18 1 95.75 249 LYS B O 1
ATOM 5514 N N . GLU B 1 250 ? 15.75 -18.234 -12.844 1 95.44 250 GLU B N 1
ATOM 5515 C CA . GLU B 1 250 ? 15.648 -19.641 -12.484 1 95.44 250 GLU B CA 1
ATOM 5516 C C . GLU B 1 250 ? 16.5 -20.516 -13.406 1 95.44 250 GLU B C 1
ATOM 5518 O O . GLU B 1 250 ? 16.969 -21.578 -13.008 1 95.44 250 GLU B O 1
ATOM 5523 N N . LEU B 1 251 ? 16.719 -20.047 -14.641 1 97.56 251 LEU B N 1
ATOM 5524 C CA . LEU B 1 251 ? 17.234 -20.984 -15.625 1 97.56 251 LEU B CA 1
ATOM 5525 C C . LEU B 1 251 ? 18.594 -20.531 -16.156 1 97.56 251 LEU B C 1
ATOM 5527 O O . LEU B 1 251 ? 19.266 -21.266 -16.875 1 97.56 251 LEU B O 1
ATOM 5531 N N . GLU B 1 252 ? 19.031 -19.328 -15.773 1 97.56 252 GLU B N 1
ATOM 5532 C CA . GLU B 1 252 ? 20.219 -18.75 -16.391 1 97.56 252 GLU B CA 1
ATOM 5533 C C . GLU B 1 252 ? 21.484 -19.547 -16.047 1 97.56 252 GLU B C 1
ATOM 5535 O O . GLU B 1 252 ? 22.516 -19.422 -16.703 1 97.56 252 GLU B O 1
ATOM 5540 N N . ASN B 1 253 ? 21.438 -20.406 -15.039 1 96.5 253 ASN B N 1
ATOM 5541 C CA . ASN B 1 253 ? 22.578 -21.234 -14.68 1 96.5 253 ASN B CA 1
ATOM 5542 C C . ASN B 1 253 ? 22.5 -22.609 -15.344 1 96.5 253 ASN B C 1
ATOM 5544 O O . ASN B 1 253 ? 23.469 -23.375 -15.312 1 96.5 253 ASN B O 1
ATOM 5548 N N . THR B 1 254 ? 21.391 -22.922 -15.953 1 95.25 254 THR B N 1
ATOM 5549 C CA . THR B 1 254 ? 21.172 -24.25 -16.531 1 95.25 254 THR B CA 1
ATOM 5550 C C . THR B 1 254 ? 21.141 -24.156 -18.062 1 95.25 254 THR B C 1
ATOM 5552 O O . THR B 1 254 ? 21.562 -25.094 -18.75 1 95.25 254 THR B O 1
ATOM 5555 N N . LEU B 1 255 ? 20.656 -23.016 -18.562 1 97.31 255 LEU B N 1
ATOM 5556 C CA . LEU B 1 255 ? 20.5 -22.797 -20 1 97.31 255 LEU B CA 1
ATOM 5557 C C . LEU B 1 255 ? 21.172 -21.484 -20.422 1 97.31 255 LEU B C 1
ATOM 5559 O O . LEU B 1 255 ? 21.484 -20.641 -19.578 1 97.31 255 LEU B O 1
ATOM 5563 N N . GLN B 1 256 ? 21.422 -21.406 -21.703 1 98 256 GLN B N 1
ATOM 5564 C CA . GLN B 1 256 ? 21.75 -20.109 -22.281 1 98 256 GLN B CA 1
ATOM 5565 C C . GLN B 1 256 ? 20.484 -19.266 -22.469 1 98 256 GLN B C 1
ATOM 5567 O O . GLN B 1 256 ? 19.703 -19.531 -23.375 1 98 256 GLN B O 1
ATOM 5572 N N . VAL B 1 257 ? 20.391 -18.234 -21.703 1 98.38 257 VAL B N 1
ATOM 5573 C CA . VAL B 1 257 ? 19.141 -17.484 -21.688 1 98.38 257 VAL B CA 1
ATOM 5574 C C . VAL B 1 257 ? 19.344 -16.109 -22.328 1 98.38 257 VAL B C 1
ATOM 5576 O O . VAL B 1 257 ? 20.312 -15.406 -22 1 98.38 257 VAL B O 1
ATOM 5579 N N . LYS B 1 258 ? 18.484 -15.766 -23.266 1 98.25 258 LYS B N 1
ATOM 5580 C CA . LYS B 1 258 ? 18.344 -14.414 -23.812 1 98.25 258 LYS B CA 1
ATOM 5581 C C . LYS B 1 258 ? 16.984 -13.82 -23.469 1 98.25 258 LYS B C 1
ATOM 5583 O O . LYS B 1 258 ? 15.953 -14.484 -23.625 1 98.25 258 LYS B O 1
ATOM 5588 N N . ILE B 1 259 ? 16.984 -12.625 -22.984 1 98.06 259 ILE B N 1
ATOM 5589 C CA . ILE B 1 259 ? 15.734 -11.938 -22.719 1 98.06 259 ILE B CA 1
ATOM 5590 C C . ILE B 1 259 ? 15.633 -10.688 -23.594 1 98.06 259 ILE B C 1
ATOM 5592 O O . ILE B 1 259 ? 16.609 -9.953 -23.75 1 98.06 259 ILE B O 1
ATOM 5596 N N . ILE B 1 260 ? 14.469 -10.508 -24.234 1 97.62 260 ILE B N 1
ATOM 5597 C CA . ILE B 1 260 ? 14.258 -9.391 -25.141 1 97.62 260 ILE B CA 1
ATOM 5598 C C . ILE B 1 260 ? 13.133 -8.5 -24.609 1 97.62 260 ILE B C 1
ATOM 5600 O O . ILE B 1 260 ? 12.07 -8.992 -24.219 1 97.62 260 ILE B O 1
ATOM 5604 N N . THR B 1 261 ? 13.367 -7.203 -24.516 1 96.19 261 THR B N 1
ATOM 5605 C CA . THR B 1 261 ? 12.352 -6.219 -24.156 1 96.19 261 THR B CA 1
ATOM 5606 C C . THR B 1 261 ? 12.422 -5.008 -25.078 1 96.19 261 THR B C 1
ATOM 5608 O O . THR B 1 261 ? 13.484 -4.695 -25.625 1 96.19 261 THR B O 1
ATOM 5611 N N . LYS B 1 262 ? 11.32 -4.371 -25.25 1 93.06 262 LYS B N 1
ATOM 5612 C CA . LYS B 1 262 ? 11.258 -3.246 -26.172 1 93.06 262 LYS B CA 1
ATOM 5613 C C . LYS B 1 262 ? 11.93 -2.01 -25.578 1 93.06 262 LYS B C 1
ATOM 5615 O O . LYS B 1 262 ? 12.523 -1.215 -26.312 1 93.06 262 LYS B O 1
ATOM 5620 N N . SER B 1 263 ? 11.852 -1.799 -24.312 1 91.88 263 SER B N 1
ATOM 5621 C CA . SER B 1 263 ? 12.352 -0.614 -23.625 1 91.88 263 SER B CA 1
ATOM 5622 C C . SER B 1 263 ? 13.836 -0.76 -23.281 1 91.88 263 SER B C 1
ATOM 5624 O O . SER B 1 263 ? 14.227 -1.723 -22.625 1 91.88 263 SER B O 1
ATOM 5626 N N . SER B 1 264 ? 14.617 0.255 -23.688 1 93 264 SER B N 1
ATOM 5627 C CA . SER B 1 264 ? 16.047 0.237 -23.359 1 93 264 SER B CA 1
ATOM 5628 C C . SER B 1 264 ? 16.281 0.414 -21.875 1 93 264 SER B C 1
ATOM 5630 O O . SER B 1 264 ? 17.203 -0.169 -21.312 1 93 264 SER B O 1
ATOM 5632 N N . GLU B 1 265 ? 15.477 1.168 -21.344 1 90 265 GLU B N 1
ATOM 5633 C CA . GLU B 1 265 ? 15.57 1.378 -19.891 1 90 265 GLU B CA 1
ATOM 5634 C C . GLU B 1 265 ? 15.312 0.082 -19.141 1 90 265 GLU B C 1
ATOM 5636 O O . GLU B 1 265 ? 16.047 -0.25 -18.203 1 90 265 GLU B O 1
ATOM 5641 N N . LYS B 1 266 ? 14.344 -0.533 -19.578 1 91.5 266 LYS B N 1
ATOM 5642 C CA . LYS B 1 266 ? 14.016 -1.807 -18.938 1 91.5 266 LYS B CA 1
ATOM 5643 C C . LYS B 1 266 ? 15.117 -2.836 -19.172 1 91.5 266 LYS B C 1
ATOM 5645 O O . LYS B 1 266 ? 15.422 -3.633 -18.281 1 91.5 266 LYS B O 1
ATOM 5650 N N . ALA B 1 267 ? 15.641 -2.834 -20.344 1 95.19 267 ALA B N 1
ATOM 5651 C CA . ALA B 1 267 ? 16.734 -3.752 -20.656 1 95.19 267 ALA B CA 1
ATOM 5652 C C . ALA B 1 267 ? 17.922 -3.541 -19.719 1 95.19 267 ALA B C 1
ATOM 5654 O O . ALA B 1 267 ? 18.531 -4.504 -19.25 1 95.19 267 ALA B O 1
ATOM 5655 N N . TYR B 1 268 ? 18.156 -2.334 -19.484 1 92.56 268 TYR B N 1
ATOM 5656 C CA . TYR B 1 268 ? 19.25 -2.004 -18.578 1 92.56 268 TYR B CA 1
ATOM 5657 C C . TYR B 1 268 ? 18.953 -2.5 -17.156 1 92.56 268 TYR B C 1
ATOM 5659 O O . TYR B 1 268 ? 19.812 -3.121 -16.516 1 92.56 268 TYR B O 1
ATOM 5667 N N . GLU B 1 269 ? 17.797 -2.285 -16.703 1 89.56 269 GLU B N 1
ATOM 5668 C CA . GLU B 1 269 ? 17.375 -2.734 -15.383 1 89.56 269 GLU B CA 1
ATOM 5669 C C . GLU B 1 269 ? 17.5 -4.25 -15.25 1 89.56 269 GLU B C 1
ATOM 5671 O O . GLU B 1 269 ? 17.969 -4.754 -14.227 1 89.56 269 GLU B O 1
ATOM 5676 N N . LEU B 1 270 ? 17.078 -4.961 -16.266 1 94.31 270 LEU B N 1
ATOM 5677 C CA . LEU B 1 270 ? 17.125 -6.418 -16.281 1 94.31 270 LEU B CA 1
ATOM 5678 C C . LEU B 1 270 ? 18.578 -6.914 -16.234 1 94.31 270 LEU B C 1
ATOM 5680 O O . LEU B 1 270 ? 18.891 -7.867 -15.516 1 94.31 270 LEU B O 1
ATOM 5684 N N . SER B 1 271 ? 19.453 -6.25 -16.938 1 95.06 271 SER B N 1
ATOM 5685 C CA . SER B 1 271 ? 20.859 -6.664 -17.031 1 95.06 271 SER B CA 1
ATOM 5686 C C . SER B 1 271 ? 21.547 -6.559 -15.672 1 95.06 271 SER B C 1
ATOM 5688 O O . SER B 1 271 ? 22.453 -7.336 -15.375 1 95.06 271 SER B O 1
ATOM 5690 N N . GLU B 1 272 ? 21.031 -5.68 -14.844 1 91.69 272 GLU B N 1
ATOM 5691 C CA . GLU B 1 272 ? 21.609 -5.496 -13.516 1 91.69 272 GLU B CA 1
ATOM 5692 C C . GLU B 1 272 ? 21.172 -6.617 -12.57 1 91.69 272 GLU B C 1
ATOM 5694 O O . GLU B 1 272 ? 21.828 -6.867 -11.562 1 91.69 272 GLU B O 1
ATOM 5699 N N . GLN B 1 273 ? 20.188 -7.27 -12.953 1 91.81 273 GLN B N 1
ATOM 5700 C CA . GLN B 1 273 ? 19.609 -8.258 -12.047 1 91.81 273 GLN B CA 1
ATOM 5701 C C . GLN B 1 273 ? 19.984 -9.68 -12.484 1 91.81 273 GLN B C 1
ATOM 5703 O O . GLN B 1 273 ? 19.703 -10.641 -11.766 1 91.81 273 GLN B O 1
ATOM 5708 N N . LEU B 1 274 ? 20.547 -9.812 -13.625 1 95.62 274 LEU B N 1
ATOM 5709 C CA . LEU B 1 274 ? 20.875 -11.125 -14.172 1 95.62 274 LEU B CA 1
ATOM 5710 C C . LEU B 1 274 ? 22.391 -11.289 -14.305 1 95.62 274 LEU B C 1
ATOM 5712 O O . LEU B 1 274 ? 23.094 -10.336 -14.633 1 95.62 274 LEU B O 1
ATOM 5716 N N . ASP B 1 275 ? 22.859 -12.43 -14.094 1 95 275 ASP B N 1
ATOM 5717 C CA . ASP B 1 275 ? 24.297 -12.672 -14.047 1 95 275 ASP B CA 1
ATOM 5718 C C . ASP B 1 275 ? 24.781 -13.352 -15.328 1 95 275 ASP B C 1
ATOM 5720 O O . ASP B 1 275 ? 25.875 -13.047 -15.82 1 95 275 ASP B O 1
ATOM 5724 N N . HIS B 1 276 ? 24 -14.258 -15.859 1 96.44 276 HIS B N 1
ATOM 5725 C CA . HIS B 1 276 ? 24.5 -15.102 -16.938 1 96.44 276 HIS B CA 1
ATOM 5726 C C . HIS B 1 276 ? 23.562 -15.047 -18.141 1 96.44 276 HIS B C 1
ATOM 5728 O O . HIS B 1 276 ? 23.625 -15.914 -19.016 1 96.44 276 HIS B O 1
ATOM 5734 N N . SER B 1 277 ? 22.688 -14.102 -18.141 1 97.5 277 SER B N 1
ATOM 5735 C CA . SER B 1 277 ? 21.75 -13.977 -19.25 1 97.5 277 SER B CA 1
ATOM 5736 C C . SER B 1 277 ? 22.109 -12.789 -20.141 1 97.5 277 SER B C 1
ATOM 5738 O O . SER B 1 277 ? 22.719 -11.82 -19.672 1 97.5 277 SER B O 1
ATOM 5740 N N . ILE B 1 278 ? 21.828 -12.93 -21.359 1 97.69 278 ILE B N 1
ATOM 5741 C CA . ILE B 1 278 ? 21.969 -11.812 -22.297 1 97.69 278 ILE B CA 1
ATOM 5742 C C . ILE B 1 278 ? 20.656 -11.047 -22.391 1 97.69 278 ILE B C 1
ATOM 5744 O O . ILE B 1 278 ? 19.609 -11.633 -22.641 1 97.69 278 ILE B O 1
ATOM 5748 N N . VAL B 1 279 ? 20.734 -9.75 -22.172 1 98.06 279 VAL B N 1
ATOM 5749 C CA . VAL B 1 279 ? 19.547 -8.922 -22.25 1 98.06 279 VAL B CA 1
ATOM 5750 C C . VAL B 1 279 ? 19.625 -8.031 -23.484 1 98.06 279 VAL B C 1
ATOM 5752 O O . VAL B 1 279 ? 20.609 -7.332 -23.703 1 98.06 279 VAL B O 1
ATOM 5755 N N . LEU B 1 280 ? 18.578 -8.047 -24.312 1 97.12 280 LEU B N 1
ATOM 5756 C CA . LEU B 1 280 ? 18.562 -7.309 -25.562 1 97.12 280 LEU B CA 1
ATOM 5757 C C . LEU B 1 280 ? 17.375 -6.363 -25.625 1 97.12 280 LEU B C 1
ATOM 5759 O O . LEU B 1 280 ? 16.281 -6.703 -25.156 1 97.12 280 LEU B O 1
ATOM 5763 N N . SER B 1 281 ? 17.594 -5.156 -26.141 1 96.56 281 SER B N 1
ATOM 5764 C CA . SER B 1 281 ? 16.5 -4.266 -26.5 1 96.56 281 SER B CA 1
ATOM 5765 C C . SER B 1 281 ? 16.094 -4.445 -27.969 1 96.56 281 SER B C 1
ATOM 5767 O O . SER B 1 281 ? 16.938 -4.297 -28.859 1 96.56 281 SER B O 1
ATOM 5769 N N . GLY B 1 282 ? 14.867 -4.836 -28.188 1 94.31 282 GLY B N 1
ATOM 5770 C CA . GLY B 1 282 ? 14.406 -5.074 -29.547 1 94.31 282 GLY B CA 1
ATOM 5771 C C . GLY B 1 282 ? 12.93 -5.402 -29.641 1 94.31 282 GLY B C 1
ATOM 5772 O O . GLY B 1 282 ? 12.25 -5.484 -28.609 1 94.31 282 GLY B O 1
ATOM 5773 N N . ASP B 1 283 ? 12.469 -5.543 -30.812 1 92.62 283 ASP B N 1
ATOM 5774 C CA . ASP B 1 283 ? 11.078 -5.883 -31.109 1 92.62 283 ASP B CA 1
ATOM 5775 C C . ASP B 1 283 ? 10.953 -7.34 -31.547 1 92.62 283 ASP B C 1
ATOM 5777 O O . ASP B 1 283 ? 11.438 -7.723 -32.594 1 92.62 283 ASP B O 1
ATOM 5781 N N . THR B 1 284 ? 10.242 -8.047 -30.781 1 91.62 284 THR B N 1
ATOM 5782 C CA . THR B 1 284 ? 10.156 -9.477 -31.031 1 91.62 284 THR B CA 1
ATOM 5783 C C . THR B 1 284 ? 9.188 -9.781 -32.156 1 91.62 284 THR B C 1
ATOM 5785 O O . THR B 1 284 ? 9.07 -10.922 -32.594 1 91.62 284 THR B O 1
ATOM 5788 N N . THR B 1 285 ? 8.516 -8.82 -32.656 1 92.06 285 THR B N 1
ATOM 5789 C CA . THR B 1 285 ? 7.656 -9.008 -33.812 1 92.06 285 THR B CA 1
ATOM 5790 C C . THR B 1 285 ? 8.43 -8.742 -35.094 1 92.06 285 THR B C 1
ATOM 5792 O O . THR B 1 285 ? 7.906 -8.945 -36.188 1 92.06 285 THR B O 1
ATOM 5795 N N . ASP B 1 286 ? 9.633 -8.344 -34.969 1 93.62 286 ASP B N 1
ATOM 5796 C CA . ASP B 1 286 ? 10.508 -8.078 -36.094 1 93.62 286 ASP B CA 1
ATOM 5797 C C . ASP B 1 286 ? 11.242 -9.344 -36.531 1 93.62 286 ASP B C 1
ATOM 5799 O O . ASP B 1 286 ? 12.18 -9.781 -35.875 1 93.62 286 ASP B O 1
ATOM 5803 N N . GLU B 1 287 ? 10.898 -9.75 -37.719 1 95.31 287 GLU B N 1
ATOM 5804 C CA . GLU B 1 287 ? 11.461 -10.984 -38.25 1 95.31 287 GLU B CA 1
ATOM 5805 C C . GLU B 1 287 ? 12.977 -10.883 -38.375 1 95.31 287 GLU B C 1
ATOM 5807 O O . GLU B 1 287 ? 13.703 -11.812 -38.031 1 95.31 287 GLU B O 1
ATOM 5812 N N . ALA B 1 288 ? 13.414 -9.781 -38.938 1 95.88 288 ALA B N 1
ATOM 5813 C CA . ALA B 1 288 ? 14.844 -9.578 -39.156 1 95.88 288 ALA B CA 1
ATOM 5814 C C . ALA B 1 288 ? 15.602 -9.617 -37.812 1 95.88 288 ALA B C 1
ATOM 5816 O O . ALA B 1 288 ? 16.688 -10.188 -37.75 1 95.88 288 ALA B O 1
ATOM 5817 N N . PHE B 1 289 ? 15.055 -9.047 -36.875 1 95.44 289 PHE B N 1
ATOM 5818 C CA . PHE B 1 289 ? 15.68 -9.023 -35.562 1 95.44 289 PHE B CA 1
ATOM 5819 C C . PHE B 1 289 ? 15.812 -10.43 -34.969 1 95.44 289 PHE B C 1
ATOM 5821 O O . PHE B 1 289 ? 16.875 -10.805 -34.469 1 95.44 289 PHE B O 1
ATOM 5828 N N . LEU B 1 290 ? 14.734 -11.219 -35.031 1 96.69 290 LEU B N 1
ATOM 5829 C CA . LEU B 1 290 ? 14.719 -12.57 -34.469 1 96.69 290 LEU B CA 1
ATOM 5830 C C . LEU B 1 290 ? 15.742 -13.453 -35.188 1 96.69 290 LEU B C 1
ATOM 5832 O O . LEU B 1 290 ? 16.406 -14.273 -34.562 1 96.69 290 LEU B O 1
ATOM 5836 N N . LEU B 1 291 ? 15.844 -13.25 -36.469 1 96.81 291 LEU B N 1
ATOM 5837 C CA . LEU B 1 291 ? 16.812 -14.016 -37.25 1 96.81 291 LEU B CA 1
ATOM 5838 C C . LEU B 1 291 ? 18.234 -13.641 -36.844 1 96.81 291 LEU B C 1
ATOM 5840 O O . LEU B 1 291 ? 19.094 -14.508 -36.719 1 96.81 291 LEU B O 1
ATOM 5844 N N . ASP B 1 292 ? 18.422 -12.367 -36.688 1 96.5 292 ASP B N 1
ATOM 5845 C CA . ASP B 1 292 ? 19.734 -11.875 -36.281 1 96.5 292 ASP B CA 1
ATOM 5846 C C . ASP B 1 292 ? 20.109 -12.469 -34.906 1 96.5 292 ASP B C 1
ATOM 5848 O O . ASP B 1 292 ? 21.297 -12.664 -34.625 1 96.5 292 ASP B O 1
ATOM 5852 N N . GLU B 1 293 ? 19.141 -12.82 -34.188 1 95.88 293 GLU B N 1
ATOM 5853 C CA . GLU B 1 293 ? 19.391 -13.352 -32.844 1 95.88 293 GLU B CA 1
ATOM 5854 C C . GLU B 1 293 ? 19.328 -14.875 -32.844 1 95.88 293 GLU B C 1
ATOM 5856 O O . GLU B 1 293 ? 19.219 -15.484 -31.781 1 95.88 293 GLU B O 1
ATOM 5861 N N . ASN B 1 294 ? 19.297 -15.477 -33.969 1 96.31 294 ASN B N 1
ATOM 5862 C CA . ASN B 1 294 ? 19.422 -16.922 -34.156 1 96.31 294 ASN B CA 1
ATOM 5863 C C . ASN B 1 294 ? 18.203 -17.656 -33.625 1 96.31 294 ASN B C 1
ATOM 5865 O O . ASN B 1 294 ? 18.344 -18.625 -32.875 1 96.31 294 ASN B O 1
ATOM 5869 N N . ILE B 1 295 ? 17.062 -17.188 -33.969 1 97.25 295 ILE B N 1
ATOM 5870 C CA . ILE B 1 295 ? 15.812 -17.812 -33.562 1 97.25 295 ILE B CA 1
ATOM 5871 C C . ILE B 1 295 ? 15.742 -19.234 -34.094 1 97.25 295 ILE B C 1
ATOM 5873 O O . ILE B 1 295 ? 15.133 -20.109 -33.5 1 97.25 295 ILE B O 1
ATOM 5877 N N . ASP B 1 296 ? 16.406 -19.531 -35.219 1 96 296 ASP B N 1
ATOM 5878 C CA . ASP B 1 296 ? 16.375 -20.828 -35.875 1 96 296 ASP B CA 1
ATOM 5879 C C . ASP B 1 296 ? 17.188 -21.859 -35.094 1 96 296 ASP B C 1
ATOM 5881 O O . ASP B 1 296 ? 17.047 -23.062 -35.312 1 96 296 ASP B O 1
ATOM 5885 N N . ARG B 1 297 ? 17.938 -21.375 -34.188 1 96.06 297 ARG B N 1
ATOM 5886 C CA . ARG B 1 297 ? 18.766 -22.266 -33.375 1 96.06 297 ARG B CA 1
ATOM 5887 C C . ARG B 1 297 ? 18.25 -22.297 -31.938 1 96.06 297 ARG B C 1
ATOM 5889 O O . ARG B 1 297 ? 18.906 -22.875 -31.062 1 96.06 297 ARG B O 1
ATOM 5896 N N . THR B 1 298 ? 17.141 -21.734 -31.734 1 96.81 298 THR B N 1
ATOM 5897 C CA . THR B 1 298 ? 16.578 -21.641 -30.391 1 96.81 298 THR B CA 1
ATOM 5898 C C . THR B 1 298 ? 15.75 -22.875 -30.078 1 96.81 298 THR B C 1
ATOM 5900 O O . THR B 1 298 ? 14.914 -23.297 -30.875 1 96.81 298 THR B O 1
ATOM 5903 N N . ASP B 1 299 ? 16.047 -23.438 -28.891 1 96.25 299 ASP B N 1
ATOM 5904 C CA . ASP B 1 299 ? 15.289 -24.609 -28.484 1 96.25 299 ASP B CA 1
ATOM 5905 C C . ASP B 1 299 ? 13.898 -24.234 -27.984 1 96.25 299 ASP B C 1
ATOM 5907 O O . ASP B 1 299 ? 12.906 -24.859 -28.359 1 96.25 299 ASP B O 1
ATOM 5911 N N . VAL B 1 300 ? 13.867 -23.25 -27.109 1 97.38 300 VAL B N 1
ATOM 5912 C CA . VAL B 1 300 ? 12.594 -22.828 -26.547 1 97.38 300 VAL B CA 1
ATOM 5913 C C . VAL B 1 300 ? 12.461 -21.312 -26.672 1 97.38 300 VAL B C 1
ATOM 5915 O O . VAL B 1 300 ? 13.383 -20.562 -26.328 1 97.38 300 VAL B O 1
ATOM 5918 N N . PHE B 1 301 ? 11.375 -20.922 -27.234 1 98.12 301 PHE B N 1
ATOM 5919 C CA . PHE B 1 301 ? 11.008 -19.516 -27.312 1 98.12 301 PHE B CA 1
ATOM 5920 C C . PHE B 1 301 ? 9.758 -19.234 -26.484 1 98.12 301 PHE B C 1
ATOM 5922 O O . PHE B 1 301 ? 8.68 -19.75 -26.781 1 98.12 301 PHE B O 1
ATOM 5929 N N . CYS B 1 302 ? 9.914 -18.344 -25.453 1 98.12 302 CYS B N 1
ATOM 5930 C CA . CYS B 1 302 ? 8.797 -18.031 -24.578 1 98.12 302 CYS B CA 1
ATOM 5931 C C . CYS B 1 302 ? 8.352 -16.578 -24.766 1 98.12 302 CYS B C 1
ATOM 5933 O O . CYS B 1 302 ? 9.172 -15.664 -24.734 1 98.12 302 CYS B O 1
ATOM 5935 N N . THR B 1 303 ? 7.082 -16.438 -24.984 1 97.62 303 THR B N 1
ATOM 5936 C CA . THR B 1 303 ? 6.527 -15.102 -25.047 1 97.62 303 THR B CA 1
ATOM 5937 C C . THR B 1 303 ? 5.73 -14.781 -23.781 1 97.62 303 THR B C 1
ATOM 5939 O O . THR B 1 303 ? 4.648 -15.328 -23.578 1 97.62 303 THR B O 1
ATOM 5942 N N . LEU B 1 304 ? 6.258 -13.789 -23.047 1 96.75 304 LEU B N 1
ATOM 5943 C CA . LEU B 1 304 ? 5.746 -13.562 -21.703 1 96.75 304 LEU B CA 1
ATOM 5944 C C . LEU B 1 304 ? 5.449 -12.086 -21.469 1 96.75 304 LEU B C 1
ATOM 5946 O O . LEU B 1 304 ? 5.648 -11.57 -20.359 1 96.75 304 LEU B O 1
ATOM 5950 N N . THR B 1 305 ? 5.035 -11.375 -22.484 1 93.88 305 THR B N 1
ATOM 5951 C CA . THR B 1 305 ? 4.668 -9.969 -22.344 1 93.88 305 THR B CA 1
ATOM 5952 C C . THR B 1 305 ? 3.266 -9.828 -21.766 1 93.88 305 THR B C 1
ATOM 5954 O O . THR B 1 305 ? 2.604 -10.828 -21.484 1 93.88 305 THR B O 1
ATOM 5957 N N . SER B 1 306 ? 2.811 -8.562 -21.547 1 88.88 306 SER B N 1
ATOM 5958 C CA . SER B 1 306 ? 1.496 -8.297 -20.984 1 88.88 306 SER B CA 1
ATOM 5959 C C . SER B 1 306 ? 0.42 -8.25 -22.062 1 88.88 306 SER B C 1
ATOM 5961 O O . SER B 1 306 ? -0.759 -8.047 -21.75 1 88.88 306 SER B O 1
ATOM 5963 N N . ASP B 1 307 ? 0.796 -8.477 -23.266 1 89.31 307 ASP B N 1
ATOM 5964 C CA . ASP B 1 307 ? -0.139 -8.375 -24.391 1 89.31 307 ASP B CA 1
ATOM 5965 C C . ASP B 1 307 ? -0.329 -9.734 -25.062 1 89.31 307 ASP B C 1
ATOM 5967 O O . ASP B 1 307 ? 0.595 -10.25 -25.703 1 89.31 307 ASP B O 1
ATOM 5971 N N . ASP B 1 308 ? -1.541 -10.242 -25.062 1 89.31 308 ASP B N 1
ATOM 5972 C CA . ASP B 1 308 ? -1.854 -11.57 -25.594 1 89.31 308 ASP B CA 1
ATOM 5973 C C . ASP B 1 308 ? -1.571 -11.641 -27.094 1 89.31 308 ASP B C 1
ATOM 5975 O O . ASP B 1 308 ? -1.019 -12.625 -27.578 1 89.31 308 ASP B O 1
ATOM 5979 N N . GLU B 1 309 ? -1.96 -10.578 -27.781 1 87.94 309 GLU B N 1
ATOM 5980 C CA . GLU B 1 309 ? -1.784 -10.57 -29.234 1 87.94 309 GLU B CA 1
ATOM 5981 C C . GLU B 1 309 ? -0.307 -10.641 -29.609 1 87.94 309 GLU B C 1
ATOM 5983 O O . GLU B 1 309 ? 0.078 -11.414 -30.484 1 87.94 309 GLU B O 1
ATOM 5988 N N . THR B 1 310 ? 0.397 -9.859 -28.938 1 91.25 310 THR B N 1
ATOM 5989 C CA . THR B 1 310 ? 1.837 -9.883 -29.172 1 91.25 310 THR B CA 1
ATOM 5990 C C . THR B 1 310 ? 2.418 -11.258 -28.875 1 91.25 310 THR B C 1
ATOM 5992 O O . THR B 1 310 ? 3.234 -11.773 -29.641 1 91.25 310 THR B O 1
ATOM 5995 N N . ASN B 1 311 ? 2.037 -11.844 -27.797 1 93.5 311 ASN B N 1
ATOM 5996 C CA . ASN B 1 311 ? 2.543 -13.156 -27.406 1 93.5 311 ASN B CA 1
ATOM 5997 C C . ASN B 1 311 ? 2.215 -14.219 -28.453 1 93.5 311 ASN B C 1
ATOM 5999 O O . ASN B 1 311 ? 3.076 -15.016 -28.828 1 93.5 311 ASN B O 1
ATOM 6003 N N . ILE B 1 312 ? 0.988 -14.219 -28.906 1 90.5 312 ILE B N 1
ATOM 6004 C CA . ILE B 1 312 ? 0.525 -15.219 -29.875 1 90.5 312 ILE B CA 1
ATOM 6005 C C . ILE B 1 312 ? 1.247 -15.023 -31.203 1 90.5 312 ILE B C 1
ATOM 6007 O O . ILE B 1 312 ? 1.827 -15.961 -31.75 1 90.5 312 ILE B O 1
ATOM 6011 N N . LEU B 1 313 ? 1.271 -13.82 -31.656 1 90.31 313 LEU B N 1
ATOM 6012 C CA . LEU B 1 313 ? 1.861 -13.516 -32.969 1 90.31 313 LEU B CA 1
ATOM 6013 C C . LEU B 1 313 ? 3.361 -13.789 -32.969 1 90.31 313 LEU B C 1
ATOM 6015 O O . LEU B 1 313 ? 3.895 -14.375 -33.906 1 90.31 313 LEU B O 1
ATOM 6019 N N . CYS B 1 314 ? 4.012 -13.359 -31.969 1 94.31 314 CYS B N 1
ATOM 6020 C CA . CYS B 1 314 ? 5.453 -13.562 -31.859 1 94.31 314 CYS B CA 1
ATOM 6021 C C . CYS B 1 314 ? 5.789 -15.047 -31.797 1 94.31 314 CYS B C 1
ATOM 6023 O O . CYS B 1 314 ? 6.797 -15.484 -32.344 1 94.31 314 CYS B O 1
ATOM 6025 N N . SER B 1 315 ? 5.02 -15.773 -31.078 1 94.75 315 SER B N 1
ATOM 6026 C CA . SER B 1 315 ? 5.238 -17.219 -30.984 1 94.75 315 SER B CA 1
ATOM 6027 C C . SER B 1 315 ? 5.086 -17.891 -32.344 1 94.75 315 SER B C 1
ATOM 6029 O O . SER B 1 315 ? 5.906 -18.734 -32.719 1 94.75 315 SER B O 1
ATOM 6031 N N . MET B 1 316 ? 4.043 -17.531 -33.031 1 92.69 316 MET B N 1
ATOM 6032 C CA . MET B 1 316 ? 3.809 -18.094 -34.375 1 92.69 316 MET B CA 1
ATOM 6033 C C . MET B 1 316 ? 4.945 -17.75 -35.312 1 92.69 316 MET B C 1
ATOM 6035 O O . MET B 1 316 ? 5.41 -18.594 -36.062 1 92.69 316 MET B O 1
ATOM 6039 N N . LEU B 1 317 ? 5.332 -16.5 -35.219 1 94.88 317 LEU B N 1
ATOM 6040 C CA . LEU B 1 317 ? 6.445 -16.047 -36.031 1 94.88 317 LEU B CA 1
ATOM 6041 C C . LEU B 1 317 ? 7.719 -16.812 -35.719 1 94.88 317 LEU B C 1
ATOM 6043 O O . LEU B 1 317 ? 8.398 -17.312 -36.594 1 94.88 317 LEU B O 1
ATOM 6047 N N . ALA B 1 318 ? 8.055 -16.906 -34.469 1 96.38 318 ALA B N 1
ATOM 6048 C CA . ALA B 1 318 ? 9.25 -17.625 -34.062 1 96.38 318 ALA B CA 1
ATOM 6049 C C . ALA B 1 318 ? 9.219 -19.078 -34.5 1 96.38 318 ALA B C 1
ATOM 6051 O O . ALA B 1 318 ? 10.242 -19.625 -34.938 1 96.38 318 ALA B O 1
ATOM 6052 N N . LYS B 1 319 ? 8.031 -19.703 -34.375 1 94.19 319 LYS B N 1
ATOM 6053 C CA . LYS B 1 319 ? 7.867 -21.078 -34.844 1 94.19 319 LYS B CA 1
ATOM 6054 C C . LYS B 1 319 ? 8.148 -21.188 -36.344 1 94.19 319 LYS B C 1
ATOM 6056 O O . LYS B 1 319 ? 8.852 -22.109 -36.781 1 94.19 319 LYS B O 1
ATOM 6061 N N . SER B 1 320 ? 7.633 -20.312 -37.062 1 94.69 320 SER B N 1
ATOM 6062 C CA . SER B 1 320 ? 7.801 -20.328 -38.531 1 94.69 320 SER B CA 1
ATOM 6063 C C . SER B 1 320 ? 9.258 -20.078 -38.906 1 94.69 320 SER B C 1
ATOM 6065 O O . SER B 1 320 ? 9.695 -20.516 -39.969 1 94.69 320 SER B O 1
ATOM 6067 N N . LEU B 1 321 ? 9.961 -19.422 -38.062 1 96.06 321 LEU B N 1
ATOM 6068 C CA . LEU B 1 321 ? 11.344 -19.078 -38.344 1 96.06 321 LEU B CA 1
ATOM 6069 C C . LEU B 1 321 ? 12.297 -20.172 -37.875 1 96.06 321 LEU B C 1
ATOM 6071 O O . LEU B 1 321 ? 13.508 -20.094 -38.094 1 96.06 321 LEU B O 1
ATOM 6075 N N . GLY B 1 322 ? 11.719 -21.156 -37.125 1 95.12 322 GLY B N 1
ATOM 6076 C CA . GLY B 1 322 ? 12.547 -22.328 -36.906 1 95.12 322 GLY B CA 1
ATOM 6077 C C . GLY B 1 322 ? 12.727 -22.641 -35.406 1 95.12 322 GLY B C 1
ATOM 6078 O O . GLY B 1 322 ? 13.414 -23.594 -35.062 1 95.12 322 GLY B O 1
ATOM 6079 N N . ALA B 1 323 ? 12.18 -21.891 -34.531 1 96 323 ALA B N 1
ATOM 6080 C CA . ALA B 1 323 ? 12.25 -22.25 -33.094 1 96 323 ALA B CA 1
ATOM 6081 C C . ALA B 1 323 ? 11.672 -23.641 -32.875 1 96 323 ALA B C 1
ATOM 6083 O O . ALA B 1 323 ? 10.633 -24 -33.438 1 96 323 ALA B O 1
ATOM 6084 N N . LYS B 1 324 ? 12.328 -24.406 -32.094 1 93.38 324 LYS B N 1
ATOM 6085 C CA . LYS B 1 324 ? 11.914 -25.797 -31.922 1 93.38 324 LYS B CA 1
ATOM 6086 C C . LYS B 1 324 ? 10.594 -25.875 -31.156 1 93.38 324 LYS B C 1
ATOM 6088 O O . LYS B 1 324 ? 9.672 -26.578 -31.594 1 93.38 324 LYS B O 1
ATOM 6093 N N . VAL B 1 325 ? 10.57 -25.219 -30 1 93.88 325 VAL B N 1
ATOM 6094 C CA . VAL B 1 325 ? 9.367 -25.203 -29.172 1 93.88 325 VAL B CA 1
ATOM 6095 C C . VAL B 1 325 ? 9.008 -23.766 -28.812 1 93.88 325 VAL B C 1
ATOM 6097 O O . VAL B 1 325 ? 9.883 -22.969 -28.469 1 93.88 325 VAL B O 1
ATOM 6100 N N . VAL B 1 326 ? 7.703 -23.469 -28.953 1 95.62 326 VAL B N 1
ATOM 6101 C CA . VAL B 1 326 ? 7.258 -22.141 -28.578 1 95.62 326 VAL B CA 1
ATOM 6102 C C . VAL B 1 326 ? 6.199 -22.234 -27.484 1 95.62 326 VAL B C 1
ATOM 6104 O O . VAL B 1 326 ? 5.312 -23.078 -27.547 1 95.62 326 VAL B O 1
ATOM 6107 N N . MET B 1 327 ? 6.383 -21.438 -26.453 1 95.06 327 MET B N 1
ATOM 6108 C CA . MET B 1 327 ? 5.445 -21.344 -25.344 1 95.06 327 MET B CA 1
ATOM 6109 C C . MET B 1 327 ? 4.902 -19.922 -25.203 1 95.06 327 MET B C 1
ATOM 6111 O O . MET B 1 327 ? 5.664 -18.953 -25.25 1 95.06 327 MET B O 1
ATOM 6115 N N . SER B 1 328 ? 3.613 -19.812 -25.062 1 94.19 328 SER B N 1
ATOM 6116 C CA . SER B 1 328 ? 3.006 -18.484 -25.078 1 94.19 328 SER B CA 1
ATOM 6117 C C . SER B 1 328 ? 2.086 -18.281 -23.891 1 94.19 328 SER B C 1
ATOM 6119 O O . SER B 1 328 ? 1.253 -19.141 -23.578 1 94.19 328 SER B O 1
ATOM 6121 N N . LEU B 1 329 ? 2.271 -17.141 -23.234 1 92.81 329 LEU B N 1
ATOM 6122 C CA . LEU B 1 329 ? 1.356 -16.719 -22.188 1 92.81 329 LEU B CA 1
ATOM 6123 C C . LEU B 1 329 ? 0.095 -16.094 -22.766 1 92.81 329 LEU B C 1
ATOM 6125 O O . LEU B 1 329 ? 0.174 -15.156 -23.562 1 92.81 329 LEU B O 1
ATOM 6129 N N . VAL B 1 330 ? -1.029 -16.656 -22.438 1 88.19 330 VAL B N 1
ATOM 6130 C CA . VAL B 1 330 ? -2.291 -16.141 -22.953 1 88.19 330 VAL B CA 1
ATOM 6131 C C . VAL B 1 330 ? -3.289 -15.977 -21.812 1 88.19 330 VAL B C 1
ATOM 6133 O O . VAL B 1 330 ? -3.709 -16.953 -21.203 1 88.19 330 VAL B O 1
ATOM 6136 N N . ASP B 1 331 ? -3.693 -14.781 -21.531 1 79.38 331 ASP B N 1
ATOM 6137 C CA . ASP B 1 331 ? -4.559 -14.445 -20.406 1 79.38 331 ASP B CA 1
ATOM 6138 C C . ASP B 1 331 ? -6.031 -14.547 -20.797 1 79.38 331 ASP B C 1
ATOM 6140 O O . ASP B 1 331 ? -6.855 -15.039 -20.016 1 79.38 331 ASP B O 1
ATOM 6144 N N . ARG B 1 332 ? -6.449 -14.016 -22.016 1 72.75 332 ARG B N 1
ATOM 6145 C CA . ARG B 1 332 ? -7.848 -13.898 -22.406 1 72.75 332 ARG B CA 1
ATOM 6146 C C . ARG B 1 332 ? -8.383 -15.234 -22.922 1 72.75 332 ARG B C 1
ATOM 6148 O O . ARG B 1 332 ? -7.785 -15.844 -23.812 1 72.75 332 ARG B O 1
ATOM 6155 N N . ASN B 1 333 ? -9.43 -15.633 -22.359 1 66.75 333 ASN B N 1
ATOM 6156 C CA . ASN B 1 333 ? -10.086 -16.891 -22.703 1 66.75 333 ASN B CA 1
ATOM 6157 C C . ASN B 1 333 ? -10.492 -16.922 -24.172 1 66.75 333 ASN B C 1
ATOM 6159 O O . ASN B 1 333 ? -10.5 -17.984 -24.797 1 66.75 333 ASN B O 1
ATOM 6163 N N . ALA B 1 334 ? -10.742 -15.727 -24.609 1 64 334 ALA B N 1
ATOM 6164 C CA . ALA B 1 334 ? -11.258 -15.633 -25.969 1 64 334 ALA B CA 1
ATOM 6165 C C . ALA B 1 334 ? -10.266 -16.203 -26.969 1 64 334 ALA B C 1
ATOM 6167 O O . ALA B 1 334 ? -10.648 -16.656 -28.047 1 64 334 ALA B O 1
ATOM 6168 N N . TYR B 1 335 ? -9.086 -16.25 -26.641 1 69.94 335 TYR B N 1
ATOM 6169 C CA . TYR B 1 335 ? -8.062 -16.688 -27.578 1 69.94 335 TYR B CA 1
ATOM 6170 C C . TYR B 1 335 ? -7.793 -18.188 -27.438 1 69.94 335 TYR B C 1
ATOM 6172 O O . TYR B 1 335 ? -7.043 -18.766 -28.219 1 69.94 335 TYR B O 1
ATOM 6180 N N . MET B 1 336 ? -8.359 -18.719 -26.453 1 65.44 336 MET B N 1
ATOM 6181 C CA . MET B 1 336 ? -8.086 -20.125 -26.156 1 65.44 336 MET B CA 1
ATOM 6182 C C . MET B 1 336 ? -8.414 -21.016 -27.344 1 65.44 336 MET B C 1
ATOM 6184 O O . MET B 1 336 ? -7.641 -21.906 -27.688 1 65.44 336 MET B O 1
ATOM 6188 N N . SER B 1 337 ? -9.484 -20.719 -27.906 1 63.5 337 SER B N 1
ATOM 6189 C CA . SER B 1 337 ? -9.938 -21.547 -29.016 1 63.5 337 SER B CA 1
ATOM 6190 C C . SER B 1 337 ? -9.109 -21.281 -30.266 1 63.5 337 SER B C 1
ATOM 6192 O O . SER B 1 337 ? -8.984 -22.156 -31.141 1 63.5 337 SER B O 1
ATOM 6194 N N . MET B 1 338 ? -8.586 -20.203 -30.328 1 63.16 338 MET B N 1
ATOM 6195 C CA . MET B 1 338 ? -7.887 -19.766 -31.547 1 63.16 338 MET B CA 1
ATOM 6196 C C . MET B 1 338 ? -6.48 -20.359 -31.594 1 63.16 338 MET B C 1
ATOM 6198 O O . MET B 1 338 ? -5.969 -20.656 -32.656 1 63.16 338 MET B O 1
ATOM 6202 N N . VAL B 1 339 ? -5.973 -20.484 -30.484 1 68.19 339 VAL B N 1
ATOM 6203 C CA . VAL B 1 339 ? -4.559 -20.844 -30.438 1 68.19 339 VAL B CA 1
ATOM 6204 C C . VAL B 1 339 ? -4.402 -22.359 -30.469 1 68.19 339 VAL B C 1
ATOM 6206 O O . VAL B 1 339 ? -3.312 -22.875 -30.734 1 68.19 339 VAL B O 1
ATOM 6209 N N . ASP B 1 340 ? -5.414 -23.078 -30.312 1 62.75 340 ASP B N 1
ATOM 6210 C CA . ASP B 1 340 ? -5.336 -24.531 -30.25 1 62.75 340 ASP B CA 1
ATOM 6211 C C . ASP B 1 340 ? -5.078 -25.141 -31.625 1 62.75 340 ASP B C 1
ATOM 6213 O O . ASP B 1 340 ? -5.168 -26.344 -31.797 1 62.75 340 ASP B O 1
ATOM 6217 N N . ASN B 1 341 ? -4.66 -24.312 -32.562 1 59.72 341 ASN B N 1
ATOM 6218 C CA . ASN B 1 341 ? -4.504 -24.828 -33.906 1 59.72 341 ASN B CA 1
ATOM 6219 C C . ASN B 1 341 ? -3.102 -25.391 -34.125 1 59.72 341 ASN B C 1
ATOM 6221 O O . ASN B 1 341 ? -2.738 -25.719 -35.25 1 59.72 341 ASN B O 1
ATOM 6225 N N . GLY B 1 342 ? -2.432 -25.594 -33.156 1 70.44 342 GLY B N 1
ATOM 6226 C CA . GLY B 1 342 ? -1.172 -26.312 -33.281 1 70.44 342 GLY B CA 1
ATOM 6227 C C . GLY B 1 342 ? 0.008 -25.391 -33.562 1 70.44 342 GLY B C 1
ATOM 6228 O O . GLY B 1 342 ? 1.155 -25.844 -33.594 1 70.44 342 GLY B O 1
ATOM 6229 N N . ALA B 1 343 ? -0.227 -24.172 -33.781 1 78.19 343 ALA B N 1
ATOM 6230 C CA . ALA B 1 343 ? 0.87 -23.266 -34.094 1 78.19 343 ALA B CA 1
ATOM 6231 C C . ALA B 1 343 ? 1.72 -22.969 -32.875 1 78.19 343 ALA B C 1
ATOM 6233 O O . ALA B 1 343 ? 2.891 -22.594 -33 1 78.19 343 ALA B O 1
ATOM 6234 N N . ILE B 1 344 ? 1.196 -23.094 -31.781 1 89.5 344 ILE B N 1
ATOM 6235 C CA . ILE B 1 344 ? 1.892 -22.875 -30.516 1 89.5 344 ILE B CA 1
ATOM 6236 C C . ILE B 1 344 ? 1.988 -24.188 -29.75 1 89.5 344 ILE B C 1
ATOM 6238 O O . ILE B 1 344 ? 0.981 -24.875 -29.547 1 89.5 344 ILE B O 1
ATOM 6242 N N . ASP B 1 345 ? 3.148 -24.516 -29.406 1 88.5 345 ASP B N 1
ATOM 6243 C CA . ASP B 1 345 ? 3.379 -25.812 -28.797 1 88.5 345 ASP B CA 1
ATOM 6244 C C . ASP B 1 345 ? 2.756 -25.891 -27.406 1 88.5 345 ASP B C 1
ATOM 6246 O O . ASP B 1 345 ? 2.141 -26.891 -27.047 1 88.5 345 ASP B O 1
ATOM 6250 N N . ASN B 1 346 ? 2.959 -24.891 -26.594 1 89.12 346 ASN B N 1
ATOM 6251 C CA . ASN B 1 346 ? 2.395 -24.812 -25.25 1 89.12 346 ASN B CA 1
ATOM 6252 C C . ASN B 1 346 ? 1.729 -23.469 -24.984 1 89.12 346 ASN B C 1
ATOM 6254 O O . ASN B 1 346 ? 2.383 -22.422 -25.047 1 89.12 346 ASN B O 1
ATOM 6258 N N . VAL B 1 347 ? 0.479 -23.516 -24.719 1 88.62 347 VAL B N 1
ATOM 6259 C CA . VAL B 1 347 ? -0.229 -22.312 -24.297 1 88.62 347 VAL B CA 1
ATOM 6260 C C . VAL B 1 347 ? -0.374 -22.297 -22.781 1 88.62 347 VAL B C 1
ATOM 6262 O O . VAL B 1 347 ? -0.905 -23.234 -22.188 1 88.62 347 VAL B O 1
ATOM 6265 N N . ILE B 1 348 ? 0.133 -21.281 -22.188 1 89 348 ILE B N 1
ATOM 6266 C CA . ILE B 1 348 ? 0.115 -21.156 -20.734 1 89 348 ILE B CA 1
ATOM 6267 C C . ILE B 1 348 ? -0.988 -20.188 -20.297 1 89 348 ILE B C 1
ATOM 6269 O O . ILE B 1 348 ? -0.983 -19.031 -20.688 1 89 348 ILE B O 1
ATOM 6273 N N . TYR B 1 349 ? -1.846 -20.672 -19.547 1 83.25 349 TYR B N 1
ATOM 6274 C CA . TYR B 1 349 ? -2.938 -19.859 -19.031 1 83.25 349 TYR B CA 1
ATOM 6275 C C . TYR B 1 349 ? -2.705 -19.5 -17.562 1 83.25 349 TYR B C 1
ATOM 6277 O O . TYR B 1 349 ? -2.848 -20.359 -16.688 1 83.25 349 TYR B O 1
ATOM 6285 N N . PRO B 1 350 ? -2.463 -18.188 -17.297 1 82.75 350 PRO B N 1
ATOM 6286 C CA . PRO B 1 350 ? -2.154 -17.797 -15.914 1 82.75 350 PRO B CA 1
ATOM 6287 C C . PRO B 1 350 ? -3.275 -18.125 -14.938 1 82.75 350 PRO B C 1
ATOM 6289 O O . PRO B 1 350 ? -3.008 -18.531 -13.805 1 82.75 350 PRO B O 1
ATOM 6292 N N . GLN B 1 351 ? -4.496 -18.047 -15.305 1 77.75 351 GLN B N 1
ATOM 6293 C CA . GLN B 1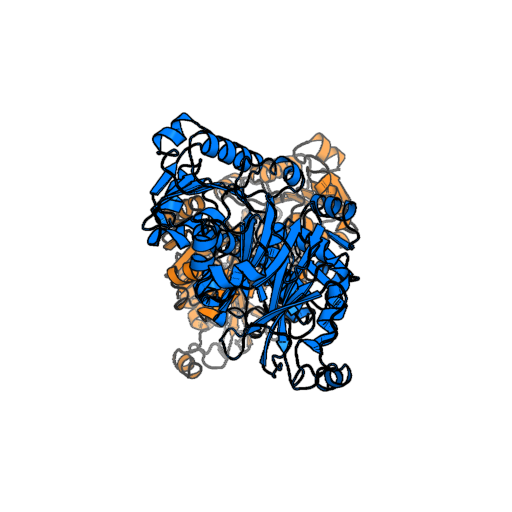 351 ? -5.656 -18.234 -14.438 1 77.75 351 GLN B CA 1
ATOM 6294 C C . GLN B 1 351 ? -5.688 -19.656 -13.883 1 77.75 351 GLN B C 1
ATOM 6296 O O . GLN B 1 351 ? -6.051 -19.859 -12.719 1 77.75 351 GLN B O 1
ATOM 6301 N N . HIS B 1 352 ? -5.203 -20.547 -14.594 1 75.31 352 HIS B N 1
ATOM 6302 C CA . HIS B 1 352 ? -5.281 -21.953 -14.195 1 75.31 352 HIS B CA 1
ATOM 6303 C C . HIS B 1 352 ? -4.07 -22.359 -13.359 1 75.31 352 HIS B C 1
ATOM 6305 O O . HIS B 1 352 ? -4.18 -23.203 -12.469 1 75.31 352 HIS B O 1
ATOM 6311 N N . THR B 1 353 ? -3.025 -21.672 -13.617 1 75.69 353 THR B N 1
ATOM 6312 C CA . THR B 1 353 ? -1.782 -22.016 -12.93 1 75.69 353 THR B CA 1
ATOM 6313 C C . THR B 1 353 ? -1.771 -21.453 -11.516 1 75.69 353 THR B C 1
ATOM 6315 O O . THR B 1 353 ? -1.213 -22.078 -10.602 1 75.69 353 THR B O 1
ATOM 6318 N N . THR B 1 354 ? -2.426 -20.359 -11.336 1 75.75 354 THR B N 1
ATOM 6319 C CA . THR B 1 354 ? -2.312 -19.641 -10.07 1 75.75 354 THR B CA 1
ATOM 6320 C C . THR B 1 354 ? -3.402 -20.078 -9.094 1 75.75 354 THR B C 1
ATOM 6322 O O . THR B 1 354 ? -3.225 -20.016 -7.879 1 75.75 354 THR B O 1
ATOM 6325 N N . ILE B 1 355 ? -4.453 -20.609 -9.555 1 80.56 355 ILE B N 1
ATOM 6326 C CA . ILE B 1 355 ? -5.652 -20.828 -8.758 1 80.56 355 ILE B CA 1
ATOM 6327 C C . ILE B 1 355 ? -5.438 -22.016 -7.824 1 80.56 355 ILE B C 1
ATOM 6329 O O . ILE B 1 355 ? -5.996 -22.062 -6.727 1 80.56 355 ILE B O 1
ATOM 6333 N N . GLY B 1 356 ? -4.629 -23 -8.273 1 78.38 356 GLY B N 1
ATOM 6334 C CA . GLY B 1 356 ? -4.445 -24.234 -7.52 1 78.38 356 GLY B CA 1
ATOM 6335 C C . GLY B 1 356 ? -3.988 -24 -6.09 1 78.38 356 GLY B C 1
ATOM 6336 O O . GLY B 1 356 ? -4.52 -24.594 -5.156 1 78.38 356 GLY B O 1
ATOM 6337 N N . LYS B 1 357 ? -3.033 -23.094 -6 1 79.88 357 LYS B N 1
ATOM 6338 C CA . LYS B 1 357 ? -2.482 -22.828 -4.672 1 79.88 357 LYS B CA 1
ATOM 6339 C C . LYS B 1 357 ? -3.527 -22.188 -3.762 1 79.88 357 LYS B C 1
ATOM 6341 O O . LYS B 1 357 ? -3.582 -22.484 -2.568 1 79.88 357 LYS B O 1
ATOM 6346 N N . ILE B 1 358 ? -4.328 -21.391 -4.277 1 85.38 358 ILE B N 1
ATOM 6347 C CA . ILE B 1 358 ? -5.367 -20.734 -3.494 1 85.38 358 ILE B CA 1
ATOM 6348 C C . ILE B 1 358 ? -6.438 -21.75 -3.092 1 85.38 358 ILE B C 1
ATOM 6350 O O . ILE B 1 358 ? -6.848 -21.797 -1.93 1 85.38 358 ILE B O 1
ATOM 6354 N N . LEU B 1 359 ? -6.812 -22.594 -3.979 1 82.94 359 LEU B N 1
ATOM 6355 C CA . LEU B 1 359 ? -7.863 -23.578 -3.744 1 82.94 359 LEU B CA 1
ATOM 6356 C C . LEU B 1 359 ? -7.453 -24.547 -2.652 1 82.94 359 LEU B C 1
ATOM 6358 O O . LEU B 1 359 ? -8.289 -24.984 -1.853 1 82.94 359 LEU B O 1
ATOM 6362 N N . SER B 1 360 ? -6.23 -24.906 -2.668 1 83.75 360 SER B N 1
ATOM 6363 C CA . SER B 1 360 ? -5.746 -25.859 -1.681 1 83.75 360 SER B CA 1
ATOM 6364 C C . SER B 1 360 ? -5.961 -25.359 -0.26 1 83.75 360 SER B C 1
ATOM 6366 O O . SER B 1 360 ? -6.141 -26.141 0.668 1 83.75 360 SER B O 1
ATOM 6368 N N . HIS B 1 361 ? -6.02 -24.062 -0.146 1 84.44 361 HIS B N 1
ATOM 6369 C CA . HIS B 1 361 ? -6.145 -23.484 1.188 1 84.44 361 HIS B CA 1
ATOM 6370 C C . HIS B 1 361 ? -7.605 -23.203 1.527 1 84.44 361 HIS B C 1
ATOM 6372 O O . HIS B 1 361 ? -7.93 -22.891 2.678 1 84.44 361 HIS B O 1
ATOM 6378 N N . ILE B 1 362 ? -8.375 -23.266 0.562 1 84.06 362 ILE B N 1
ATOM 6379 C CA . ILE B 1 362 ? -9.797 -23.062 0.784 1 84.06 362 ILE B CA 1
ATOM 6380 C C . ILE B 1 362 ? -10.477 -24.406 1.084 1 84.06 362 ILE B C 1
ATOM 6382 O O . ILE B 1 362 ? -11.453 -24.453 1.835 1 84.06 362 ILE B O 1
ATOM 6386 N N . ARG B 1 363 ? -9.938 -25.438 0.532 1 80 363 ARG B N 1
ATOM 6387 C CA . ARG B 1 363 ? -10.531 -26.766 0.681 1 80 363 ARG B CA 1
ATOM 6388 C C . ARG B 1 363 ? -10.5 -27.219 2.137 1 80 363 ARG B C 1
ATOM 6390 O O . ARG B 1 363 ? -9.641 -26.797 2.908 1 80 363 ARG B O 1
ATOM 6397 N N . GLN B 1 364 ? -11.484 -27.938 2.354 1 73.38 364 GLN B N 1
ATOM 6398 C CA . GLN B 1 364 ? -11.648 -28.422 3.721 1 73.38 364 GLN B CA 1
ATOM 6399 C C . GLN B 1 364 ? -11.008 -29.797 3.895 1 73.38 364 GLN B C 1
ATOM 6401 O O . GLN B 1 364 ? -10.891 -30.547 2.934 1 73.38 364 GLN B O 1
ATOM 6406 N N . GLY B 1 365 ? -10.594 -30.016 5.016 1 70.38 365 GLY B N 1
ATOM 6407 C CA . GLY B 1 365 ? -9.945 -31.281 5.297 1 70.38 365 GLY B CA 1
ATOM 6408 C C . GLY B 1 365 ? -8.438 -31.234 5.156 1 70.38 365 GLY B C 1
ATOM 6409 O O . GLY B 1 365 ? -7.855 -30.141 5.062 1 70.38 365 GLY B O 1
ATOM 6410 N N . ALA B 1 366 ? -7.844 -32.406 5.227 1 79.88 366 ALA B N 1
ATOM 6411 C CA . ALA B 1 366 ? -6.387 -32.5 5.164 1 79.88 366 ALA B CA 1
ATOM 6412 C C . ALA B 1 366 ? -5.898 -32.5 3.721 1 79.88 366 ALA B C 1
ATOM 6414 O O . ALA B 1 366 ? -5.242 -33.438 3.285 1 79.88 366 ALA B O 1
ATOM 6415 N N . ILE B 1 367 ? -6.336 -31.531 2.982 1 81.38 367 ILE B N 1
ATOM 6416 C CA . ILE B 1 367 ? -5.906 -31.375 1.597 1 81.38 367 ILE B CA 1
ATOM 6417 C C . ILE B 1 367 ? -4.637 -30.531 1.548 1 81.38 367 ILE B C 1
ATOM 6419 O O . ILE B 1 367 ? -4.637 -29.375 1.971 1 81.38 367 ILE B O 1
ATOM 6423 N N . ALA B 1 368 ? -3.6 -31.078 1.033 1 83.38 368 ALA B N 1
ATOM 6424 C CA . ALA B 1 368 ? -2.291 -30.438 1.039 1 83.38 368 ALA B CA 1
ATOM 6425 C C . ALA B 1 368 ? -2.078 -29.609 -0.234 1 83.38 368 ALA B C 1
ATOM 6427 O O . ALA B 1 368 ? -1.405 -28.578 -0.212 1 83.38 368 ALA B O 1
ATOM 6428 N N . SER B 1 369 ? -2.578 -30.047 -1.32 1 87.31 369 SER B N 1
ATOM 6429 C CA . SER B 1 369 ? -2.395 -29.344 -2.584 1 87.31 369 SER B CA 1
ATOM 6430 C C . SER B 1 369 ? -3.541 -29.625 -3.549 1 87.31 369 SER B C 1
ATOM 6432 O O . SER B 1 369 ? -4.191 -30.672 -3.457 1 87.31 369 SER B O 1
ATOM 6434 N N . VAL B 1 370 ? -3.762 -28.703 -4.398 1 87.62 370 VAL B N 1
ATOM 6435 C CA . VAL B 1 370 ? -4.785 -28.828 -5.43 1 87.62 370 VAL B CA 1
ATOM 6436 C C . VAL B 1 370 ? -4.254 -28.297 -6.758 1 87.62 370 VAL B C 1
ATOM 6438 O O . VAL B 1 370 ? -3.576 -27.266 -6.793 1 87.62 370 VAL B O 1
ATOM 6441 N N . HIS B 1 371 ? -4.457 -29.047 -7.77 1 88.25 371 HIS B N 1
ATOM 6442 C CA . HIS B 1 371 ? -4.117 -28.594 -9.117 1 88.25 371 HIS B CA 1
ATOM 6443 C C . HIS B 1 371 ? -5.312 -28.703 -10.055 1 88.25 371 HIS B C 1
ATOM 6445 O O . HIS B 1 371 ? -5.992 -29.734 -10.086 1 88.25 371 HIS B O 1
ATOM 6451 N N . SER B 1 372 ? -5.535 -27.625 -10.719 1 82.94 372 SER B N 1
ATOM 6452 C CA . SER B 1 372 ? -6.578 -27.656 -11.734 1 82.94 372 SER B CA 1
ATOM 6453 C C . SER B 1 372 ? -6.09 -28.312 -13.016 1 82.94 372 SER B C 1
ATOM 6455 O O . SER B 1 372 ? -4.949 -28.094 -13.438 1 82.94 372 SER B O 1
ATOM 6457 N N . LEU B 1 373 ? -6.965 -29.234 -13.57 1 84.44 373 LEU B N 1
ATOM 6458 C CA . LEU B 1 373 ? -6.66 -29.938 -14.812 1 84.44 373 LEU B CA 1
ATOM 6459 C C . LEU B 1 373 ? -7.703 -29.625 -15.883 1 84.44 373 LEU B C 1
ATOM 6461 O O . LEU B 1 373 ? -8.852 -29.328 -15.562 1 84.44 373 LEU B O 1
ATOM 6465 N N . LEU B 1 374 ? -7.23 -29.719 -17.141 1 82.38 374 LEU B N 1
ATOM 6466 C CA . LEU B 1 374 ? -8.125 -29.625 -18.281 1 82.38 374 LEU B CA 1
ATOM 6467 C C . LEU B 1 374 ? -8.984 -28.359 -18.203 1 82.38 374 LEU B C 1
ATOM 6469 O O . LEU B 1 374 ? -10.211 -28.438 -18.297 1 82.38 374 LEU B O 1
ATOM 6473 N N . ARG B 1 375 ? -8.305 -27.297 -17.906 1 73.81 375 ARG B N 1
ATOM 6474 C CA . ARG B 1 375 ? -8.906 -25.969 -17.906 1 73.81 375 ARG B CA 1
ATOM 6475 C C . ARG B 1 375 ? -9.984 -25.859 -16.844 1 73.81 375 ARG B C 1
ATOM 6477 O O . ARG B 1 375 ? -11.062 -25.312 -17.094 1 73.81 375 ARG B O 1
ATOM 6484 N N . GLY B 1 376 ? -9.781 -26.578 -15.812 1 72.81 376 GLY B N 1
ATOM 6485 C CA . GLY B 1 376 ? -10.672 -26.438 -14.672 1 72.81 376 GLY B CA 1
ATOM 6486 C C . GLY B 1 376 ? -11.773 -27.469 -14.633 1 72.81 376 GLY B C 1
ATOM 6487 O O . GLY B 1 376 ? -12.523 -27.562 -13.656 1 72.81 376 GLY B O 1
ATOM 6488 N N . LYS B 1 377 ? -11.891 -28.281 -15.617 1 76.12 377 LYS B N 1
ATOM 6489 C CA . LYS B 1 377 ? -12.938 -29.297 -15.664 1 76.12 377 LYS B CA 1
ATOM 6490 C C . LYS B 1 377 ? -12.672 -30.406 -14.641 1 76.12 377 LYS B C 1
ATOM 6492 O O . LYS B 1 377 ? -13.609 -31.016 -14.125 1 76.12 377 LYS B O 1
ATOM 6497 N N . ALA B 1 378 ? -11.438 -30.641 -14.375 1 84.12 378 ALA B N 1
ATOM 6498 C CA . ALA B 1 378 ? -11.023 -31.688 -13.453 1 84.12 378 ALA B CA 1
ATOM 6499 C C . ALA B 1 378 ? -9.984 -31.156 -12.461 1 84.12 378 ALA B C 1
ATOM 6501 O O . ALA B 1 378 ? -9.508 -30.031 -12.594 1 84.12 378 ALA B O 1
ATOM 6502 N N . GLU B 1 379 ? -9.789 -31.922 -11.422 1 88.12 379 GLU B N 1
ATOM 6503 C CA . GLU B 1 379 ? -8.797 -31.547 -10.422 1 88.12 379 GLU B CA 1
ATOM 6504 C C . GLU B 1 379 ? -8.023 -32.75 -9.914 1 88.12 379 GLU B C 1
ATOM 6506 O O . GLU B 1 379 ? -8.523 -33.875 -9.969 1 88.12 379 GLU B O 1
ATOM 6511 N N . ALA B 1 380 ? -6.805 -32.5 -9.602 1 90.81 380 ALA B N 1
ATOM 6512 C CA . ALA B 1 380 ? -6 -33.469 -8.844 1 90.81 380 ALA B CA 1
ATOM 6513 C C . ALA B 1 380 ? -5.59 -32.906 -7.492 1 90.81 380 ALA B C 1
ATOM 6515 O O . ALA B 1 380 ? -5.086 -31.766 -7.414 1 90.81 380 ALA B O 1
ATOM 6516 N N . PHE B 1 381 ? -5.844 -33.531 -6.488 1 90.31 381 PHE B N 1
ATOM 6517 C CA . PHE B 1 381 ? -5.441 -32.969 -5.211 1 90.31 381 PHE B CA 1
ATOM 6518 C C . PHE B 1 381 ? -4.703 -34 -4.359 1 90.31 381 PHE B C 1
ATOM 6520 O O . PHE B 1 381 ? -4.801 -35.188 -4.609 1 90.31 381 PHE B O 1
ATOM 6527 N N . GLU B 1 382 ? -3.92 -33.531 -3.518 1 92.62 382 GLU B N 1
ATOM 6528 C CA . GLU B 1 382 ? -3.152 -34.281 -2.527 1 92.62 382 GLU B CA 1
ATOM 6529 C C . GLU B 1 382 ? -3.82 -34.25 -1.156 1 92.62 382 GLU B C 1
ATOM 6531 O O . GLU B 1 382 ? -4.031 -33.156 -0.604 1 92.62 382 GLU B O 1
ATOM 6536 N N . ALA B 1 383 ? -4.211 -35.375 -0.679 1 91.5 383 ALA B N 1
ATOM 6537 C CA . ALA B 1 383 ? -4.836 -35.469 0.639 1 91.5 383 ALA B CA 1
ATOM 6538 C C . ALA B 1 383 ? -3.982 -36.281 1.6 1 91.5 383 ALA B C 1
ATOM 6540 O O . ALA B 1 383 ? -3.4 -37.312 1.208 1 91.5 383 ALA B O 1
ATOM 6541 N N . ILE B 1 384 ? -3.951 -35.844 2.795 1 91.06 384 ILE B N 1
ATOM 6542 C CA . ILE B 1 384 ? -3.182 -36.562 3.812 1 91.06 384 ILE B CA 1
ATOM 6543 C C . ILE B 1 384 ? -4.121 -37.375 4.695 1 91.06 384 ILE B C 1
ATOM 6545 O O . ILE B 1 384 ? -5.102 -36.844 5.227 1 91.06 384 ILE B O 1
ATOM 6549 N N . VAL B 1 385 ? -3.752 -38.625 4.855 1 90 385 VAL B N 1
ATOM 6550 C CA . VAL B 1 385 ? -4.562 -39.531 5.66 1 90 385 VAL B CA 1
ATOM 6551 C C . VAL B 1 385 ? -4.242 -39.344 7.141 1 90 385 VAL B C 1
ATOM 6553 O O . VAL B 1 385 ? -3.074 -39.281 7.527 1 90 385 VAL B O 1
ATOM 6556 N N . SER B 1 386 ? -5.289 -39.125 7.832 1 83 386 SER B N 1
ATOM 6557 C CA . SER B 1 386 ? -5.102 -39 9.273 1 83 386 SER B CA 1
ATOM 6558 C C . SER B 1 386 ? -5.844 -40.094 10.031 1 83 386 SER B C 1
ATOM 6560 O O . SER B 1 386 ? -6.898 -40.562 9.586 1 83 386 SER B O 1
ATOM 6562 N N . SER B 1 387 ? -5.117 -40.781 11.078 1 67.31 387 SER B N 1
ATOM 6563 C CA . SER B 1 387 ? -5.75 -41.781 11.922 1 67.31 387 SER B CA 1
ATOM 6564 C C . SER B 1 387 ? -6.848 -41.156 12.789 1 67.31 387 SER B C 1
ATOM 6566 O O . SER B 1 387 ? -7.844 -41.844 13.094 1 67.31 387 SER B O 1
ATOM 6568 N N . ARG B 1 388 ? -6.43 -40.094 13.227 1 56.09 388 ARG B N 1
ATOM 6569 C CA . ARG B 1 388 ? -7.32 -39.562 14.242 1 56.09 388 ARG B CA 1
ATOM 6570 C C . ARG B 1 388 ? -8.516 -38.844 13.609 1 56.09 388 ARG B C 1
ATOM 6572 O O . ARG B 1 388 ? -8.344 -37.938 12.789 1 56.09 388 ARG B O 1
ATOM 6579 N N . GLY B 1 389 ? -9.766 -39.438 13.852 1 51.81 389 GLY B N 1
ATOM 6580 C CA . GLY B 1 389 ? -11 -38.656 13.805 1 51.81 389 GLY B CA 1
ATOM 6581 C C . GLY B 1 389 ? -11.641 -38.625 12.43 1 51.81 389 GLY B C 1
ATOM 6582 O O . GLY B 1 389 ? -12.57 -37.875 12.18 1 51.81 389 GLY B O 1
ATOM 6583 N N . GLN B 1 390 ? -11.055 -39.094 11.43 1 55.59 390 GLN B N 1
ATOM 6584 C CA . GLN B 1 390 ? -11.703 -38.969 10.133 1 55.59 390 GLN B CA 1
ATOM 6585 C C . GLN B 1 390 ? -12.836 -40 9.984 1 55.59 390 GLN B C 1
ATOM 6587 O O . GLN B 1 390 ? -12.734 -41.094 10.5 1 55.59 390 GLN B O 1
ATOM 6592 N N . LYS B 1 391 ? -13.953 -39.5 9.875 1 53.81 391 LYS B N 1
ATOM 6593 C CA . LYS B 1 391 ? -15.133 -40.344 9.734 1 53.81 391 LYS B CA 1
ATOM 6594 C C . LYS B 1 391 ? -14.812 -41.625 8.977 1 53.81 391 LYS B C 1
ATOM 6596 O O . LYS B 1 391 ? -15.289 -42.719 9.336 1 53.81 391 LYS B O 1
ATOM 6601 N N . ASN B 1 392 ? -14.195 -41.375 7.809 1 58.19 392 ASN B N 1
ATOM 6602 C CA . ASN B 1 392 ? -13.953 -42.562 6.98 1 58.19 392 ASN B CA 1
ATOM 6603 C C . ASN B 1 392 ? -12.531 -43.094 7.168 1 58.19 392 ASN B C 1
ATOM 6605 O O . ASN B 1 392 ? -11.555 -42.375 6.902 1 58.19 392 ASN B O 1
ATOM 6609 N N . ASN B 1 393 ? -12.336 -43.812 8.25 1 68.69 393 ASN B N 1
ATOM 6610 C CA . ASN B 1 393 ? -11.109 -44.469 8.688 1 68.69 393 ASN B CA 1
ATOM 6611 C C . ASN B 1 393 ? -10.336 -45.062 7.516 1 68.69 393 ASN B C 1
ATOM 6613 O O . ASN B 1 393 ? -10.523 -46.25 7.18 1 68.69 393 ASN B O 1
ATOM 6617 N N . LEU B 1 394 ? -9.773 -44.25 6.625 1 84.62 394 LEU B N 1
ATOM 6618 C CA . LEU B 1 394 ? -8.992 -44.75 5.496 1 84.62 394 LEU B CA 1
ATOM 6619 C C . LEU B 1 394 ? -7.766 -45.5 5.977 1 84.62 394 LEU B C 1
ATOM 6621 O O . LEU B 1 394 ? -7.203 -46.312 5.234 1 84.62 394 LEU B O 1
ATOM 6625 N N . ASP B 1 395 ? -7.465 -45.219 7.215 1 89.06 395 ASP B N 1
ATOM 6626 C CA . ASP B 1 395 ? -6.305 -45.906 7.777 1 89.06 395 ASP B CA 1
ATOM 6627 C C . ASP B 1 395 ? -6.555 -47.406 7.887 1 89.06 395 ASP B C 1
ATOM 6629 O O . ASP B 1 395 ? -7.523 -47.844 8.516 1 89.06 395 ASP B O 1
ATOM 6633 N N . GLY B 1 396 ? -5.773 -48.125 7.32 1 90.19 396 GLY B N 1
ATOM 6634 C CA . GLY B 1 396 ? -5.891 -49.594 7.387 1 90.19 396 GLY B CA 1
ATOM 6635 C C . GLY B 1 396 ? -6.727 -50.188 6.262 1 90.19 396 GLY B C 1
ATOM 6636 O O . GLY B 1 396 ? -6.828 -51.406 6.125 1 90.19 396 GLY B O 1
ATOM 6637 N N . GLN B 1 397 ? -7.207 -49.438 5.418 1 91.88 397 GLN B N 1
ATOM 6638 C CA . GLN B 1 397 ? -8.023 -49.906 4.309 1 91.88 397 GLN B CA 1
ATOM 6639 C C . GLN B 1 397 ? -7.191 -50.062 3.043 1 91.88 397 GLN B C 1
ATOM 6641 O O . GLN B 1 397 ? -6.25 -49.312 2.805 1 91.88 397 GLN B O 1
ATOM 6646 N N . ALA B 1 398 ? -7.555 -51.094 2.338 1 94.38 398 ALA B N 1
ATOM 6647 C CA . ALA B 1 398 ? -6.938 -51.219 1.021 1 94.38 398 ALA B CA 1
ATOM 6648 C C . ALA B 1 398 ? -7.512 -50.219 0.036 1 94.38 398 ALA B C 1
ATOM 6650 O O . ALA B 1 398 ? -8.68 -49.812 0.142 1 94.38 398 ALA B O 1
ATOM 6651 N N . ILE B 1 399 ? -6.785 -49.781 -1.001 1 93.62 399 ILE B N 1
ATOM 6652 C CA . ILE B 1 399 ? -7.203 -48.781 -1.982 1 93.62 399 ILE B CA 1
ATOM 6653 C C . ILE B 1 399 ? -8.484 -49.25 -2.67 1 93.62 399 ILE B C 1
ATOM 6655 O O . ILE B 1 399 ? -9.391 -48.438 -2.904 1 93.62 399 ILE B O 1
ATOM 6659 N N . ARG B 1 400 ? -8.594 -50.562 -2.898 1 91.31 400 ARG B N 1
ATOM 6660 C CA . ARG B 1 400 ? -9.758 -51.094 -3.584 1 91.31 400 ARG B CA 1
ATOM 6661 C C . ARG B 1 400 ? -11.023 -50.906 -2.75 1 91.31 400 ARG B C 1
ATOM 6663 O O . ARG B 1 400 ? -12.133 -50.906 -3.287 1 91.31 400 ARG B O 1
ATOM 6670 N N . ASP B 1 401 ? -10.875 -50.75 -1.454 1 91.12 401 ASP B N 1
ATOM 6671 C CA . ASP B 1 401 ? -12.016 -50.719 -0.537 1 91.12 401 ASP B CA 1
ATOM 6672 C C . ASP B 1 401 ? -12.453 -49.281 -0.289 1 91.12 401 ASP B C 1
ATOM 6674 O O . ASP B 1 401 ? -13.484 -49.031 0.346 1 91.12 401 ASP B O 1
ATOM 6678 N N . VAL B 1 402 ? -11.703 -48.344 -0.762 1 90.31 402 VAL B N 1
ATOM 6679 C CA . VAL B 1 402 ? -12.07 -46.938 -0.586 1 90.31 402 VAL B CA 1
ATOM 6680 C C . VAL B 1 402 ? -13.25 -46.594 -1.489 1 90.31 402 VAL B C 1
ATOM 6682 O O . VAL B 1 402 ? -13.203 -46.844 -2.699 1 90.31 402 VAL B O 1
ATOM 6685 N N . LYS B 1 403 ? -14.258 -46.094 -0.956 1 88.44 403 LYS B N 1
ATOM 6686 C CA . LYS B 1 403 ? -15.453 -45.719 -1.717 1 88.44 403 LYS B CA 1
ATOM 6687 C C . LYS B 1 403 ? -15.344 -44.312 -2.27 1 88.44 403 LYS B C 1
ATOM 6689 O O . LYS B 1 403 ? -15.859 -43.375 -1.67 1 88.44 403 LYS B O 1
ATOM 6694 N N . LEU B 1 404 ? -14.82 -44.219 -3.391 1 89.19 404 LEU B N 1
ATOM 6695 C CA . LEU B 1 404 ? -14.742 -42.938 -4.074 1 89.19 404 LEU B CA 1
ATOM 6696 C C . LEU B 1 404 ? -15.938 -42.719 -4.996 1 89.19 404 LEU B C 1
ATOM 6698 O O . LEU B 1 404 ? -16.516 -43.688 -5.504 1 89.19 404 LEU B O 1
ATOM 6702 N N . PRO B 1 405 ? -16.359 -41.5 -5.066 1 89.38 405 PRO B N 1
ATOM 6703 C CA . PRO B 1 405 ? -17.438 -41.25 -6.031 1 89.38 405 PRO B CA 1
ATOM 6704 C C . PRO B 1 405 ? -17.031 -41.625 -7.461 1 89.38 405 PRO B C 1
ATOM 6706 O O . PRO B 1 405 ? -15.852 -41.562 -7.805 1 89.38 405 PRO B O 1
ATOM 6709 N N . ASN B 1 406 ? -18.078 -41.906 -8.32 1 86.94 406 ASN B N 1
ATOM 6710 C CA . ASN B 1 406 ? -17.812 -42.219 -9.727 1 86.94 406 ASN B CA 1
ATOM 6711 C C . ASN B 1 406 ? -17.172 -41.031 -10.43 1 86.94 406 ASN B C 1
ATOM 6713 O O . ASN B 1 406 ? -17.688 -39.906 -10.367 1 86.94 406 ASN B O 1
ATOM 6717 N N . GLY B 1 407 ? -16.047 -41.281 -10.992 1 86.81 407 GLY B N 1
ATOM 6718 C CA . GLY B 1 407 ? -15.32 -40.219 -11.656 1 86.81 407 GLY B CA 1
ATOM 6719 C C . GLY B 1 407 ? -14.094 -39.781 -10.891 1 86.81 407 GLY B C 1
ATOM 6720 O O . GLY B 1 407 ? -13.422 -38.812 -11.289 1 86.81 407 GLY B O 1
ATOM 6721 N N . SER B 1 408 ? -13.883 -40.406 -9.812 1 91.06 408 SER B N 1
ATOM 6722 C CA . SER B 1 408 ? -12.672 -40.125 -9.039 1 91.06 408 SER B CA 1
ATOM 6723 C C . SER B 1 408 ? -11.828 -41.406 -8.867 1 91.06 408 SER B C 1
ATOM 6725 O O . SER B 1 408 ? -12.352 -42.5 -8.938 1 91.06 408 SER B O 1
ATOM 6727 N N . MET B 1 409 ? -10.5 -41.219 -8.68 1 90.62 409 MET B N 1
ATOM 6728 C CA . MET B 1 409 ? -9.594 -42.344 -8.547 1 90.62 409 MET B CA 1
ATOM 6729 C C . MET B 1 409 ? -8.328 -41.938 -7.797 1 90.62 409 MET B C 1
ATOM 6731 O O . MET B 1 409 ? -7.836 -40.812 -7.945 1 90.62 409 MET B O 1
ATOM 6735 N N . ILE B 1 410 ? -7.84 -42.875 -7.031 1 93.62 410 ILE B N 1
ATOM 6736 C CA . ILE B 1 410 ? -6.52 -42.688 -6.434 1 93.62 410 ILE B CA 1
ATOM 6737 C C . ILE B 1 410 ? -5.438 -43.031 -7.453 1 93.62 410 ILE B C 1
ATOM 6739 O O . ILE B 1 410 ? -5.359 -44.188 -7.926 1 93.62 410 ILE B O 1
ATOM 6743 N N . ILE B 1 411 ? -4.613 -42.094 -7.766 1 92.81 411 ILE B N 1
ATOM 6744 C CA . ILE B 1 411 ? -3.678 -42.312 -8.867 1 92.81 411 ILE B CA 1
ATOM 6745 C C . ILE B 1 411 ? -2.254 -42.406 -8.32 1 92.81 411 ILE B C 1
ATOM 6747 O O . ILE B 1 411 ? -1.334 -42.812 -9.031 1 92.81 411 ILE B O 1
ATOM 6751 N N . GLY B 1 412 ? -2.086 -42.031 -7.066 1 94.81 412 GLY B N 1
ATOM 6752 C CA . GLY B 1 412 ? -0.757 -42.094 -6.48 1 94.81 412 GLY B CA 1
ATOM 6753 C C . GLY B 1 412 ? -0.777 -42.156 -4.965 1 94.81 412 GLY B C 1
ATOM 6754 O O . GLY B 1 412 ? -1.783 -41.812 -4.336 1 94.81 412 GLY B O 1
ATOM 6755 N N . LEU B 1 413 ? 0.314 -42.594 -4.398 1 96.25 413 LEU B N 1
ATOM 6756 C CA . LEU B 1 413 ? 0.492 -42.688 -2.957 1 96.25 413 LEU B CA 1
ATOM 6757 C C . LEU B 1 413 ? 1.948 -42.469 -2.568 1 96.25 413 LEU B C 1
ATOM 6759 O O . LEU B 1 413 ? 2.857 -43 -3.209 1 96.25 413 LEU B O 1
ATOM 6763 N N . VAL B 1 414 ? 2.117 -41.594 -1.651 1 96.94 414 VAL B N 1
ATOM 6764 C CA . VAL B 1 414 ? 3.447 -41.344 -1.11 1 96.94 414 VAL B CA 1
ATOM 6765 C C . VAL B 1 414 ? 3.445 -41.562 0.399 1 96.94 414 VAL B C 1
ATOM 6767 O O . VAL B 1 414 ? 2.568 -41.062 1.11 1 96.94 414 VAL B O 1
ATOM 6770 N N . ARG B 1 415 ? 4.332 -42.438 0.856 1 96.44 415 ARG B N 1
ATOM 6771 C CA . ARG B 1 415 ? 4.504 -42.75 2.273 1 96.44 415 ARG B CA 1
ATOM 6772 C C . ARG B 1 415 ? 5.914 -42.406 2.742 1 96.44 415 ARG B C 1
ATOM 6774 O O . ARG B 1 415 ? 6.895 -42.938 2.227 1 96.44 415 ARG B O 1
ATOM 6781 N N . GLU B 1 416 ? 6.066 -41.5 3.77 1 95 416 GLU B N 1
ATOM 6782 C CA . GLU B 1 416 ? 7.363 -41.125 4.32 1 95 416 GLU B CA 1
ATOM 6783 C C . GLU B 1 416 ? 8.32 -40.656 3.219 1 95 416 GLU B C 1
ATOM 6785 O O . GLU B 1 416 ? 9.453 -41.156 3.143 1 95 416 GLU B O 1
ATOM 6790 N N . ASN B 1 417 ? 7.852 -40 2.256 1 93.5 417 ASN B N 1
ATOM 6791 C CA . ASN B 1 417 ? 8.602 -39.375 1.184 1 93.5 417 ASN B CA 1
ATOM 6792 C C . ASN B 1 417 ? 9.086 -40.375 0.147 1 93.5 417 ASN B C 1
ATOM 6794 O O . ASN B 1 417 ? 10.07 -40.125 -0.547 1 93.5 417 ASN B O 1
ATOM 6798 N N . ILE B 1 418 ? 8.383 -41.469 0.15 1 94.38 418 ILE B N 1
ATOM 6799 C CA . ILE B 1 418 ? 8.664 -42.5 -0.854 1 94.38 418 ILE B CA 1
ATOM 6800 C C . ILE B 1 418 ? 7.402 -42.781 -1.665 1 94.38 418 ILE B C 1
ATOM 6802 O O . ILE B 1 418 ? 6.324 -42.969 -1.1 1 94.38 418 ILE B O 1
ATOM 6806 N N . SER B 1 419 ? 7.594 -42.812 -2.934 1 94.62 419 SER B N 1
ATOM 6807 C CA . SER B 1 419 ? 6.469 -43.125 -3.807 1 94.62 419 SER B CA 1
ATOM 6808 C C . SER B 1 419 ? 6.145 -44.625 -3.775 1 94.62 419 SER B C 1
ATOM 6810 O O . SER B 1 419 ? 7.031 -45.438 -3.961 1 94.62 419 SER B O 1
ATOM 6812 N N . ILE B 1 420 ? 4.926 -44.969 -3.498 1 93.75 420 ILE B N 1
ATOM 6813 C CA . ILE B 1 420 ? 4.43 -46.344 -3.506 1 93.75 420 ILE B CA 1
ATOM 6814 C C . ILE B 1 420 ? 3.402 -46.5 -4.625 1 93.75 420 ILE B C 1
ATOM 6816 O O . ILE B 1 420 ? 2.457 -45.719 -4.73 1 93.75 420 ILE B O 1
ATOM 6820 N N . PRO B 1 421 ? 3.652 -47.5 -5.496 1 89.56 421 PRO B N 1
ATOM 6821 C CA . PRO B 1 421 ? 2.623 -47.719 -6.516 1 89.56 421 PRO B CA 1
ATOM 6822 C C . PRO B 1 421 ? 1.237 -47.938 -5.914 1 89.56 421 PRO B C 1
ATOM 6824 O O . PRO B 1 421 ? 1.07 -48.781 -5.023 1 89.56 421 PRO B O 1
ATOM 6827 N N . ALA B 1 422 ? 0.271 -47.219 -6.438 1 90.44 422 ALA B N 1
ATOM 6828 C CA . ALA B 1 422 ? -1.078 -47.25 -5.883 1 90.44 422 ALA B CA 1
ATOM 6829 C C . ALA B 1 422 ? -1.867 -48.438 -6.438 1 90.44 422 ALA B C 1
ATOM 6831 O O . ALA B 1 422 ? -2.92 -48.25 -7.051 1 90.44 422 ALA B O 1
ATOM 6832 N N . ARG B 1 423 ? -1.441 -49.594 -6.09 1 89.69 423 ARG B N 1
ATOM 6833 C CA . ARG B 1 423 ? -2.152 -50.812 -6.484 1 89.69 423 ARG B CA 1
ATOM 6834 C C . ARG B 1 423 ? -3.365 -51.031 -5.594 1 89.69 423 ARG B C 1
ATOM 6836 O O . ARG B 1 423 ? -3.414 -50.562 -4.457 1 89.69 423 ARG B O 1
ATOM 6843 N N . GLN B 1 424 ? -4.25 -51.75 -6.105 1 90.06 424 GLN B N 1
ATOM 6844 C CA . GLN B 1 424 ? -5.535 -51.969 -5.445 1 90.06 424 GLN B CA 1
ATOM 6845 C C . GLN B 1 424 ? -5.355 -52.656 -4.098 1 90.06 424 GLN B C 1
ATOM 6847 O O . GLN B 1 424 ? -6.137 -52.438 -3.172 1 90.06 424 GLN B O 1
ATOM 6852 N N . ASP B 1 425 ? -4.281 -53.375 -3.975 1 93.06 425 ASP B N 1
ATOM 6853 C CA . ASP B 1 425 ? -4.094 -54.188 -2.771 1 93.06 425 ASP B CA 1
ATOM 6854 C C . ASP B 1 425 ? -3.273 -53.438 -1.727 1 93.06 425 ASP B C 1
ATOM 6856 O O . ASP B 1 425 ? -3.131 -53.875 -0.592 1 93.06 425 ASP B O 1
ATOM 6860 N N . VAL B 1 426 ? -2.826 -52.312 -2.021 1 94.81 426 VAL B N 1
ATOM 6861 C CA . VAL B 1 426 ? -2.006 -51.531 -1.093 1 94.81 426 VAL B CA 1
ATOM 6862 C C . VAL B 1 426 ? -2.867 -51.031 0.061 1 94.81 426 VAL B C 1
ATOM 6864 O O . VAL B 1 426 ? -3.975 -50.531 -0.156 1 94.81 426 VAL B O 1
ATOM 6867 N N . ILE B 1 427 ? -2.352 -51.188 1.306 1 95.5 427 ILE B N 1
ATOM 6868 C CA . ILE B 1 427 ? -3.051 -50.781 2.51 1 95.5 427 ILE B CA 1
ATOM 6869 C C . ILE B 1 427 ? -2.646 -49.344 2.852 1 95.5 427 ILE B C 1
ATOM 6871 O O . ILE B 1 427 ? -1.459 -49.031 3.01 1 95.5 427 ILE B O 1
ATOM 6875 N N . ILE B 1 428 ? -3.664 -48.5 2.939 1 95.12 428 ILE B N 1
ATOM 6876 C CA . ILE B 1 428 ? -3.449 -47.094 3.271 1 95.12 428 ILE B CA 1
ATOM 6877 C C . ILE B 1 428 ? -3.096 -46.938 4.754 1 95.12 428 ILE B C 1
ATOM 6879 O O . ILE B 1 428 ? -3.652 -47.656 5.594 1 95.12 428 ILE B O 1
ATOM 6883 N N . LYS B 1 429 ? -2.184 -46.125 5.07 1 94.25 429 LYS B N 1
ATOM 6884 C CA . LYS B 1 429 ? -1.763 -45.875 6.445 1 94.25 429 LYS B CA 1
ATOM 6885 C C . LYS B 1 429 ? -1.868 -44.375 6.793 1 94.25 429 LYS B C 1
ATOM 6887 O O . LYS B 1 429 ? -1.792 -43.531 5.906 1 94.25 429 LYS B O 1
ATOM 6892 N N . SER B 1 430 ? -1.996 -44.156 8.094 1 91.81 430 SER B N 1
ATOM 6893 C CA . SER B 1 430 ? -1.97 -42.781 8.562 1 91.81 430 SER B CA 1
ATOM 6894 C C . SER B 1 430 ? -0.679 -42.094 8.148 1 91.81 430 SER B C 1
ATOM 6896 O O . SER B 1 430 ? 0.404 -42.656 8.234 1 91.81 430 SER B O 1
ATOM 6898 N N . GLY B 1 431 ? -0.865 -40.812 7.609 1 92.19 431 GLY B N 1
ATOM 6899 C CA . GLY B 1 431 ? 0.288 -40.031 7.168 1 92.19 431 GLY B CA 1
ATOM 6900 C C . GLY B 1 431 ? 0.534 -40.125 5.672 1 92.19 431 GLY B C 1
ATOM 6901 O O . GLY B 1 431 ? 1.292 -39.344 5.109 1 92.19 431 GLY B O 1
ATOM 6902 N N . ASP B 1 432 ? -0.129 -41.156 5.035 1 94.31 432 ASP B N 1
ATOM 6903 C CA . ASP B 1 432 ? 0.01 -41.312 3.592 1 94.31 432 ASP B CA 1
ATOM 6904 C C . ASP B 1 432 ? -0.511 -40.062 2.859 1 94.31 432 ASP B C 1
ATOM 6906 O O . ASP B 1 432 ? -1.516 -39.469 3.264 1 94.31 432 ASP B O 1
ATOM 6910 N N . HIS B 1 433 ? 0.187 -39.656 1.819 1 95.88 433 HIS B N 1
ATOM 6911 C CA . HIS B 1 433 ? -0.323 -38.688 0.858 1 95.88 433 HIS B CA 1
ATOM 6912 C C . HIS B 1 433 ? -0.988 -39.375 -0.326 1 95.88 433 HIS B C 1
ATOM 6914 O O . HIS B 1 433 ? -0.324 -40.094 -1.095 1 95.88 433 HIS B O 1
ATOM 6920 N N . LEU B 1 434 ? -2.225 -39.25 -0.406 1 95.25 434 LEU B N 1
ATOM 6921 C CA . LEU B 1 434 ? -2.959 -39.844 -1.528 1 95.25 434 LEU B CA 1
ATOM 6922 C C . LEU B 1 434 ? -3.189 -38.781 -2.617 1 95.25 434 LEU B C 1
ATOM 6924 O O . LEU B 1 434 ? -3.639 -37.688 -2.332 1 95.25 434 LEU B O 1
ATOM 6928 N N . ILE B 1 435 ? -2.801 -39.094 -3.816 1 95.81 435 ILE B N 1
ATOM 6929 C CA . ILE B 1 435 ? -3.115 -38.25 -4.965 1 95.81 435 ILE B CA 1
ATOM 6930 C C . ILE B 1 435 ? -4.402 -38.719 -5.625 1 95.81 435 ILE B C 1
ATOM 6932 O O . ILE B 1 435 ? -4.473 -39.875 -6.094 1 95.81 435 ILE B O 1
ATOM 6936 N N . ILE B 1 436 ? -5.375 -37.844 -5.637 1 93.62 436 ILE B N 1
ATOM 6937 C CA . ILE B 1 436 ? -6.703 -38.219 -6.109 1 93.62 436 ILE B CA 1
ATOM 6938 C C . ILE B 1 436 ? -7.102 -37.375 -7.301 1 93.62 436 ILE B C 1
ATOM 6940 O O . ILE B 1 436 ? -6.977 -36.125 -7.254 1 93.62 436 ILE B O 1
ATOM 6944 N N . PHE B 1 437 ? -7.492 -38.031 -8.281 1 92.19 437 PHE B N 1
ATOM 6945 C CA . PHE B 1 437 ? -8.047 -37.344 -9.445 1 92.19 437 PHE B CA 1
ATOM 6946 C C . PHE B 1 437 ? -9.562 -37.281 -9.352 1 92.19 437 PHE B C 1
ATOM 6948 O O . PHE B 1 437 ? -10.219 -38.25 -8.945 1 92.19 437 PHE B O 1
ATOM 6955 N N . VAL B 1 438 ? -10.102 -36.125 -9.68 1 90.25 438 VAL B N 1
ATOM 6956 C CA . VAL B 1 438 ? -11.547 -35.906 -9.719 1 90.25 438 VAL B CA 1
ATOM 6957 C C . VAL B 1 438 ? -11.953 -35.344 -11.078 1 90.25 438 VAL B C 1
ATOM 6959 O O . VAL B 1 438 ? -11.539 -34.25 -11.461 1 90.25 438 VAL B O 1
ATOM 6962 N N . ALA B 1 439 ? -12.805 -36.062 -11.789 1 87.25 439 ALA B N 1
ATOM 6963 C CA . ALA B 1 439 ? -13.133 -35.75 -13.18 1 87.25 439 ALA B CA 1
ATOM 6964 C C . ALA B 1 439 ? -14.102 -34.562 -13.273 1 87.25 439 ALA B C 1
ATOM 6966 O O . ALA B 1 439 ? -14.211 -33.906 -14.312 1 87.25 439 ALA B O 1
ATOM 6967 N N . ASP B 1 440 ? -14.828 -34.406 -12.164 1 83.81 440 ASP B N 1
ATOM 6968 C CA . ASP B 1 440 ? -15.844 -33.344 -12.141 1 83.81 440 ASP B CA 1
ATOM 6969 C C . ASP B 1 440 ? -15.828 -32.594 -10.812 1 83.81 440 ASP B C 1
ATOM 6971 O O . ASP B 1 440 ? -15.773 -33.219 -9.75 1 83.81 440 ASP B O 1
ATOM 6975 N N . LYS B 1 441 ? -15.93 -31.328 -10.961 1 78.31 441 LYS B N 1
ATOM 6976 C CA . LYS B 1 441 ? -15.836 -30.469 -9.781 1 78.31 441 LYS B CA 1
ATOM 6977 C C . LYS B 1 441 ? -16.953 -30.766 -8.797 1 78.31 441 LYS B C 1
ATOM 6979 O O . LYS B 1 441 ? -16.797 -30.547 -7.59 1 78.31 441 LYS B O 1
ATOM 6984 N N . SER B 1 442 ? -18.062 -31.203 -9.289 1 80 442 SER B N 1
ATOM 6985 C CA . SER B 1 442 ? -19.219 -31.484 -8.445 1 80 442 SER B CA 1
ATOM 6986 C C . SER B 1 442 ? -18.906 -32.594 -7.449 1 80 442 SER B C 1
ATOM 6988 O O . SER B 1 442 ? -19.609 -32.75 -6.445 1 80 442 SER B O 1
ATOM 6990 N N . LEU B 1 443 ? -17.875 -33.344 -7.738 1 85.31 443 LEU B N 1
ATOM 6991 C CA . LEU B 1 443 ? -17.547 -34.5 -6.906 1 85.31 443 LEU B CA 1
ATOM 6992 C C . LEU B 1 443 ? -16.594 -34.094 -5.789 1 85.31 443 LEU B C 1
ATOM 6994 O O . LEU B 1 443 ? -16.328 -34.906 -4.883 1 85.31 443 LEU B O 1
ATOM 6998 N N . ILE B 1 444 ? -16.109 -32.906 -5.809 1 83.31 444 ILE B N 1
ATOM 6999 C CA . ILE B 1 444 ? -15.016 -32.5 -4.945 1 83.31 444 ILE B CA 1
ATOM 7000 C C . ILE B 1 444 ? -15.445 -32.594 -3.482 1 83.31 444 ILE B C 1
ATOM 7002 O O . ILE B 1 444 ? -14.703 -33.094 -2.643 1 83.31 444 ILE B O 1
ATOM 7006 N N . HIS B 1 445 ? -16.625 -32.125 -3.217 1 81.56 445 HIS B N 1
ATOM 7007 C CA . HIS B 1 445 ? -17.109 -32.125 -1.841 1 81.56 445 HIS B CA 1
ATOM 7008 C C . HIS B 1 445 ? -17.172 -33.531 -1.283 1 81.56 445 HIS B C 1
ATOM 7010 O O . HIS B 1 445 ? -16.891 -33.75 -0.105 1 81.56 445 HIS B O 1
ATOM 7016 N N . GLN B 1 446 ? -17.562 -34.438 -2.107 1 84.69 446 GLN B N 1
ATOM 7017 C CA . GLN B 1 446 ? -17.656 -35.844 -1.688 1 84.69 446 GLN B CA 1
ATOM 7018 C C . GLN B 1 446 ? -16.281 -36.438 -1.377 1 84.69 446 GLN B C 1
ATOM 7020 O O . GLN B 1 446 ? -16.125 -37.188 -0.421 1 84.69 446 GLN B O 1
ATOM 7025 N N . VAL B 1 447 ? -15.367 -36.062 -2.154 1 85.94 447 VAL B N 1
ATOM 7026 C CA . VAL B 1 447 ? -14.008 -36.562 -1.95 1 85.94 447 VAL B CA 1
ATOM 7027 C C . VAL B 1 447 ? -13.406 -35.906 -0.698 1 85.94 447 VAL B C 1
ATOM 7029 O O . VAL B 1 447 ? -12.766 -36.594 0.107 1 85.94 447 VAL B O 1
ATOM 7032 N N . GLU B 1 448 ? -13.664 -34.625 -0.532 1 84.19 448 GLU B N 1
ATOM 7033 C CA . GLU B 1 448 ? -13.172 -33.906 0.642 1 84.19 448 GLU B CA 1
ATOM 7034 C C . GLU B 1 448 ? -13.711 -34.531 1.93 1 84.19 448 GLU B C 1
ATOM 7036 O O . GLU B 1 448 ? -13.008 -34.594 2.936 1 84.19 448 GLU B O 1
ATOM 7041 N N . ALA B 1 449 ? -14.93 -34.844 1.88 1 82.19 449 ALA B N 1
ATOM 7042 C CA . ALA B 1 449 ? -15.617 -35.375 3.047 1 82.19 449 ALA B CA 1
ATOM 7043 C C . ALA B 1 449 ? -14.922 -36.656 3.559 1 82.19 449 ALA B C 1
ATOM 7045 O O . ALA B 1 449 ? -14.953 -36.938 4.758 1 82.19 449 ALA B O 1
ATOM 7046 N N . LEU B 1 450 ? -14.234 -37.312 2.688 1 83.5 450 LEU B N 1
ATOM 7047 C CA . LEU B 1 450 ? -13.523 -38.531 3.061 1 83.5 450 LEU B CA 1
ATOM 7048 C C . LEU B 1 450 ? -12.336 -38.219 3.959 1 83.5 450 LEU B C 1
ATOM 7050 O O . LEU B 1 450 ? -11.844 -39.094 4.68 1 83.5 450 LEU B O 1
ATOM 7054 N N . PHE B 1 451 ? -11.914 -37 3.953 1 83.5 451 PHE B N 1
ATOM 7055 C CA . PHE B 1 451 ? -10.695 -36.625 4.668 1 83.5 451 PHE B CA 1
ATOM 7056 C C . PHE B 1 451 ? -10.984 -35.656 5.785 1 83.5 451 PHE B C 1
ATOM 7058 O O . PHE B 1 451 ? -10.078 -35 6.309 1 83.5 451 PHE B O 1
ATOM 7065 N N . GLN B 1 452 ? -12.195 -35.281 6.035 1 77.94 452 GLN B N 1
ATOM 7066 C CA . GLN B 1 452 ? -12.609 -34.406 7.121 1 77.94 452 GLN B CA 1
ATOM 7067 C C . GLN B 1 452 ? -12.789 -35.156 8.422 1 77.94 452 GLN B C 1
ATOM 7069 O O . GLN B 1 452 ? -13.172 -36.344 8.406 1 77.94 452 GLN B O 1
ATOM 7074 N N . PRO B 1 453 ? -12.328 -34.406 9.516 1 64.38 453 PRO B N 1
ATOM 7075 C CA . PRO B 1 453 ? -12.602 -35.062 10.797 1 64.38 453 PRO B CA 1
ATOM 7076 C C . PRO B 1 453 ? -14.094 -35.156 11.094 1 64.38 453 PRO B C 1
ATOM 7078 O O . PRO B 1 453 ? -14.898 -34.406 10.547 1 64.38 453 PRO B O 1
ATOM 7081 N N . PRO B 1 454 ? -14.523 -36.125 11.773 1 53.53 454 PRO B N 1
ATOM 7082 C CA . PRO B 1 454 ? -15.938 -36.219 12.148 1 53.53 454 PRO B CA 1
ATOM 7083 C C . PRO B 1 454 ? -16.406 -34.969 12.922 1 53.53 454 PRO B C 1
ATOM 7085 O O . PRO B 1 454 ? -15.602 -34.312 13.594 1 53.53 454 PRO B O 1
ATOM 7088 N N . LYS B 1 455 ? -17.453 -34.406 12.445 1 50.91 455 LYS B N 1
ATOM 7089 C CA . LYS B 1 455 ? -18.047 -33.188 13.016 1 50.91 455 LYS B CA 1
ATOM 7090 C C . LYS B 1 455 ? -17.891 -33.156 14.531 1 50.91 455 LYS B C 1
ATOM 7092 O O . LYS B 1 455 ? -17.938 -32.094 15.148 1 50.91 455 LYS B O 1
ATOM 7097 N N . SER B 1 456 ? -18 -34.062 15.219 1 43.78 456 SER B N 1
ATOM 7098 C CA . SER B 1 456 ? -17.969 -34.031 16.672 1 43.78 456 SER B CA 1
ATOM 7099 C C . SER B 1 456 ? -16.672 -33.406 17.188 1 43.78 456 SER B C 1
ATOM 7101 O O . SER B 1 456 ? -16.625 -32.906 18.312 1 43.78 456 SER B O 1
ATOM 7103 N N . PHE B 1 457 ? -15.742 -33.469 16.594 1 38.25 457 PHE B N 1
ATOM 7104 C CA . PHE B 1 457 ? -14.461 -33.031 17.125 1 38.25 457 PHE B CA 1
ATOM 7105 C C . PHE B 1 457 ? -14.305 -31.516 16.953 1 38.25 457 PHE B C 1
ATOM 7107 O O . PHE B 1 457 ? -13.398 -30.922 17.547 1 38.25 457 PHE B O 1
ATOM 7114 N N . 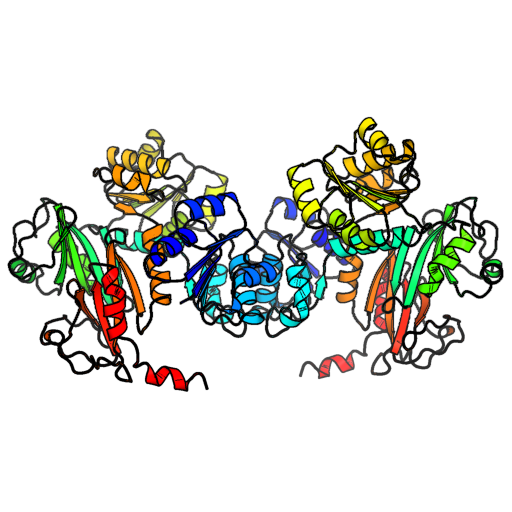LEU B 1 458 ? -14.844 -30.922 16.047 1 33.47 458 LEU B N 1
ATOM 7115 C CA . LEU B 1 458 ? -14.656 -29.484 15.883 1 33.47 458 LEU B CA 1
ATOM 7116 C C . LEU B 1 458 ? -15.258 -28.719 17.047 1 33.47 458 LEU B C 1
ATOM 7118 O O . LEU B 1 458 ? -14.898 -27.562 17.297 1 33.47 458 LEU B O 1
ATOM 7122 N N . ARG B 1 459 ? -16.172 -29.266 17.781 1 31.39 459 ARG B N 1
ATOM 7123 C CA . ARG B 1 459 ? -16.672 -28.516 18.922 1 31.39 459 ARG B CA 1
ATOM 7124 C C . ARG B 1 459 ? -15.578 -28.328 19.969 1 31.39 459 ARG B C 1
ATOM 7126 O O . ARG B 1 459 ? -15.766 -27.594 20.953 1 31.39 459 ARG B O 1
ATOM 7133 N N . ARG B 1 460 ? -14.656 -29.094 20.062 1 31.12 460 ARG B N 1
ATOM 7134 C CA . ARG B 1 460 ? -13.797 -29.016 21.234 1 31.12 460 ARG B CA 1
ATOM 7135 C C . ARG B 1 460 ? -12.828 -27.844 21.125 1 31.12 460 ARG B C 1
ATOM 7137 O O . ARG B 1 460 ? -12.227 -27.438 22.125 1 31.12 460 ARG B O 1
ATOM 7144 N N . PHE B 1 461 ? -12.359 -27.484 19.953 1 27.86 461 PHE B N 1
ATOM 7145 C CA . PHE B 1 461 ? -11.328 -26.453 20.062 1 27.86 461 PHE B CA 1
ATOM 7146 C C . PHE B 1 461 ? -11.945 -25.062 20.125 1 27.86 461 PHE B C 1
ATOM 7148 O O . PHE B 1 461 ? -11.227 -24.062 20.172 1 27.86 461 PHE B O 1
ATOM 7155 N N . ILE B 1 462 ? -13.156 -24.969 19.891 1 27.14 462 ILE B N 1
ATOM 7156 C CA . ILE B 1 462 ? -13.688 -23.625 20.047 1 27.14 462 ILE B CA 1
ATOM 7157 C C . ILE B 1 462 ? -13.945 -23.344 21.531 1 27.14 462 ILE B C 1
ATOM 7159 O O . ILE B 1 462 ? -14.242 -22.203 21.906 1 27.14 462 ILE B O 1
ATOM 7163 N N . ASN B 1 463 ? -13.984 -24.25 22.422 1 23.78 463 ASN B N 1
ATOM 7164 C CA . ASN B 1 463 ? -14.094 -23.797 23.797 1 23.78 463 ASN B CA 1
ATOM 7165 C C . ASN B 1 463 ? -12.734 -23.391 24.375 1 23.78 463 ASN B C 1
ATOM 7167 O O . ASN B 1 463 ? -11.75 -24.109 24.203 1 23.78 463 ASN B O 1
#

InterPro domains:
  IPR003148 Regulator of K+ conductance, N-terminal lobe [PF02254] (3-111)
  IPR003148 Regulator of K+ conductance, N-terminal lobe [PF02254] (236-350)
  IPR003148 Regulator of K+ conductance, N-terminal lobe [PS51201] (1-123)
  IPR003148 Regulator of K+ conductance, N-terminal lobe [PS51201] (232-348)
  IPR006036 Potassium uptake protein TrkA [PR00335] (2-16)
  IPR006036 Potassium uptake protein TrkA [PR00335] (19-33)
  IPR006036 Potassium uptake protein TrkA [PR00335] (49-59)
  IPR006036 Potassium uptake protein TrkA [PR00335] (60-70)
  IPR006036 Potassium uptake protein TrkA [PR00335] (73-87)
  IPR006037 Regulator of K+ conductance, C-terminal [PF02080] (162-223)
  IPR006037 Regulator of K+ conductance, C-terminal [PF02080] (393-451)
  IPR006037 Regulator of K+ conductance, C-terminal [PS51202] (143-227)
  IPR006037 Regulator of K+ conductance, C-terminal [PS51202] (368-453)
  IPR036291 NAD(P)-binding domain superfamily [SSF51735] (1-151)
  IPR036291 NAD(P)-binding domain superfamily [SSF51735] (233-376)
  IPR036721 Regulator of K+ conductance, C-terminal domain superfamily [G3DSA:3.30.70.1450] (142-232)
  IPR036721 Regulator of K+ conductance, C-terminal domain superfamily [G3DSA:3.30.70.1450] (367-458)
  IPR036721 Regulator of K+ conductance, C-terminal domain superfamily [SSF116726] (137-223)
  IPR036721 Regulator of K+ conductance, C-terminal domain superfamily [SSF116726] (363-444)
  IPR050721 Trk/Ktr/HKT Potassium Transport [PTHR43833] (1-223)

Organism: NCBI:txid1198232

Secondary structure (DSSP, 8-state):
-EEEEE--SHHHHHHHHHHGGGT-EEEEEES-HHHHHHHHHHS--EEEES-TT-HHHHHHTTGGG-SEEEE-SS-HHHHHHHHHHHHHHH--SEEEEE---HHHHTTHHHHSSTTSS--SEEE-HHHHHHHHHHHHHHSTTEEEEEEEGGGTEEEEEEE--TT-TTTT-BHHHHHHHTTT---EEEEEEETTEEE---TTPBP-TT-EEEEEEEGGGHHHHHHHHH-------EEEEE--SHHHHHHHHHHTTTSEEEEEES-HHHHHHHHHH-SS-EEEE--TT-HHHHHHTTGGG-SEEEE--S-HHHHHHHHHHHHHTT-SEEEEE---GGGHHHHTTTTSSEEE-HHHHHHHHHHHHHS-SSEEEEEEETTTTEEEEEEE--SSS-SS--TT-BGGG--PPTTEEEEEEEETTEEE---TTPBP-TT-EEEEEES-GGGHHHHHHTTSPPGGGTTSS--/-EEEEE--SHHHHHHHHHHGGGT-EEEEEES-HHHHHHHHHHS-SEEEES-TT-HHHHHHTTGGG-SEEEE-SS-HHHHHHHHHHHHHHH--SEEEEE---HHHHTTHHHHSSTTSS--SEEE-HHHHHHHHHHHHHHSTTEEEEEEEGGGTEEEEEEE--TT-TTTT-BHHHHHHHTTT---EEEEEEETTEEE---TTPBP-TT-EEEEEEEGGGHHHHHHHHH-------EEEEE--SHHHHHHHHHHTTTSEEEEEES-HHHHHHHHHH-SS-EEEE--TT-HHHHHHTTGGG-SEEEE--S-HHHHHHHHHHHHHTT-SEEEEE---GGGHHHHTTTTSSEEE-HHHHHHHHHHHHHS-SSEEEEEEETTTTEEEEEEE--SSS-SS--TT-BGGG--PPTTEEEEEEEETTEEE---TTPBP-TT-EEEEEES-GGGHHHHHHTTSPPGGGGGGT--

pLDDT: mean 88.23, std 11.51, range [23.72, 98.56]